Protein AF-A0A364LBY3-F1 (afdb_monomer_lite)

Foldseek 3Di:
DAKDWLDDDPQAQAEEEEFEAQDFDCLLQAAPPQRDNCVNPPLCVLCVRYGYIYDGDPDGDQPCCVQAVPCDLVVLLVVVLVNVLVVQPDPNQQGAYEYEYAECSVLSVLAVNLVCLCVVPPFDPSSVSNNVRHAEYEYHLYFQDAPVCLQLQQVVCQQSVHDRDDPVVSVVRCPRVNVRLVSSLVSCVLPVHYYAWEAEQFWDFGPDPVRDTDRSRDQVGRDRPPDPDGHHYDHHGSSPLSHDNDPPHPSCVVVSVVVSVSVVPDDDDDDPDLLVLVVVLQVLLCVLQVDHLVPFDFDQAPVSLLVVCVVLLVLLVVQDDDPVLSVVLSVLSSLLRVLLVLLVVLVLVQDPPCPNDHSGPLSRSLSSLVSLLSVLCSPVRDDSVLSVVVSVLSNVLSVLSCVCRPQQDNDPQLSVLVSQLSSLSSQLSSVSSSCSVVVNNVVSSVCCVVVPDPSNVVSVVSNVVSSVSNVVVSVVVVVVVVVVVVSVVVVVVVVVVVVVVVVVVVVVVVVVVVVVVVVVVVVVVVVVVVVVVVQVVLVVVLVLLLVLLVLLVVLLVLLVLEWEFPVQDLVLVLLLLLLSLLLSLLSLLLCVLQQSQDSPDSVSVVSHQADPVCSVVSVVLSVQLVVLSVVLQVVQVVVCVVCVVSVVRDTDDLVPRDDPLSSLLSVLSVVLSCVSNVDDDDDDDDDDRRYDYDSVSSVVSSLSSLVSSVVSNVSCVVSVVSSLVVLLVSCVSQVVGPCNLVSNLSSCVVRPPSNNVSSVCVVCVVVPPDDDPDPPDQAQFDKFWAFLLLLLVCVQPPVVLSVLQVVQWAFAFEWEAALLRHTPDDSDFAPAPDQWAQHPVRDIDRHGTTMGTVVSNVVSVVVVCVVVVNDDDPPFAFQAWADDQVVCWIWTATPVRDIDIDNFAEFAVADPTRCCCQFPNPDDQDWDFPQKKKKKFKHWVVLQVVDVLSPVSADQDPPQRKYWYWHADAQKIKIWIDHPTMTIIMMMHGDPVPADQDSPFFDDLVVVVVVQVVDPNRDPSVNSSSVSADDSRIHIHGFIDGFQDLIQAGPRSSRYGYAQNRRDDAGSQLSCRVNRSSLLVLQLVLLCVSCDSVRNNLSSVLSSVQRRLLRNLSRVLSVLSVCLRNDNCNRSPHPDSPSNRRDAANLRRNDNSNVSSVVCVVVSSCCVPPVPDDAHPSHAAQFGGDRDGPCVVVVCVVVVHRDDGDHHRD

InterPro domains:
  IPR002938 FAD-binding domain [PF01494] (860-1089)
  IPR029058 Alpha/Beta hydrolase fold [G3DSA:3.40.50.1820] (15-281)
  IPR029058 Alpha/Beta hydrolase fold [SSF53474] (12-146)
  IPR029498 Prion-inhibition and propagation, HeLo domain [PF14479] (553-744)
  IPR031350 Fungal STAND N-terminal Goodbye domain [PF17109] (278-402)
  IPR036188 FAD/NAD(P)-binding domain superfamily [G3DSA:3.50.50.60] (764-1142)
  IPR036188 FAD/NAD(P)-binding domain superfamily [SSF51905] (846-1127)
  IPR038305 HeLo domain superfamily [G3DSA:1.20.120.1020] (550-763)
  IPR050493 FAD-dependent Monooxygenases in Biosynthesis and Metabolism [PTHR13789] (847-1160)

Organism: Talaromyces amestolkiae (NCBI:txid1196081)

Sequence (1210 aa):
MSINIVKDPSDARVDIVLVPGLKVDQKDWTSADSSIFWPEKLLATQIPKARILVFEYDEDPTLDVFWNKRDLISSNSDDLVNSLLDERRAEKAERPLIFIAHCLGGLVVENPRIIQALMRASKNEKKRQLVTCAAGLVLLGTPHYQHGTLSEAKKYFQLAQKDVPSDADLQALSKHVLAIPEAFAQFIQANPVNVESFYEGSPVSINNDQGDEIEVVEEAVAKLPGDSSDPTMLKGNHHQMSRFGSEKDKDFKNVSRVLVDWVDDLPEPEEKDLAQLWQAAIQDYEKTTGKSLLLARQFGSTEEVMGATEELSNKFKNFRDDKSKVSKVRTAFKNNLWLIQTVVNTIQTVGNAASAFPPAMPASLIFSAFGQVMQSFADVSADYDKIMGFFEFTHRFWDRLSIIDQKLPDLPQFQRCVSRVFSSILKICAIAQKYSTEKRMKKWFDNLLSGSDGELTGATTVLEEAINELSQAVGLTTLRTVQILDEVVQSMNGNIQFLVSNANLIDERTRSIESNTNTIIEQNQDLALKQNNMTNMQQETLQEMAQQSRMLDSIVGYFGSIQMSQNFGRKSFQDSILKLGVVRLRLTRWSQAVGLKDLNNVQTLRHVKISDEDLPMVKELLGRIMESFDDAERTSSRIKKRNPSLSSGGVLDPAKELDEAAASLHQKMDTIVKTRQGKEEQSEDEQTELILYEDKNFTRLIEDISDSVNDLVNLFPAVEEMQQKLCDEEVSEMNKAENALSLLKEAADGQDNMLSKTVIKVIESTTTYNNSVVFQGTNSGDFFSIGRNIIAHLYNHYPNLAAECERINYSGLIAYHKLNGERISGPEAVPIGKPTMTLNDGSEKFIPFNRHHRPKFVAALLAQVRNLGIEVIFGAKVVDYFEDLDRQKAGVVLESGAKMEADVVVAADGIGTKSNKLVNPGEDDKAYSSGMSIFRTSFPVELALADPEVRDRWPLLDGDVPCLEIWGGDNMSFFVQRYSDIMCWLMTHKSTGKGLESWSQPIPLSTVLNLTSTIPNFPDVANRLIQSTPVDGIIDWEIMWRDPRSNWVSPGGGRVVQVGDSAHTFLPSSGSGATQAMEDAISLATCLQIGGKGNVSIATRVHNKLRFERVSCVQLSGFMNHQKQSNPVYSADSEDEESFKISLGDWMVMYDSEKYTYAHYGEVLNHLISGAPFEATNIPRGYTYKPWTIKELLGKINRGEKIHFEGDWS

Structure (mmCIF, N/CA/C/O backbone):
data_AF-A0A364LBY3-F1
#
_entry.id   AF-A0A364LBY3-F1
#
loop_
_atom_site.group_PDB
_atom_site.id
_atom_site.type_symbol
_atom_site.label_atom_id
_atom_site.label_alt_id
_atom_site.label_comp_id
_atom_site.label_asym_id
_atom_site.label_entity_id
_atom_site.label_seq_id
_atom_site.pdbx_PDB_ins_code
_atom_site.Cartn_x
_atom_site.Cartn_y
_atom_site.Cartn_z
_atom_site.occupancy
_atom_site.B_iso_or_equiv
_atom_site.auth_seq_id
_atom_site.auth_comp_id
_atom_site.auth_asym_id
_atom_site.auth_atom_id
_atom_site.pdbx_PDB_model_num
ATOM 1 N N . MET A 1 1 ? -22.112 -20.401 -4.500 1.00 58.75 1 MET A N 1
ATOM 2 C CA . MET A 1 1 ? -22.159 -21.273 -3.300 1.00 58.75 1 MET A CA 1
ATOM 3 C C . MET A 1 1 ? -23.177 -20.779 -2.280 1.00 58.75 1 MET A C 1
ATOM 5 O O . MET A 1 1 ? -23.288 -19.573 -2.075 1.00 58.75 1 MET A O 1
ATOM 9 N N . SER A 1 2 ? -23.949 -21.690 -1.682 1.00 71.12 2 SER A N 1
ATOM 10 C CA . SER A 1 2 ? -25.052 -21.346 -0.771 1.00 71.12 2 SER A CA 1
ATOM 11 C C . SER A 1 2 ? -25.247 -22.390 0.324 1.00 71.12 2 SER A C 1
ATOM 13 O O . SER A 1 2 ? -25.009 -23.577 0.119 1.00 71.12 2 SER A O 1
ATOM 15 N N . ILE A 1 3 ? -25.723 -21.940 1.486 1.00 84.50 3 ILE A N 1
ATOM 16 C CA . ILE A 1 3 ? -26.249 -22.815 2.535 1.00 84.50 3 ILE A CA 1
ATOM 17 C C . ILE A 1 3 ? -27.735 -23.038 2.291 1.00 84.50 3 ILE A C 1
ATOM 19 O O . ILE A 1 3 ? -28.504 -22.086 2.167 1.00 84.50 3 ILE A O 1
ATOM 23 N N . ASN A 1 4 ? -28.139 -24.302 2.270 1.00 87.06 4 ASN A N 1
ATOM 24 C CA . ASN A 1 4 ? -29.525 -24.711 2.146 1.00 87.06 4 ASN A CA 1
ATOM 25 C C . ASN A 1 4 ? -30.094 -25.074 3.525 1.00 87.06 4 ASN A C 1
ATOM 27 O O . ASN A 1 4 ? -29.537 -25.901 4.251 1.00 87.06 4 ASN A O 1
ATOM 31 N N . ILE A 1 5 ? -31.207 -24.450 3.909 1.00 88.50 5 ILE A N 1
ATOM 32 C CA . ILE A 1 5 ? -31.875 -24.715 5.186 1.00 88.50 5 ILE A CA 1
ATOM 33 C C . ILE A 1 5 ? -32.840 -25.884 4.993 1.00 88.50 5 ILE A C 1
ATOM 35 O O . ILE A 1 5 ? -33.908 -25.737 4.404 1.00 88.50 5 ILE A O 1
ATOM 39 N N . VAL A 1 6 ? -32.493 -27.037 5.555 1.00 89.00 6 VAL A N 1
ATOM 40 C CA . VAL A 1 6 ? -33.315 -28.252 5.491 1.00 89.00 6 VAL A CA 1
ATOM 41 C C . VAL A 1 6 ? -34.452 -28.207 6.512 1.00 89.00 6 VAL A C 1
ATOM 43 O O . VAL A 1 6 ? -35.574 -28.633 6.236 1.00 89.00 6 VAL A O 1
ATOM 46 N N . LYS A 1 7 ? -34.177 -27.689 7.714 1.00 90.94 7 LYS A N 1
ATOM 47 C CA . LYS A 1 7 ? -35.149 -27.592 8.810 1.00 90.94 7 LYS A CA 1
ATOM 48 C C . LYS A 1 7 ? -34.856 -26.364 9.669 1.00 90.94 7 LYS A C 1
ATOM 50 O O . LYS A 1 7 ? -33.722 -26.183 10.088 1.00 90.94 7 LYS A O 1
ATOM 55 N N . ASP A 1 8 ? -35.871 -25.554 9.973 1.00 90.38 8 ASP A N 1
ATOM 56 C CA . ASP A 1 8 ? -35.755 -24.388 10.873 1.00 90.38 8 ASP A CA 1
ATOM 57 C C . ASP A 1 8 ? -36.949 -24.335 11.843 1.00 90.38 8 ASP A C 1
ATOM 59 O O . ASP A 1 8 ? -37.968 -23.703 11.551 1.00 90.38 8 ASP A O 1
ATOM 63 N N . PRO A 1 9 ? -36.896 -25.077 12.964 1.00 87.00 9 PRO A N 1
ATOM 64 C CA . PRO A 1 9 ? -37.897 -24.981 14.021 1.00 87.00 9 PRO A CA 1
ATOM 65 C C . PRO A 1 9 ? -37.870 -23.588 14.661 1.00 87.00 9 PRO A C 1
ATOM 67 O O . PRO A 1 9 ? -36.805 -23.039 14.936 1.00 87.00 9 PRO A O 1
ATOM 70 N N . SER A 1 10 ? -39.036 -23.013 14.962 1.00 78.12 10 SER A N 1
ATOM 71 C CA . SER A 1 10 ? -39.110 -21.691 15.605 1.00 78.12 10 SER A CA 1
ATOM 72 C C . SER A 1 10 ? -38.486 -21.662 17.006 1.00 78.12 10 SER A C 1
ATOM 74 O O . SER A 1 10 ? -38.068 -20.605 17.463 1.00 78.12 10 SER A O 1
ATOM 76 N N . ASP A 1 11 ? -38.424 -22.812 17.683 1.00 82.56 11 ASP A N 1
ATOM 77 C CA . ASP A 1 11 ? -37.818 -23.016 19.002 1.00 82.56 11 ASP A CA 1
ATOM 78 C C . ASP A 1 11 ? -36.427 -23.679 18.926 1.00 82.56 11 ASP A C 1
ATOM 80 O O . ASP A 1 11 ? -35.989 -24.324 19.882 1.00 82.56 11 ASP A O 1
ATOM 84 N N . ALA A 1 12 ? -35.734 -23.539 17.788 1.00 85.56 12 ALA A N 1
ATOM 85 C CA . ALA A 1 12 ? -34.412 -24.120 17.589 1.00 85.56 12 ALA A CA 1
ATOM 86 C C . ALA A 1 12 ? -33.379 -23.602 18.603 1.00 85.56 12 ALA A C 1
ATOM 88 O O . ALA A 1 12 ? -33.233 -22.393 18.802 1.00 85.56 12 ALA A O 1
ATOM 89 N N . ARG A 1 13 ? -32.627 -24.535 19.198 1.00 85.56 13 ARG A N 1
ATOM 90 C CA . ARG A 1 13 ? -31.595 -24.285 20.219 1.00 85.56 13 ARG A CA 1
ATOM 91 C C . ARG A 1 13 ? -30.167 -24.470 19.714 1.00 85.56 13 ARG A C 1
ATOM 93 O O . ARG A 1 13 ? -29.251 -23.956 20.338 1.00 85.56 13 ARG A O 1
ATOM 100 N N . VAL A 1 14 ? -29.981 -25.189 18.611 1.00 90.06 14 VAL A N 1
ATOM 101 C CA . VAL A 1 14 ? -28.672 -25.535 18.041 1.00 90.06 14 VAL A CA 1
ATOM 102 C C . VAL A 1 14 ? -28.758 -25.488 16.519 1.00 90.06 14 VAL A C 1
ATOM 104 O O . VAL A 1 14 ? -29.795 -25.843 15.953 1.00 90.06 14 VAL A O 1
ATOM 107 N N . ASP A 1 15 ? -27.681 -25.062 15.866 1.00 92.12 15 ASP A N 1
ATOM 108 C CA . ASP A 1 15 ? -27.522 -25.177 14.419 1.00 92.12 15 ASP A CA 1
ATOM 109 C C . ASP A 1 15 ? -26.605 -26.370 14.111 1.00 92.12 15 ASP A C 1
ATOM 111 O O . ASP A 1 15 ? -25.487 -26.449 14.620 1.00 92.12 15 ASP A O 1
ATOM 115 N N . ILE A 1 16 ? -27.072 -27.292 13.269 1.00 94.38 16 ILE A N 1
ATOM 116 C CA . ILE A 1 16 ? -26.299 -28.434 12.772 1.00 94.38 16 ILE A CA 1
ATOM 117 C C . ILE A 1 16 ? -26.032 -28.223 11.283 1.00 94.38 16 ILE A C 1
ATOM 119 O O . ILE A 1 16 ? -26.975 -28.123 10.495 1.00 94.38 16 ILE A O 1
ATOM 123 N N . VAL A 1 17 ? -24.759 -28.159 10.897 1.00 92.81 17 VAL A N 1
ATOM 124 C CA . VAL A 1 17 ? -24.317 -27.876 9.525 1.00 92.81 17 VAL A CA 1
ATOM 125 C C . VAL A 1 17 ? -23.658 -29.109 8.926 1.00 92.81 17 VAL A C 1
ATOM 127 O O . VAL A 1 17 ? -22.636 -29.577 9.423 1.00 92.81 17 VAL A O 1
ATOM 130 N N . LEU A 1 18 ? -24.226 -29.617 7.836 1.00 93.06 18 LEU A N 1
ATOM 131 C CA . LEU A 1 18 ? -23.684 -30.740 7.086 1.00 93.06 18 LEU A CA 1
ATOM 132 C C . LEU A 1 18 ? -22.798 -30.243 5.939 1.00 93.06 18 LEU A C 1
ATOM 134 O O . LEU A 1 18 ? -23.227 -29.411 5.138 1.00 93.06 18 LEU A O 1
ATOM 138 N N . VAL A 1 19 ? -21.581 -30.777 5.850 1.00 90.00 19 VAL A N 1
ATOM 139 C CA . VAL A 1 19 ? -20.559 -30.399 4.864 1.00 90.00 19 VAL A CA 1
ATOM 140 C C . VAL A 1 19 ? -20.160 -31.644 4.052 1.00 90.00 19 VAL A C 1
ATOM 142 O O . VAL A 1 19 ? -19.577 -32.570 4.623 1.00 90.00 19 VAL A O 1
ATOM 145 N N . PRO A 1 20 ? -20.538 -31.736 2.761 1.00 86.88 20 PRO A N 1
ATOM 146 C CA . PRO A 1 20 ? -20.319 -32.935 1.948 1.00 86.88 20 PRO A CA 1
ATOM 147 C C . PRO A 1 20 ? -18.846 -33.105 1.543 1.00 86.88 20 PRO A C 1
ATOM 149 O O . PRO A 1 20 ? -18.013 -32.243 1.814 1.00 86.88 20 PRO A O 1
ATOM 152 N N . GLY A 1 21 ? -18.532 -34.219 0.877 1.00 79.50 21 GLY A N 1
ATOM 153 C CA . GLY A 1 21 ? -17.215 -34.470 0.287 1.00 79.50 21 GLY A CA 1
ATOM 154 C C . GLY A 1 21 ? -16.975 -33.722 -1.036 1.00 79.50 21 GLY A C 1
ATOM 155 O O . GLY A 1 21 ? -17.504 -32.643 -1.281 1.00 79.50 21 GLY A O 1
ATOM 156 N N . LEU A 1 22 ? -16.162 -34.310 -1.923 1.00 65.62 22 LEU A N 1
ATOM 157 C CA . LEU A 1 22 ? -15.732 -33.710 -3.203 1.00 65.62 22 LEU A CA 1
ATOM 158 C C . LEU A 1 22 ? -16.851 -33.434 -4.218 1.00 65.62 22 LEU A C 1
ATOM 160 O O . LEU A 1 22 ? -16.686 -32.556 -5.061 1.00 65.62 22 LEU A O 1
ATOM 164 N N . LYS A 1 23 ? -17.949 -34.199 -4.194 1.00 59.84 23 LYS A N 1
ATOM 165 C CA . LYS A 1 23 ? -19.033 -34.078 -5.177 1.00 59.84 23 LYS A CA 1
ATOM 166 C C . LYS A 1 23 ? -20.269 -33.469 -4.537 1.00 59.84 23 LYS A C 1
ATOM 168 O O . LYS A 1 23 ? -20.774 -33.952 -3.533 1.00 59.84 23 LYS A O 1
ATOM 173 N N . VAL A 1 24 ? -20.765 -32.406 -5.156 1.00 57.06 24 VAL A N 1
ATOM 174 C CA . VAL A 1 24 ? -21.942 -31.666 -4.700 1.00 57.06 24 VAL A CA 1
ATOM 175 C C . VAL A 1 24 ? -23.190 -32.425 -5.113 1.00 57.06 24 VAL A C 1
ATOM 177 O O . VAL A 1 24 ? -23.603 -32.361 -6.269 1.00 57.06 24 VAL A O 1
ATOM 180 N N . ASP A 1 25 ? -23.794 -33.158 -4.182 1.00 59.53 25 ASP A N 1
ATOM 181 C CA . ASP A 1 25 ? -25.163 -33.634 -4.350 1.00 59.53 25 ASP A CA 1
ATOM 182 C C . ASP A 1 25 ? -25.800 -33.960 -2.989 1.00 59.53 25 ASP A C 1
ATOM 184 O O . ASP A 1 25 ? -25.178 -34.564 -2.113 1.00 59.53 25 ASP A O 1
ATOM 188 N N . GLN A 1 26 ? -27.092 -33.657 -2.843 1.00 67.00 26 GLN A N 1
ATOM 189 C CA . GLN A 1 26 ? -27.951 -34.147 -1.759 1.00 67.00 26 GLN A CA 1
ATOM 190 C C . GLN A 1 26 ? -27.854 -35.681 -1.597 1.00 67.00 26 GLN A C 1
ATOM 192 O O . GLN A 1 26 ? -28.122 -36.228 -0.520 1.00 67.00 26 GLN A O 1
ATOM 197 N N . LYS A 1 27 ? -27.435 -36.387 -2.657 1.00 71.75 27 LYS A N 1
ATOM 198 C CA . LYS A 1 27 ? -27.154 -37.828 -2.658 1.00 71.75 27 LYS A CA 1
ATOM 199 C C . LYS A 1 27 ? -26.130 -38.281 -1.619 1.00 71.75 27 LYS A C 1
ATOM 201 O O . LYS A 1 27 ? -26.271 -39.403 -1.144 1.00 71.75 27 LYS A O 1
ATOM 206 N N . ASP A 1 28 ? -25.159 -37.456 -1.224 1.00 75.31 28 ASP A N 1
ATOM 207 C CA . ASP A 1 28 ? -24.178 -37.848 -0.195 1.00 75.31 28 ASP A CA 1
ATOM 208 C C . ASP A 1 28 ? -24.800 -38.032 1.190 1.00 75.31 28 ASP A C 1
ATOM 210 O O . ASP A 1 28 ? -24.280 -38.781 2.008 1.00 75.31 28 ASP A O 1
ATOM 214 N N . TRP A 1 29 ? -25.978 -37.453 1.404 1.00 88.38 29 TRP A N 1
ATOM 215 C CA . TRP A 1 29 ? -26.770 -37.600 2.622 1.00 88.38 29 TRP A CA 1
ATOM 216 C C . TRP A 1 29 ? -28.069 -38.380 2.384 1.00 88.38 29 TRP A C 1
ATOM 218 O O . TRP A 1 29 ? -28.992 -38.344 3.202 1.00 88.38 29 TRP A O 1
ATOM 228 N N . THR A 1 30 ? -28.187 -39.061 1.242 1.00 87.56 30 THR A N 1
ATOM 229 C CA . THR A 1 30 ? -29.384 -39.816 0.864 1.00 87.56 30 THR A CA 1
ATOM 230 C C . THR A 1 30 ? -29.050 -41.296 0.767 1.00 87.56 30 THR A C 1
ATOM 232 O O . THR A 1 30 ? -28.121 -41.691 0.068 1.00 87.56 30 THR A O 1
ATOM 235 N N . SER A 1 31 ? -29.818 -42.142 1.453 1.00 84.38 31 SER A N 1
ATOM 236 C CA . SER A 1 31 ? -29.650 -43.594 1.355 1.00 84.38 31 SER A CA 1
ATOM 237 C C . SER A 1 31 ? -29.828 -44.079 -0.083 1.00 84.38 31 SER A C 1
ATOM 239 O O . SER A 1 31 ? -30.833 -43.764 -0.723 1.00 84.38 31 SER A O 1
ATOM 241 N N . ALA A 1 32 ? -28.883 -44.888 -0.568 1.00 70.94 32 ALA A N 1
ATOM 242 C CA . ALA A 1 32 ? -28.949 -45.470 -1.907 1.00 70.94 32 ALA A CA 1
ATOM 243 C C . ALA A 1 32 ? -30.162 -46.407 -2.081 1.00 70.94 32 ALA A C 1
ATOM 245 O O . ALA A 1 32 ? -30.793 -46.401 -3.135 1.00 70.94 32 ALA A O 1
ATOM 246 N N . ASP A 1 33 ? -30.524 -47.153 -1.033 1.00 72.50 33 ASP A N 1
ATOM 247 C CA . ASP A 1 33 ? -31.544 -48.206 -1.110 1.00 72.50 33 ASP A CA 1
ATOM 248 C C . ASP A 1 33 ? -32.963 -47.685 -0.856 1.00 72.50 33 ASP A C 1
ATOM 250 O O . ASP A 1 33 ? -33.921 -48.129 -1.487 1.00 72.50 33 ASP A O 1
ATOM 254 N N . SER A 1 34 ? -33.119 -46.745 0.083 1.00 74.50 34 SER A N 1
ATOM 255 C CA . SER A 1 34 ? -34.433 -46.215 0.470 1.00 74.50 34 SER A CA 1
ATOM 256 C C . SER A 1 34 ? -34.737 -44.833 -0.106 1.00 74.50 34 SER A C 1
ATOM 258 O O . SER A 1 34 ? -35.866 -44.362 0.033 1.00 74.50 34 SER A O 1
ATOM 260 N N . SER A 1 35 ? -33.762 -44.178 -0.753 1.00 81.88 35 SER A N 1
ATOM 261 C CA . SER A 1 35 ? -33.862 -42.787 -1.233 1.00 81.88 35 SER A CA 1
ATOM 262 C C . SER A 1 35 ? -34.249 -41.788 -0.131 1.00 81.88 35 SER A C 1
ATOM 264 O O . SER A 1 35 ? -34.843 -40.743 -0.396 1.00 81.88 35 SER A O 1
ATOM 266 N N . ILE A 1 36 ? -33.936 -42.111 1.128 1.00 86.06 36 ILE A N 1
ATOM 267 C CA . ILE A 1 36 ? -34.232 -41.262 2.284 1.00 86.06 36 ILE A CA 1
ATOM 268 C C . ILE A 1 36 ? -33.096 -40.264 2.482 1.00 86.06 36 ILE A C 1
ATOM 270 O O . ILE A 1 36 ? -31.969 -40.660 2.769 1.00 86.06 36 ILE A O 1
ATOM 274 N N . PHE A 1 37 ? -33.416 -38.973 2.384 1.00 91.25 37 PHE A N 1
ATOM 275 C CA . PHE A 1 37 ? -32.548 -37.879 2.813 1.00 91.25 37 PHE A CA 1
ATOM 276 C C . PHE A 1 37 ? -32.614 -37.757 4.341 1.00 91.25 37 PHE A C 1
ATOM 278 O O . PHE A 1 37 ? -33.558 -37.198 4.915 1.00 91.25 37 PHE A O 1
ATOM 285 N N . TRP A 1 38 ? -31.644 -38.370 5.018 1.00 92.69 38 TRP A N 1
ATOM 286 C CA . TRP A 1 38 ? -31.690 -38.561 6.466 1.00 92.69 38 TRP A CA 1
ATOM 287 C C . TRP A 1 38 ? -31.575 -37.283 7.312 1.00 92.69 38 TRP A C 1
ATOM 289 O O . TRP A 1 38 ? -32.159 -37.296 8.401 1.00 92.69 38 TRP A O 1
ATOM 299 N N . PRO A 1 39 ? -30.933 -36.176 6.870 1.00 93.44 39 PRO A N 1
ATOM 300 C CA . PRO A 1 39 ? -30.912 -34.940 7.653 1.00 93.44 39 PRO A CA 1
ATOM 301 C C . PRO A 1 39 ? -32.325 -34.401 7.916 1.00 93.44 39 PRO A C 1
ATOM 303 O O . PRO A 1 39 ? -32.642 -33.973 9.023 1.00 93.44 39 PRO A O 1
ATOM 306 N N . GLU A 1 40 ? -33.222 -34.499 6.931 1.00 91.44 40 GLU A N 1
ATOM 307 C CA . GLU A 1 40 ? -34.614 -34.064 7.079 1.00 91.44 40 GLU A CA 1
ATOM 308 C C . GLU A 1 40 ? -35.497 -35.123 7.752 1.00 91.44 40 GLU A C 1
ATOM 310 O O . GLU A 1 40 ? -36.360 -34.788 8.559 1.00 91.44 40 GLU A O 1
ATOM 315 N N . LYS A 1 41 ? -35.337 -36.405 7.392 1.00 90.44 41 LYS A N 1
ATOM 316 C CA . LYS A 1 41 ? -36.287 -37.458 7.798 1.00 90.44 41 LYS A CA 1
ATOM 317 C C . LYS A 1 41 ? -35.938 -38.154 9.108 1.00 90.44 41 LYS A C 1
ATOM 319 O O . LYS A 1 41 ? -36.851 -38.582 9.810 1.00 90.44 41 LYS A O 1
ATOM 324 N N . LEU A 1 42 ? -34.650 -38.295 9.419 1.00 93.75 42 LEU A N 1
ATOM 325 C CA . LEU A 1 42 ? -34.177 -39.033 10.592 1.00 93.75 42 LEU A CA 1
ATOM 326 C C . LEU A 1 42 ? -33.614 -38.071 11.646 1.00 93.75 42 LEU A C 1
ATOM 328 O O . LEU A 1 42 ? -34.088 -38.056 12.779 1.00 93.75 42 LEU A O 1
ATOM 332 N N . LEU A 1 43 ? -32.658 -37.212 11.272 1.00 93.44 43 LEU A N 1
ATOM 333 C CA . LEU A 1 43 ? -31.990 -36.308 12.217 1.00 93.44 43 LEU A CA 1
ATOM 334 C C . LEU A 1 43 ? -32.950 -35.270 12.807 1.00 93.44 43 LEU A C 1
ATOM 336 O O . LEU A 1 43 ? -32.965 -35.082 14.021 1.00 93.44 43 LEU A O 1
ATOM 340 N N . ALA A 1 44 ? -33.804 -34.656 11.981 1.00 90.94 44 ALA A N 1
ATOM 341 C CA . ALA A 1 44 ? -34.815 -33.710 12.459 1.00 90.94 44 ALA A CA 1
ATOM 342 C C . ALA A 1 44 ? -35.830 -34.341 13.431 1.00 90.94 44 ALA A C 1
ATOM 344 O O . ALA A 1 44 ? -36.430 -33.632 14.236 1.00 90.94 44 ALA A O 1
ATOM 345 N N . THR A 1 45 ? -36.039 -35.658 13.354 1.00 90.94 45 THR A N 1
ATOM 346 C CA . THR A 1 45 ? -36.898 -36.402 14.288 1.00 90.94 45 THR A CA 1
ATOM 347 C C . THR A 1 45 ? -36.162 -36.679 15.597 1.00 90.94 45 THR A C 1
ATOM 349 O O . THR A 1 45 ? -36.750 -36.558 16.670 1.00 90.94 45 THR A O 1
ATOM 352 N N . GLN A 1 46 ? -34.871 -37.010 15.516 1.00 91.81 46 GLN A N 1
ATOM 353 C CA . GLN A 1 46 ? -34.042 -37.326 16.675 1.00 91.81 46 GLN A CA 1
ATOM 354 C C . GLN A 1 46 ? -33.683 -36.086 17.507 1.00 91.81 46 GLN A C 1
ATOM 356 O O . GLN A 1 46 ? -33.625 -36.174 18.730 1.00 91.81 46 GLN A O 1
ATOM 361 N N . ILE A 1 47 ? -33.489 -34.932 16.859 1.00 92.88 47 ILE A N 1
ATOM 362 C CA . ILE A 1 47 ? -33.181 -33.651 17.509 1.00 92.88 47 ILE A CA 1
ATOM 363 C C . ILE A 1 47 ? -34.182 -32.585 17.023 1.00 92.88 47 ILE A C 1
ATOM 365 O O . ILE A 1 47 ? -33.844 -31.733 16.198 1.00 92.88 47 ILE A O 1
ATOM 369 N N . PRO A 1 48 ? -35.435 -32.591 17.525 1.00 90.44 48 PRO A N 1
ATOM 370 C CA . PRO A 1 48 ? -36.509 -31.726 17.017 1.00 90.44 48 PRO A CA 1
ATOM 371 C C . PRO A 1 48 ? -36.236 -30.224 17.128 1.00 90.44 48 PRO A C 1
ATOM 373 O O . PRO A 1 48 ? -36.833 -29.438 16.396 1.00 90.44 48 PRO A O 1
ATOM 376 N N . LYS A 1 49 ? -35.345 -29.832 18.049 1.00 90.00 49 LYS A N 1
ATOM 377 C CA . LYS A 1 49 ? -34.940 -28.444 18.310 1.00 90.00 49 LYS A CA 1
ATOM 378 C C . LYS A 1 49 ? -33.639 -28.047 17.601 1.00 90.00 49 LYS A C 1
ATOM 380 O O . LYS A 1 49 ? -33.041 -27.036 17.965 1.00 90.00 49 LYS A O 1
ATOM 385 N N . ALA A 1 50 ? -33.183 -28.816 16.616 1.00 92.06 50 ALA A N 1
ATOM 386 C CA . ALA A 1 50 ? -32.060 -28.431 15.768 1.00 92.06 50 ALA A CA 1
ATOM 387 C C . ALA A 1 50 ? -32.544 -27.708 14.506 1.00 92.06 50 ALA A C 1
ATOM 389 O O . ALA A 1 50 ? -33.447 -28.180 13.807 1.00 92.06 50 ALA A O 1
ATOM 390 N N . ARG A 1 51 ? -31.903 -26.583 14.179 1.00 93.25 51 ARG A N 1
ATOM 391 C CA . ARG A 1 51 ? -31.919 -26.032 12.822 1.00 93.25 51 ARG A CA 1
ATOM 392 C C . ARG A 1 51 ? -30.873 -26.793 12.014 1.00 93.25 51 ARG A C 1
ATOM 394 O O . ARG A 1 51 ? -29.722 -26.875 12.424 1.00 93.25 51 ARG A O 1
ATOM 401 N N . ILE A 1 52 ? -31.271 -27.367 10.886 1.00 94.25 52 ILE A N 1
ATOM 402 C CA . ILE A 1 52 ? -30.416 -28.234 10.070 1.00 94.25 52 ILE A CA 1
ATOM 403 C C . ILE A 1 52 ? -30.113 -27.522 8.758 1.00 94.25 52 ILE A C 1
ATOM 405 O O . ILE A 1 52 ? -31.032 -27.114 8.040 1.00 94.25 52 ILE A O 1
ATOM 409 N N . LEU A 1 53 ? -28.825 -27.377 8.463 1.00 92.62 53 LEU A N 1
ATOM 410 C CA . LEU A 1 53 ? -28.282 -26.659 7.316 1.00 92.62 53 LEU A CA 1
ATOM 411 C C . LEU A 1 53 ? -27.360 -27.586 6.517 1.00 92.62 53 LEU A C 1
ATOM 413 O O . LEU A 1 53 ? -26.655 -28.404 7.101 1.00 92.62 53 LEU A O 1
ATOM 417 N N . VAL A 1 54 ? -27.338 -27.451 5.196 1.00 90.88 54 VAL A N 1
ATOM 418 C CA . VAL A 1 54 ? -26.441 -28.200 4.303 1.00 90.88 54 VAL A CA 1
ATOM 419 C C . VAL A 1 54 ? -25.645 -27.209 3.468 1.00 90.88 54 VAL A C 1
ATOM 421 O O . VAL A 1 54 ? -26.220 -26.283 2.897 1.00 90.88 54 VAL A O 1
ATOM 424 N N . PHE A 1 55 ? -24.328 -27.384 3.415 1.00 88.06 55 PHE A N 1
ATOM 425 C CA . PHE A 1 55 ? -23.440 -26.580 2.582 1.00 88.06 55 PHE A CA 1
ATOM 426 C C . PHE A 1 55 ? -23.246 -27.219 1.202 1.00 88.06 55 PHE A C 1
ATOM 428 O O . PHE A 1 55 ? -23.030 -28.425 1.105 1.00 88.06 55 PHE A O 1
ATOM 435 N N . GLU A 1 56 ? -23.300 -26.412 0.142 1.00 81.19 56 GLU A N 1
ATOM 436 C CA . GLU A 1 56 ? -23.152 -26.856 -1.250 1.00 81.19 56 GLU A CA 1
ATOM 437 C C . GLU A 1 56 ? -21.988 -26.102 -1.930 1.00 81.19 56 GLU A C 1
ATOM 439 O O . GLU A 1 56 ? -21.990 -24.865 -1.979 1.00 81.19 56 GLU A O 1
ATOM 444 N N . TYR A 1 57 ? -20.993 -26.839 -2.450 1.00 71.31 57 TYR A N 1
ATOM 445 C CA . TYR A 1 57 ? -19.888 -26.272 -3.245 1.00 71.31 57 TYR A CA 1
ATOM 446 C C . TYR A 1 57 ? -20.351 -25.912 -4.676 1.00 71.31 57 TYR A C 1
ATOM 448 O O . TYR A 1 57 ? -21.392 -26.379 -5.132 1.00 71.31 57 TYR A O 1
ATOM 456 N N . ASP A 1 58 ? -19.586 -25.089 -5.399 1.00 58.84 58 ASP A N 1
ATOM 457 C CA . ASP A 1 58 ? -19.777 -24.874 -6.848 1.00 58.84 58 ASP A CA 1
ATOM 458 C C . ASP A 1 58 ? -19.035 -25.948 -7.679 1.00 58.84 58 ASP A C 1
ATOM 460 O O . ASP A 1 58 ? -18.099 -26.573 -7.187 1.00 58.84 58 ASP A O 1
ATOM 464 N N . GLU A 1 59 ? -19.494 -26.161 -8.918 1.00 54.56 59 GLU A N 1
ATOM 465 C CA . GLU A 1 59 ? -19.167 -27.227 -9.894 1.00 54.56 59 GLU A CA 1
ATOM 466 C C . GLU A 1 59 ? -17.861 -28.060 -9.717 1.00 54.56 59 GLU A C 1
ATOM 468 O O . GLU A 1 59 ? -16.748 -27.541 -9.659 1.00 54.56 59 GLU A O 1
ATOM 473 N N . ASP A 1 60 ? -18.056 -29.393 -9.729 1.00 53.88 60 ASP A N 1
ATOM 474 C CA . ASP A 1 60 ? -17.129 -30.552 -9.771 1.00 53.88 60 ASP A CA 1
ATOM 475 C C . ASP A 1 60 ? -15.608 -30.247 -9.715 1.00 53.88 60 ASP A C 1
ATOM 477 O O . ASP A 1 60 ? -14.917 -30.247 -10.747 1.00 53.88 60 ASP A O 1
ATOM 481 N N . PRO A 1 61 ? -15.022 -30.041 -8.517 1.00 54.25 61 PRO A N 1
ATOM 482 C CA . PRO A 1 61 ? -13.578 -29.983 -8.386 1.00 54.25 61 PRO A CA 1
ATOM 483 C C . PRO A 1 61 ? -13.007 -31.379 -8.644 1.00 54.25 61 PRO A C 1
ATOM 485 O O . PRO A 1 61 ? -13.000 -32.248 -7.774 1.00 54.25 61 PRO A O 1
ATOM 488 N N . THR A 1 62 ? -12.503 -31.608 -9.859 1.00 60.81 62 THR A N 1
ATOM 489 C CA . THR A 1 62 ? -11.734 -32.826 -10.155 1.00 60.81 62 THR A CA 1
ATOM 490 C C . THR A 1 62 ? -10.640 -33.020 -9.098 1.00 60.81 62 THR A C 1
ATOM 492 O O . THR A 1 62 ? -10.059 -32.043 -8.621 1.00 60.81 62 THR A O 1
ATOM 495 N N . LEU A 1 63 ? -10.337 -34.271 -8.736 1.00 63.28 63 LEU A N 1
ATOM 496 C CA . LEU A 1 63 ? -9.313 -34.595 -7.734 1.00 63.28 63 LEU A CA 1
ATOM 497 C C . LEU A 1 63 ? -7.973 -33.886 -8.028 1.00 63.28 63 LEU A C 1
ATOM 499 O O . LEU A 1 6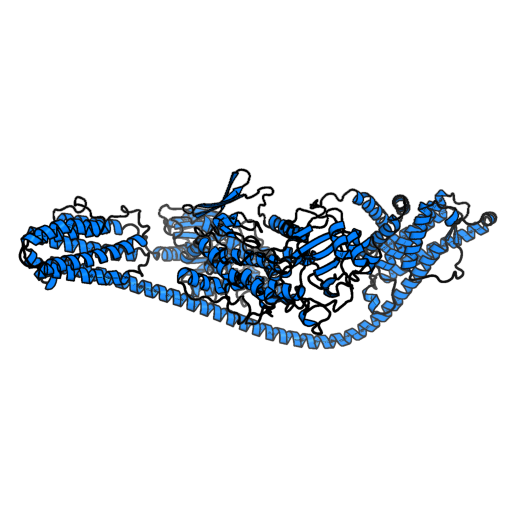3 ? -7.301 -33.398 -7.125 1.00 63.28 63 LEU A O 1
ATOM 503 N N . ASP A 1 64 ? -7.647 -33.729 -9.312 1.00 60.88 64 ASP A N 1
ATOM 504 C CA . ASP A 1 64 ? -6.466 -33.017 -9.804 1.00 60.88 64 ASP A CA 1
ATOM 505 C C . ASP A 1 64 ? -6.446 -31.540 -9.370 1.00 60.88 64 ASP A C 1
ATOM 507 O O . ASP A 1 64 ? -5.390 -30.992 -9.065 1.00 60.88 64 ASP A O 1
ATOM 511 N N . VAL A 1 65 ? -7.607 -30.883 -9.295 1.00 61.19 65 VAL A N 1
ATOM 512 C CA . VAL A 1 65 ? -7.753 -29.499 -8.817 1.00 61.19 65 VAL A CA 1
ATOM 513 C C . VAL A 1 65 ? -7.605 -29.426 -7.299 1.00 61.19 65 VAL A C 1
ATOM 515 O O . VAL A 1 65 ? -6.995 -28.477 -6.813 1.00 61.19 65 VAL A O 1
ATOM 518 N N . PHE A 1 66 ? -8.095 -30.422 -6.556 1.00 64.75 66 PHE A N 1
ATOM 519 C CA . PHE A 1 66 ? -7.935 -30.489 -5.100 1.00 64.75 66 PHE A CA 1
ATOM 520 C C . PHE A 1 66 ? -6.455 -30.551 -4.685 1.00 64.75 66 PHE A C 1
ATOM 522 O O . PHE A 1 66 ? -6.051 -29.854 -3.756 1.00 64.75 66 PHE A O 1
ATOM 529 N N . TRP A 1 67 ? -5.633 -31.320 -5.408 1.00 65.44 67 TRP A N 1
ATOM 530 C CA . TRP A 1 67 ? -4.202 -31.458 -5.112 1.00 65.44 67 TRP A CA 1
ATOM 531 C C . TRP A 1 67 ? -3.321 -30.369 -5.749 1.00 65.44 67 TRP A C 1
ATOM 533 O O . TRP A 1 67 ? -2.304 -30.004 -5.162 1.00 65.44 67 TRP A O 1
ATOM 543 N N . ASN A 1 68 ? -3.697 -29.814 -6.913 1.00 59.12 68 ASN A N 1
ATOM 544 C CA . ASN A 1 68 ? -2.865 -28.839 -7.637 1.00 59.12 68 ASN A CA 1
ATOM 545 C C . ASN A 1 68 ? -3.249 -27.365 -7.416 1.00 59.12 68 ASN A C 1
ATOM 547 O O . ASN A 1 68 ? -2.382 -26.493 -7.519 1.00 59.12 68 ASN A O 1
ATOM 551 N N . LYS A 1 69 ? -4.516 -27.028 -7.119 1.00 60.16 69 LYS A N 1
ATOM 552 C CA . LYS A 1 69 ? -4.886 -25.641 -6.785 1.00 60.16 69 LYS A CA 1
ATOM 553 C C . LYS A 1 69 ? -4.680 -25.396 -5.298 1.00 60.16 69 LYS A C 1
ATOM 555 O O . LYS A 1 69 ? -5.516 -25.744 -4.469 1.00 60.16 69 LYS A O 1
ATOM 560 N N . ARG A 1 70 ? -3.602 -24.670 -5.004 1.00 56.00 70 ARG A N 1
ATOM 561 C CA . ARG A 1 70 ? -3.190 -24.178 -3.679 1.00 56.00 70 ARG A CA 1
ATOM 562 C C . ARG A 1 70 ? -4.309 -23.518 -2.845 1.00 56.00 70 ARG A C 1
ATOM 564 O O . ARG A 1 70 ? -4.180 -23.443 -1.627 1.00 56.00 70 ARG A O 1
ATOM 571 N N . ASP A 1 71 ? -5.393 -23.072 -3.485 1.00 62.84 71 ASP A N 1
ATOM 572 C CA . ASP A 1 71 ? -6.450 -22.258 -2.880 1.00 62.84 71 ASP A CA 1
ATOM 573 C C . ASP A 1 71 ? -7.843 -22.915 -2.804 1.00 62.84 71 ASP A C 1
ATOM 575 O O . ASP A 1 71 ? -8.745 -22.276 -2.276 1.00 62.84 71 ASP A O 1
ATOM 579 N N . LEU A 1 72 ? -8.071 -24.159 -3.263 1.00 72.50 72 LEU A N 1
ATOM 580 C CA . LEU A 1 72 ? -9.446 -24.704 -3.309 1.00 72.50 72 LEU A CA 1
ATOM 581 C C . LEU A 1 72 ? -10.049 -24.957 -1.915 1.00 72.50 72 LEU A C 1
ATOM 583 O O . LEU A 1 72 ? -11.121 -24.438 -1.619 1.00 72.50 72 LEU A O 1
ATOM 587 N N . ILE A 1 73 ? -9.361 -25.719 -1.050 1.00 74.94 73 ILE A N 1
ATOM 588 C CA . ILE A 1 73 ? -9.832 -25.984 0.327 1.00 74.94 73 ILE A CA 1
ATOM 589 C C . ILE A 1 73 ? -10.037 -24.652 1.055 1.00 74.94 73 ILE A C 1
ATOM 591 O O . ILE A 1 73 ? -11.059 -24.441 1.691 1.00 74.94 73 ILE A O 1
ATOM 595 N N . SER A 1 74 ? -9.085 -23.731 0.896 1.00 74.69 74 SER A N 1
ATOM 596 C CA . SER A 1 74 ? -9.123 -22.393 1.486 1.00 74.69 74 SER A CA 1
ATOM 597 C C . SER A 1 74 ? -10.294 -21.538 0.986 1.00 74.69 74 SER A C 1
ATOM 599 O O . SER A 1 74 ? -10.948 -20.895 1.798 1.00 74.69 74 SER A O 1
ATOM 601 N N . SER A 1 75 ? -10.584 -21.543 -0.318 1.00 76.00 75 SER A N 1
ATOM 602 C CA . SER A 1 75 ? -11.716 -20.810 -0.904 1.00 76.00 75 SER A CA 1
ATOM 603 C C . SER A 1 75 ? -13.040 -21.364 -0.394 1.00 76.00 75 SER A C 1
ATOM 605 O O . SER A 1 75 ? -13.880 -20.618 0.093 1.00 76.00 75 SER A O 1
ATOM 607 N N . ASN A 1 76 ? -13.186 -22.689 -0.414 1.00 79.31 76 ASN A N 1
ATOM 608 C CA . ASN A 1 76 ? -14.375 -23.373 0.079 1.00 79.31 76 ASN A CA 1
ATOM 609 C C . ASN A 1 76 ? -14.611 -23.121 1.579 1.00 79.31 76 ASN A C 1
ATOM 611 O O . ASN A 1 76 ? -15.750 -22.973 2.022 1.00 79.31 76 ASN A O 1
ATOM 615 N N . SER A 1 77 ? -13.533 -23.048 2.360 1.00 80.00 77 SER A N 1
ATOM 616 C CA . SER A 1 77 ? -13.565 -22.661 3.769 1.00 80.00 77 SER A CA 1
ATOM 617 C C . SER A 1 77 ? -14.059 -21.224 3.963 1.00 80.00 77 SER A C 1
ATOM 619 O O . SER A 1 77 ? -14.894 -20.970 4.834 1.00 80.00 77 SER A O 1
ATOM 621 N N . ASP A 1 78 ? -13.571 -20.283 3.150 1.00 78.38 78 ASP A N 1
ATOM 622 C CA . ASP A 1 78 ? -14.002 -18.883 3.190 1.00 78.38 78 ASP A CA 1
ATOM 623 C C . ASP A 1 78 ? -15.489 -18.748 2.815 1.00 78.38 78 ASP A C 1
ATOM 625 O O . ASP A 1 78 ? -16.234 -18.023 3.482 1.00 78.38 78 ASP A O 1
ATOM 629 N N . ASP A 1 79 ? -15.946 -19.497 1.812 1.00 81.75 79 ASP A N 1
ATOM 630 C CA . ASP A 1 79 ? -17.337 -19.503 1.352 1.00 81.75 79 ASP A CA 1
ATOM 631 C C . ASP A 1 79 ? -18.301 -20.104 2.383 1.00 81.75 79 ASP A C 1
ATOM 633 O O . ASP A 1 79 ? -19.377 -19.541 2.617 1.00 81.75 79 ASP A O 1
ATOM 637 N N . LEU A 1 80 ? -17.904 -21.186 3.067 1.00 83.31 80 LEU A N 1
ATOM 638 C CA . LEU A 1 80 ? -18.657 -21.762 4.187 1.00 83.31 80 LEU A CA 1
ATOM 639 C C . LEU A 1 80 ? -18.844 -20.734 5.309 1.00 83.31 80 LEU A C 1
ATOM 641 O O . LEU A 1 80 ? -19.964 -20.509 5.775 1.00 83.31 80 LEU A O 1
ATOM 645 N N . VAL A 1 81 ? -17.757 -20.072 5.721 1.00 80.25 81 VAL A N 1
ATOM 646 C CA . VAL A 1 81 ? -17.796 -19.053 6.780 1.00 80.25 81 VAL A CA 1
ATOM 647 C C . VAL A 1 81 ? -18.686 -17.882 6.373 1.00 80.25 81 VAL A C 1
ATOM 649 O O . VAL A 1 81 ? -19.538 -17.462 7.154 1.00 80.25 81 VAL A O 1
ATOM 652 N N . ASN A 1 82 ? -18.516 -17.348 5.164 1.00 80.44 82 ASN A N 1
ATOM 653 C CA . ASN A 1 82 ? -19.295 -16.199 4.703 1.00 80.44 82 ASN A CA 1
ATOM 654 C C . ASN A 1 82 ? -20.791 -16.535 4.601 1.00 80.44 82 ASN A C 1
ATOM 656 O O . ASN A 1 82 ? -21.620 -15.761 5.079 1.00 80.44 82 ASN A O 1
ATOM 660 N N . SER A 1 83 ? -21.131 -17.720 4.091 1.00 83.44 83 SER A N 1
ATOM 661 C CA . SER A 1 83 ? -22.521 -18.176 3.998 1.00 83.44 83 SER A CA 1
ATOM 662 C C . SER A 1 83 ? -23.162 -18.353 5.381 1.00 83.44 83 SER A C 1
ATOM 664 O O . SER A 1 83 ? -24.302 -17.940 5.594 1.00 83.44 83 SER A O 1
ATOM 666 N N . LEU A 1 84 ? -22.430 -18.898 6.364 1.00 83.19 84 LEU A N 1
ATOM 667 C CA . LEU A 1 84 ? -22.924 -19.027 7.743 1.00 83.19 84 LEU A CA 1
ATOM 668 C C . LEU A 1 84 ? -23.162 -17.667 8.405 1.00 83.19 84 LEU A C 1
ATOM 670 O O . LEU A 1 84 ? -24.147 -17.495 9.124 1.00 83.19 84 LEU A O 1
ATOM 674 N N . LEU A 1 85 ? -22.281 -16.692 8.162 1.00 78.50 85 LEU A N 1
ATOM 675 C CA . LEU A 1 85 ? -22.436 -15.327 8.678 1.00 78.50 85 LEU A CA 1
ATOM 676 C C . LEU A 1 85 ? -23.679 -14.631 8.124 1.00 78.50 85 LEU A C 1
ATOM 678 O O . LEU A 1 85 ? -24.304 -13.829 8.826 1.00 78.50 85 LEU A O 1
ATOM 682 N N . ASP A 1 86 ? -24.024 -14.909 6.871 1.00 81.31 86 ASP A N 1
ATOM 683 C CA . ASP A 1 86 ? -25.221 -14.362 6.249 1.00 81.31 86 ASP A CA 1
ATOM 684 C C . ASP A 1 86 ? -26.498 -14.993 6.813 1.00 81.31 86 ASP A C 1
ATOM 686 O O . ASP A 1 86 ? -27.452 -14.265 7.102 1.00 81.31 86 ASP A O 1
ATOM 690 N N . GLU A 1 87 ? -26.474 -16.298 7.086 1.00 81.62 87 GLU A N 1
ATOM 691 C CA . GLU A 1 87 ? -27.614 -17.063 7.610 1.00 81.62 87 GLU A CA 1
ATOM 692 C C . GLU A 1 87 ? -27.862 -16.927 9.124 1.00 81.62 87 GLU A C 1
ATOM 694 O O . GLU A 1 87 ? -28.973 -17.189 9.609 1.00 81.62 87 GLU A O 1
ATOM 699 N N . ARG A 1 88 ? -26.850 -16.521 9.899 1.00 78.44 88 ARG A N 1
ATOM 700 C CA . ARG A 1 88 ? -26.901 -16.419 11.372 1.00 78.44 88 ARG A CA 1
ATOM 701 C C . ARG A 1 88 ? -26.945 -14.974 11.885 1.00 78.44 88 ARG A C 1
ATOM 703 O O . ARG A 1 88 ? -26.238 -14.604 12.819 1.00 78.44 88 ARG A O 1
ATOM 710 N N . ARG A 1 89 ? -27.786 -14.126 11.287 1.00 67.94 89 ARG A N 1
ATOM 711 C CA . ARG A 1 89 ? -28.004 -12.733 11.739 1.00 67.94 89 ARG A CA 1
ATOM 712 C C . ARG A 1 89 ? -29.007 -12.662 12.916 1.00 67.94 89 ARG A C 1
ATOM 714 O O . ARG A 1 89 ? -29.944 -13.453 12.976 1.00 67.94 89 ARG A O 1
ATOM 721 N N . ALA A 1 90 ? -28.849 -11.666 13.800 1.00 60.00 90 ALA A N 1
ATOM 722 C CA . ALA A 1 90 ? -29.749 -11.347 14.930 1.00 60.00 90 ALA A CA 1
ATOM 723 C C . ALA A 1 90 ? -29.873 -12.465 15.998 1.00 60.00 90 ALA A C 1
ATOM 725 O O . ALA A 1 90 ? -28.852 -13.024 16.380 1.00 60.00 90 ALA A O 1
ATOM 726 N N . GLU A 1 91 ? -31.080 -12.797 16.483 1.00 52.97 91 GLU A N 1
ATOM 727 C CA . GLU A 1 91 ? -31.369 -13.780 17.563 1.00 52.97 91 GLU A CA 1
ATOM 728 C C . GLU A 1 91 ? -30.791 -15.197 17.329 1.00 52.97 91 GLU A C 1
ATOM 730 O O . GLU A 1 91 ? -30.812 -16.049 18.216 1.00 52.97 91 GLU A O 1
ATOM 735 N N . LYS A 1 92 ? -30.285 -15.479 16.120 1.00 62.41 92 LYS A N 1
ATOM 736 C CA . LYS A 1 92 ? -29.654 -16.753 15.742 1.00 62.41 92 LYS A CA 1
ATOM 737 C C . LYS A 1 92 ? -28.125 -16.759 15.916 1.00 62.41 92 LYS A C 1
ATOM 739 O O . LYS A 1 92 ? -27.517 -17.818 15.797 1.00 62.41 92 LYS A O 1
ATOM 744 N N . ALA A 1 93 ? -27.500 -15.607 16.179 1.00 63.19 93 ALA A N 1
ATOM 745 C CA . ALA A 1 93 ? -26.044 -15.440 16.153 1.00 63.19 93 ALA A CA 1
ATOM 746 C C . ALA A 1 93 ? -25.309 -16.215 17.262 1.00 63.19 93 ALA A C 1
ATOM 748 O O . ALA A 1 93 ? -24.202 -16.696 17.025 1.00 63.19 93 ALA A O 1
ATOM 749 N N . GLU A 1 94 ? -25.946 -16.401 18.422 1.00 70.94 94 GLU A N 1
ATOM 750 C CA . GLU A 1 94 ? -25.346 -16.992 19.633 1.00 70.94 94 GLU A CA 1
ATOM 751 C C . GLU A 1 94 ? -25.668 -18.484 19.834 1.00 70.94 94 GLU A C 1
ATOM 753 O O . GLU A 1 94 ? -25.268 -19.084 20.829 1.00 70.94 94 GLU A O 1
ATOM 758 N N . ARG A 1 95 ? -26.403 -19.115 18.907 1.00 83.06 95 ARG A N 1
ATOM 759 C CA . ARG A 1 95 ? -26.801 -20.526 19.054 1.00 83.06 95 ARG A CA 1
ATOM 760 C C . ARG A 1 95 ? -25.597 -21.461 18.907 1.00 83.06 95 ARG A C 1
ATOM 762 O O . ARG A 1 95 ? -24.870 -21.308 17.927 1.00 83.06 95 ARG A O 1
ATOM 769 N N . PRO A 1 96 ? -25.416 -22.472 19.766 1.00 86.62 96 PRO A N 1
ATOM 770 C CA . PRO A 1 96 ? -24.403 -23.503 19.566 1.00 86.62 96 PRO A CA 1
ATOM 771 C C . PRO A 1 96 ? -24.412 -24.076 18.139 1.00 86.62 96 PRO A C 1
ATOM 773 O O . PRO A 1 96 ? -25.471 -24.215 17.521 1.00 86.62 96 PRO A O 1
ATOM 776 N N . LEU A 1 97 ? -23.226 -24.357 17.610 1.00 88.38 97 LEU A N 1
ATOM 777 C CA . LEU A 1 97 ? -22.972 -24.765 16.234 1.00 88.38 97 LEU A CA 1
ATOM 778 C C . LEU A 1 97 ? -22.262 -26.119 16.228 1.00 88.38 97 LEU A C 1
ATOM 780 O O . LEU A 1 97 ? -21.192 -26.257 16.821 1.00 88.38 97 LEU A O 1
ATOM 784 N N . ILE A 1 98 ? -22.849 -27.103 15.553 1.00 91.75 98 ILE A N 1
ATOM 785 C CA . ILE A 1 98 ? -22.274 -28.440 15.387 1.00 91.75 98 ILE A CA 1
ATOM 786 C C . ILE A 1 98 ? -22.078 -28.713 13.897 1.00 91.75 98 ILE A C 1
ATOM 788 O O . ILE A 1 98 ? -23.004 -28.543 13.105 1.00 91.75 98 ILE A O 1
ATOM 792 N N . PHE A 1 99 ? -20.888 -29.158 13.510 1.00 92.50 99 PHE A N 1
ATOM 793 C CA . PHE A 1 99 ? -20.586 -29.550 12.135 1.00 92.50 99 PHE A CA 1
ATOM 794 C C . PHE A 1 99 ? -20.619 -31.070 11.976 1.00 92.50 99 PHE A C 1
ATOM 796 O O . PHE A 1 99 ? -20.126 -31.798 12.833 1.00 92.50 99 PHE A O 1
ATOM 803 N N . ILE A 1 100 ? -21.163 -31.548 10.858 1.00 94.06 100 ILE A N 1
ATOM 804 C CA . ILE A 1 100 ? -21.056 -32.939 10.409 1.00 94.06 100 ILE A CA 1
ATOM 805 C C . ILE A 1 100 ? -20.406 -32.904 9.032 1.00 94.06 100 ILE A C 1
ATOM 807 O O . ILE A 1 100 ? -21.028 -32.463 8.067 1.00 94.06 100 ILE A O 1
ATOM 811 N N . ALA A 1 101 ? -19.157 -33.340 8.935 1.00 92.31 101 ALA A N 1
ATOM 812 C CA . ALA A 1 101 ? -18.394 -33.286 7.697 1.00 92.31 101 ALA A CA 1
ATOM 813 C C . ALA A 1 101 ? -18.053 -34.692 7.198 1.00 92.31 101 ALA A C 1
ATOM 815 O O . ALA A 1 101 ? -17.746 -35.577 7.993 1.00 92.31 101 ALA A O 1
ATOM 816 N N . HIS A 1 102 ? -18.112 -34.902 5.883 1.00 90.56 102 HIS A N 1
ATOM 817 C CA . HIS A 1 102 ? -17.756 -36.171 5.239 1.00 90.56 102 HIS A CA 1
ATOM 818 C C . HIS A 1 102 ? -16.542 -36.000 4.325 1.00 90.56 102 HIS A C 1
ATOM 820 O O . HIS A 1 102 ? -16.442 -35.006 3.601 1.00 90.56 102 HIS A O 1
ATOM 826 N N . CYS A 1 103 ? -15.648 -36.995 4.308 1.00 87.19 103 CYS A N 1
ATOM 827 C CA . CYS A 1 103 ? -14.538 -37.068 3.357 1.00 87.19 103 CYS A CA 1
ATOM 828 C C . CYS A 1 103 ? -13.662 -35.791 3.411 1.00 87.19 103 CYS A C 1
ATOM 830 O O . CYS A 1 103 ? -13.335 -35.282 4.483 1.00 87.19 103 CYS A O 1
ATOM 832 N N . LEU A 1 104 ? -13.290 -35.226 2.259 1.00 82.44 104 LEU A N 1
ATOM 833 C CA . LEU A 1 104 ? -12.484 -34.003 2.168 1.00 82.44 104 LEU A CA 1
ATOM 834 C C . LEU A 1 104 ? -13.228 -32.744 2.649 1.00 82.44 104 LEU A C 1
ATOM 836 O O . LEU A 1 104 ? -12.586 -31.719 2.875 1.00 82.44 104 LEU A O 1
ATOM 840 N N . GLY A 1 105 ? -14.546 -32.816 2.870 1.00 83.25 105 GLY A N 1
ATOM 841 C CA . GLY A 1 105 ? -15.307 -31.756 3.530 1.00 83.25 105 GLY A CA 1
ATOM 842 C C . GLY A 1 105 ? -14.840 -31.508 4.963 1.00 83.25 105 GLY A C 1
ATOM 843 O O . GLY A 1 105 ? -14.875 -30.371 5.430 1.00 83.25 105 GLY A O 1
ATOM 844 N N . GLY A 1 106 ? -14.308 -32.534 5.639 1.00 87.31 106 GLY A N 1
ATOM 845 C CA . GLY A 1 106 ? -13.684 -32.371 6.952 1.00 87.31 106 GLY A CA 1
ATOM 846 C C . GLY A 1 106 ? -12.482 -31.429 6.903 1.00 87.31 106 GLY A C 1
ATOM 847 O O . GLY A 1 106 ? -12.414 -30.496 7.693 1.00 87.31 106 GLY A O 1
ATOM 848 N N . LEU A 1 107 ? -11.622 -31.548 5.885 1.00 85.44 107 LEU A N 1
ATOM 849 C CA . LEU A 1 107 ? -10.475 -30.647 5.699 1.00 85.44 107 LEU A CA 1
ATOM 850 C C . LEU A 1 107 ? -10.889 -29.196 5.412 1.00 85.44 107 LEU A C 1
ATOM 852 O O . LEU A 1 107 ? -10.140 -28.270 5.720 1.00 85.44 107 LEU A O 1
ATOM 856 N N . VAL A 1 108 ? -12.077 -28.981 4.834 1.00 83.81 108 VAL A N 1
ATOM 857 C CA . VAL A 1 108 ? -12.651 -27.638 4.659 1.00 83.81 108 VAL A CA 1
ATOM 858 C C . VAL A 1 108 ? -13.022 -27.036 6.013 1.00 83.81 108 VAL A C 1
ATOM 860 O O . VAL A 1 108 ? -12.749 -25.858 6.231 1.00 83.81 108 VAL A O 1
ATOM 863 N N . VAL A 1 109 ? -13.598 -27.822 6.927 1.00 84.12 109 VAL A N 1
ATOM 864 C CA . VAL A 1 109 ? -13.968 -27.362 8.278 1.00 84.12 109 VAL A CA 1
ATOM 865 C C . VAL A 1 109 ? -12.737 -27.199 9.182 1.00 84.12 109 VAL A C 1
ATOM 867 O O . VAL A 1 109 ? -12.660 -26.239 9.944 1.00 84.12 109 VAL A O 1
ATOM 870 N N . GLU A 1 110 ? -11.744 -28.081 9.051 1.00 83.69 110 GLU A N 1
ATOM 871 C CA . GLU A 1 110 ? -10.490 -28.075 9.823 1.00 83.69 110 GLU A CA 1
ATOM 872 C C . GLU A 1 110 ? -9.474 -27.018 9.355 1.00 83.69 110 GLU A C 1
ATOM 874 O O . GLU A 1 110 ? -8.464 -26.789 10.019 1.00 83.69 110 GLU A O 1
ATOM 879 N N . ASN A 1 111 ? -9.687 -26.377 8.200 1.00 76.94 111 ASN A N 1
ATOM 880 C CA . ASN A 1 111 ? -8.669 -25.546 7.558 1.00 76.94 111 ASN A CA 1
ATOM 881 C C . ASN A 1 111 ? -8.127 -24.430 8.489 1.00 76.94 111 ASN A C 1
ATOM 883 O O . ASN A 1 111 ? -8.906 -23.635 9.030 1.00 76.94 111 ASN A O 1
ATOM 887 N N . PRO A 1 112 ? -6.791 -24.256 8.584 1.00 58.88 112 PRO A N 1
ATOM 888 C CA . PRO A 1 112 ? -6.142 -23.213 9.368 1.00 58.88 112 PRO A CA 1
ATOM 889 C C . PRO A 1 112 ? -6.565 -21.787 9.036 1.00 58.88 112 PRO A C 1
ATOM 891 O O . PRO A 1 112 ? -6.343 -20.911 9.857 1.00 58.88 112 PRO A O 1
ATOM 894 N N . ARG A 1 113 ? -7.142 -21.504 7.861 1.00 57.12 113 ARG A N 1
ATOM 895 C CA . ARG A 1 113 ? -7.735 -20.195 7.538 1.00 57.12 113 ARG A CA 1
ATOM 896 C C . ARG A 1 113 ? -9.091 -19.982 8.191 1.00 57.12 113 ARG A C 1
ATOM 898 O O . ARG A 1 113 ? -9.350 -18.853 8.592 1.00 57.12 113 ARG A O 1
ATOM 905 N N . ILE A 1 114 ? -9.899 -21.030 8.372 1.00 57.44 114 ILE A N 1
ATOM 906 C CA . ILE A 1 114 ? -11.040 -20.973 9.290 1.00 57.44 114 ILE A CA 1
ATOM 907 C C . ILE A 1 114 ? -10.468 -20.726 10.677 1.00 57.44 114 ILE A C 1
ATOM 909 O O . ILE A 1 114 ? -10.700 -19.659 11.217 1.00 57.44 114 ILE A O 1
ATOM 913 N N . ILE A 1 115 ? -9.577 -21.581 11.180 1.00 54.69 115 ILE A N 1
ATOM 914 C CA . ILE A 1 115 ? -8.942 -21.425 12.503 1.00 54.69 115 ILE A CA 1
ATOM 915 C C . ILE A 1 115 ? -8.268 -20.053 12.691 1.00 54.69 115 ILE A C 1
ATOM 917 O O . ILE A 1 115 ? -8.353 -19.474 13.763 1.00 54.69 115 ILE A O 1
ATOM 921 N N . GLN A 1 116 ? -7.645 -19.461 11.671 1.00 49.56 116 GLN A N 1
ATOM 922 C CA . GLN A 1 116 ? -7.061 -18.116 11.717 1.00 49.56 116 GLN A CA 1
ATOM 923 C C . GLN A 1 116 ? -8.107 -17.016 11.559 1.00 49.56 116 GLN A C 1
ATOM 925 O O . GLN A 1 116 ? -7.935 -15.965 12.161 1.00 49.56 116 GLN A O 1
ATOM 930 N N . ALA A 1 117 ? -9.186 -17.204 10.803 1.00 46.75 117 ALA A N 1
ATOM 931 C CA . ALA A 1 117 ? -10.343 -16.312 10.843 1.00 46.75 117 ALA A CA 1
ATOM 932 C C . ALA A 1 117 ? -11.037 -16.371 12.216 1.00 46.75 117 ALA A C 1
ATOM 934 O O . ALA A 1 117 ? -11.580 -15.360 12.664 1.00 46.75 117 ALA A O 1
ATOM 935 N N . LEU A 1 118 ? -10.950 -17.522 12.890 1.00 44.25 118 LEU A N 1
ATOM 936 C CA . LEU A 1 118 ? -11.430 -17.782 14.238 1.00 44.25 118 LEU A CA 1
ATOM 937 C C . LEU A 1 118 ? -10.464 -17.198 15.312 1.00 44.25 118 LEU A C 1
ATOM 939 O O . LEU A 1 118 ? -10.918 -16.594 16.277 1.00 44.25 118 LEU A O 1
ATOM 943 N N . MET A 1 119 ? -9.138 -17.249 15.111 1.00 39.31 119 MET A N 1
ATOM 944 C CA . MET A 1 119 ? -8.095 -16.771 16.049 1.00 39.31 119 MET A CA 1
ATOM 945 C C . MET A 1 119 ? -7.686 -15.299 15.841 1.00 39.31 119 MET A C 1
ATOM 947 O O . MET A 1 119 ? -7.372 -14.590 16.793 1.00 39.31 119 MET A O 1
ATOM 951 N N . ARG A 1 120 ? -7.703 -14.783 14.604 1.00 44.84 120 ARG A N 1
ATOM 952 C CA . ARG A 1 120 ? -7.377 -13.379 14.256 1.00 44.84 120 ARG A CA 1
ATOM 953 C C . ARG A 1 120 ? -8.601 -12.464 14.298 1.00 44.84 120 ARG A C 1
ATOM 955 O O . ARG A 1 120 ? -8.606 -11.390 13.690 1.00 44.84 120 ARG A O 1
ATOM 962 N N . ALA A 1 121 ? -9.647 -12.848 15.023 1.00 43.38 121 ALA A N 1
ATOM 963 C CA . ALA A 1 121 ? -10.863 -12.062 15.163 1.00 43.38 121 ALA A CA 1
ATOM 964 C C . ALA A 1 121 ? -10.677 -10.857 16.108 1.00 43.38 121 ALA A C 1
ATOM 966 O O . ALA A 1 121 ? -11.439 -10.680 17.056 1.00 43.38 121 ALA A O 1
ATOM 967 N N . SER A 1 122 ? -9.710 -9.973 15.841 1.00 40.75 122 SER A N 1
ATOM 968 C CA . SER A 1 122 ? -9.651 -8.645 16.470 1.00 40.75 122 SER A CA 1
ATOM 969 C C . SER A 1 122 ? -10.512 -7.605 15.736 1.00 40.75 122 SER A C 1
ATOM 971 O O . SER A 1 122 ? -10.810 -6.566 16.316 1.00 40.75 122 SER A O 1
ATOM 973 N N . LYS A 1 123 ? -10.983 -7.886 14.503 1.00 42.56 123 LYS A N 1
ATOM 974 C CA . LYS A 1 123 ? -11.695 -6.902 13.651 1.00 42.56 123 LYS A CA 1
ATOM 975 C C . LYS A 1 123 ? -13.097 -7.287 13.150 1.00 42.56 123 LYS A C 1
ATOM 977 O O . LYS A 1 123 ? -13.748 -6.451 12.528 1.00 42.56 123 LYS A O 1
ATOM 982 N N . ASN A 1 124 ? -13.586 -8.509 13.386 1.00 53.94 124 ASN A N 1
ATOM 983 C CA . ASN A 1 124 ? -14.935 -8.918 12.966 1.00 53.94 124 ASN A CA 1
ATOM 984 C C . ASN A 1 124 ? -15.646 -9.708 14.076 1.00 53.94 124 ASN A C 1
ATOM 986 O O . ASN A 1 124 ? -15.410 -10.900 14.260 1.00 53.94 124 ASN A O 1
ATOM 990 N N . GLU A 1 125 ? -16.521 -9.017 14.805 1.00 56.81 125 GLU A N 1
ATOM 991 C CA . GLU A 1 125 ? -17.313 -9.552 15.919 1.00 56.81 125 GLU A CA 1
ATOM 992 C C . GLU A 1 125 ? -18.200 -10.737 15.505 1.00 56.81 125 GLU A C 1
ATOM 994 O O . GLU A 1 125 ? -18.301 -11.714 16.239 1.00 56.81 125 GLU A O 1
ATOM 999 N N . LYS A 1 126 ? -18.737 -10.726 14.277 1.00 58.78 126 LYS A N 1
ATOM 1000 C CA . LYS A 1 126 ? -19.575 -11.818 13.756 1.00 58.78 126 LYS A CA 1
ATOM 1001 C C . LYS A 1 126 ? -18.775 -13.095 13.485 1.00 58.78 126 LYS A C 1
ATOM 1003 O O . LYS A 1 126 ? -19.253 -14.193 13.742 1.00 58.78 126 LYS A O 1
ATOM 1008 N N . LYS A 1 127 ? -17.533 -12.964 12.997 1.00 60.00 127 LYS A N 1
ATOM 1009 C CA . LYS A 1 127 ? -16.620 -14.111 12.824 1.00 60.00 127 LYS A CA 1
ATOM 1010 C C . LYS A 1 127 ? -16.189 -14.689 14.173 1.00 60.00 127 LYS A C 1
ATOM 1012 O O . LYS A 1 127 ? -16.122 -15.903 14.294 1.00 60.00 127 LYS A O 1
ATOM 1017 N N . ARG A 1 128 ? -15.989 -13.836 15.189 1.00 58.50 128 ARG A N 1
ATOM 1018 C CA . ARG A 1 128 ? -15.713 -14.254 16.576 1.00 58.50 128 ARG A CA 1
ATOM 1019 C C . ARG A 1 128 ? -16.869 -15.063 17.175 1.00 58.50 128 ARG A C 1
ATOM 1021 O O . ARG A 1 128 ? -16.620 -16.089 17.794 1.00 58.50 128 ARG A O 1
ATOM 1028 N N . GLN A 1 129 ? -18.110 -14.633 16.938 1.00 61.69 129 GLN A N 1
ATOM 1029 C CA . GLN A 1 129 ? -19.308 -15.345 17.395 1.00 61.69 129 GLN A CA 1
ATOM 1030 C C . GLN A 1 129 ? -19.390 -16.775 16.843 1.00 61.69 129 GLN A C 1
ATOM 1032 O O . GLN A 1 129 ? -19.751 -17.681 17.585 1.00 61.69 129 GLN A O 1
ATOM 1037 N N . LEU A 1 130 ? -19.002 -17.015 15.583 1.00 66.81 130 LEU A N 1
ATOM 1038 C CA . LEU A 1 130 ? -18.982 -18.375 15.023 1.00 66.81 130 LEU A CA 1
ATOM 1039 C C . LEU A 1 130 ? -17.993 -19.305 15.749 1.00 66.81 130 LEU A C 1
ATOM 1041 O O . LEU A 1 130 ? -18.316 -20.473 15.939 1.00 66.81 130 LEU A O 1
ATOM 1045 N N . VAL A 1 131 ? -16.840 -18.791 16.202 1.00 59.31 131 VAL A N 1
ATOM 1046 C CA . VAL A 1 131 ? -15.855 -19.553 17.003 1.00 59.31 131 VAL A CA 1
ATOM 1047 C C . VAL A 1 131 ? -16.432 -19.937 18.349 1.00 59.31 131 VAL A C 1
ATOM 1049 O O . VAL A 1 131 ? -16.392 -21.093 18.744 1.00 59.31 131 VAL A O 1
ATOM 1052 N N . THR A 1 132 ? -16.963 -18.942 19.061 1.00 61.84 132 THR A N 1
ATOM 1053 C CA . THR A 1 132 ? -17.415 -19.105 20.442 1.00 61.84 132 THR A CA 1
ATOM 1054 C C . THR A 1 132 ? -18.681 -19.946 20.527 1.00 61.84 132 THR A C 1
ATOM 1056 O O . THR A 1 132 ? -19.007 -20.440 21.598 1.00 61.84 132 THR A O 1
ATOM 1059 N N . CYS A 1 133 ? -19.399 -20.097 19.410 1.00 71.81 133 CYS A N 1
ATOM 1060 C CA . CYS A 1 133 ? -20.562 -20.967 19.308 1.00 71.81 133 CYS A CA 1
ATOM 1061 C C . CYS A 1 133 ? -20.217 -22.392 18.854 1.00 71.81 133 CYS A C 1
ATOM 1063 O O . CYS A 1 133 ? -21.099 -23.241 18.934 1.00 71.81 133 CYS A O 1
ATOM 1065 N N . ALA A 1 134 ? -19.008 -22.679 18.354 1.00 77.06 134 ALA A N 1
ATOM 1066 C CA . ALA A 1 134 ? -18.651 -24.020 17.888 1.00 77.06 134 ALA A CA 1
ATOM 1067 C C . ALA A 1 134 ? -18.634 -25.005 19.068 1.00 77.06 134 ALA A C 1
ATOM 1069 O O . ALA A 1 134 ? -17.750 -24.961 19.917 1.00 77.06 134 ALA A O 1
ATOM 1070 N N . ALA A 1 135 ? -19.639 -25.877 19.121 1.00 81.56 135 ALA A N 1
ATOM 1071 C CA . ALA A 1 135 ? -19.862 -26.817 20.215 1.00 81.56 135 ALA A CA 1
ATOM 1072 C C . ALA A 1 135 ? -19.365 -28.229 19.884 1.00 81.56 135 ALA A C 1
ATOM 1074 O O . ALA A 1 135 ? -18.967 -28.965 20.786 1.00 81.56 135 ALA A O 1
ATOM 1075 N N . GLY A 1 136 ? -19.352 -28.611 18.602 1.00 86.62 136 GLY A N 1
ATOM 1076 C CA . GLY A 1 136 ? -18.815 -29.910 18.214 1.00 86.62 136 GLY A CA 1
ATOM 1077 C C . GLY A 1 136 ? -18.600 -30.121 16.719 1.00 86.62 136 GLY A C 1
ATOM 1078 O O . GLY A 1 136 ? -19.149 -29.404 15.879 1.00 86.62 136 GLY A O 1
ATOM 1079 N N . LEU A 1 137 ? -17.800 -31.134 16.395 1.00 90.88 137 LEU A N 1
ATOM 1080 C CA . LEU A 1 137 ? -17.460 -31.555 15.041 1.00 90.88 137 LEU A CA 1
ATOM 1081 C C . LEU A 1 137 ? -17.494 -33.085 14.932 1.00 90.88 137 LEU A C 1
ATOM 1083 O O . LEU A 1 137 ? -16.747 -33.786 15.608 1.00 90.88 137 LEU A O 1
ATOM 1087 N N . VAL A 1 138 ? -18.340 -33.599 14.044 1.00 93.69 138 VAL A N 1
ATOM 1088 C CA . VAL A 1 138 ? -18.389 -35.013 13.659 1.00 93.69 138 VAL A CA 1
ATOM 1089 C C . VAL A 1 138 ? -17.716 -35.184 12.300 1.00 93.69 138 VAL A C 1
ATOM 1091 O O . VAL A 1 138 ? -18.127 -34.552 11.325 1.00 93.69 138 VAL A O 1
ATOM 1094 N N . LEU A 1 139 ? -16.712 -36.057 12.227 1.00 93.38 139 LEU A N 1
ATOM 1095 C CA . LEU A 1 139 ? -15.930 -36.333 11.020 1.00 93.38 139 LEU A CA 1
ATOM 1096 C C . LEU A 1 139 ? -16.229 -37.746 10.517 1.00 93.38 139 LEU A C 1
ATOM 1098 O O . LEU A 1 139 ? -15.922 -38.727 11.184 1.00 93.38 139 LEU A O 1
ATOM 1102 N N . LEU A 1 140 ? -16.827 -37.861 9.334 1.00 93.00 140 LEU A N 1
ATOM 1103 C CA . LEU A 1 140 ? -17.159 -39.132 8.691 1.00 93.00 140 LEU A CA 1
ATOM 1104 C C . LEU A 1 140 ? -16.131 -39.423 7.594 1.00 93.00 140 LEU A C 1
ATOM 1106 O O . LEU A 1 140 ? -16.224 -38.872 6.497 1.00 93.00 140 LEU A O 1
ATOM 1110 N N . GLY A 1 141 ? -15.145 -40.274 7.875 1.00 89.69 141 GLY A N 1
ATOM 1111 C CA . GLY A 1 141 ? -14.137 -40.673 6.889 1.00 89.69 141 GLY A CA 1
ATOM 1112 C C . GLY A 1 141 ? -13.275 -39.507 6.404 1.00 89.69 141 GLY A C 1
ATOM 1113 O O . GLY A 1 141 ? -12.953 -39.435 5.221 1.00 89.69 141 GLY A O 1
ATOM 1114 N N . THR A 1 142 ? -12.943 -38.561 7.286 1.00 90.94 142 THR A N 1
ATOM 1115 C CA . THR A 1 142 ? -12.029 -37.449 6.977 1.00 90.94 142 THR A CA 1
ATOM 1116 C C . THR A 1 142 ? -10.579 -37.921 7.096 1.00 90.94 142 THR A C 1
ATOM 1118 O O . THR A 1 142 ? -10.240 -38.518 8.117 1.00 90.94 142 THR A O 1
ATOM 1121 N N . PRO A 1 143 ? -9.704 -37.667 6.103 1.00 88.44 143 PRO A N 1
ATOM 1122 C CA . PRO A 1 143 ? -8.320 -38.116 6.181 1.00 88.44 143 PRO A CA 1
ATOM 1123 C C . PRO A 1 143 ? -7.379 -37.099 6.850 1.00 88.44 143 PRO A C 1
ATOM 1125 O O . PRO A 1 143 ? -7.128 -36.021 6.310 1.00 88.44 143 PRO A O 1
ATOM 1128 N N . HIS A 1 144 ? -6.757 -37.480 7.966 1.00 89.31 144 HIS A N 1
ATOM 1129 C CA . HIS A 1 144 ? -5.742 -36.704 8.690 1.00 89.31 144 HIS A CA 1
ATOM 1130 C C . HIS A 1 144 ? -4.322 -37.134 8.308 1.00 89.31 144 HIS A C 1
ATOM 1132 O O . HIS A 1 144 ? -3.585 -37.735 9.094 1.00 89.31 144 HIS A O 1
ATOM 1138 N N . TYR A 1 145 ? -3.924 -36.840 7.069 1.00 85.75 145 TYR A N 1
ATOM 1139 C CA . TYR A 1 145 ? -2.604 -37.229 6.568 1.00 85.75 145 TYR A CA 1
ATOM 1140 C C . TYR A 1 145 ? -1.460 -36.628 7.387 1.00 85.75 145 TYR A C 1
ATOM 1142 O O . TYR A 1 145 ? -1.398 -35.425 7.633 1.00 85.75 145 TYR A O 1
ATOM 1150 N N . GLN A 1 146 ? -0.498 -37.481 7.722 1.00 81.06 146 GLN A N 1
ATOM 1151 C CA . GLN A 1 146 ? 0.781 -37.130 8.326 1.00 81.06 146 GLN A CA 1
ATOM 1152 C C . GLN A 1 146 ? 1.904 -37.546 7.371 1.00 81.06 146 GLN A C 1
ATOM 1154 O O . GLN A 1 146 ? 1.688 -38.322 6.439 1.00 81.06 146 GLN A O 1
ATOM 1159 N N . HIS A 1 147 ? 3.134 -37.083 7.607 1.00 78.81 147 HIS A N 1
ATOM 1160 C CA . HIS A 1 147 ? 4.280 -37.430 6.752 1.00 78.81 147 HIS A CA 1
ATOM 1161 C C . HIS A 1 147 ? 4.453 -38.952 6.559 1.00 78.81 147 HIS A C 1
ATOM 1163 O O . HIS A 1 147 ? 4.875 -39.381 5.489 1.00 78.81 147 HIS A O 1
ATOM 1169 N N . GLY A 1 148 ? 4.087 -39.766 7.559 1.00 80.62 148 GLY A N 1
ATOM 1170 C CA . GLY A 1 148 ? 4.136 -41.232 7.490 1.00 80.62 148 GLY A CA 1
ATOM 1171 C C . GLY A 1 148 ? 2.924 -41.913 6.841 1.00 80.62 148 GLY A C 1
ATOM 1172 O O . GLY A 1 148 ? 3.025 -43.084 6.499 1.00 80.62 148 GLY A O 1
ATOM 1173 N N . THR A 1 149 ? 1.800 -41.212 6.658 1.00 84.12 149 THR A N 1
ATOM 1174 C CA . THR A 1 149 ? 0.552 -41.763 6.086 1.00 84.12 149 THR A CA 1
ATOM 1175 C C . THR A 1 149 ? 0.165 -41.113 4.756 1.00 84.12 149 THR A C 1
ATOM 1177 O O . THR A 1 149 ? -0.856 -41.458 4.171 1.00 84.12 149 THR A O 1
ATOM 1180 N N . LEU A 1 150 ? 0.981 -40.192 4.229 1.00 82.50 150 LEU A N 1
ATOM 1181 C CA . LEU A 1 150 ? 0.696 -39.474 2.984 1.00 82.50 150 LEU A CA 1
ATOM 1182 C C . LEU A 1 150 ? 0.526 -40.399 1.766 1.00 82.50 150 LEU A C 1
ATOM 1184 O O . LEU A 1 150 ? -0.248 -40.078 0.866 1.00 82.50 150 LEU A O 1
ATOM 1188 N N . SER A 1 151 ? 1.216 -41.542 1.722 1.00 83.06 151 SER A N 1
ATOM 1189 C CA . SER A 1 151 ? 1.082 -42.518 0.629 1.00 83.06 151 SER A CA 1
ATOM 1190 C C . SER A 1 151 ? -0.350 -43.031 0.467 1.00 83.06 151 SER A C 1
ATOM 1192 O O . SER A 1 151 ? -0.763 -43.347 -0.649 1.00 83.06 151 SER A O 1
ATOM 1194 N N . GLU A 1 152 ? -1.130 -43.036 1.552 1.00 85.88 152 GLU A N 1
ATOM 1195 C CA . GLU A 1 152 ? -2.538 -43.439 1.555 1.00 85.88 152 GLU A CA 1
ATOM 1196 C C . GLU A 1 152 ? -3.420 -42.488 0.730 1.00 85.88 152 GLU A C 1
ATOM 1198 O O . GLU A 1 152 ? -4.484 -42.881 0.258 1.00 85.88 152 GLU A O 1
ATOM 1203 N N . ALA A 1 153 ? -2.963 -41.260 0.447 1.00 84.56 153 ALA A N 1
ATOM 1204 C CA . ALA A 1 153 ? -3.655 -40.328 -0.445 1.00 84.56 153 ALA A CA 1
ATOM 1205 C C . ALA A 1 153 ? -3.856 -40.876 -1.867 1.00 84.56 153 ALA A C 1
ATOM 1207 O O . ALA A 1 153 ? -4.814 -40.494 -2.543 1.00 84.56 153 ALA A O 1
ATOM 1208 N N . LYS A 1 154 ? -3.011 -41.818 -2.316 1.00 84.44 154 LYS A N 1
ATOM 1209 C CA . LYS A 1 154 ? -3.145 -42.492 -3.621 1.00 84.44 154 LYS A CA 1
ATOM 1210 C C . LYS A 1 154 ? -4.494 -43.191 -3.787 1.00 84.44 154 LYS A C 1
ATOM 1212 O O . LYS A 1 154 ? -5.012 -43.245 -4.902 1.00 84.44 154 LYS A O 1
ATOM 1217 N N . LYS A 1 155 ? -5.094 -43.662 -2.691 1.00 85.38 155 LYS A N 1
ATOM 1218 C CA . LYS A 1 155 ? -6.394 -44.344 -2.694 1.00 85.38 155 LYS A CA 1
ATOM 1219 C C . LYS A 1 155 ? -7.526 -43.447 -3.199 1.00 85.38 155 LYS A C 1
ATOM 1221 O O . LYS A 1 155 ? -8.416 -43.930 -3.889 1.00 85.38 155 LYS A O 1
ATOM 1226 N N . TYR A 1 156 ? -7.454 -42.132 -2.978 1.00 81.50 156 TYR A N 1
ATOM 1227 C CA . TYR A 1 156 ? -8.423 -41.187 -3.548 1.00 81.50 156 TYR A CA 1
ATOM 1228 C C . TYR A 1 156 ? -8.287 -41.035 -5.070 1.00 81.50 156 TYR A C 1
ATOM 1230 O O . TYR A 1 156 ? -9.298 -40.893 -5.757 1.00 81.50 156 TYR A O 1
ATOM 1238 N N . PHE A 1 157 ? -7.065 -41.112 -5.616 1.00 78.94 157 PHE A N 1
ATOM 1239 C CA . PHE A 1 157 ? -6.830 -41.122 -7.069 1.00 78.94 157 PHE A CA 1
ATOM 1240 C C . PHE A 1 157 ? -7.350 -42.409 -7.709 1.00 78.94 157 PHE A C 1
ATOM 1242 O O . PHE A 1 157 ? -8.010 -42.357 -8.746 1.00 78.94 157 PHE A O 1
ATOM 1249 N N . GLN A 1 158 ? -7.147 -43.546 -7.041 1.00 79.44 158 GLN A N 1
ATOM 1250 C CA . GLN A 1 158 ? -7.693 -44.838 -7.462 1.00 79.44 158 GLN A CA 1
ATOM 1251 C C . GLN A 1 158 ? -9.228 -44.841 -7.431 1.00 79.44 158 GLN A C 1
ATOM 1253 O O . GLN A 1 158 ? -9.861 -45.226 -8.414 1.00 79.44 158 GLN A O 1
ATOM 1258 N N . LEU A 1 159 ? -9.831 -44.336 -6.350 1.00 78.44 159 LEU A N 1
ATOM 1259 C CA . LEU A 1 159 ? -11.283 -44.204 -6.206 1.00 78.44 159 LEU A CA 1
ATOM 1260 C C . LEU A 1 159 ? -11.891 -43.302 -7.291 1.00 78.44 159 LEU A C 1
ATOM 1262 O O . LEU A 1 159 ? -12.952 -43.600 -7.838 1.00 78.44 159 LEU A O 1
ATOM 1266 N N . ALA A 1 160 ? -11.202 -42.211 -7.631 1.00 74.75 160 ALA A N 1
ATOM 1267 C CA . ALA A 1 160 ? -11.620 -41.275 -8.670 1.00 74.75 160 ALA A CA 1
ATOM 1268 C C . ALA A 1 160 ? -11.314 -41.744 -10.105 1.00 74.75 160 ALA A C 1
ATOM 1270 O O . ALA A 1 160 ? -11.677 -41.034 -11.044 1.00 74.75 160 ALA A O 1
ATOM 1271 N N . GLN A 1 161 ? -10.674 -42.909 -10.284 1.00 75.62 161 GLN A N 1
ATOM 1272 C CA . GLN A 1 161 ? -10.219 -43.434 -11.581 1.00 75.62 161 GLN A CA 1
ATOM 1273 C C . GLN A 1 161 ? -9.313 -42.435 -12.327 1.00 75.62 161 GLN A C 1
ATOM 1275 O O . GLN A 1 161 ? -9.505 -42.144 -13.508 1.00 75.62 161 GLN A O 1
ATOM 1280 N N . LYS A 1 162 ? -8.341 -41.871 -11.604 1.00 76.12 162 LYS A N 1
ATOM 1281 C CA . LYS A 1 162 ? -7.362 -40.888 -12.089 1.00 76.12 162 LYS A CA 1
ATOM 1282 C C . LYS A 1 162 ? -5.941 -41.446 -12.045 1.00 76.12 162 LYS A C 1
ATOM 1284 O O . LYS A 1 162 ? -5.674 -42.418 -11.338 1.00 76.12 162 LYS A O 1
ATOM 1289 N N . ASP A 1 163 ? -5.034 -40.804 -12.782 1.00 78.31 163 ASP A N 1
ATOM 1290 C CA . ASP A 1 163 ? -3.612 -41.148 -12.761 1.00 78.31 163 ASP A CA 1
ATOM 1291 C C . ASP A 1 163 ? -3.056 -41.003 -11.339 1.00 78.31 163 ASP A C 1
ATOM 1293 O O . ASP A 1 163 ? -3.225 -39.972 -10.686 1.00 78.31 163 ASP A O 1
ATOM 1297 N N . VAL A 1 164 ? -2.412 -42.063 -10.847 1.00 81.12 164 VAL A N 1
ATOM 1298 C CA . VAL A 1 164 ? -1.880 -42.104 -9.483 1.00 81.12 164 VAL A CA 1
ATOM 1299 C C . VAL A 1 164 ? -0.493 -41.447 -9.464 1.00 81.12 164 VAL A C 1
ATOM 1301 O O . VAL A 1 164 ? 0.421 -41.962 -10.112 1.00 81.12 164 VAL A O 1
ATOM 1304 N N . PRO A 1 165 ? -0.298 -40.342 -8.724 1.00 79.31 165 PRO A N 1
ATOM 1305 C CA . PRO A 1 165 ? 0.990 -39.651 -8.655 1.00 79.31 165 PRO A CA 1
ATOM 1306 C C . PRO A 1 165 ? 2.070 -40.476 -7.934 1.00 79.31 165 PRO A C 1
ATOM 1308 O O . PRO A 1 165 ? 1.777 -41.324 -7.082 1.00 79.31 165 PRO A O 1
ATOM 1311 N N . SER A 1 166 ? 3.344 -40.204 -8.248 1.00 81.75 166 SER A N 1
ATOM 1312 C CA . SER A 1 166 ? 4.478 -40.804 -7.533 1.00 81.75 166 SER A CA 1
ATOM 1313 C C . SER A 1 166 ? 4.585 -40.267 -6.097 1.00 81.75 166 SER A C 1
ATOM 1315 O O . SER A 1 166 ? 4.024 -39.222 -5.771 1.00 81.75 166 SER A O 1
ATOM 1317 N N . ASP A 1 167 ? 5.327 -40.949 -5.214 1.00 79.00 167 ASP A N 1
ATOM 1318 C CA . ASP A 1 167 ? 5.525 -40.462 -3.835 1.00 79.00 167 ASP A CA 1
ATOM 1319 C C . ASP A 1 167 ? 6.250 -39.110 -3.786 1.00 79.00 167 ASP A C 1
ATOM 1321 O O . ASP A 1 167 ? 5.946 -38.276 -2.933 1.00 79.00 167 ASP A O 1
ATOM 1325 N N . ALA A 1 168 ? 7.167 -38.866 -4.729 1.00 76.62 168 ALA A N 1
ATOM 1326 C CA . ALA A 1 168 ? 7.859 -37.588 -4.856 1.00 76.62 168 ALA A CA 1
ATOM 1327 C C . ALA A 1 168 ? 6.896 -36.468 -5.283 1.00 76.62 168 ALA A C 1
ATOM 1329 O O . ALA A 1 168 ? 6.937 -35.373 -4.719 1.00 76.62 168 ALA A O 1
ATOM 1330 N N . ASP A 1 169 ? 5.986 -36.757 -6.219 1.00 76.31 169 ASP A N 1
ATOM 1331 C CA . ASP A 1 169 ? 4.974 -35.796 -6.669 1.00 76.31 169 ASP A CA 1
ATOM 1332 C C . ASP A 1 169 ? 3.964 -35.504 -5.556 1.00 76.31 169 ASP A C 1
ATOM 1334 O O . ASP A 1 169 ? 3.652 -34.345 -5.286 1.00 76.31 169 ASP A O 1
ATOM 1338 N N . LEU A 1 170 ? 3.516 -36.531 -4.827 1.00 75.75 170 LEU A N 1
ATOM 1339 C CA . LEU A 1 170 ? 2.659 -36.350 -3.656 1.00 75.75 170 LEU A CA 1
ATOM 1340 C C . LEU A 1 170 ? 3.337 -35.507 -2.580 1.00 75.75 170 LEU A C 1
ATOM 1342 O O . LEU A 1 170 ? 2.701 -34.611 -2.036 1.00 75.75 170 LEU A O 1
ATOM 1346 N N . GLN A 1 171 ? 4.617 -35.732 -2.276 1.00 74.88 171 GLN A N 1
ATOM 1347 C CA . GLN A 1 171 ? 5.361 -34.892 -1.328 1.00 74.88 171 GLN A CA 1
ATOM 1348 C C . GLN A 1 171 ? 5.512 -33.443 -1.814 1.00 74.88 171 GLN A C 1
ATOM 1350 O O . GLN A 1 171 ? 5.459 -32.509 -1.009 1.00 74.88 171 GLN A O 1
ATOM 1355 N N . ALA A 1 172 ? 5.671 -33.228 -3.121 1.00 68.88 172 ALA A N 1
ATOM 1356 C CA . ALA A 1 172 ? 5.738 -31.889 -3.695 1.00 68.88 172 ALA A CA 1
ATOM 1357 C C . ALA A 1 172 ? 4.388 -31.146 -3.604 1.00 68.88 172 ALA A C 1
ATOM 1359 O O . ALA A 1 172 ? 4.378 -29.940 -3.331 1.00 68.88 172 ALA A O 1
ATOM 1360 N N . LEU A 1 173 ? 3.269 -31.861 -3.775 1.00 64.88 173 LEU A N 1
ATOM 1361 C CA . LEU A 1 173 ? 1.903 -31.319 -3.827 1.00 64.88 173 LEU A CA 1
ATOM 1362 C C . LEU A 1 173 ? 1.220 -31.200 -2.448 1.00 64.88 173 LEU A C 1
ATOM 1364 O O . LEU A 1 173 ? 0.382 -30.325 -2.235 1.00 64.88 173 LEU A O 1
ATOM 1368 N N . SER A 1 174 ? 1.594 -32.030 -1.472 1.00 67.62 174 SER A N 1
ATOM 1369 C CA . SER A 1 174 ? 0.835 -32.234 -0.224 1.00 67.62 174 SER A CA 1
ATOM 1370 C C . SER A 1 174 ? 1.105 -31.250 0.914 1.00 67.62 174 SER A C 1
ATOM 1372 O O . SER A 1 174 ? 0.453 -31.339 1.956 1.00 67.62 174 SER A O 1
ATOM 1374 N N . LYS A 1 175 ? 2.016 -30.282 0.740 1.00 68.50 175 LYS A N 1
ATOM 1375 C CA . LYS A 1 175 ? 2.442 -29.354 1.812 1.00 68.50 175 LYS A CA 1
ATOM 1376 C C . LYS A 1 175 ? 1.281 -28.645 2.527 1.00 68.50 175 LYS A C 1
ATOM 1378 O O . LYS A 1 175 ? 1.406 -28.328 3.702 1.00 68.50 175 LYS A O 1
ATOM 1383 N N . HIS A 1 176 ? 0.169 -28.391 1.833 1.00 68.56 176 HIS A N 1
ATOM 1384 C CA . HIS A 1 176 ? -1.009 -27.727 2.409 1.00 68.56 176 HIS A CA 1
ATOM 1385 C C . HIS A 1 176 ? -1.954 -28.710 3.110 1.00 68.56 176 HIS A C 1
ATOM 1387 O O . HIS A 1 176 ? -2.509 -28.366 4.144 1.00 68.56 176 HIS A O 1
ATOM 1393 N N . VAL A 1 177 ? -2.100 -29.931 2.589 1.00 73.19 177 VAL A N 1
ATOM 1394 C CA . VAL A 1 177 ? -2.965 -30.973 3.169 1.00 73.19 177 VAL A CA 1
ATOM 1395 C C . VAL A 1 177 ? -2.356 -31.540 4.455 1.00 73.19 177 VAL A C 1
ATOM 1397 O O . VAL A 1 177 ? -3.081 -31.771 5.412 1.00 73.19 177 VAL A O 1
ATOM 1400 N N . LEU A 1 178 ? -1.025 -31.673 4.519 1.00 78.25 178 LEU A N 1
ATOM 1401 C CA . LEU A 1 178 ? -0.308 -32.109 5.726 1.00 78.25 178 LEU A CA 1
ATOM 1402 C C . LEU A 1 178 ? -0.372 -31.089 6.875 1.00 78.25 178 LEU A C 1
ATOM 1404 O O . LEU A 1 178 ? -0.292 -31.467 8.038 1.00 78.25 178 LEU A O 1
ATOM 1408 N N . ALA A 1 179 ? -0.510 -29.798 6.560 1.00 75.56 179 ALA A N 1
ATOM 1409 C CA . ALA A 1 179 ? -0.516 -28.736 7.564 1.00 75.56 179 ALA A CA 1
ATOM 1410 C C . ALA A 1 179 ? -1.875 -28.569 8.271 1.00 75.56 179 ALA A C 1
ATOM 1412 O O . ALA A 1 179 ? -1.924 -27.989 9.355 1.00 75.56 179 ALA A O 1
ATOM 1413 N N . ILE A 1 180 ? -2.975 -29.037 7.663 1.00 80.56 180 ILE A N 1
ATOM 1414 C CA . ILE A 1 180 ? -4.336 -28.843 8.189 1.00 80.56 180 ILE A CA 1
ATOM 1415 C C . ILE A 1 180 ? -4.552 -29.628 9.499 1.00 80.56 180 ILE A C 1
ATOM 1417 O O . ILE A 1 180 ? -4.866 -28.980 10.501 1.00 80.56 180 ILE A O 1
ATOM 1421 N N . PRO A 1 181 ? -4.319 -30.958 9.564 1.00 81.12 181 PRO A N 1
ATOM 1422 C CA . PRO A 1 181 ? -4.603 -31.735 10.772 1.00 81.12 181 PRO A CA 1
ATOM 1423 C C . PRO A 1 181 ? -3.741 -31.329 11.971 1.00 81.12 181 PRO A C 1
ATOM 1425 O O . PRO A 1 181 ? -4.223 -31.290 13.098 1.00 81.12 181 PRO A O 1
ATOM 1428 N N . GLU A 1 182 ? -2.470 -30.985 11.739 1.00 78.69 182 GLU A N 1
ATOM 1429 C CA . GLU A 1 182 ? -1.546 -30.570 12.802 1.00 78.69 182 GLU A CA 1
ATOM 1430 C C . GLU A 1 182 ? -1.958 -29.228 13.425 1.00 78.69 182 GLU A C 1
ATOM 1432 O O . GLU A 1 182 ? -1.991 -29.079 14.647 1.00 78.69 182 GLU A O 1
ATOM 1437 N N . ALA A 1 183 ? -2.340 -28.256 12.595 1.00 74.44 183 ALA A N 1
ATOM 1438 C CA . ALA A 1 183 ? -2.832 -26.968 13.070 1.00 74.44 183 ALA A CA 1
ATOM 1439 C C . ALA A 1 183 ? -4.206 -27.080 13.756 1.00 74.44 183 ALA A C 1
ATOM 1441 O O . ALA A 1 183 ? -4.462 -26.373 14.733 1.00 74.44 183 ALA A O 1
ATOM 1442 N N . PHE A 1 184 ? -5.082 -27.970 13.281 1.00 79.38 184 PHE A N 1
ATOM 1443 C CA . PHE A 1 184 ? -6.380 -28.220 13.908 1.00 79.38 184 PHE A CA 1
ATOM 1444 C C . PHE A 1 184 ? -6.255 -28.919 15.266 1.00 79.38 184 PHE A C 1
ATOM 1446 O O . PHE A 1 184 ? -6.903 -28.509 16.229 1.00 79.38 184 PHE A O 1
ATOM 1453 N N . ALA A 1 185 ? -5.347 -29.888 15.392 1.00 78.19 185 ALA A N 1
ATOM 1454 C CA . ALA A 1 185 ? -5.033 -30.523 16.668 1.00 78.19 185 ALA A CA 1
ATOM 1455 C C . ALA A 1 185 ? -4.564 -29.511 17.727 1.00 78.19 185 ALA A C 1
ATOM 1457 O O . ALA A 1 185 ? -5.047 -29.514 18.861 1.00 78.19 185 ALA A O 1
ATOM 1458 N N . GLN A 1 186 ? -3.671 -28.590 17.347 1.00 74.44 186 GLN A N 1
ATOM 1459 C CA . GLN A 1 186 ? -3.229 -27.504 18.230 1.00 74.44 186 GLN A CA 1
ATOM 1460 C C . GLN A 1 186 ? -4.390 -26.581 18.635 1.00 74.44 186 GLN A C 1
ATOM 1462 O O . GLN A 1 186 ? -4.441 -26.107 19.769 1.00 74.44 186 GLN A O 1
ATOM 1467 N N . PHE A 1 187 ? -5.342 -26.338 17.729 1.00 72.81 187 PHE A N 1
ATOM 1468 C CA . PHE A 1 187 ? -6.522 -25.525 18.016 1.00 72.81 187 PHE A CA 1
ATOM 1469 C C . PHE A 1 187 ? -7.455 -26.174 19.044 1.00 72.81 187 PHE A C 1
ATOM 1471 O O . PHE A 1 187 ? -7.857 -25.483 19.980 1.00 72.81 187 PHE A O 1
ATOM 1478 N N . ILE A 1 188 ? -7.764 -27.470 18.911 1.00 71.88 188 ILE A N 1
ATOM 1479 C CA . ILE A 1 188 ? -8.612 -28.200 19.873 1.00 71.88 188 ILE A CA 1
ATOM 1480 C C . ILE A 1 188 ? -7.936 -28.278 21.247 1.00 71.88 188 ILE A C 1
ATOM 1482 O O . ILE A 1 188 ? -8.596 -28.150 22.274 1.00 71.88 188 ILE A O 1
ATOM 1486 N N . GLN A 1 189 ? -6.608 -28.419 21.300 1.00 70.19 189 GLN A N 1
ATOM 1487 C CA . GLN A 1 189 ? -5.883 -28.366 22.576 1.00 70.19 189 GLN A CA 1
ATOM 1488 C C . GLN A 1 189 ? -6.040 -27.014 23.288 1.00 70.19 189 GLN A C 1
ATOM 1490 O O . GLN A 1 189 ? -6.031 -26.963 24.517 1.00 70.19 189 GLN A O 1
ATOM 1495 N N . ALA A 1 190 ? -6.193 -25.927 22.529 1.00 61.47 190 ALA A N 1
ATOM 1496 C CA . ALA A 1 190 ? -6.370 -24.579 23.061 1.00 61.47 190 ALA A CA 1
ATOM 1497 C C . ALA A 1 190 ? -7.844 -24.168 23.256 1.00 61.47 190 ALA A C 1
ATOM 1499 O O . ALA A 1 190 ? -8.098 -23.182 23.943 1.00 61.47 190 ALA A O 1
ATOM 1500 N N . ASN A 1 191 ? -8.812 -24.878 22.659 1.00 61.22 191 ASN A N 1
ATOM 1501 C CA . ASN A 1 191 ? -10.234 -24.518 22.667 1.00 61.22 191 ASN A CA 1
ATOM 1502 C C . ASN A 1 191 ? -11.104 -25.774 22.858 1.00 61.22 191 ASN A C 1
ATOM 1504 O O . ASN A 1 191 ? -11.028 -26.680 22.029 1.00 61.22 191 ASN A O 1
ATOM 1508 N N . PRO A 1 192 ? -11.971 -25.836 23.885 1.00 63.03 192 PRO A N 1
ATOM 1509 C CA . PRO A 1 192 ? -12.773 -27.022 24.170 1.00 63.03 192 PRO A CA 1
ATOM 1510 C C . PRO A 1 192 ? -13.914 -27.176 23.151 1.00 63.03 192 PRO A C 1
ATOM 1512 O O . PRO A 1 192 ? -15.026 -26.706 23.374 1.00 63.03 192 PRO A O 1
ATOM 1515 N N . VAL A 1 193 ? -13.631 -27.827 22.023 1.00 75.00 193 VAL A N 1
ATOM 1516 C CA . VAL A 1 193 ? -14.620 -28.258 21.025 1.00 75.00 193 VAL A CA 1
ATOM 1517 C C . VAL A 1 193 ? -14.681 -29.780 21.057 1.00 75.00 193 VAL A C 1
ATOM 1519 O O . VAL A 1 193 ? -13.643 -30.435 20.986 1.00 75.00 193 VAL A O 1
ATOM 1522 N N . ASN A 1 194 ? -15.884 -30.350 21.153 1.00 84.50 194 ASN A N 1
ATOM 1523 C CA . ASN A 1 194 ? -16.040 -31.801 21.109 1.00 84.50 194 ASN A CA 1
ATOM 1524 C C . ASN A 1 194 ? -15.795 -32.306 19.684 1.00 84.50 194 ASN A C 1
ATOM 1526 O O . ASN A 1 194 ? -16.418 -31.814 18.743 1.00 84.50 194 ASN A O 1
ATOM 1530 N N . VAL A 1 195 ? -14.916 -33.290 19.510 1.00 87.94 195 VAL A N 1
ATOM 1531 C CA . VAL A 1 195 ? -14.638 -33.871 18.192 1.00 87.94 195 VAL A CA 1
ATOM 1532 C C . VAL A 1 195 ? -14.787 -35.380 18.256 1.00 87.94 195 VAL A C 1
ATOM 1534 O O . VAL A 1 195 ? -14.236 -36.016 19.146 1.00 87.94 195 VAL A O 1
ATOM 1537 N N . GLU A 1 196 ? -15.538 -35.942 17.313 1.00 91.88 196 GLU A N 1
ATOM 1538 C CA . GLU A 1 196 ? -15.696 -37.388 17.155 1.00 91.88 196 GLU A CA 1
ATOM 1539 C C . GLU A 1 196 ? -15.392 -37.760 15.703 1.00 91.88 196 GLU A C 1
ATOM 1541 O O . GLU A 1 196 ? -16.039 -37.267 14.771 1.00 91.88 196 GLU A O 1
ATOM 1546 N N . SER A 1 197 ? -14.409 -38.640 15.516 1.00 92.50 197 SER A N 1
ATOM 1547 C CA . SER A 1 197 ? -13.975 -39.103 14.197 1.00 92.50 197 SER A CA 1
ATOM 1548 C C . SER A 1 197 ? -14.423 -40.534 13.943 1.00 92.50 197 SER A C 1
ATOM 1550 O O . SER A 1 197 ? -14.315 -41.396 14.812 1.00 92.50 197 SER A O 1
ATOM 1552 N N . PHE A 1 198 ? -14.894 -40.792 12.727 1.00 93.88 198 PHE A N 1
ATOM 1553 C CA . PHE A 1 198 ? -15.350 -42.097 12.275 1.00 93.88 198 PHE A CA 1
ATOM 1554 C C . PHE A 1 198 ? -14.551 -42.571 11.061 1.00 93.88 198 PHE A C 1
ATOM 1556 O O . PHE A 1 198 ? -14.300 -41.789 10.142 1.00 93.88 198 PHE A O 1
ATOM 1563 N N . TYR A 1 199 ? -14.219 -43.861 11.023 1.00 93.19 199 TYR A N 1
ATOM 1564 C CA . TYR A 1 199 ? -13.536 -44.507 9.897 1.00 93.19 199 TYR A CA 1
ATOM 1565 C C . TYR A 1 199 ? -14.399 -45.604 9.263 1.00 93.19 199 TYR A C 1
ATOM 1567 O O . TYR A 1 199 ? -15.393 -46.049 9.850 1.00 93.19 199 TYR A O 1
ATOM 1575 N N . GLU A 1 200 ? -14.065 -45.999 8.036 1.00 91.19 200 GLU A N 1
ATOM 1576 C CA . GLU A 1 200 ? -14.841 -46.988 7.281 1.00 91.19 200 GLU A CA 1
ATOM 1577 C C . GLU A 1 200 ? -14.531 -48.428 7.711 1.00 91.19 200 GLU A C 1
ATOM 1579 O O . GLU A 1 200 ? -13.401 -48.761 8.048 1.00 91.19 200 GLU A O 1
ATOM 1584 N N . GLY A 1 201 ? -15.547 -49.289 7.711 1.00 87.75 201 GLY A N 1
ATOM 1585 C CA . GLY A 1 201 ? -15.441 -50.680 8.174 1.00 87.75 201 GLY A CA 1
ATOM 1586 C C . GLY A 1 201 ? -15.678 -51.713 7.077 1.00 87.75 201 GLY A C 1
ATOM 1587 O O . GLY A 1 201 ? -15.906 -52.889 7.368 1.00 87.75 201 GLY A O 1
ATOM 1588 N N . SER A 1 202 ? -15.730 -51.283 5.820 1.00 87.44 202 SER A N 1
ATOM 1589 C CA . SER A 1 202 ? -15.806 -52.149 4.645 1.00 87.44 202 SER A CA 1
ATOM 1590 C C . SER A 1 202 ? -15.157 -51.442 3.457 1.00 87.44 202 SER A C 1
ATOM 1592 O O . SER A 1 202 ? -15.328 -50.229 3.324 1.00 87.44 202 SER A O 1
ATOM 1594 N N . PRO A 1 203 ? -14.462 -52.163 2.567 1.00 86.19 203 PRO A N 1
ATOM 1595 C CA . PRO A 1 203 ? -13.788 -51.544 1.438 1.00 86.19 203 PRO A CA 1
ATOM 1596 C C . PRO A 1 203 ? -14.761 -51.130 0.322 1.00 86.19 203 PRO A C 1
ATOM 1598 O O . PRO A 1 203 ? -15.916 -51.568 0.246 1.00 86.19 203 PRO A O 1
ATOM 1601 N N . VAL A 1 204 ? -14.279 -50.271 -0.575 1.00 84.81 204 VAL A N 1
ATOM 1602 C CA . VAL A 1 204 ? -14.938 -49.902 -1.833 1.00 84.81 204 VAL A CA 1
ATOM 1603 C C . VAL A 1 204 ? -14.273 -50.649 -2.988 1.00 84.81 204 VAL A C 1
ATOM 1605 O O . VAL A 1 204 ? -13.051 -50.620 -3.124 1.00 84.81 204 VAL A O 1
ATOM 1608 N N . SER A 1 205 ? -15.067 -51.278 -3.857 1.00 80.50 205 SER A N 1
ATOM 1609 C CA . SER A 1 205 ? -14.557 -51.868 -5.099 1.00 80.50 205 SER A CA 1
ATOM 1610 C C . SER A 1 205 ? -14.136 -50.767 -6.077 1.00 80.50 205 SER A C 1
ATOM 1612 O O . SER A 1 205 ? -14.952 -49.917 -6.449 1.00 80.50 205 SER A O 1
ATOM 1614 N N . ILE A 1 206 ? -12.880 -50.790 -6.519 1.00 77.88 206 ILE A N 1
ATOM 1615 C CA . ILE A 1 206 ? -12.381 -49.897 -7.566 1.00 77.88 206 ILE A CA 1
ATOM 1616 C C . ILE A 1 206 ? -12.536 -50.547 -8.935 1.00 77.88 206 ILE A C 1
ATOM 1618 O O . ILE A 1 206 ? -12.308 -51.736 -9.130 1.00 77.88 206 ILE A O 1
ATOM 1622 N N . ASN A 1 207 ? -12.953 -49.741 -9.907 1.00 65.12 207 ASN A N 1
ATOM 1623 C CA . ASN A 1 207 ? -13.276 -50.202 -11.253 1.00 65.12 207 ASN A CA 1
ATOM 1624 C C . ASN A 1 207 ? -11.991 -50.328 -12.096 1.00 65.12 207 ASN A C 1
ATOM 1626 O O . ASN A 1 207 ? -11.797 -49.593 -13.062 1.00 65.12 207 ASN A O 1
ATOM 1630 N N . ASN A 1 208 ? -11.077 -51.204 -11.675 1.00 66.19 208 ASN A N 1
ATOM 1631 C CA . ASN A 1 208 ? -9.865 -51.560 -12.409 1.00 66.19 208 ASN A CA 1
ATOM 1632 C C . ASN A 1 208 ? -10.007 -52.961 -13.036 1.00 66.19 208 ASN A C 1
ATOM 1634 O O . ASN A 1 208 ? -10.878 -53.739 -12.647 1.00 66.19 208 ASN A O 1
ATOM 1638 N N . ASP A 1 209 ? -9.146 -53.305 -14.000 1.00 59.31 209 ASP A N 1
ATOM 1639 C CA . ASP A 1 209 ? -9.196 -54.599 -14.709 1.00 59.31 209 ASP A CA 1
ATOM 1640 C C . ASP A 1 209 ? -9.045 -55.829 -13.779 1.00 59.31 209 ASP A C 1
ATOM 1642 O O . ASP A 1 209 ? -9.265 -56.962 -14.209 1.00 59.31 209 ASP A O 1
ATOM 1646 N N . GLN A 1 210 ? -8.656 -55.618 -12.514 1.00 65.44 210 GLN A N 1
ATOM 1647 C CA . GLN A 1 210 ? -8.379 -56.649 -11.506 1.00 65.44 210 GLN A CA 1
ATOM 1648 C C . GLN A 1 210 ? -9.496 -56.795 -10.455 1.00 65.44 210 GLN A C 1
ATOM 1650 O O . GLN A 1 210 ? -9.553 -57.824 -9.784 1.00 65.44 210 GLN A O 1
ATOM 1655 N N . GLY A 1 211 ? -10.429 -55.838 -10.370 1.00 68.88 211 GLY A N 1
ATOM 1656 C CA . GLY A 1 211 ? -11.536 -55.838 -9.410 1.00 68.88 211 GLY A CA 1
ATOM 1657 C C . GLY A 1 211 ? -11.102 -55.635 -7.956 1.00 68.88 211 GLY A C 1
ATOM 1658 O O . GLY A 1 211 ? -11.707 -56.227 -7.065 1.00 68.88 211 GLY A O 1
ATOM 1659 N N . ASP A 1 212 ? -10.049 -54.851 -7.719 1.00 78.12 212 ASP A N 1
ATOM 1660 C CA . ASP A 1 212 ? -9.494 -54.653 -6.377 1.00 78.12 212 ASP A CA 1
ATOM 1661 C C . ASP A 1 212 ? -10.463 -53.902 -5.444 1.00 78.12 212 ASP A C 1
ATOM 1663 O O . ASP A 1 212 ? -11.310 -53.112 -5.870 1.00 78.12 212 ASP A O 1
ATOM 1667 N N . GLU A 1 213 ? -10.311 -54.123 -4.140 1.00 84.06 213 GLU A N 1
ATOM 1668 C CA . GLU A 1 213 ? -11.075 -53.459 -3.082 1.00 84.06 213 GLU A CA 1
ATOM 1669 C C . GLU A 1 213 ? -10.125 -52.641 -2.197 1.00 84.06 213 GLU A C 1
ATOM 1671 O O . GLU A 1 213 ? -9.063 -53.132 -1.811 1.00 84.06 213 GLU A O 1
ATOM 1676 N N . ILE A 1 214 ? -10.487 -51.390 -1.887 1.00 84.38 214 ILE A N 1
ATOM 1677 C CA . ILE A 1 214 ? -9.661 -50.479 -1.078 1.00 84.38 214 ILE A CA 1
ATOM 1678 C C . ILE A 1 214 ? -10.445 -49.878 0.087 1.00 84.38 214 ILE A C 1
ATOM 1680 O O . ILE A 1 214 ? -11.608 -49.508 -0.068 1.00 84.38 214 ILE A O 1
ATOM 1684 N N . GLU A 1 215 ? -9.781 -49.731 1.233 1.00 84.94 215 GLU A N 1
ATOM 1685 C CA . GLU A 1 215 ? -10.258 -48.913 2.352 1.00 84.94 215 GLU A CA 1
ATOM 1686 C C . GLU A 1 215 ? -9.611 -47.524 2.260 1.00 84.94 215 GLU A C 1
ATOM 1688 O O . GLU A 1 215 ? -8.395 -47.377 2.395 1.00 84.94 215 GLU A O 1
ATOM 1693 N N . VAL A 1 216 ? -10.412 -46.508 1.948 1.00 84.06 216 VAL A N 1
ATOM 1694 C CA . VAL A 1 216 ? -9.983 -45.143 1.622 1.00 84.06 216 VAL A CA 1
ATOM 1695 C C . VAL A 1 216 ? -9.506 -44.403 2.872 1.00 84.06 216 VAL A C 1
ATOM 1697 O O . VAL A 1 216 ? -8.456 -43.759 2.830 1.00 84.06 216 VAL A O 1
ATOM 1700 N N . VAL A 1 217 ? -10.248 -44.497 3.980 1.00 87.38 217 VAL A N 1
ATOM 1701 C CA . VAL A 1 217 ? -9.879 -43.900 5.273 1.00 87.38 217 VAL A CA 1
ATOM 1702 C C . VAL A 1 217 ? -9.947 -44.937 6.390 1.00 87.38 217 VAL A C 1
ATOM 1704 O O . VAL A 1 217 ? -10.984 -45.149 7.013 1.00 87.38 217 VAL A O 1
ATOM 1707 N N . GLU A 1 218 ? -8.797 -45.551 6.650 1.00 88.56 218 GLU A N 1
ATOM 1708 C CA . GLU A 1 218 ? -8.575 -46.505 7.740 1.00 88.56 218 GLU A CA 1
ATOM 1709 C C . GLU A 1 218 ? -8.392 -45.798 9.097 1.00 88.56 218 GLU A C 1
ATOM 1711 O O . GLU A 1 218 ? -8.146 -44.590 9.161 1.00 88.56 218 GLU A O 1
ATOM 1716 N N . GLU A 1 219 ? -8.438 -46.558 10.196 1.00 89.12 219 GLU A N 1
ATOM 1717 C CA . GLU A 1 219 ? -8.296 -46.060 11.577 1.00 89.12 219 GLU A CA 1
ATOM 1718 C C . GLU A 1 219 ? -7.084 -45.128 11.763 1.00 89.12 219 GLU A C 1
ATOM 1720 O O . GLU A 1 219 ? -7.205 -44.043 12.332 1.00 89.12 219 GLU A O 1
ATOM 1725 N N . ALA A 1 220 ? -5.920 -45.510 11.225 1.00 86.06 220 ALA A N 1
ATOM 1726 C CA . ALA A 1 220 ? -4.687 -44.729 11.339 1.00 86.06 220 ALA A CA 1
ATOM 1727 C C . ALA A 1 220 ? -4.746 -43.379 10.601 1.00 86.06 220 ALA A C 1
ATOM 1729 O O . ALA A 1 220 ? -4.012 -42.456 10.952 1.00 86.06 220 ALA A O 1
ATOM 1730 N N . VAL A 1 221 ? -5.595 -43.272 9.576 1.00 88.56 221 VAL A N 1
ATOM 1731 C CA . VAL A 1 221 ? -5.772 -42.062 8.765 1.00 88.56 221 VAL A CA 1
ATOM 1732 C C . VAL A 1 221 ? -6.900 -41.191 9.323 1.00 88.56 221 VAL A C 1
ATOM 1734 O O . VAL A 1 221 ? -6.826 -39.978 9.189 1.00 88.56 221 VAL A O 1
ATOM 1737 N N . ALA A 1 222 ? -7.906 -41.774 9.981 1.00 88.62 222 ALA A N 1
ATOM 1738 C CA . ALA A 1 222 ? -8.989 -41.043 10.651 1.00 88.62 222 ALA A CA 1
ATOM 1739 C C . ALA A 1 222 ? -8.606 -40.479 12.031 1.00 88.62 222 ALA A C 1
ATOM 1741 O O . ALA A 1 222 ? -9.399 -39.773 12.657 1.00 88.62 222 ALA A O 1
ATOM 1742 N N . LYS A 1 223 ? -7.437 -40.858 12.560 1.00 88.38 223 LYS A N 1
ATOM 1743 C CA . LYS A 1 223 ? -6.987 -40.437 13.885 1.00 88.38 223 LYS A CA 1
ATOM 1744 C C . LYS A 1 223 ? -6.371 -39.040 13.834 1.00 88.38 223 LYS A C 1
ATOM 1746 O O . LYS A 1 223 ? -5.350 -38.819 13.179 1.00 88.38 223 LYS A O 1
ATOM 1751 N N . LEU A 1 224 ? -6.949 -38.123 14.609 1.00 83.38 224 LEU A N 1
ATOM 1752 C CA . LEU A 1 224 ? -6.434 -36.766 14.764 1.00 83.38 224 LEU A CA 1
ATOM 1753 C C . LEU A 1 224 ? -5.037 -36.767 15.414 1.00 83.38 224 LEU A C 1
ATOM 1755 O O . LEU A 1 224 ? -4.816 -37.466 16.410 1.00 83.38 224 LEU A O 1
ATOM 1759 N N . PRO A 1 225 ? -4.075 -35.976 14.897 1.00 78.50 225 PRO A N 1
ATOM 1760 C CA . PRO A 1 225 ? -2.743 -35.890 15.484 1.00 78.50 225 PRO A CA 1
ATOM 1761 C C . PRO A 1 225 ? -2.798 -35.440 16.949 1.00 78.50 225 PRO A C 1
ATOM 1763 O O . PRO A 1 225 ? -3.353 -34.397 17.266 1.00 78.50 225 PRO A O 1
ATOM 1766 N N . GLY A 1 226 ? -2.200 -36.209 17.860 1.00 70.00 226 GLY A N 1
ATOM 1767 C CA . GLY A 1 226 ? -2.123 -35.835 19.277 1.00 70.00 226 GLY A CA 1
ATOM 1768 C C . GLY A 1 226 ? -3.413 -36.014 20.090 1.00 70.00 226 GLY A C 1
ATOM 1769 O O . GLY A 1 226 ? -3.390 -35.705 21.280 1.00 70.00 226 GLY A O 1
ATOM 1770 N N . ASP A 1 227 ? -4.494 -36.536 19.500 1.00 70.69 227 ASP A N 1
ATOM 1771 C CA . ASP A 1 227 ? -5.681 -36.968 20.244 1.00 70.69 227 ASP A CA 1
ATOM 1772 C C . ASP A 1 227 ? -5.463 -38.372 20.837 1.00 70.69 227 ASP A C 1
ATOM 1774 O O . ASP A 1 227 ? -4.937 -39.286 20.191 1.00 70.69 227 ASP A O 1
ATOM 1778 N N . SER A 1 228 ? -5.842 -38.540 22.104 1.00 61.66 228 SER A N 1
ATOM 1779 C CA . SER A 1 228 ? -5.799 -39.828 22.797 1.00 61.66 228 SER A CA 1
ATOM 1780 C C . SER A 1 228 ? -6.987 -40.731 22.465 1.00 61.66 228 SER A C 1
ATOM 1782 O O . SER A 1 228 ? -6.917 -41.925 22.748 1.00 61.66 228 SER A O 1
ATOM 1784 N N . SER A 1 229 ? -8.065 -40.171 21.916 1.00 74.56 229 SER A N 1
ATOM 1785 C CA . SER A 1 229 ? -9.291 -40.896 21.586 1.00 74.56 229 SER A CA 1
ATOM 1786 C C . SER A 1 229 ? -9.112 -41.668 20.279 1.00 74.56 229 SER A C 1
ATOM 1788 O O . SER A 1 229 ? -8.581 -41.142 19.299 1.00 74.56 229 SER A O 1
ATOM 1790 N N . ASP A 1 230 ? -9.526 -42.933 20.260 1.00 82.00 230 ASP A N 1
ATOM 1791 C CA . ASP A 1 230 ? -9.506 -43.735 19.038 1.00 82.00 230 ASP A CA 1
ATOM 1792 C C . ASP A 1 230 ? -10.778 -43.462 18.221 1.00 82.00 230 ASP A C 1
ATOM 1794 O O . ASP A 1 230 ? -11.864 -43.386 18.807 1.00 82.00 230 ASP A O 1
ATOM 1798 N N . PRO A 1 231 ? -10.675 -43.302 16.888 1.00 88.44 231 PRO A N 1
ATOM 1799 C CA . PRO A 1 231 ? -11.841 -43.058 16.054 1.00 88.44 231 PRO A CA 1
ATOM 1800 C C . PRO A 1 231 ? -12.775 -44.278 16.057 1.00 88.44 231 PRO A C 1
ATOM 1802 O O . PRO A 1 231 ? -12.353 -45.422 16.231 1.00 88.44 231 PRO A O 1
ATOM 1805 N N . THR A 1 232 ? -14.065 -44.046 15.837 1.00 92.44 232 THR A N 1
ATOM 1806 C CA . THR A 1 232 ? -15.089 -45.095 15.884 1.00 92.44 232 THR A CA 1
ATOM 1807 C C . THR A 1 232 ? -15.342 -45.689 14.491 1.00 92.44 232 THR A C 1
ATOM 1809 O O . THR A 1 232 ? -15.603 -44.973 13.528 1.00 92.44 232 THR A O 1
ATOM 1812 N N . MET A 1 233 ? -15.341 -47.017 14.358 1.00 92.81 233 MET A N 1
ATOM 1813 C CA . MET A 1 233 ? -15.663 -47.680 13.084 1.00 92.81 233 MET A CA 1
ATOM 1814 C C . MET A 1 233 ? -17.163 -47.600 12.752 1.00 92.81 233 MET A C 1
ATOM 1816 O O . MET A 1 233 ? -18.007 -47.952 13.585 1.00 92.81 233 MET A O 1
ATOM 1820 N N . LEU A 1 234 ? -17.501 -47.242 11.511 1.00 91.81 234 LEU A N 1
ATOM 1821 C CA . LEU A 1 234 ? -18.831 -47.446 10.918 1.00 91.81 234 LEU A CA 1
ATOM 1822 C C . LEU A 1 234 ? -18.803 -48.646 9.971 1.00 91.81 234 LEU A C 1
ATOM 1824 O O . LEU A 1 234 ? -17.780 -48.937 9.369 1.00 91.81 234 LEU A O 1
ATOM 1828 N N . LYS A 1 235 ? -19.911 -49.375 9.822 1.00 89.56 235 LYS A N 1
ATOM 1829 C CA . LYS A 1 235 ? -19.954 -50.554 8.942 1.00 89.56 235 LYS A CA 1
ATOM 1830 C C . LYS A 1 235 ? -19.900 -50.204 7.460 1.00 89.56 235 LYS A C 1
ATOM 1832 O O . LYS A 1 235 ? -19.429 -51.020 6.677 1.00 89.56 235 LYS A O 1
ATOM 1837 N N . GLY A 1 236 ? -20.450 -49.056 7.073 1.00 85.81 236 GLY A N 1
ATOM 1838 C CA . GLY A 1 236 ? -20.446 -48.603 5.685 1.00 85.81 236 GLY A CA 1
ATOM 1839 C C . GLY A 1 236 ? -19.035 -48.386 5.132 1.00 85.81 236 GLY A C 1
ATOM 1840 O O . GLY A 1 236 ? -18.114 -48.025 5.863 1.00 85.81 236 GLY A O 1
ATOM 1841 N N . ASN A 1 237 ? -18.892 -48.568 3.818 1.00 87.81 237 ASN A N 1
ATOM 1842 C CA . ASN A 1 237 ? -17.698 -48.146 3.086 1.00 87.81 237 ASN A CA 1
ATOM 1843 C C . ASN A 1 237 ? -17.676 -46.623 2.859 1.00 87.81 237 ASN A C 1
ATOM 1845 O O . ASN A 1 237 ? -18.649 -45.931 3.178 1.00 87.81 237 ASN A O 1
ATOM 1849 N N . HIS A 1 238 ? -16.604 -46.094 2.262 1.00 87.19 238 HIS A N 1
ATOM 1850 C CA . HIS A 1 238 ? -16.406 -44.649 2.083 1.00 87.19 238 HIS A CA 1
ATOM 1851 C C . HIS A 1 238 ? -17.582 -43.905 1.412 1.00 87.19 238 HIS A C 1
ATOM 1853 O O . HIS A 1 238 ? -17.862 -42.745 1.721 1.00 87.19 238 HIS A O 1
ATOM 1859 N N . HIS A 1 239 ? -18.306 -44.571 0.502 1.00 83.56 239 HIS A N 1
ATOM 1860 C CA . HIS A 1 239 ? -19.480 -44.011 -0.181 1.00 83.56 239 HIS A CA 1
ATOM 1861 C C . HIS A 1 239 ? -20.789 -44.153 0.604 1.00 83.56 239 HIS A C 1
ATOM 1863 O O . HIS A 1 239 ? -21.762 -43.468 0.294 1.00 83.56 239 HIS A O 1
ATOM 1869 N N . GLN A 1 240 ? -20.848 -45.068 1.570 1.00 85.69 240 GLN A N 1
ATOM 1870 C CA . GLN A 1 240 ? -22.064 -45.424 2.303 1.00 85.69 240 GLN A CA 1
ATOM 1871 C C . GLN A 1 240 ? -22.099 -44.851 3.723 1.00 85.69 240 GLN A C 1
ATOM 1873 O O . GLN A 1 240 ? -23.186 -44.650 4.258 1.00 85.69 240 GLN A O 1
ATOM 1878 N N . MET A 1 241 ? -20.945 -44.557 4.327 1.00 89.69 241 MET A N 1
ATOM 1879 C CA . MET A 1 241 ? -20.837 -44.175 5.742 1.00 89.69 241 MET A CA 1
ATOM 1880 C C . MET A 1 241 ? -21.562 -42.868 6.125 1.00 89.69 241 MET A C 1
ATOM 1882 O O . MET A 1 241 ? -21.819 -42.634 7.302 1.00 89.69 241 MET A O 1
ATOM 1886 N N . SER A 1 242 ? -21.927 -42.035 5.146 1.00 89.25 242 SER A N 1
ATOM 1887 C CA . SER A 1 242 ? -22.715 -40.803 5.313 1.00 89.25 242 SER A CA 1
ATOM 1888 C C . SER A 1 242 ? -24.188 -40.934 4.879 1.00 89.25 242 SER A C 1
ATOM 1890 O O . SER A 1 242 ? -24.937 -39.955 4.929 1.00 89.25 242 SER A O 1
ATOM 1892 N N . ARG A 1 243 ? -24.652 -42.132 4.482 1.00 89.94 243 ARG A N 1
ATOM 1893 C CA . ARG A 1 243 ? -25.943 -42.359 3.796 1.00 89.94 243 ARG A CA 1
ATOM 1894 C C . ARG A 1 243 ? -26.878 -43.310 4.551 1.00 89.94 243 ARG A C 1
ATOM 1896 O O . ARG A 1 243 ? -27.048 -44.472 4.182 1.00 89.94 243 ARG A O 1
ATOM 1903 N N . PHE A 1 244 ? -27.568 -42.801 5.569 1.00 90.56 244 PHE A N 1
ATOM 1904 C CA . PHE A 1 244 ? -28.428 -43.619 6.434 1.00 90.56 244 PHE A CA 1
ATOM 1905 C C . PHE A 1 244 ? -29.849 -43.823 5.898 1.00 90.56 244 PHE A C 1
ATOM 1907 O O . PHE A 1 244 ? -30.522 -42.876 5.493 1.00 90.56 244 PHE A O 1
ATOM 1914 N N . GLY A 1 245 ? -30.339 -45.066 5.936 1.00 87.06 245 GLY A N 1
ATOM 1915 C CA . GLY A 1 245 ? -31.653 -45.431 5.386 1.00 87.06 245 GLY A CA 1
ATOM 1916 C C . GLY A 1 245 ? -32.775 -45.639 6.405 1.00 87.06 245 GLY A C 1
ATOM 1917 O O . GLY A 1 245 ? -33.921 -45.827 6.002 1.00 87.06 245 GLY A O 1
ATOM 1918 N N . SER A 1 246 ? -32.482 -45.668 7.708 1.00 88.38 246 SER A N 1
ATOM 1919 C CA . SER A 1 246 ? -33.468 -45.988 8.750 1.00 88.38 246 SER A CA 1
ATOM 1920 C C . SER A 1 246 ? -32.988 -45.566 10.139 1.00 88.38 246 SER A C 1
ATOM 1922 O O . SER A 1 246 ? -31.812 -45.706 10.446 1.00 88.38 246 SER A O 1
ATOM 1924 N N . GLU A 1 247 ? -33.903 -45.193 11.039 1.00 86.75 247 GLU A N 1
ATOM 1925 C CA . GLU A 1 247 ? -33.596 -44.988 12.471 1.00 86.75 247 GLU A CA 1
ATOM 1926 C C . GLU A 1 247 ? -33.064 -46.262 13.156 1.00 86.75 247 GLU A C 1
ATOM 1928 O O . GLU A 1 247 ? -32.472 -46.217 14.234 1.00 86.75 247 GLU A O 1
ATOM 1933 N N . LYS A 1 248 ? -33.306 -47.437 12.557 1.00 86.62 248 LYS A N 1
ATOM 1934 C CA . LYS A 1 248 ? -32.813 -48.726 13.061 1.00 86.62 248 LYS A CA 1
ATOM 1935 C C . LYS A 1 248 ? -31.384 -49.039 12.622 1.00 86.62 248 LYS A C 1
ATOM 1937 O O . LYS A 1 248 ? -30.815 -49.987 13.170 1.00 86.62 248 LYS A O 1
ATOM 1942 N N . ASP A 1 249 ? -30.842 -48.282 11.671 1.00 88.62 249 ASP A N 1
ATOM 1943 C CA . ASP A 1 249 ? -29.469 -48.414 11.200 1.00 88.62 249 ASP A CA 1
ATOM 1944 C C . ASP A 1 249 ? -28.491 -48.216 12.369 1.00 88.62 249 ASP A C 1
ATOM 1946 O O . ASP A 1 249 ? -28.657 -47.322 13.201 1.00 88.62 249 ASP A O 1
ATOM 1950 N N . LYS A 1 250 ? -27.507 -49.110 12.481 1.00 88.06 250 LYS A N 1
ATOM 1951 C CA . LYS A 1 250 ? -26.534 -49.071 13.576 1.00 88.06 250 LYS A CA 1
ATOM 1952 C C . LYS A 1 250 ? -25.569 -47.903 13.417 1.00 88.06 250 LYS A C 1
ATOM 1954 O O . LYS A 1 250 ? -25.236 -47.287 14.424 1.00 88.06 250 LYS A O 1
ATOM 1959 N N . ASP A 1 251 ? -25.181 -47.582 12.187 1.00 91.88 251 ASP A N 1
ATOM 1960 C CA . ASP A 1 251 ? -24.236 -46.499 11.928 1.00 91.88 251 ASP A CA 1
ATOM 1961 C C . ASP A 1 251 ? -24.911 -45.146 12.199 1.00 91.88 251 ASP A C 1
ATOM 1963 O O . ASP A 1 251 ? -24.356 -44.311 12.912 1.00 91.88 251 ASP A O 1
ATOM 1967 N N . PHE A 1 252 ? -26.182 -44.988 11.797 1.00 93.12 252 PHE A N 1
ATOM 1968 C CA . PHE A 1 252 ? -26.987 -43.817 12.169 1.00 93.12 252 PHE A CA 1
ATOM 1969 C C . PHE A 1 252 ? -27.126 -43.664 13.684 1.00 93.12 252 PHE A C 1
ATOM 1971 O O . PHE A 1 252 ? -27.030 -42.557 14.204 1.00 93.12 252 PHE A O 1
ATOM 1978 N N . LYS A 1 253 ? -27.355 -44.761 14.417 1.00 91.94 253 LYS A N 1
ATOM 1979 C CA . LYS A 1 253 ? -27.449 -44.723 15.885 1.00 91.94 253 LYS A CA 1
ATOM 1980 C C . LYS A 1 253 ? -26.148 -44.291 16.545 1.00 91.94 253 LYS A C 1
ATOM 1982 O O . LYS A 1 253 ? -26.202 -43.585 17.545 1.00 91.94 253 LYS A O 1
ATOM 1987 N N . ASN A 1 254 ? -25.002 -44.699 16.005 1.00 91.50 254 ASN A N 1
ATOM 1988 C CA . ASN A 1 254 ? -23.705 -44.285 16.531 1.00 91.50 254 ASN A CA 1
ATOM 1989 C C . ASN A 1 254 ? -23.513 -42.775 16.362 1.00 91.50 254 ASN A C 1
ATOM 1991 O O . ASN A 1 254 ? -23.226 -42.098 17.344 1.00 91.50 254 ASN A O 1
ATOM 1995 N N . VAL A 1 255 ? -23.770 -42.253 15.158 1.00 92.88 255 VAL A N 1
ATOM 1996 C CA . VAL A 1 255 ? -23.649 -40.818 14.857 1.00 92.88 255 VAL A CA 1
ATOM 1997 C C . VAL A 1 255 ? -24.682 -39.986 15.624 1.00 92.88 255 VAL A C 1
ATOM 1999 O O . VAL A 1 255 ? -24.343 -38.992 16.258 1.00 92.88 255 VAL A O 1
ATOM 2002 N N . SER A 1 256 ? -25.953 -40.391 15.618 1.00 92.62 256 SER A N 1
ATOM 2003 C CA . SER A 1 256 ? -27.017 -39.630 16.285 1.00 92.62 256 SER A CA 1
ATOM 2004 C C . SER A 1 256 ? -26.910 -39.642 17.805 1.00 92.62 256 SER A C 1
ATOM 2006 O O . SER A 1 256 ? -27.274 -38.647 18.420 1.00 92.62 256 SER A O 1
ATOM 2008 N N . ARG A 1 257 ? -26.382 -40.708 18.420 1.00 92.00 257 ARG A N 1
ATOM 2009 C CA . ARG A 1 257 ? -26.120 -40.737 19.865 1.00 92.00 257 ARG A CA 1
ATOM 2010 C C . ARG A 1 257 ? -25.136 -39.642 20.272 1.00 92.00 257 ARG A C 1
ATOM 2012 O O . ARG A 1 257 ? -25.443 -38.897 21.186 1.00 92.00 257 ARG A O 1
ATOM 2019 N N . VAL A 1 258 ? -24.024 -39.502 19.547 1.00 92.44 258 VAL A N 1
ATOM 2020 C CA . VAL A 1 258 ? -23.020 -38.452 19.806 1.00 92.44 258 VAL A CA 1
ATOM 2021 C C . VAL A 1 258 ? -23.655 -37.064 19.733 1.00 92.44 258 VAL A C 1
ATOM 2023 O O . VAL A 1 258 ? -23.473 -36.244 20.625 1.00 92.44 258 VAL A O 1
ATOM 2026 N N . LEU A 1 259 ? -24.466 -36.821 18.701 1.00 92.44 259 LEU A N 1
ATOM 2027 C CA . LEU A 1 259 ? -25.150 -35.540 18.524 1.00 92.44 259 LEU A CA 1
ATOM 2028 C C . LEU A 1 259 ? -26.196 -35.271 19.615 1.00 92.44 259 LEU A C 1
ATOM 2030 O O . LEU A 1 259 ? -26.316 -34.136 20.061 1.00 92.44 259 LEU A O 1
ATOM 2034 N N . VAL A 1 260 ? -26.962 -36.284 20.030 1.00 91.81 260 VAL A N 1
ATOM 2035 C CA . VAL A 1 260 ? -27.952 -36.153 21.112 1.00 91.81 260 VAL A CA 1
ATOM 2036 C C . VAL A 1 260 ? -27.256 -35.851 22.432 1.00 91.81 260 VAL A C 1
ATOM 2038 O O . VAL A 1 260 ? -27.640 -34.888 23.084 1.00 91.81 260 VAL A O 1
ATOM 2041 N N . ASP A 1 261 ? -26.207 -36.603 22.771 1.00 90.19 261 ASP A N 1
ATOM 2042 C CA . ASP A 1 261 ? -25.441 -36.409 24.003 1.00 90.19 261 ASP A CA 1
ATOM 2043 C C . ASP A 1 261 ? -24.885 -34.971 24.062 1.00 90.19 261 ASP A C 1
ATOM 2045 O O . ASP A 1 261 ? -25.090 -34.257 25.041 1.00 90.19 261 ASP A O 1
ATOM 2049 N N . TRP A 1 262 ? -24.285 -34.482 22.968 1.00 90.44 262 TRP A N 1
ATOM 2050 C CA . TRP A 1 262 ? -23.771 -33.108 22.907 1.00 90.44 262 TRP A CA 1
ATOM 2051 C C . TRP A 1 262 ? -24.856 -32.035 22.989 1.00 90.44 262 TRP A C 1
ATOM 2053 O O . TRP A 1 262 ? -24.605 -30.968 23.540 1.00 90.44 262 TRP A O 1
ATOM 2063 N N . VAL A 1 263 ? -26.040 -32.275 22.418 1.00 87.38 263 VAL A N 1
ATOM 2064 C CA . VAL A 1 263 ? -27.146 -31.307 22.453 1.00 87.38 263 VAL A CA 1
ATOM 2065 C C . VAL A 1 263 ? -27.821 -31.271 23.824 1.00 87.38 263 VAL A C 1
ATOM 2067 O O . VAL A 1 263 ? -28.210 -30.188 24.266 1.00 87.38 263 VAL A O 1
ATOM 2070 N N . ASP A 1 264 ? -27.942 -32.413 24.498 1.00 83.88 264 ASP A N 1
ATOM 2071 C CA . ASP A 1 264 ? -28.506 -32.508 25.848 1.00 83.88 264 ASP A CA 1
ATOM 2072 C C . ASP A 1 264 ? -27.603 -31.832 26.897 1.00 83.88 264 ASP A C 1
ATOM 2074 O O . ASP A 1 264 ? -28.108 -31.268 27.869 1.00 83.88 264 ASP A O 1
ATOM 2078 N N . ASP A 1 265 ? -26.289 -31.796 26.658 1.00 81.56 265 ASP A N 1
ATOM 2079 C CA . ASP A 1 265 ? -25.309 -31.109 27.508 1.00 81.56 265 ASP A CA 1
ATOM 2080 C C . ASP A 1 265 ? -25.280 -29.571 27.317 1.00 81.56 265 ASP A C 1
ATOM 2082 O O . ASP A 1 265 ? -24.574 -28.862 28.043 1.00 81.56 265 ASP A O 1
ATOM 2086 N N . LEU A 1 266 ? -26.055 -29.010 26.374 1.00 77.38 266 LEU A N 1
ATOM 2087 C CA . LEU A 1 266 ? -26.105 -27.561 26.140 1.00 77.38 266 LEU A CA 1
ATOM 2088 C C . LEU A 1 266 ? -26.919 -26.813 27.224 1.00 77.38 266 LEU A C 1
ATOM 2090 O O . LEU A 1 266 ? -28.031 -27.223 27.570 1.00 77.38 266 LEU A O 1
ATOM 2094 N N . PRO A 1 267 ? -26.450 -25.641 27.703 1.00 61.53 267 PRO A N 1
ATOM 2095 C CA . PRO A 1 267 ? -27.148 -24.857 28.727 1.00 61.53 267 PRO A CA 1
ATOM 2096 C C . PRO A 1 267 ? -28.559 -24.386 28.297 1.00 61.53 267 PRO A C 1
ATOM 2098 O O . PRO A 1 267 ? -28.832 -24.130 27.119 1.00 61.53 267 PRO A O 1
ATOM 2101 N N . GLU A 1 268 ? -29.487 -24.282 29.259 1.00 51.69 268 GLU A N 1
ATOM 2102 C CA . GLU A 1 268 ? -30.879 -23.830 29.047 1.00 51.69 268 GLU A CA 1
ATOM 2103 C C . GLU A 1 268 ? -30.982 -22.298 28.821 1.00 51.69 268 GLU A C 1
ATOM 2105 O O . GLU A 1 268 ? -30.256 -21.549 29.475 1.00 51.69 268 GLU A O 1
ATOM 2110 N N . PRO A 1 269 ? -31.889 -21.789 27.953 1.00 46.31 269 PRO A N 1
ATOM 2111 C CA . PRO A 1 269 ? -32.026 -20.346 27.692 1.00 46.31 269 PRO A CA 1
ATOM 2112 C C . PRO A 1 269 ? -32.679 -19.566 28.863 1.00 46.31 269 PRO A C 1
ATOM 2114 O O . PRO A 1 269 ? -33.840 -19.798 29.210 1.00 46.31 269 PRO A O 1
ATOM 2117 N N . GLU A 1 270 ? -31.963 -18.598 29.453 1.00 51.56 270 GLU A N 1
ATOM 2118 C CA . GLU A 1 270 ? -32.357 -17.818 30.650 1.00 51.56 270 GLU A CA 1
ATOM 2119 C C . GLU A 1 270 ? -33.067 -16.468 30.344 1.00 51.56 270 GLU A C 1
ATOM 2121 O O . GLU A 1 270 ? -32.520 -15.406 30.626 1.00 51.56 270 GLU A O 1
ATOM 2126 N N . GLU A 1 271 ? -34.307 -16.448 29.828 1.00 42.41 271 GLU A N 1
ATOM 2127 C CA . GLU A 1 271 ? -35.004 -15.167 29.508 1.00 42.41 271 GLU A CA 1
ATOM 2128 C C . GLU A 1 271 ? -36.263 -14.818 30.347 1.00 42.41 271 GLU A C 1
ATOM 2130 O O . GLU A 1 271 ? -36.921 -13.814 30.083 1.00 42.41 271 GLU A O 1
ATOM 2135 N N . LYS A 1 272 ? -36.639 -15.587 31.388 1.00 45.19 272 LYS A N 1
ATOM 2136 C CA . LYS A 1 272 ? -37.948 -15.408 32.084 1.00 45.19 272 LYS A CA 1
ATOM 2137 C C . LYS A 1 272 ? -37.946 -15.063 33.585 1.00 45.19 272 LYS A C 1
ATOM 2139 O O . LYS A 1 272 ? -39.028 -14.881 34.142 1.00 45.19 272 LYS A O 1
ATOM 2144 N N . ASP A 1 273 ? -36.800 -14.926 34.252 1.00 55.81 273 ASP A N 1
ATOM 2145 C CA . ASP A 1 273 ? -36.755 -14.942 35.732 1.00 55.81 273 ASP A CA 1
ATOM 2146 C C . ASP A 1 273 ? -36.809 -13.555 36.424 1.00 55.81 273 ASP A C 1
ATOM 2148 O O . ASP A 1 273 ? -37.389 -13.395 37.498 1.00 55.81 273 ASP A O 1
ATOM 2152 N N . LEU A 1 274 ? -36.271 -12.497 35.808 1.00 54.34 274 LEU A N 1
ATOM 2153 C CA . LEU A 1 274 ? -36.099 -11.194 36.481 1.00 54.34 274 LEU A CA 1
ATOM 2154 C C . LEU A 1 274 ? -37.412 -10.431 36.716 1.00 54.34 274 LEU A C 1
ATOM 2156 O O . LEU A 1 274 ? -37.642 -9.888 37.799 1.00 54.34 274 LEU A O 1
ATOM 2160 N N . ALA A 1 275 ? -38.292 -10.403 35.715 1.00 55.97 275 ALA A N 1
ATOM 2161 C CA . ALA A 1 275 ? -39.577 -9.707 35.794 1.00 55.97 275 ALA A CA 1
ATOM 2162 C C . ALA A 1 275 ? -40.491 -10.300 36.882 1.00 55.97 275 ALA A C 1
ATOM 2164 O O . ALA A 1 275 ? -41.186 -9.567 37.588 1.00 55.97 275 ALA A O 1
ATOM 2165 N N . GLN A 1 276 ? -40.449 -11.625 37.056 1.00 60.19 276 GLN A N 1
ATOM 2166 C CA . GLN A 1 276 ? -41.249 -12.338 38.052 1.00 60.19 276 GLN A CA 1
ATOM 2167 C C . GLN A 1 276 ? -40.764 -12.062 39.481 1.00 60.19 276 GLN A C 1
ATOM 2169 O O . GLN A 1 276 ? -41.590 -11.841 40.369 1.00 60.19 276 GLN A O 1
ATOM 2174 N N . LEU A 1 277 ? -39.444 -12.002 39.698 1.00 61.03 277 LEU A N 1
ATOM 2175 C CA . LEU A 1 277 ? -38.851 -11.678 41.002 1.00 61.03 277 LEU A CA 1
ATOM 2176 C C . LEU A 1 277 ? -39.273 -10.287 41.499 1.00 61.03 277 LEU A C 1
ATOM 2178 O O . LEU A 1 277 ? -39.720 -10.143 42.639 1.00 61.03 277 LEU A O 1
ATOM 2182 N N . TRP A 1 278 ? -39.206 -9.272 40.632 1.00 67.94 278 TRP A N 1
ATOM 2183 C CA . TRP A 1 278 ? -39.620 -7.908 40.977 1.00 67.94 278 TRP A CA 1
ATOM 2184 C C . TRP A 1 278 ? -41.118 -7.798 41.253 1.00 67.94 278 TRP A C 1
ATOM 2186 O O . TRP A 1 278 ? -41.533 -7.161 42.225 1.00 67.94 278 TRP A O 1
ATOM 2196 N N . GLN A 1 279 ? -41.938 -8.448 40.429 1.00 68.50 279 GLN A N 1
ATOM 2197 C CA . GLN A 1 279 ? -43.385 -8.431 40.600 1.00 68.50 279 GLN A CA 1
ATOM 2198 C C . GLN A 1 279 ? -43.810 -9.102 41.916 1.00 68.50 279 GLN A C 1
ATOM 2200 O O . GLN A 1 279 ? -44.681 -8.581 42.615 1.00 68.50 279 GLN A O 1
ATOM 2205 N N . ALA A 1 280 ? -43.150 -10.199 42.303 1.00 69.56 280 ALA A N 1
ATOM 2206 C CA . ALA A 1 280 ? -43.383 -10.871 43.578 1.00 69.56 280 ALA A CA 1
ATOM 2207 C C . ALA A 1 280 ? -42.990 -9.999 44.787 1.00 69.56 280 ALA A C 1
ATOM 2209 O O . ALA A 1 280 ? -43.744 -9.925 45.758 1.00 69.56 280 ALA A O 1
ATOM 2210 N N . ALA A 1 281 ? -41.853 -9.296 44.726 1.00 71.19 281 ALA A N 1
ATOM 2211 C CA . ALA A 1 281 ? -41.391 -8.424 45.810 1.00 71.19 281 ALA A CA 1
ATOM 2212 C C . ALA A 1 281 ? -42.336 -7.234 46.062 1.00 71.19 281 ALA A C 1
ATOM 2214 O O . ALA A 1 281 ? -42.619 -6.892 47.213 1.00 71.19 281 ALA A O 1
ATOM 2215 N N . ILE A 1 282 ? -42.870 -6.629 44.993 1.00 72.81 282 ILE A N 1
ATOM 2216 C CA . ILE A 1 282 ? -43.863 -5.548 45.093 1.00 72.81 282 ILE A CA 1
ATOM 2217 C C . ILE A 1 282 ? -45.147 -6.075 45.742 1.00 72.81 282 ILE A C 1
ATOM 2219 O O . ILE A 1 282 ? -45.637 -5.484 46.702 1.00 72.81 282 ILE A O 1
ATOM 2223 N N . GLN A 1 283 ? -45.665 -7.213 45.272 1.00 78.12 283 GLN A N 1
ATOM 2224 C CA . GLN A 1 283 ? -46.885 -7.810 45.822 1.00 78.12 283 GLN A CA 1
ATOM 2225 C C . GLN A 1 283 ? -46.748 -8.159 47.313 1.00 78.12 283 GLN A C 1
ATOM 2227 O O . GLN A 1 283 ? -47.679 -7.915 48.084 1.00 78.12 283 GLN A O 1
ATOM 2232 N N . ASP A 1 284 ? -45.597 -8.688 47.739 1.00 77.25 284 ASP A N 1
ATOM 2233 C CA . ASP A 1 284 ? -45.334 -9.012 49.149 1.00 77.25 284 ASP A CA 1
ATOM 2234 C C . ASP A 1 284 ? -45.287 -7.749 50.026 1.00 77.25 284 ASP A C 1
ATOM 2236 O O . ASP A 1 284 ? -45.871 -7.721 51.116 1.00 77.25 284 ASP A O 1
ATOM 2240 N N . TYR A 1 285 ? -44.675 -6.666 49.531 1.00 80.75 285 TYR A N 1
ATOM 2241 C CA . TYR A 1 285 ? -44.657 -5.372 50.218 1.00 80.75 285 TYR A CA 1
ATOM 2242 C C . TYR A 1 285 ? -46.070 -4.807 50.405 1.00 80.75 285 TYR A C 1
ATOM 2244 O O . TYR A 1 285 ? -46.453 -4.425 51.516 1.00 80.75 285 TYR A O 1
ATOM 2252 N N . GLU A 1 286 ? -46.863 -4.754 49.332 1.00 81.12 286 GLU A N 1
ATOM 2253 C CA . GLU A 1 286 ? -48.213 -4.179 49.362 1.00 81.12 286 GLU A CA 1
ATOM 2254 C C . GLU A 1 286 ? -49.145 -4.992 50.265 1.00 81.12 286 GLU A C 1
ATOM 2256 O O . GLU A 1 286 ? -49.901 -4.425 51.057 1.00 81.12 286 GLU A O 1
ATOM 2261 N N . LYS A 1 287 ? -49.026 -6.325 50.226 1.00 82.19 287 LYS A N 1
ATOM 2262 C CA . LYS A 1 287 ? -49.763 -7.233 51.110 1.00 82.19 287 LYS A CA 1
ATOM 2263 C C . LYS A 1 287 ? -49.398 -7.033 52.582 1.00 82.19 287 LYS A C 1
ATOM 2265 O O . LYS A 1 287 ? -50.280 -7.048 53.437 1.00 82.19 287 LYS A O 1
ATOM 2270 N N . THR A 1 288 ? -48.113 -6.855 52.880 1.00 78.12 288 THR A N 1
ATOM 2271 C CA . THR A 1 288 ? -47.608 -6.735 54.257 1.00 78.12 288 THR A CA 1
ATOM 2272 C C . THR A 1 288 ? -47.948 -5.384 54.886 1.00 78.12 288 THR A C 1
ATOM 2274 O O . THR A 1 288 ? -48.214 -5.306 56.084 1.00 78.12 288 THR A O 1
ATOM 2277 N N . THR A 1 289 ? -47.947 -4.314 54.090 1.00 78.81 289 THR A N 1
ATOM 2278 C CA . THR A 1 289 ? -48.119 -2.937 54.584 1.00 78.81 289 THR A CA 1
ATOM 2279 C C . THR A 1 289 ? -49.526 -2.372 54.386 1.00 78.81 289 THR A C 1
ATOM 2281 O O . THR A 1 289 ? -49.875 -1.378 55.023 1.00 78.81 289 THR A O 1
ATOM 2284 N N . GLY A 1 290 ? -50.324 -2.962 53.488 1.00 74.44 290 GLY A N 1
ATOM 2285 C CA . GLY A 1 290 ? -51.613 -2.425 53.044 1.00 74.44 290 GLY A CA 1
ATOM 2286 C C . GLY A 1 290 ? -51.496 -1.139 52.215 1.00 74.44 290 GLY A C 1
ATOM 2287 O O . GLY A 1 290 ? -52.507 -0.481 51.970 1.00 74.44 290 GLY A O 1
ATOM 2288 N N . LYS A 1 291 ? -50.280 -0.750 51.806 1.00 71.38 291 LYS A N 1
ATOM 2289 C CA . LYS A 1 291 ? -49.994 0.462 51.031 1.00 71.38 291 LYS A CA 1
ATOM 2290 C C . LYS A 1 291 ? -49.395 0.092 49.682 1.00 71.38 291 LYS A C 1
ATOM 2292 O O . LYS A 1 291 ? -48.439 -0.673 49.622 1.00 71.38 291 LYS A O 1
ATOM 2297 N N . SER A 1 292 ? -49.923 0.681 48.611 1.00 73.19 292 SER A N 1
ATOM 2298 C CA . SER A 1 292 ? -49.369 0.463 47.277 1.00 73.19 292 SER A CA 1
ATOM 2299 C C . SER A 1 292 ? -48.113 1.302 47.045 1.00 73.19 292 SER A C 1
ATOM 2301 O O . SER A 1 292 ? -48.112 2.507 47.306 1.00 73.19 292 SER A O 1
ATOM 2303 N N . LEU A 1 293 ? -47.056 0.666 46.533 1.00 68.25 293 LEU A N 1
ATOM 2304 C CA . LEU A 1 293 ? -45.823 1.353 46.125 1.00 68.25 293 LEU A CA 1
ATOM 2305 C C . LEU A 1 293 ? -45.987 2.051 44.771 1.00 68.25 293 LEU A C 1
ATOM 2307 O O . LEU A 1 293 ? -45.366 3.082 44.535 1.00 68.25 293 LEU A O 1
ATOM 2311 N N . LEU A 1 294 ? -46.859 1.520 43.912 1.00 59.69 294 LEU A N 1
ATOM 2312 C CA . LEU A 1 294 ? -47.149 2.072 42.588 1.00 59.69 294 LEU A CA 1
ATOM 2313 C C . LEU A 1 294 ? -48.042 3.322 42.650 1.00 59.69 294 LEU A C 1
ATOM 2315 O O . LEU A 1 294 ? -47.917 4.192 41.794 1.00 59.69 294 LEU A O 1
ATOM 2319 N N . LEU A 1 295 ? -48.910 3.428 43.667 1.00 55.91 295 LEU A N 1
ATOM 2320 C CA . LEU A 1 295 ? -49.798 4.582 43.903 1.00 55.91 295 LEU A CA 1
ATOM 2321 C C . LEU A 1 295 ? -49.227 5.615 44.895 1.00 55.91 295 LEU A C 1
ATOM 2323 O O . LEU A 1 295 ? -49.828 6.672 45.097 1.00 55.91 295 LEU A O 1
ATOM 2327 N N . ALA A 1 296 ? -48.101 5.317 45.548 1.00 54.97 296 ALA A N 1
ATOM 2328 C CA . ALA A 1 296 ? -47.401 6.271 46.404 1.00 54.97 296 ALA A CA 1
ATOM 2329 C C . ALA A 1 296 ? -46.729 7.370 45.561 1.00 54.97 296 ALA A C 1
ATOM 2331 O O . ALA A 1 296 ? -46.444 7.168 44.382 1.00 54.97 296 ALA A O 1
ATOM 2332 N N . ARG A 1 297 ? -46.455 8.542 46.159 1.00 53.34 297 ARG A N 1
ATOM 2333 C CA . ARG A 1 297 ? -45.677 9.604 45.497 1.00 53.34 297 ARG A CA 1
ATOM 2334 C C . ARG A 1 297 ? -44.315 9.025 45.103 1.00 53.34 297 ARG A C 1
ATOM 2336 O O . ARG A 1 297 ? -43.500 8.760 45.981 1.00 53.34 297 ARG A O 1
ATOM 2343 N N . GLN A 1 298 ? -44.111 8.803 43.808 1.00 55.97 298 GLN A N 1
ATOM 2344 C CA . GLN A 1 298 ? -42.859 8.274 43.282 1.00 55.97 298 GLN A CA 1
ATOM 2345 C C . GLN A 1 298 ? -41.804 9.376 43.305 1.00 55.97 298 GLN A C 1
ATOM 2347 O O . GLN A 1 298 ? -42.078 10.503 42.892 1.00 55.97 298 GLN A O 1
ATOM 2352 N N . PHE A 1 299 ? -40.621 9.047 43.813 1.00 56.59 299 PHE A N 1
ATOM 2353 C CA . PHE A 1 299 ? -39.473 9.943 43.817 1.00 56.59 299 PHE A CA 1
ATOM 2354 C C . PHE A 1 299 ? -38.464 9.452 42.781 1.00 56.59 299 PHE A C 1
ATOM 2356 O O . PHE A 1 299 ? -38.007 8.309 42.856 1.00 56.59 299 PHE A O 1
ATOM 2363 N N . GLY A 1 300 ? -38.154 10.299 41.803 1.00 54.38 300 GLY A N 1
ATOM 2364 C CA . GLY A 1 300 ? -37.244 9.993 40.701 1.00 54.38 300 GLY A CA 1
ATOM 2365 C C . GLY A 1 300 ? -35.776 10.285 41.012 1.00 54.38 300 GLY A C 1
ATOM 2366 O O . GLY A 1 300 ? -34.902 9.836 40.276 1.00 54.38 300 GLY A O 1
ATOM 2367 N N . SER A 1 301 ? -35.484 11.022 42.088 1.00 59.56 301 SER A N 1
ATOM 2368 C CA . SER A 1 301 ? -34.115 11.388 42.455 1.00 59.56 301 SER A CA 1
ATOM 2369 C C . SER A 1 301 ? -33.925 11.577 43.960 1.00 59.56 301 SER A C 1
ATOM 2371 O O . SER A 1 301 ? -34.867 11.856 44.711 1.00 59.56 301 SER A O 1
ATOM 2373 N N . THR A 1 302 ? -32.664 11.496 44.395 1.00 54.09 302 THR A N 1
ATOM 2374 C CA . THR A 1 302 ? -32.242 11.847 45.761 1.00 54.09 302 THR A CA 1
ATOM 2375 C C . THR A 1 302 ? -32.736 13.243 46.186 1.00 54.09 302 THR A C 1
ATOM 2377 O O . THR A 1 302 ? -33.104 13.436 47.343 1.00 54.09 302 THR A O 1
ATOM 2380 N N . GLU A 1 303 ? -32.806 14.211 45.267 1.00 60.88 303 GLU A N 1
ATOM 2381 C CA . GLU A 1 303 ? -33.225 15.594 45.545 1.00 60.88 303 GLU A CA 1
ATOM 2382 C C . GLU A 1 303 ? -34.731 15.719 45.819 1.00 60.88 303 GLU A C 1
ATOM 2384 O O . GLU A 1 303 ? -35.134 16.448 46.729 1.00 60.88 303 GLU A O 1
ATOM 2389 N N . GLU A 1 304 ? -35.569 14.960 45.109 1.00 63.59 304 GLU A N 1
ATOM 2390 C CA . GLU A 1 304 ? -37.020 14.947 45.336 1.00 63.59 304 GLU A CA 1
ATOM 2391 C C . GLU A 1 304 ? -37.388 14.298 46.676 1.00 63.59 304 GLU A C 1
ATOM 2393 O O . GLU A 1 304 ? -38.252 14.804 47.402 1.00 63.59 304 GLU A O 1
ATOM 2398 N N . VAL A 1 305 ? -36.690 13.214 47.043 1.00 57.94 305 VAL A N 1
ATOM 2399 C CA . VAL A 1 305 ? -36.811 12.604 48.376 1.00 57.94 305 VAL A CA 1
ATOM 2400 C C . VAL A 1 305 ? -36.368 13.605 49.444 1.00 57.94 305 VAL A C 1
ATOM 2402 O O . VAL A 1 305 ? -37.069 13.786 50.442 1.00 57.94 305 VAL A O 1
ATOM 2405 N N . MET A 1 306 ? -35.241 14.300 49.221 1.00 56.09 306 MET A N 1
ATOM 2406 C CA . MET A 1 306 ? -34.719 15.318 50.137 1.00 56.09 306 MET A CA 1
ATOM 2407 C C . MET A 1 306 ? -35.729 16.449 50.386 1.00 56.09 306 MET A C 1
ATOM 2409 O O . MET A 1 306 ? -35.938 16.816 51.547 1.00 56.09 306 MET A O 1
ATOM 2413 N N . GLY A 1 307 ? -36.412 16.930 49.343 1.00 61.81 307 GLY A N 1
ATOM 2414 C CA . GLY A 1 307 ? -37.469 17.942 49.450 1.00 61.81 307 GLY A CA 1
ATOM 2415 C C . GLY A 1 307 ? -38.685 17.479 50.262 1.00 61.81 307 GLY A C 1
ATOM 2416 O O . GLY A 1 307 ? -39.171 18.211 51.123 1.00 61.81 307 GLY A O 1
ATOM 2417 N N . ALA A 1 308 ? -39.144 16.235 50.083 1.00 55.66 308 ALA A N 1
ATOM 2418 C CA . ALA A 1 308 ? -40.225 15.673 50.905 1.00 55.66 308 ALA A CA 1
ATOM 2419 C C . ALA A 1 308 ? -39.801 15.443 52.370 1.00 55.66 308 ALA A C 1
ATOM 2421 O O . ALA A 1 308 ? -40.606 15.596 53.294 1.00 55.66 308 ALA A O 1
ATOM 2422 N N . THR A 1 309 ? -38.524 15.135 52.619 1.00 51.75 309 THR A N 1
ATOM 2423 C CA . THR A 1 309 ? -37.993 15.063 53.987 1.00 51.75 309 THR A CA 1
ATOM 2424 C C . THR A 1 309 ? -37.830 16.415 54.677 1.00 51.75 309 THR A C 1
ATOM 2426 O O . THR A 1 309 ? -37.782 16.429 55.905 1.00 51.75 309 THR A O 1
ATOM 2429 N N . GLU A 1 310 ? -37.784 17.553 53.974 1.00 56.78 310 GLU A N 1
ATOM 2430 C CA . GLU A 1 310 ? -37.773 18.872 54.631 1.00 56.78 310 GLU A CA 1
ATOM 2431 C C . GLU A 1 310 ? -39.087 19.162 55.375 1.00 56.78 310 GLU A C 1
ATOM 2433 O O . GLU A 1 310 ? -39.050 19.697 56.486 1.00 56.78 310 GLU A O 1
ATOM 2438 N N . GLU A 1 311 ? -40.237 18.717 54.854 1.00 55.84 311 GLU A N 1
ATOM 2439 C CA . GLU A 1 311 ? -41.521 18.759 55.575 1.00 55.84 311 GLU A CA 1
ATOM 2440 C C . GLU A 1 311 ? -41.505 17.880 56.836 1.00 55.84 311 GLU A C 1
ATOM 2442 O O . GLU A 1 311 ? -41.989 18.280 57.898 1.00 55.84 311 GLU A O 1
ATOM 2447 N N . LEU A 1 312 ? -40.897 16.697 56.745 1.00 51.25 312 LEU A N 1
ATOM 2448 C CA . LEU A 1 312 ? -40.698 15.762 57.857 1.00 51.25 312 LEU A CA 1
ATOM 2449 C C . LEU A 1 312 ? -39.733 16.337 58.911 1.00 51.25 312 LEU A C 1
ATOM 2451 O O . LEU A 1 312 ? -40.022 16.302 60.104 1.00 51.25 312 LEU A O 1
ATOM 2455 N N . SER A 1 313 ? -38.631 16.952 58.478 1.00 49.44 313 SER A N 1
ATOM 2456 C CA . SER A 1 313 ? -37.656 17.659 59.319 1.00 49.44 313 SER A CA 1
ATOM 2457 C C . SER A 1 313 ? -38.296 18.846 60.049 1.00 49.44 313 SER A C 1
ATOM 2459 O O . SER A 1 313 ? -38.042 19.068 61.234 1.00 49.44 313 SER A O 1
ATOM 2461 N N . ASN A 1 314 ? -39.208 19.566 59.389 1.00 56.72 314 ASN A N 1
ATOM 2462 C CA . ASN A 1 314 ? -40.010 20.619 60.010 1.00 56.72 314 ASN A CA 1
ATOM 2463 C C . ASN A 1 314 ? -41.020 20.075 61.040 1.00 56.72 314 ASN A C 1
ATOM 2465 O O . ASN A 1 314 ? -41.239 20.733 62.055 1.00 56.72 314 ASN A O 1
ATOM 2469 N N . LYS A 1 315 ? -41.568 18.864 60.858 1.00 54.69 315 LYS A N 1
ATOM 2470 C CA . LYS A 1 315 ? -42.347 18.170 61.906 1.00 54.69 315 LYS A CA 1
ATOM 2471 C C . LYS A 1 315 ? -41.475 17.738 63.094 1.00 54.69 315 LYS A C 1
ATOM 2473 O O . LYS A 1 315 ? -41.913 17.863 64.235 1.00 54.69 315 LYS A O 1
ATOM 2478 N N . PHE A 1 316 ? -40.227 17.320 62.853 1.00 49.75 316 PHE A N 1
ATOM 2479 C CA . PHE A 1 316 ? -39.254 16.997 63.909 1.00 49.75 316 PHE A CA 1
ATOM 2480 C C . PHE A 1 316 ? -38.782 18.228 64.707 1.00 49.75 316 PHE A C 1
ATOM 2482 O O . PHE A 1 316 ? -38.521 18.098 65.905 1.00 49.75 316 PHE A O 1
ATOM 2489 N N . LYS A 1 317 ? -38.724 19.426 64.096 1.00 50.22 317 LYS A N 1
ATOM 2490 C CA . LYS A 1 317 ? -38.370 20.690 64.785 1.00 50.22 317 LYS A CA 1
ATOM 2491 C C . LYS A 1 317 ? -39.282 21.013 65.975 1.00 50.22 317 LYS A C 1
ATOM 2493 O O . LYS A 1 317 ? -38.810 21.623 66.925 1.00 50.22 317 LYS A O 1
ATOM 2498 N N . ASN A 1 318 ? -40.547 20.588 65.947 1.00 49.81 318 ASN A N 1
ATOM 2499 C CA . ASN A 1 318 ? -41.506 20.853 67.027 1.00 49.81 318 ASN A CA 1
ATOM 2500 C C . ASN A 1 318 ? -41.392 19.876 68.215 1.00 49.81 318 ASN A C 1
ATOM 2502 O O . ASN A 1 318 ? -42.047 20.092 69.230 1.00 49.81 318 ASN A O 1
ATOM 2506 N N . PHE A 1 319 ? -40.586 18.809 68.108 1.00 50.50 319 PHE A N 1
ATOM 2507 C CA . PHE A 1 319 ? -40.493 17.754 69.129 1.00 50.50 319 PHE A CA 1
ATOM 2508 C C . PHE A 1 319 ? -39.183 17.755 69.947 1.00 50.50 319 PHE A C 1
ATOM 2510 O O . PHE A 1 319 ? -39.152 17.113 70.998 1.00 50.50 319 PHE A O 1
ATOM 2517 N N . ARG A 1 320 ? -38.107 18.451 69.523 1.00 53.16 320 ARG A N 1
ATOM 2518 C CA . ARG A 1 320 ? -36.823 18.563 70.265 1.00 53.16 320 ARG A CA 1
ATOM 2519 C C . ARG A 1 320 ? -36.018 19.831 69.920 1.00 53.16 320 ARG A C 1
ATOM 2521 O O . ARG A 1 320 ? -35.804 20.116 68.748 1.00 53.16 320 ARG A O 1
ATOM 2528 N N . ASP A 1 321 ? -35.436 20.484 70.932 1.00 52.22 321 ASP A N 1
ATOM 2529 C CA . ASP A 1 321 ? -34.668 21.747 70.820 1.00 52.22 321 ASP A CA 1
ATOM 2530 C C . ASP A 1 321 ? -33.195 21.621 70.336 1.00 52.22 321 ASP A C 1
ATOM 2532 O O . ASP A 1 321 ? -32.479 22.620 70.239 1.00 52.22 321 ASP A O 1
ATOM 2536 N N . ASP A 1 322 ? -32.697 20.421 70.001 1.00 60.16 322 ASP A N 1
ATOM 2537 C CA . ASP A 1 322 ? -31.282 20.195 69.638 1.00 60.16 322 ASP A CA 1
ATOM 2538 C C . ASP A 1 322 ? -31.060 20.126 68.114 1.00 60.16 322 ASP A C 1
ATOM 2540 O O . ASP A 1 322 ? -31.160 19.070 67.477 1.00 60.16 322 ASP A O 1
ATOM 2544 N N . LYS A 1 323 ? -30.699 21.273 67.523 1.00 59.97 323 LYS A N 1
ATOM 2545 C CA . LYS A 1 323 ? -30.392 21.418 66.086 1.00 59.97 323 LYS A CA 1
ATOM 2546 C C . LYS A 1 323 ? -29.242 20.517 65.603 1.00 59.97 323 LYS A C 1
ATOM 2548 O O . LYS A 1 323 ? -29.194 20.197 64.414 1.00 59.97 323 LYS A O 1
ATOM 2553 N N . SER A 1 324 ? -28.330 20.082 66.481 1.00 62.50 324 SER A N 1
ATOM 2554 C CA . SER A 1 324 ? -27.176 19.255 66.093 1.00 62.50 324 SER A CA 1
ATOM 2555 C C . SER A 1 324 ? -27.582 17.819 65.733 1.00 62.50 324 SER A C 1
ATOM 2557 O O . SER A 1 324 ? -27.066 17.245 64.774 1.00 62.50 324 SER A O 1
ATOM 2559 N N . LYS A 1 325 ? -28.566 17.259 66.446 1.00 61.09 325 LYS A N 1
ATOM 2560 C CA . LYS A 1 325 ? -29.101 15.908 66.221 1.00 61.09 325 LYS A CA 1
ATOM 2561 C C . LYS A 1 325 ? -29.923 15.821 64.938 1.00 61.09 325 LYS A C 1
ATOM 2563 O O . LYS A 1 325 ? -29.739 14.898 64.150 1.00 61.09 325 LYS A O 1
ATOM 2568 N N . VAL A 1 326 ? -30.763 16.820 64.668 1.00 61.56 326 VAL A N 1
ATOM 2569 C CA . VAL A 1 326 ? -31.528 16.901 63.408 1.00 61.56 326 VAL A CA 1
ATOM 2570 C C . VAL A 1 326 ? -30.588 16.946 62.195 1.00 61.56 326 VAL A C 1
ATOM 2572 O O . VAL A 1 326 ? -30.829 16.274 61.193 1.00 61.56 326 VAL A O 1
ATOM 2575 N N . SER A 1 327 ? -29.469 17.669 62.310 1.00 63.12 327 SER A N 1
ATOM 2576 C CA . SER A 1 327 ? -28.430 17.698 61.275 1.00 63.12 327 SER A CA 1
ATOM 2577 C C . SER A 1 327 ? -27.790 16.320 61.044 1.00 63.12 327 SER A C 1
ATOM 2579 O O . SER A 1 327 ? -27.622 15.914 59.897 1.00 63.12 327 SER A O 1
ATOM 2581 N N . LYS A 1 328 ? -27.505 15.555 62.109 1.00 68.06 328 LYS A N 1
ATOM 2582 C CA . LYS A 1 328 ? -26.929 14.199 62.011 1.00 68.06 328 LYS A CA 1
ATOM 2583 C C . LYS A 1 328 ? -27.846 13.203 61.296 1.00 68.06 328 LYS A C 1
ATOM 2585 O O . LYS A 1 328 ? -27.366 12.474 60.432 1.00 68.06 328 LYS A O 1
ATOM 2590 N N . VAL A 1 329 ? -29.149 13.218 61.587 1.00 63.72 329 VAL A N 1
ATOM 2591 C CA . VAL A 1 329 ? -30.141 12.383 60.877 1.00 63.72 329 VAL A CA 1
ATOM 2592 C C . VAL A 1 329 ? -30.188 12.749 59.395 1.00 63.72 329 VAL A C 1
ATOM 2594 O O . VAL A 1 329 ? -30.170 11.866 58.542 1.00 63.72 329 VAL A O 1
ATOM 2597 N N . ARG A 1 330 ? -30.169 14.050 59.073 1.00 66.44 330 ARG A N 1
ATOM 2598 C CA . ARG A 1 330 ? -30.139 14.528 57.683 1.00 66.44 330 ARG A CA 1
ATOM 2599 C C . ARG A 1 330 ? -28.896 14.039 56.936 1.00 66.44 330 ARG A C 1
ATOM 2601 O O . ARG A 1 330 ? -29.000 13.637 55.782 1.00 66.44 330 ARG A O 1
ATOM 2608 N N . THR A 1 331 ? -27.736 14.057 57.587 1.00 69.94 331 THR A N 1
ATOM 2609 C CA . THR A 1 331 ? -26.480 13.569 57.001 1.00 69.94 331 THR A CA 1
ATOM 2610 C C . THR A 1 331 ? -26.502 12.056 56.789 1.00 69.94 331 THR A C 1
ATOM 2612 O O . THR A 1 331 ? -26.190 11.599 55.694 1.00 69.94 331 THR A O 1
ATOM 2615 N N . ALA A 1 332 ? -26.925 11.274 57.787 1.00 67.19 332 ALA A N 1
ATOM 2616 C CA . ALA A 1 332 ? -27.014 9.816 57.668 1.00 67.19 332 ALA A CA 1
ATOM 2617 C C . ALA A 1 332 ? -27.990 9.383 56.560 1.00 67.19 332 ALA A C 1
ATOM 2619 O O . ALA A 1 332 ? -27.714 8.445 55.810 1.00 67.19 332 ALA A O 1
ATOM 2620 N N . PHE A 1 333 ? -29.092 10.119 56.412 1.00 68.19 333 PHE A N 1
ATOM 2621 C CA . PHE A 1 333 ? -30.053 9.935 55.332 1.00 68.19 333 PHE A CA 1
ATOM 2622 C C . PHE A 1 333 ? -29.447 10.236 53.957 1.00 68.19 333 PHE A C 1
ATOM 2624 O O . PHE A 1 333 ? -29.528 9.406 53.055 1.00 68.19 333 PHE A O 1
ATOM 2631 N N . LYS A 1 334 ? -28.781 11.391 53.813 1.00 69.25 334 LYS A N 1
ATOM 2632 C CA . LYS A 1 334 ? -28.126 11.793 52.561 1.00 69.25 334 LYS A CA 1
ATOM 2633 C C . LYS A 1 334 ? -27.086 10.766 52.108 1.00 69.25 334 LYS A C 1
ATOM 2635 O O . LYS A 1 334 ? -27.041 10.442 50.928 1.00 69.25 334 LYS A O 1
ATOM 2640 N N . ASN A 1 335 ? -26.292 10.237 53.038 1.00 70.69 335 ASN A N 1
ATOM 2641 C CA . ASN A 1 335 ? -25.264 9.245 52.725 1.00 70.69 335 ASN A CA 1
ATOM 2642 C C . ASN A 1 335 ? -25.872 7.930 52.214 1.00 70.69 335 ASN A C 1
ATOM 2644 O O . ASN A 1 335 ? -25.404 7.390 51.218 1.00 70.69 335 ASN A O 1
ATOM 2648 N N . ASN A 1 336 ? -26.950 7.448 52.846 1.00 71.06 336 ASN A N 1
ATOM 2649 C CA . ASN A 1 336 ? -27.656 6.247 52.392 1.00 71.06 336 ASN A CA 1
ATOM 2650 C C . ASN A 1 336 ? -28.296 6.441 51.007 1.00 71.06 336 ASN A C 1
ATOM 2652 O O . ASN A 1 336 ? -28.159 5.572 50.154 1.00 71.06 336 ASN A O 1
ATOM 2656 N N . LEU A 1 337 ? -28.961 7.577 50.761 1.00 68.88 337 LEU A N 1
ATOM 2657 C CA . LEU A 1 337 ? -29.573 7.862 49.456 1.00 68.88 337 LEU A CA 1
ATOM 2658 C C . LEU A 1 337 ? -28.537 8.016 48.341 1.00 68.88 337 LEU A C 1
ATOM 2660 O O . LEU A 1 337 ? -28.764 7.532 47.237 1.00 68.88 337 LEU A O 1
ATOM 2664 N N . TRP A 1 338 ? -27.400 8.653 48.635 1.00 68.19 338 TRP A N 1
ATOM 2665 C CA . TRP A 1 338 ? -26.303 8.778 47.680 1.00 68.19 338 TRP A CA 1
ATOM 2666 C C . TRP A 1 338 ? -25.764 7.405 47.274 1.00 68.19 338 TRP A C 1
ATOM 2668 O O . TRP A 1 338 ? -25.670 7.135 46.085 1.00 68.19 338 TRP A O 1
ATOM 2678 N N . LEU A 1 339 ? -25.511 6.506 48.233 1.00 66.38 339 LEU A N 1
ATOM 2679 C CA . LEU A 1 339 ? -25.049 5.152 47.917 1.00 66.38 339 LEU A CA 1
ATOM 2680 C C . LEU A 1 339 ? -26.083 4.356 47.103 1.00 66.38 339 LEU A C 1
ATOM 2682 O O . LEU A 1 339 ? -25.709 3.646 46.175 1.00 66.38 339 LEU A O 1
ATOM 2686 N N . ILE A 1 340 ? -27.379 4.498 47.408 1.00 66.88 340 ILE A N 1
ATOM 2687 C CA . ILE A 1 340 ? -28.458 3.890 46.612 1.00 66.88 340 ILE A CA 1
ATOM 2688 C C . ILE A 1 340 ? -28.423 4.421 45.175 1.00 66.88 340 ILE A C 1
ATOM 2690 O O . ILE A 1 340 ? -28.486 3.632 44.236 1.00 66.88 340 ILE A O 1
ATOM 2694 N N . GLN A 1 341 ? -28.289 5.739 44.995 1.00 66.38 341 GLN A N 1
ATOM 2695 C CA . GLN A 1 341 ? -28.193 6.363 43.674 1.00 66.38 341 GLN A CA 1
ATOM 2696 C C . GLN A 1 341 ? -26.962 5.879 42.906 1.00 66.38 341 GLN A C 1
ATOM 2698 O O . GLN A 1 341 ? -27.063 5.612 41.714 1.00 66.38 341 GLN A O 1
ATOM 2703 N N . THR A 1 342 ? -25.824 5.742 43.583 1.00 63.97 342 THR A N 1
ATOM 2704 C CA . THR A 1 342 ? -24.583 5.221 43.010 1.00 63.97 342 THR A CA 1
ATOM 2705 C C . THR A 1 342 ? -24.788 3.804 42.478 1.00 63.97 342 THR A C 1
ATOM 2707 O O . THR A 1 342 ? -24.618 3.574 41.287 1.00 63.97 342 THR A O 1
ATOM 2710 N N . VAL A 1 343 ? -25.291 2.883 43.308 1.00 60.97 343 VAL A N 1
ATOM 2711 C CA . VAL A 1 343 ? -25.555 1.495 42.890 1.00 60.97 343 VAL A CA 1
ATOM 2712 C C . VAL A 1 343 ? -26.574 1.435 41.741 1.00 60.97 343 VAL A C 1
ATOM 2714 O O . VAL A 1 343 ? -26.399 0.661 40.804 1.00 60.97 343 VAL A O 1
ATOM 2717 N N . VAL A 1 344 ? -27.618 2.269 41.773 1.00 60.84 344 VAL A N 1
ATOM 2718 C CA . VAL A 1 344 ? -28.638 2.363 40.712 1.00 60.84 344 VAL A CA 1
ATOM 2719 C C . VAL A 1 344 ? -28.058 2.866 39.393 1.00 60.84 344 VAL A C 1
ATOM 2721 O O . VAL A 1 344 ? -28.344 2.281 38.349 1.00 60.84 344 VAL A O 1
ATOM 2724 N N . ASN A 1 345 ? -27.262 3.936 39.429 1.00 59.88 345 ASN A N 1
ATOM 2725 C CA . ASN A 1 345 ? -26.649 4.510 38.236 1.00 59.88 345 ASN A CA 1
ATOM 2726 C C . ASN A 1 345 ? -25.756 3.471 37.563 1.00 59.88 345 ASN A C 1
ATOM 2728 O O . ASN A 1 345 ? -25.880 3.259 36.365 1.00 59.88 345 ASN A O 1
ATOM 2732 N N . THR A 1 346 ? -24.943 2.756 38.342 1.00 53.88 346 THR A N 1
ATOM 2733 C CA . THR A 1 346 ? -24.036 1.712 37.848 1.00 53.88 346 THR A CA 1
ATOM 2734 C C . THR A 1 346 ? -24.795 0.549 37.192 1.00 53.88 346 THR A C 1
ATOM 2736 O O . THR A 1 346 ? -24.299 -0.032 36.233 1.00 53.88 346 THR A O 1
ATOM 2739 N N . ILE A 1 347 ? -26.030 0.254 37.616 1.00 53.06 347 ILE A N 1
ATOM 2740 C CA . ILE A 1 347 ? -26.907 -0.742 36.970 1.00 53.06 347 ILE A CA 1
ATOM 2741 C C . ILE A 1 347 ? -27.553 -0.193 35.685 1.00 53.06 347 ILE A C 1
ATOM 2743 O O . ILE A 1 347 ? -27.687 -0.928 34.708 1.00 53.06 347 ILE A O 1
ATOM 2747 N N . GLN A 1 348 ? -27.935 1.089 35.655 1.00 51.84 348 GLN A N 1
ATOM 2748 C CA . GLN A 1 348 ? -28.501 1.738 34.463 1.00 51.84 348 GLN A CA 1
ATOM 2749 C C . GLN A 1 348 ? -27.495 1.848 33.310 1.00 51.84 348 GLN A C 1
ATOM 2751 O O . GLN A 1 348 ? -27.900 1.779 32.153 1.00 51.84 348 GLN A O 1
ATOM 2756 N N . THR A 1 349 ? -26.198 1.970 33.603 1.00 44.72 349 THR A N 1
ATOM 2757 C CA . THR A 1 349 ? -25.141 2.034 32.580 1.00 44.72 349 THR A CA 1
ATOM 2758 C C . THR A 1 349 ? -24.871 0.693 31.885 1.00 44.72 349 THR A C 1
ATOM 2760 O O . THR A 1 349 ? -24.207 0.685 30.854 1.00 44.72 349 THR A O 1
ATOM 2763 N N . VAL A 1 350 ? -25.349 -0.433 32.435 1.00 40.50 350 VAL A N 1
ATOM 2764 C CA . VAL A 1 350 ? -24.932 -1.792 32.030 1.00 40.50 350 VAL A CA 1
ATOM 2765 C C . VAL A 1 350 ? -26.038 -2.585 31.308 1.00 40.50 350 VAL A C 1
ATOM 2767 O O . VAL A 1 350 ? -25.735 -3.583 30.683 1.00 40.50 350 VAL A O 1
ATOM 2770 N N . GLY A 1 351 ? -27.313 -2.174 31.307 1.00 39.78 351 GLY A N 1
ATOM 2771 C CA . GLY A 1 351 ? -28.401 -3.028 30.799 1.00 39.78 351 GLY A CA 1
ATOM 2772 C C . GLY A 1 351 ? -29.216 -2.472 29.628 1.00 39.78 351 GLY A C 1
ATOM 2773 O O . GLY A 1 351 ? -30.139 -1.692 29.843 1.00 39.78 351 GLY A O 1
ATOM 2774 N N . ASN A 1 352 ? -29.031 -3.034 28.428 1.00 35.34 352 ASN A N 1
ATOM 2775 C CA . ASN A 1 352 ? -30.031 -3.043 27.341 1.00 35.34 352 ASN A CA 1
ATOM 2776 C C . ASN A 1 352 ? -31.204 -4.021 27.615 1.00 35.34 352 ASN A C 1
ATOM 2778 O O . ASN A 1 352 ? -31.877 -4.477 26.694 1.00 35.34 352 ASN A O 1
ATOM 2782 N N . ALA A 1 353 ? -31.512 -4.331 28.878 1.00 36.62 353 ALA A N 1
ATOM 2783 C CA . ALA A 1 353 ? -32.653 -5.165 29.271 1.00 36.62 353 ALA A CA 1
ATOM 2784 C C . ALA A 1 353 ? -33.962 -4.347 29.355 1.00 36.62 353 ALA A C 1
ATOM 2786 O O . ALA A 1 353 ? -34.717 -4.423 30.325 1.00 36.62 353 ALA A O 1
ATOM 2787 N N . ALA A 1 354 ? -34.231 -3.531 28.333 1.00 35.09 354 ALA A N 1
ATOM 2788 C CA . ALA A 1 354 ? -35.395 -2.647 28.258 1.00 35.09 354 ALA A CA 1
ATOM 2789 C C . ALA A 1 354 ? -36.692 -3.346 27.791 1.00 35.09 354 ALA A C 1
ATOM 2791 O O . ALA A 1 354 ? -37.711 -2.679 27.617 1.00 35.09 354 ALA A O 1
ATOM 2792 N N . SER A 1 355 ? -36.699 -4.667 27.577 1.00 36.97 355 SER A N 1
ATOM 2793 C CA . SER A 1 355 ? -37.862 -5.367 27.005 1.00 36.97 355 SER A CA 1
ATOM 2794 C C . SER A 1 355 ? -38.876 -5.892 28.031 1.00 36.97 355 SER A C 1
ATOM 2796 O O . SER A 1 355 ? -40.004 -6.187 27.641 1.00 36.97 355 SER A O 1
ATOM 2798 N N . ALA A 1 356 ? -38.545 -5.974 29.328 1.00 40.06 356 ALA A N 1
ATOM 2799 C CA . ALA A 1 356 ? -39.439 -6.601 30.313 1.00 40.06 356 ALA A CA 1
ATOM 2800 C C . ALA A 1 356 ? -40.170 -5.639 31.275 1.00 40.06 356 ALA A C 1
ATOM 2802 O O . ALA A 1 356 ? -41.193 -6.033 31.823 1.00 40.06 356 ALA A O 1
ATOM 2803 N N . PHE A 1 357 ? -39.725 -4.392 31.466 1.00 35.00 357 PHE A N 1
ATOM 2804 C CA . PHE A 1 357 ? -40.430 -3.331 32.217 1.00 35.00 357 PHE A CA 1
ATOM 2805 C C . PHE A 1 357 ? -39.859 -1.949 31.818 1.00 35.00 357 PHE A C 1
ATOM 2807 O O . PHE A 1 357 ? -38.718 -1.891 31.362 1.00 35.00 357 PHE A O 1
ATOM 2814 N N . PRO A 1 358 ? -40.592 -0.824 31.978 1.00 37.91 358 PRO A N 1
ATOM 2815 C CA . PRO A 1 358 ? -40.104 0.495 31.568 1.00 37.91 358 PRO A CA 1
ATOM 2816 C C . PRO A 1 358 ? -38.768 0.861 32.253 1.00 37.91 358 PRO A C 1
ATOM 2818 O O . PRO A 1 358 ? -38.614 0.540 33.435 1.00 37.91 358 PRO A O 1
ATOM 2821 N N . PRO A 1 359 ? -37.838 1.587 31.592 1.00 39.47 359 PRO A N 1
ATOM 2822 C CA . PRO A 1 359 ? -36.418 1.710 31.986 1.00 39.47 359 PRO A CA 1
ATOM 2823 C C . PRO A 1 359 ? -36.093 2.453 33.307 1.00 39.47 359 PRO A C 1
ATOM 2825 O O . PRO A 1 359 ? -34.953 2.868 33.511 1.00 39.47 359 PRO A O 1
ATOM 2828 N N . ALA A 1 360 ? -37.056 2.674 34.211 1.00 44.62 360 ALA A N 1
ATOM 2829 C CA . ALA A 1 360 ? -36.910 3.621 35.327 1.00 44.62 360 ALA A CA 1
ATOM 2830 C C . ALA A 1 360 ? -37.537 3.208 36.685 1.00 44.62 360 ALA A C 1
ATOM 2832 O O . ALA A 1 360 ? -37.656 4.047 37.576 1.00 44.62 360 ALA A O 1
ATOM 2833 N N . MET A 1 361 ? -37.955 1.952 36.892 1.00 52.97 361 MET A N 1
ATOM 2834 C CA . MET A 1 361 ? -38.773 1.580 38.071 1.00 52.97 361 MET A CA 1
ATOM 2835 C C . MET A 1 361 ? -38.054 1.046 39.340 1.00 52.97 361 MET A C 1
ATOM 2837 O O . MET A 1 361 ? -38.567 1.305 40.426 1.00 52.97 361 MET A O 1
ATOM 2841 N N . PRO A 1 362 ? -36.902 0.339 39.319 1.00 56.59 362 PRO A N 1
ATOM 2842 C CA . PRO A 1 362 ? -36.367 -0.283 40.547 1.00 56.59 362 PRO A CA 1
ATOM 2843 C C . PRO A 1 362 ? -35.938 0.719 41.631 1.00 56.59 362 PRO A C 1
ATOM 2845 O O . PRO A 1 362 ? -36.249 0.556 42.812 1.00 56.59 362 PRO A O 1
ATOM 2848 N N . ALA A 1 363 ? -35.255 1.788 41.224 1.00 58.38 363 ALA A N 1
ATOM 2849 C CA . ALA A 1 363 ? -34.719 2.801 42.128 1.00 58.38 363 ALA A CA 1
ATOM 2850 C C . ALA A 1 363 ? -35.820 3.605 42.827 1.00 58.38 363 ALA A C 1
ATOM 2852 O O . ALA A 1 363 ? -35.794 3.788 44.044 1.00 58.38 363 ALA A O 1
ATOM 2853 N N . SER A 1 364 ? -36.826 4.035 42.063 1.00 61.84 364 SER A N 1
ATOM 2854 C CA . SER A 1 364 ? -37.953 4.819 42.569 1.00 61.84 364 SER A CA 1
ATOM 2855 C C . SER A 1 364 ? -38.809 4.027 43.561 1.00 61.84 364 SER A C 1
ATOM 2857 O O . SER A 1 364 ? -39.302 4.603 44.533 1.00 61.84 364 SER A O 1
ATOM 2859 N N . LEU A 1 365 ? -38.926 2.703 43.397 1.00 69.88 365 LEU A N 1
ATOM 2860 C CA . LEU A 1 365 ? -39.606 1.819 44.351 1.00 69.88 365 LEU A CA 1
ATOM 2861 C C . LEU A 1 365 ? -38.867 1.738 45.694 1.00 69.88 365 LEU A C 1
ATOM 2863 O O . LEU A 1 365 ? -39.499 1.835 46.748 1.00 69.88 365 LEU A O 1
ATOM 2867 N N . ILE A 1 366 ? -37.537 1.625 45.672 1.00 69.44 366 ILE A N 1
ATOM 2868 C CA . ILE A 1 366 ? -36.710 1.600 46.889 1.00 69.44 366 ILE A CA 1
ATOM 2869 C C . ILE A 1 366 ? -36.755 2.958 47.590 1.00 69.44 366 ILE A C 1
ATOM 2871 O O . ILE A 1 366 ? -36.992 3.015 48.798 1.00 69.44 366 ILE A O 1
ATOM 2875 N N . PHE A 1 367 ? -36.611 4.057 46.843 1.00 69.31 367 PHE A N 1
ATOM 2876 C CA . PHE A 1 367 ? -36.741 5.410 47.388 1.00 69.31 367 PHE A CA 1
ATOM 2877 C C . PHE A 1 367 ? -38.118 5.644 48.022 1.00 69.31 367 PHE A C 1
ATOM 2879 O O . PHE A 1 367 ? -38.212 6.203 49.117 1.00 69.31 367 PHE A O 1
ATOM 2886 N N . SER A 1 368 ? -39.182 5.147 47.389 1.00 71.12 368 SER A N 1
ATOM 2887 C CA . SER A 1 368 ? -40.548 5.237 47.913 1.00 71.12 368 SER A CA 1
ATOM 2888 C C . SER A 1 368 ? -40.728 4.417 49.194 1.00 71.12 368 SER A C 1
ATOM 2890 O O . SER A 1 368 ? -41.290 4.919 50.170 1.00 71.12 368 SER A O 1
ATOM 2892 N N . ALA A 1 369 ? -40.207 3.187 49.240 1.00 74.75 369 ALA A N 1
ATOM 2893 C CA . ALA A 1 369 ? -40.264 2.335 50.426 1.00 74.75 369 ALA A CA 1
ATOM 2894 C C . ALA A 1 369 ? -39.501 2.948 51.617 1.00 74.75 369 ALA A C 1
ATOM 2896 O O . ALA A 1 369 ? -40.033 2.990 52.730 1.00 74.75 369 ALA A O 1
ATOM 2897 N N . PHE A 1 370 ? -38.299 3.493 51.388 1.00 73.19 370 PHE A N 1
ATOM 2898 C CA . PHE A 1 370 ? -37.533 4.222 52.407 1.00 73.19 370 PHE A CA 1
ATOM 2899 C C . PHE A 1 370 ? -38.267 5.482 52.885 1.00 73.19 370 PHE A C 1
ATOM 2901 O O . PHE A 1 370 ? -38.340 5.733 54.089 1.00 73.19 370 PHE A O 1
ATOM 2908 N N . GLY A 1 371 ? -38.863 6.250 51.968 1.00 69.81 371 GLY A N 1
ATOM 2909 C CA . GLY A 1 371 ? -39.660 7.432 52.302 1.00 69.81 371 GLY A CA 1
ATOM 2910 C C . GLY A 1 371 ? -40.847 7.115 53.220 1.00 69.81 371 GLY A C 1
ATOM 2911 O O . GLY A 1 371 ? -41.096 7.840 54.187 1.00 69.81 371 GLY A O 1
ATOM 2912 N N . GLN A 1 372 ? -41.541 5.997 52.986 1.00 72.94 372 GLN A N 1
ATOM 2913 C CA . GLN A 1 372 ? -42.651 5.564 53.844 1.00 72.94 372 GLN A CA 1
ATOM 2914 C C . GLN A 1 372 ? -42.193 5.137 55.243 1.00 72.94 372 GLN A C 1
ATOM 2916 O O . GLN A 1 372 ? -42.801 5.549 56.234 1.00 72.94 372 GLN A O 1
ATOM 2921 N N . VAL A 1 373 ? -41.094 4.381 55.338 1.00 72.94 373 VAL A N 1
ATOM 2922 C CA . VAL A 1 373 ? -40.484 4.012 56.627 1.00 72.94 373 VAL A CA 1
ATOM 2923 C C . VAL A 1 373 ? -40.074 5.266 57.411 1.00 72.94 373 VAL A C 1
ATOM 2925 O O . VAL A 1 373 ? -40.265 5.333 58.624 1.00 72.94 373 VAL A O 1
ATOM 2928 N N . MET A 1 374 ? -39.602 6.311 56.730 1.00 68.06 374 MET A N 1
ATOM 2929 C CA . MET A 1 374 ? -39.273 7.590 57.365 1.00 68.06 374 MET A CA 1
ATOM 2930 C C . MET A 1 374 ? -40.488 8.343 57.892 1.00 68.06 374 MET A C 1
ATOM 2932 O O . MET A 1 374 ? -40.462 8.851 59.014 1.00 68.06 374 MET A O 1
ATOM 2936 N N . GLN A 1 375 ? -41.573 8.383 57.124 1.00 67.38 375 GLN A N 1
ATOM 2937 C CA . GLN A 1 375 ? -42.820 8.997 57.573 1.00 67.38 375 GLN A CA 1
ATOM 2938 C C . GLN A 1 375 ? -43.379 8.304 58.819 1.00 67.38 375 GLN A C 1
ATOM 2940 O O . GLN A 1 375 ? -43.878 8.957 59.730 1.00 67.38 375 GLN A O 1
ATOM 2945 N N . SER A 1 376 ? -43.195 6.992 58.892 1.00 67.25 376 SER A N 1
ATOM 2946 C CA . SER A 1 376 ? -43.551 6.139 60.022 1.00 67.25 376 SER A CA 1
ATOM 2947 C C . SER A 1 376 ? -42.750 6.396 61.305 1.00 67.25 376 SER A C 1
ATOM 2949 O O . SER A 1 376 ? -43.207 6.027 62.389 1.00 67.25 376 SER A O 1
ATOM 2951 N N . PHE A 1 377 ? -41.580 7.037 61.215 1.00 62.75 377 PHE A N 1
ATOM 2952 C CA . PHE A 1 377 ? -40.807 7.486 62.378 1.00 62.75 377 PHE A CA 1
ATOM 2953 C C . PHE A 1 377 ? -41.227 8.872 62.889 1.00 62.75 377 PHE A C 1
ATOM 2955 O O . PHE A 1 377 ? -40.887 9.213 64.022 1.00 62.75 377 PHE A O 1
ATOM 2962 N N . ALA A 1 378 ? -41.975 9.658 62.103 1.00 59.91 378 ALA A N 1
ATOM 2963 C CA . ALA A 1 378 ? -42.406 11.007 62.489 1.00 59.91 378 ALA A CA 1
ATOM 2964 C C . ALA A 1 378 ? -43.277 11.021 63.759 1.00 59.91 378 ALA A C 1
ATOM 2966 O O . ALA A 1 378 ? -43.244 11.990 64.514 1.00 59.91 378 ALA A O 1
ATOM 2967 N N . ASP A 1 379 ? -44.016 9.936 64.005 1.00 55.25 379 ASP A N 1
ATOM 2968 C CA . ASP A 1 379 ? -44.975 9.820 65.108 1.00 55.25 379 ASP A CA 1
ATOM 2969 C C . ASP A 1 379 ? -44.379 9.158 66.375 1.00 55.25 379 ASP A C 1
ATOM 2971 O O . ASP A 1 379 ? -45.046 9.074 67.409 1.00 55.25 379 ASP A O 1
ATOM 2975 N N . VAL A 1 380 ? -43.122 8.683 66.336 1.00 56.16 380 VAL A N 1
ATOM 2976 C CA . VAL A 1 380 ? -42.467 7.958 67.447 1.00 56.16 380 VAL A CA 1
ATOM 2977 C C . VAL A 1 380 ? -41.538 8.904 68.218 1.00 56.16 380 VAL A C 1
ATOM 2979 O O . VAL A 1 380 ? -40.328 8.968 68.010 1.00 56.16 380 VAL A O 1
ATOM 2982 N N . SER A 1 381 ? -42.117 9.676 69.130 1.00 49.50 381 SER A N 1
ATOM 2983 C CA . SER A 1 381 ? -41.526 10.896 69.690 1.00 49.50 381 SER A CA 1
ATOM 2984 C C . SER A 1 381 ? -40.416 10.764 70.758 1.00 49.50 381 SER A C 1
ATOM 2986 O O . SER A 1 381 ? -40.287 11.671 71.579 1.00 49.50 381 SER A O 1
ATOM 2988 N N . ALA A 1 382 ? -39.599 9.703 70.822 1.00 54.19 382 ALA A N 1
ATOM 2989 C CA . ALA A 1 382 ? -38.627 9.590 71.932 1.00 54.19 382 ALA A CA 1
ATOM 2990 C C . ALA A 1 382 ? -37.217 9.045 71.645 1.00 54.19 382 ALA A C 1
ATOM 2992 O O . ALA A 1 382 ? -36.326 9.338 72.438 1.00 54.19 382 ALA A O 1
ATOM 2993 N N . ASP A 1 383 ? -36.916 8.373 70.534 1.00 57.62 383 ASP A N 1
ATOM 2994 C CA . ASP A 1 383 ? -35.649 7.623 70.448 1.00 57.62 383 ASP A CA 1
ATOM 2995 C C . ASP A 1 383 ? -34.822 7.967 69.199 1.00 57.62 383 ASP A C 1
ATOM 2997 O O . ASP A 1 383 ? -34.918 7.332 68.153 1.00 57.62 383 ASP A O 1
ATOM 3001 N N . TYR A 1 384 ? -33.968 8.988 69.337 1.00 61.38 384 TYR A N 1
ATOM 3002 C CA . TYR A 1 384 ? -33.051 9.446 68.280 1.00 61.38 384 TYR A CA 1
ATOM 3003 C C . TYR A 1 384 ? -32.034 8.360 67.900 1.00 61.38 384 TYR A C 1
ATOM 3005 O O . TYR A 1 384 ? -31.767 8.158 66.717 1.00 61.38 384 TYR A O 1
ATOM 3013 N N . ASP A 1 385 ? -31.540 7.615 68.891 1.00 60.62 385 ASP A N 1
ATOM 3014 C CA . ASP A 1 385 ? -30.540 6.559 68.694 1.00 60.62 385 ASP A CA 1
ATOM 3015 C C . ASP A 1 385 ? -31.075 5.405 67.828 1.00 60.62 385 ASP A C 1
ATOM 3017 O O . ASP A 1 385 ? -30.309 4.715 67.162 1.00 60.62 385 ASP A O 1
ATOM 3021 N N . LYS A 1 386 ? -32.403 5.241 67.755 1.00 64.56 386 LYS A N 1
ATOM 3022 C CA . LYS A 1 386 ? -33.049 4.188 66.957 1.00 64.56 386 LYS A CA 1
ATOM 3023 C C . LYS A 1 386 ? -33.171 4.541 65.481 1.00 64.56 386 LYS A C 1
ATOM 3025 O O . LYS A 1 386 ? -32.930 3.708 64.617 1.00 64.56 386 LYS A O 1
ATOM 3030 N N . ILE A 1 387 ? -33.490 5.797 65.175 1.00 65.62 387 ILE A N 1
ATOM 3031 C CA . ILE A 1 387 ? -33.463 6.291 63.790 1.00 65.62 387 ILE A CA 1
ATOM 3032 C C . ILE A 1 387 ? -32.029 6.214 63.255 1.00 65.62 387 ILE A C 1
ATOM 3034 O O . ILE A 1 387 ? -31.803 5.753 62.139 1.00 65.62 387 ILE A O 1
ATOM 3038 N N . MET A 1 388 ? -31.055 6.606 64.082 1.00 70.44 388 MET A N 1
ATOM 3039 C CA . MET A 1 388 ? -29.643 6.518 63.724 1.00 70.44 388 MET A CA 1
ATOM 3040 C C . MET A 1 388 ? -29.188 5.077 63.492 1.00 70.44 388 MET A C 1
ATOM 3042 O O . MET A 1 388 ? -28.547 4.821 62.479 1.00 70.44 388 MET A O 1
ATOM 3046 N N . GLY A 1 389 ? -29.576 4.120 64.340 1.00 68.38 389 GLY A N 1
ATOM 3047 C CA . GLY A 1 389 ? -29.172 2.730 64.126 1.00 68.38 389 GLY A CA 1
ATOM 3048 C C . GLY A 1 389 ? -29.807 2.062 62.902 1.00 68.38 389 GLY A C 1
ATOM 3049 O O . GLY A 1 389 ? -29.184 1.178 62.325 1.00 68.38 389 GLY A O 1
ATOM 3050 N N . PHE A 1 390 ? -30.991 2.495 62.442 1.00 73.81 390 PHE A N 1
ATOM 3051 C CA . PHE A 1 390 ? -31.551 2.013 61.172 1.00 73.81 390 PHE A CA 1
ATOM 3052 C C . PHE A 1 390 ? -30.701 2.498 59.996 1.00 73.81 390 PHE A C 1
ATOM 3054 O O . PHE A 1 390 ? -30.346 1.706 59.128 1.00 73.81 390 PHE A O 1
ATOM 3061 N N . PHE A 1 391 ? -30.312 3.777 60.005 1.00 72.38 391 PHE A N 1
ATOM 3062 C CA . PHE A 1 391 ? -29.440 4.325 58.971 1.00 72.38 391 PHE A CA 1
ATOM 3063 C C . PHE A 1 391 ? -28.037 3.746 58.995 1.00 72.38 391 PHE A C 1
ATOM 3065 O O . PHE A 1 391 ? -27.453 3.558 57.934 1.00 72.38 391 PHE A O 1
ATOM 3072 N N . GLU A 1 392 ? -27.487 3.471 60.174 1.00 72.56 392 GLU A N 1
ATOM 3073 C CA . GLU A 1 392 ? -26.200 2.791 60.302 1.00 72.56 392 GLU A CA 1
ATOM 3074 C C . GLU A 1 392 ? -26.283 1.352 59.791 1.00 72.56 392 GLU A C 1
ATOM 3076 O O . GLU A 1 392 ? -25.378 0.908 59.087 1.00 72.56 392 GLU A O 1
ATOM 3081 N N . PHE A 1 393 ? -27.378 0.645 60.092 1.00 74.38 393 PHE A N 1
ATOM 3082 C CA . PHE A 1 393 ? -27.644 -0.689 59.565 1.00 74.38 393 PHE A CA 1
ATOM 3083 C C . PHE A 1 393 ? -27.680 -0.663 58.033 1.00 74.38 393 PHE A C 1
ATOM 3085 O O . PHE A 1 393 ? -26.853 -1.318 57.409 1.00 74.38 393 PHE A O 1
ATOM 3092 N N . THR A 1 394 ? -28.544 0.153 57.416 1.00 72.31 394 THR A N 1
ATOM 3093 C CA . THR A 1 394 ? -28.659 0.230 55.948 1.00 72.31 394 THR A CA 1
ATOM 3094 C C . THR A 1 394 ? -27.377 0.734 55.281 1.00 72.31 394 THR A C 1
ATOM 3096 O O . THR A 1 394 ? -27.000 0.217 54.232 1.00 72.31 394 THR A O 1
ATOM 3099 N N . HIS A 1 395 ? -26.654 1.671 55.906 1.00 73.88 395 HIS A N 1
ATOM 3100 C CA . HIS A 1 395 ? -25.417 2.228 55.351 1.00 73.88 395 HIS A CA 1
ATOM 3101 C C . HIS A 1 395 ? -24.327 1.166 55.238 1.00 73.88 395 HIS A C 1
ATOM 3103 O O . HIS A 1 395 ? -23.636 1.128 54.225 1.00 73.88 395 HIS A O 1
ATOM 3109 N N . ARG A 1 396 ? -24.173 0.284 56.236 1.00 70.50 396 ARG A N 1
ATOM 3110 C CA . ARG A 1 396 ? -23.178 -0.801 56.177 1.00 70.50 396 ARG A CA 1
ATOM 3111 C C . ARG A 1 396 ? -23.402 -1.735 54.984 1.00 70.50 396 ARG A C 1
ATOM 3113 O O . ARG A 1 396 ? -22.430 -2.254 54.444 1.00 70.50 396 ARG A O 1
ATOM 3120 N N . PHE A 1 397 ? -24.651 -1.942 54.560 1.00 69.75 397 PHE A N 1
ATOM 3121 C CA . PHE A 1 397 ? -24.953 -2.754 53.376 1.00 69.75 397 PHE A CA 1
ATOM 3122 C C . PHE A 1 397 ? -24.645 -2.014 52.079 1.00 69.75 397 PHE A C 1
ATOM 3124 O O . PHE A 1 397 ? -23.974 -2.564 51.210 1.00 69.75 397 PHE A O 1
ATOM 3131 N N . TRP A 1 398 ? -25.092 -0.763 51.956 1.00 71.31 398 TRP A N 1
ATOM 3132 C CA . TRP A 1 398 ? -24.857 0.022 50.746 1.00 71.31 398 TRP A CA 1
ATOM 3133 C C . TRP A 1 398 ? -23.379 0.338 50.516 1.00 71.31 398 TRP A C 1
ATOM 3135 O O . TRP A 1 398 ? -22.930 0.320 49.378 1.00 71.31 398 TRP A O 1
ATOM 3145 N N . ASP A 1 399 ? -22.615 0.545 51.588 1.00 69.31 399 ASP A N 1
ATOM 3146 C CA . ASP A 1 399 ? -21.165 0.756 51.538 1.00 69.31 399 ASP A CA 1
ATOM 3147 C C . ASP A 1 399 ? -20.417 -0.501 51.060 1.00 69.31 399 ASP A C 1
ATOM 3149 O O . ASP A 1 399 ? -19.430 -0.421 50.342 1.00 69.31 399 ASP A O 1
ATOM 3153 N N . ARG A 1 400 ? -20.926 -1.699 51.380 1.00 67.50 400 ARG A N 1
ATOM 3154 C CA . ARG A 1 400 ? -20.391 -2.956 50.830 1.00 67.50 400 ARG A CA 1
ATOM 3155 C C . ARG A 1 400 ? -20.698 -3.128 49.342 1.00 67.50 400 ARG A C 1
ATOM 3157 O O . ARG A 1 400 ? -19.871 -3.672 48.619 1.00 67.50 400 ARG A O 1
ATOM 3164 N N . LEU A 1 401 ? -21.865 -2.669 48.889 1.00 62.69 401 LEU A N 1
ATOM 3165 C CA . LEU A 1 401 ? -22.270 -2.703 47.479 1.00 62.69 401 LEU A CA 1
ATOM 3166 C C . LEU A 1 401 ? -21.548 -1.642 46.632 1.00 62.69 401 LEU A C 1
ATOM 3168 O O . LEU A 1 401 ? -21.217 -1.916 45.482 1.00 62.69 401 LEU A O 1
ATOM 3172 N N . SER A 1 402 ? -21.247 -0.464 47.190 1.00 61.91 402 SER A N 1
ATOM 3173 C CA . SER A 1 402 ? -20.499 0.597 46.497 1.00 61.91 402 SER A CA 1
ATOM 3174 C C . SER A 1 402 ? -19.010 0.282 46.314 1.00 61.91 402 SER A C 1
ATOM 3176 O O . SER A 1 402 ? -18.353 0.877 45.470 1.00 61.91 402 SER A O 1
ATOM 3178 N N . ILE A 1 403 ? -18.447 -0.702 47.021 1.00 59.56 403 ILE A N 1
ATOM 3179 C CA . ILE A 1 403 ? -17.088 -1.197 46.722 1.00 59.56 403 ILE A CA 1
ATOM 3180 C C . ILE A 1 403 ? -17.016 -1.813 45.306 1.00 59.56 403 ILE A C 1
ATOM 3182 O O . ILE A 1 403 ? -15.938 -1.926 44.723 1.00 59.56 403 ILE A O 1
ATOM 3186 N N . ILE A 1 404 ? -18.163 -2.171 44.722 1.00 56.81 404 ILE A N 1
ATOM 3187 C CA . ILE A 1 404 ? -18.280 -2.817 43.409 1.00 56.81 404 ILE A CA 1
ATOM 3188 C C . ILE A 1 404 ? -18.498 -1.791 42.262 1.00 56.81 404 ILE A C 1
ATOM 3190 O O . ILE A 1 404 ? -18.634 -2.167 41.099 1.00 56.81 404 ILE A O 1
ATOM 3194 N N . ASP A 1 405 ? -18.457 -0.487 42.563 1.00 49.81 405 ASP A N 1
ATOM 3195 C CA . ASP A 1 405 ? -18.944 0.646 41.747 1.00 49.81 405 ASP A CA 1
ATOM 3196 C C . ASP A 1 405 ? -18.214 0.918 40.409 1.00 49.81 405 ASP A C 1
ATOM 3198 O O . ASP A 1 405 ? -18.561 1.839 39.679 1.00 49.81 405 ASP A O 1
ATOM 3202 N N . GLN A 1 406 ? -17.225 0.103 40.022 1.00 48.97 406 GLN A N 1
ATOM 3203 C CA . GLN A 1 406 ? -16.554 0.211 38.710 1.00 48.97 406 GLN A CA 1
ATOM 3204 C C . GLN A 1 406 ? -16.233 -1.136 38.044 1.00 48.97 406 GLN A C 1
ATOM 3206 O O . GLN A 1 406 ? -15.493 -1.182 37.065 1.00 48.97 406 GLN A O 1
ATOM 3211 N N . LYS A 1 407 ? -16.742 -2.251 38.582 1.00 51.22 407 LYS A N 1
ATOM 3212 C CA . LYS A 1 407 ? -16.367 -3.607 38.138 1.00 51.22 407 LYS A CA 1
ATOM 3213 C C . LYS A 1 407 ? -17.570 -4.507 37.867 1.00 51.22 407 LYS A C 1
ATOM 3215 O O . LYS A 1 407 ? -17.456 -5.720 38.020 1.00 51.22 407 LYS A O 1
ATOM 3220 N N . LEU A 1 408 ? -18.721 -3.931 37.517 1.00 52.50 408 LEU A N 1
ATOM 3221 C CA . LEU A 1 408 ? -19.926 -4.712 37.247 1.00 52.50 408 LEU A CA 1
ATOM 3222 C C . LEU A 1 408 ? -19.875 -5.323 35.842 1.00 52.50 408 LEU A C 1
ATOM 3224 O O . LEU A 1 408 ? -19.869 -4.570 34.871 1.00 52.50 408 LEU A O 1
ATOM 3228 N N . PRO A 1 409 ? -19.825 -6.662 35.713 1.00 50.03 409 PRO A N 1
ATOM 3229 C CA . PRO A 1 409 ? -19.872 -7.321 34.415 1.00 50.03 409 PRO A CA 1
ATOM 3230 C C . PRO A 1 409 ? -21.290 -7.271 33.839 1.00 50.03 409 PRO A C 1
ATOM 3232 O O . PRO A 1 409 ? -22.262 -7.462 34.573 1.00 50.03 409 PRO A O 1
ATOM 3235 N N . ASP A 1 410 ? -21.406 -7.096 32.524 1.00 50.84 410 ASP A N 1
ATOM 3236 C CA . ASP A 1 410 ? -22.675 -7.199 31.794 1.00 50.84 410 ASP A CA 1
ATOM 3237 C C . ASP A 1 410 ? -23.059 -8.677 31.576 1.00 50.84 410 ASP A C 1
ATOM 3239 O O . ASP A 1 410 ? -22.910 -9.234 30.492 1.00 50.84 410 ASP A O 1
ATOM 3243 N N . LEU A 1 411 ? -23.441 -9.365 32.661 1.00 51.34 411 LEU A N 1
ATOM 3244 C CA . LEU A 1 411 ? -23.830 -10.781 32.652 1.00 51.34 411 LEU A CA 1
ATOM 3245 C C . LEU A 1 411 ? -25.224 -10.974 33.291 1.00 51.34 411 LEU A C 1
ATOM 3247 O O . LEU A 1 411 ? -25.455 -10.480 34.400 1.00 51.34 411 LEU A O 1
ATOM 3251 N N . PRO A 1 412 ? -26.141 -11.756 32.683 1.00 50.94 412 PRO A N 1
ATOM 3252 C CA . PRO A 1 412 ? -27.503 -11.982 33.201 1.00 50.94 412 PRO A CA 1
ATOM 3253 C C . PRO A 1 412 ? -27.562 -12.516 34.645 1.00 50.94 412 PRO A C 1
ATOM 3255 O O . PRO A 1 412 ? -28.402 -12.111 35.452 1.00 50.94 412 PRO A O 1
ATOM 3258 N N . GLN A 1 413 ? -26.606 -13.369 35.018 1.00 54.00 413 GLN A N 1
ATOM 3259 C CA . GLN A 1 413 ? -26.473 -13.943 36.365 1.00 54.00 413 GLN A CA 1
ATOM 3260 C C . GLN A 1 413 ? -26.199 -12.869 37.427 1.00 54.00 413 GLN A C 1
ATOM 3262 O O . GLN A 1 413 ? -26.699 -12.943 38.552 1.00 54.00 413 GLN A O 1
ATOM 3267 N N . PHE A 1 414 ? -25.458 -11.824 37.055 1.00 59.69 414 PHE A N 1
ATOM 3268 C CA . PHE A 1 414 ? -25.160 -10.700 37.929 1.00 59.69 414 PHE A CA 1
ATOM 3269 C C . PHE A 1 414 ? -26.416 -9.848 38.185 1.00 59.69 414 PHE A C 1
ATOM 3271 O O . PHE A 1 414 ? -26.731 -9.519 39.332 1.00 59.69 414 PHE A O 1
ATOM 3278 N N . GLN A 1 415 ? -27.205 -9.585 37.137 1.00 57.00 415 GLN A N 1
ATOM 3279 C CA . GLN A 1 415 ? -28.481 -8.857 37.225 1.00 57.00 415 GLN A CA 1
ATOM 3280 C C . GLN A 1 415 ? -29.498 -9.560 38.150 1.00 57.00 415 GLN A C 1
ATOM 3282 O O . GLN A 1 415 ? -30.276 -8.905 38.857 1.00 57.00 415 GLN A O 1
ATOM 3287 N N . ARG A 1 416 ? -29.457 -10.898 38.217 1.00 62.56 416 ARG A N 1
ATOM 3288 C CA . ARG A 1 416 ? -30.278 -11.720 39.121 1.00 62.56 416 ARG A CA 1
ATOM 3289 C C . ARG A 1 416 ? -29.874 -11.578 40.588 1.00 62.56 416 ARG A C 1
ATOM 3291 O O . ARG A 1 416 ? -30.745 -11.350 41.431 1.00 62.56 416 ARG A O 1
ATOM 3298 N N . CYS A 1 417 ? -28.579 -11.653 40.897 1.00 65.00 417 CYS A N 1
ATOM 3299 C CA . CYS A 1 417 ? -28.067 -11.458 42.259 1.00 65.00 417 CYS A CA 1
ATOM 3300 C C . CYS A 1 417 ? -28.418 -10.059 42.788 1.00 65.00 417 CYS A C 1
ATOM 3302 O O . CYS A 1 417 ? -28.934 -9.914 43.897 1.00 65.00 417 CYS A O 1
ATOM 3304 N N . VAL A 1 418 ? -28.245 -9.034 41.950 1.00 65.81 418 VAL A N 1
ATOM 3305 C CA . VAL A 1 418 ? -28.632 -7.650 42.253 1.00 65.81 418 VAL A CA 1
ATOM 3306 C C . VAL A 1 418 ? -30.137 -7.537 42.539 1.00 65.81 418 VAL A C 1
ATOM 3308 O O . VAL A 1 418 ? -30.540 -6.966 43.554 1.00 65.81 418 VAL A O 1
ATOM 3311 N N . SER A 1 419 ? -30.985 -8.138 41.699 1.00 66.81 419 SER A N 1
ATOM 3312 C CA . SER A 1 419 ? -32.447 -8.115 41.876 1.00 66.81 419 SER A CA 1
ATOM 3313 C C . SER A 1 419 ? -32.905 -8.803 43.171 1.00 66.81 419 SER A C 1
ATOM 3315 O O . SER A 1 419 ? -33.837 -8.329 43.830 1.00 66.81 419 SER A O 1
ATOM 3317 N N . ARG A 1 420 ? -32.230 -9.881 43.595 1.00 71.38 420 ARG A N 1
ATOM 3318 C CA . ARG A 1 420 ? -32.494 -10.554 44.881 1.00 71.38 420 ARG A CA 1
ATOM 3319 C C . ARG A 1 420 ? -32.119 -9.681 46.079 1.00 71.38 420 ARG A C 1
ATOM 3321 O O . ARG A 1 420 ? -32.907 -9.594 47.019 1.00 71.38 420 ARG A O 1
ATOM 3328 N N . VAL A 1 421 ? -30.979 -8.986 46.033 1.00 72.88 421 VAL A N 1
ATOM 3329 C CA . VAL A 1 421 ? -30.559 -8.042 47.088 1.00 72.88 421 VAL A CA 1
ATOM 3330 C C . VAL A 1 421 ? -31.608 -6.946 47.285 1.00 72.88 421 VAL A C 1
ATOM 3332 O O . VAL A 1 421 ? -32.069 -6.716 48.405 1.00 72.88 421 VAL A O 1
ATOM 3335 N N . PHE A 1 422 ? -32.058 -6.313 46.202 1.00 73.44 422 PHE A N 1
ATOM 3336 C CA . PHE A 1 422 ? -33.061 -5.252 46.291 1.00 73.44 422 PHE A CA 1
ATOM 3337 C C . PHE A 1 422 ? -34.438 -5.744 46.753 1.00 73.44 422 PHE A C 1
ATOM 3339 O O . PHE A 1 422 ? -35.097 -5.068 47.547 1.00 73.44 422 PHE A O 1
ATOM 3346 N N . SER A 1 423 ? -34.852 -6.936 46.320 1.00 75.19 423 SER A N 1
ATOM 3347 C CA . SER A 1 423 ? -36.101 -7.562 46.771 1.00 75.19 423 SER A CA 1
ATOM 3348 C C . SER A 1 423 ? -36.097 -7.818 48.285 1.00 75.19 423 SER A C 1
ATOM 3350 O O . SER A 1 423 ? -37.079 -7.529 48.974 1.00 75.19 423 SER A O 1
ATOM 3352 N N . SER A 1 424 ? -34.971 -8.280 48.836 1.00 78.75 424 SER A N 1
ATOM 3353 C CA . SER A 1 424 ? -34.798 -8.482 50.282 1.00 78.75 424 SER A CA 1
ATOM 3354 C C . SER A 1 424 ? -34.849 -7.169 51.071 1.00 78.75 424 SER A C 1
ATOM 3356 O O . SER A 1 424 ? -35.449 -7.111 52.145 1.00 78.75 424 SER A O 1
ATOM 3358 N N . ILE A 1 425 ? -34.292 -6.085 50.523 1.00 77.25 425 ILE A N 1
ATOM 3359 C CA . ILE A 1 425 ? -34.348 -4.748 51.138 1.00 77.25 425 ILE A CA 1
ATOM 3360 C C . ILE A 1 425 ? -35.787 -4.226 51.190 1.00 77.25 425 ILE A C 1
ATOM 3362 O O . ILE A 1 425 ? -36.225 -3.745 52.238 1.00 77.25 425 ILE A O 1
ATOM 3366 N N . LEU A 1 426 ? -36.554 -4.379 50.105 1.00 79.75 426 LEU A N 1
ATOM 3367 C CA . LEU A 1 426 ? -37.977 -4.025 50.090 1.00 79.75 426 LEU A CA 1
ATOM 3368 C C . LEU A 1 426 ? -38.750 -4.779 51.178 1.00 79.75 426 LEU A C 1
ATOM 3370 O O . LEU A 1 426 ? -39.563 -4.177 51.881 1.00 79.75 426 LEU A O 1
ATOM 3374 N N . LYS A 1 427 ? -38.449 -6.062 51.389 1.00 82.75 427 LYS A N 1
ATOM 3375 C CA . LYS A 1 427 ? -39.073 -6.865 52.445 1.00 82.75 427 LYS A CA 1
ATOM 3376 C C . LYS A 1 427 ? -38.755 -6.350 53.852 1.00 82.75 427 LYS A C 1
ATOM 3378 O O . LYS A 1 427 ? -39.658 -6.236 54.679 1.00 82.75 427 LYS A O 1
ATOM 3383 N N . ILE A 1 428 ? -37.508 -5.959 54.122 1.00 81.31 428 ILE A N 1
ATOM 3384 C CA . ILE A 1 428 ? -37.124 -5.342 55.405 1.00 81.31 428 ILE A CA 1
ATOM 3385 C C . ILE A 1 428 ? -37.876 -4.019 55.617 1.00 81.31 428 ILE A C 1
ATOM 3387 O O . ILE A 1 428 ? -38.401 -3.777 56.708 1.00 81.31 428 ILE A O 1
ATOM 3391 N N . CYS A 1 429 ? -38.002 -3.189 54.576 1.00 80.81 429 CYS A N 1
ATOM 3392 C CA . CYS A 1 429 ? -38.801 -1.963 54.628 1.00 80.81 429 CYS A CA 1
ATOM 3393 C C . CYS A 1 429 ? -40.293 -2.248 54.880 1.00 80.81 429 CYS A C 1
ATOM 3395 O O . CYS A 1 429 ? -40.931 -1.520 55.642 1.00 80.81 429 CYS A O 1
ATOM 3397 N N . ALA A 1 430 ? -40.850 -3.312 54.293 1.00 81.44 430 ALA A N 1
ATOM 3398 C CA . ALA A 1 430 ? -42.234 -3.728 54.525 1.00 81.44 430 ALA A CA 1
ATOM 3399 C C . ALA A 1 430 ? -42.470 -4.120 55.991 1.00 81.44 430 ALA A C 1
ATOM 3401 O O . ALA A 1 430 ? -43.436 -3.673 56.615 1.00 81.44 430 ALA A O 1
ATOM 3402 N N . ILE A 1 431 ? -41.554 -4.905 56.569 1.00 80.31 431 ILE A N 1
ATOM 3403 C CA . ILE A 1 431 ? -41.602 -5.304 57.981 1.00 80.31 431 ILE A CA 1
ATOM 3404 C C . ILE A 1 431 ? -41.493 -4.062 58.878 1.00 80.31 431 ILE A C 1
ATOM 3406 O O . ILE A 1 431 ? -42.304 -3.892 59.787 1.00 80.31 431 ILE A O 1
ATOM 3410 N N . ALA A 1 432 ? -40.561 -3.147 58.597 1.00 76.00 432 ALA A N 1
ATOM 3411 C CA . ALA A 1 432 ? -40.430 -1.889 59.339 1.00 76.00 432 ALA A CA 1
ATOM 3412 C C . ALA A 1 432 ? -41.742 -1.083 59.340 1.00 76.00 432 ALA A C 1
ATOM 3414 O O . ALA A 1 432 ? -42.195 -0.591 60.377 1.00 76.00 432 ALA A O 1
ATOM 3415 N N . GLN A 1 433 ? -42.397 -1.002 58.182 1.00 75.50 433 GLN A N 1
ATOM 3416 C CA . GLN A 1 433 ? -43.659 -0.292 58.013 1.00 75.50 433 GLN A CA 1
ATOM 3417 C C . GLN A 1 433 ? -44.818 -0.959 58.777 1.00 75.50 433 GLN A C 1
ATOM 3419 O O . GLN A 1 433 ? -45.596 -0.261 59.434 1.00 75.50 433 GLN A O 1
ATOM 3424 N N . LYS A 1 434 ? -44.911 -2.295 58.757 1.00 80.62 434 LYS A N 1
ATOM 3425 C CA . LYS A 1 434 ? -45.888 -3.085 59.534 1.00 80.62 434 LYS A CA 1
ATOM 3426 C C . LYS A 1 434 ? -45.766 -2.796 61.034 1.00 80.62 434 LYS A C 1
ATOM 3428 O O . LYS A 1 434 ? -46.740 -2.404 61.679 1.00 80.62 434 LYS A O 1
ATOM 3433 N N . TYR A 1 435 ? -44.553 -2.867 61.579 1.00 74.31 435 TYR A N 1
ATOM 3434 C CA . TYR A 1 435 ? -44.296 -2.581 62.995 1.00 74.31 435 TYR A CA 1
ATOM 3435 C C . TYR A 1 435 ? -44.607 -1.130 63.397 1.00 74.31 435 TYR A C 1
ATOM 3437 O O . TYR A 1 435 ? -44.947 -0.876 64.560 1.00 74.31 435 TYR A O 1
ATOM 3445 N N . SER A 1 436 ? -44.543 -0.184 62.453 1.00 69.00 436 SER A N 1
ATOM 3446 C CA . SER A 1 436 ? -44.966 1.200 62.691 1.00 69.00 436 SER A CA 1
ATOM 3447 C C . SER A 1 436 ? -46.472 1.311 62.861 1.00 69.00 436 SER A C 1
ATOM 3449 O O . SER A 1 436 ? -46.936 1.880 63.851 1.00 69.00 436 SER A O 1
ATOM 3451 N N . THR A 1 437 ? -47.242 0.692 61.964 1.00 70.81 437 THR A N 1
ATOM 3452 C CA . THR A 1 437 ? -48.709 0.702 62.058 1.00 70.81 437 THR A CA 1
ATOM 3453 C C . THR A 1 437 ? -49.223 0.044 63.343 1.00 70.81 437 THR A C 1
ATOM 3455 O O . THR A 1 437 ? -50.206 0.504 63.919 1.00 70.81 437 THR A O 1
ATOM 3458 N N . GLU A 1 438 ? -48.503 -0.952 63.870 1.00 77.19 438 GLU A N 1
ATOM 3459 C CA . GLU A 1 438 ? -48.801 -1.595 65.158 1.00 77.19 438 GLU A CA 1
ATOM 3460 C C . GLU A 1 438 ? -48.353 -0.783 66.392 1.00 77.19 438 GLU A C 1
ATOM 3462 O O . GLU A 1 438 ? -48.579 -1.214 67.524 1.00 77.19 438 GLU A O 1
ATOM 3467 N N . LYS A 1 439 ? -47.700 0.377 66.215 1.00 70.75 439 LYS A N 1
ATOM 3468 C CA . LYS A 1 439 ? -47.056 1.176 67.281 1.00 70.75 439 LYS A CA 1
ATOM 3469 C C . LYS A 1 439 ? -45.972 0.412 68.064 1.00 70.75 439 LYS A C 1
ATOM 3471 O O . LYS A 1 439 ? -45.730 0.688 69.239 1.00 70.75 439 LYS A O 1
ATOM 3476 N N . ARG A 1 440 ? -45.279 -0.539 67.424 1.00 73.81 440 ARG A N 1
ATOM 3477 C CA . ARG A 1 440 ? -44.266 -1.427 68.042 1.00 73.81 440 ARG A CA 1
ATOM 3478 C C . ARG A 1 440 ? -42.840 -1.187 67.533 1.00 73.81 440 ARG A C 1
ATOM 3480 O O . ARG A 1 440 ? -41.983 -2.057 67.676 1.00 73.81 440 ARG A O 1
ATOM 3487 N N . MET A 1 441 ? -42.548 0.010 67.024 1.00 71.12 441 MET A N 1
ATOM 3488 C CA . MET A 1 441 ? -41.233 0.365 66.457 1.00 71.12 441 MET A CA 1
ATOM 3489 C C . MET A 1 441 ? -40.052 0.171 67.406 1.00 71.12 441 MET A C 1
ATOM 3491 O O . MET A 1 441 ? -38.970 -0.203 66.966 1.00 71.12 441 MET A O 1
ATOM 3495 N N . LYS A 1 442 ? -40.252 0.371 68.716 1.00 68.06 442 LYS A N 1
ATOM 3496 C CA . LYS A 1 442 ? -39.220 0.087 69.723 1.00 68.06 442 LYS A CA 1
ATOM 3497 C C . LYS A 1 442 ? -38.788 -1.382 69.677 1.00 68.06 442 LYS A C 1
ATOM 3499 O O . LYS A 1 442 ? -37.598 -1.648 69.619 1.00 68.06 442 LYS A O 1
ATOM 3504 N N . LYS A 1 443 ? -39.755 -2.302 69.637 1.00 71.31 443 LYS A N 1
ATOM 3505 C CA . LYS A 1 443 ? -39.497 -3.743 69.578 1.00 71.31 443 LYS A CA 1
ATOM 3506 C C . LYS A 1 443 ? -38.828 -4.130 68.257 1.00 71.31 443 LYS A C 1
ATOM 3508 O O . LYS A 1 443 ? -37.842 -4.845 68.280 1.00 71.31 443 LYS A O 1
ATOM 3513 N N . TRP A 1 444 ? -39.321 -3.618 67.129 1.00 74.31 444 TRP A N 1
ATOM 3514 C CA . TRP A 1 444 ? -38.710 -3.860 65.817 1.00 74.31 444 TRP A CA 1
ATOM 3515 C C . TRP A 1 444 ? -37.227 -3.482 65.781 1.00 74.31 444 TRP A C 1
ATOM 3517 O O . TRP A 1 444 ? -36.401 -4.252 65.308 1.00 74.31 444 TRP A O 1
ATOM 3527 N N . PHE A 1 445 ? -36.886 -2.318 66.333 1.00 68.50 445 PHE A N 1
ATOM 3528 C CA . PHE A 1 445 ? -35.513 -1.835 66.353 1.00 68.50 445 PHE A CA 1
ATOM 3529 C C . PHE A 1 445 ? -34.614 -2.626 67.309 1.00 68.50 445 PHE A C 1
ATOM 3531 O O . PHE A 1 445 ? -33.508 -3.015 66.937 1.00 68.50 445 PHE A O 1
ATOM 3538 N N . ASP A 1 446 ? -35.100 -2.899 68.525 1.00 69.44 446 ASP A N 1
ATOM 3539 C CA . ASP A 1 446 ? -34.381 -3.740 69.484 1.00 69.44 446 ASP A CA 1
ATOM 3540 C C . ASP A 1 446 ? -34.104 -5.122 68.852 1.00 69.44 446 ASP A C 1
ATOM 3542 O O . ASP A 1 446 ? -33.016 -5.672 69.012 1.00 69.44 446 ASP A O 1
ATOM 3546 N N . ASN A 1 447 ? -35.034 -5.636 68.039 1.00 72.81 447 ASN A N 1
ATOM 3547 C CA . ASN A 1 447 ? -34.892 -6.881 67.286 1.00 72.81 447 ASN A CA 1
ATOM 3548 C C . ASN A 1 447 ? -33.937 -6.771 66.081 1.00 72.81 447 ASN A C 1
ATOM 3550 O O . ASN A 1 447 ? -33.224 -7.731 65.811 1.00 72.81 447 ASN A O 1
ATOM 3554 N N . LEU A 1 448 ? -33.874 -5.626 65.391 1.00 70.00 448 LEU A N 1
ATOM 3555 C CA . LEU A 1 448 ? -32.932 -5.377 64.288 1.00 70.00 448 LEU A CA 1
ATOM 3556 C C . LEU A 1 448 ? -31.474 -5.413 64.770 1.00 70.00 448 LEU A C 1
ATOM 3558 O O . LEU A 1 448 ? -30.604 -5.917 64.068 1.00 70.00 448 LEU A O 1
ATOM 3562 N N . LEU A 1 449 ? -31.210 -4.894 65.976 1.00 64.81 449 LEU A N 1
ATOM 3563 C CA . LEU A 1 449 ? -29.872 -4.888 66.575 1.00 64.81 449 LEU A CA 1
ATOM 3564 C C . LEU A 1 449 ? -29.522 -6.182 67.323 1.00 64.81 449 LEU A C 1
ATOM 3566 O O . LEU A 1 449 ? -28.349 -6.543 67.381 1.00 64.81 449 LEU A O 1
ATOM 3570 N N . SER A 1 450 ? -30.505 -6.853 67.935 1.00 65.25 450 SER A N 1
ATOM 3571 C CA . SER A 1 450 ? -30.274 -8.057 68.755 1.00 65.25 450 SER A CA 1
ATOM 3572 C C . SER A 1 450 ? -30.537 -9.386 68.040 1.00 65.25 450 SER A C 1
ATOM 3574 O O . SER A 1 450 ? -30.178 -10.429 68.579 1.00 65.25 450 SER A O 1
ATOM 3576 N N . GLY A 1 451 ? -31.176 -9.376 66.863 1.00 60.62 451 GLY A N 1
ATOM 3577 C CA . GLY A 1 451 ? -31.510 -10.578 66.087 1.00 60.62 451 GLY A CA 1
ATOM 3578 C C . GLY A 1 451 ? -32.597 -11.470 66.705 1.00 60.62 451 GLY A C 1
ATOM 3579 O O . GLY A 1 451 ? -32.670 -12.658 66.395 1.00 60.62 451 GLY A O 1
ATOM 3580 N N . SER A 1 452 ? -33.434 -10.939 67.601 1.00 56.94 452 SER A N 1
ATOM 3581 C CA . SER A 1 452 ? -34.333 -11.726 68.465 1.00 56.94 452 SER A CA 1
ATOM 3582 C C . SER A 1 452 ? -35.752 -11.983 67.915 1.00 56.94 452 SER A C 1
ATOM 3584 O O . SER A 1 452 ? -36.584 -12.561 68.618 1.00 56.94 452 SER A O 1
ATOM 3586 N N . ASP A 1 453 ? -36.047 -11.606 66.664 1.00 66.69 453 ASP A N 1
ATOM 3587 C CA . ASP A 1 453 ? -37.363 -11.780 66.021 1.00 66.69 453 ASP A CA 1
ATOM 3588 C C . ASP A 1 453 ? -37.283 -12.646 64.769 1.00 66.69 453 ASP A C 1
ATOM 3590 O O . ASP A 1 453 ? -36.598 -12.289 63.819 1.00 66.69 453 ASP A O 1
ATOM 3594 N N . GLY A 1 454 ? -38.012 -13.762 64.736 1.00 66.25 454 GLY A N 1
ATOM 3595 C CA . GLY A 1 454 ? -37.889 -14.737 63.648 1.00 66.25 454 GLY A CA 1
ATOM 3596 C C . GLY A 1 454 ? -38.207 -14.192 62.247 1.00 66.25 454 GLY A C 1
ATOM 3597 O O . GLY A 1 454 ? -37.586 -14.630 61.284 1.00 66.25 454 GLY A O 1
ATOM 3598 N N . GLU A 1 455 ? -39.129 -13.229 62.117 1.00 72.69 455 GLU A N 1
ATOM 3599 C CA . GLU A 1 455 ? -39.535 -12.674 60.812 1.00 72.69 455 GLU A CA 1
ATOM 3600 C C . GLU A 1 455 ? -38.480 -11.687 60.279 1.00 72.69 455 GLU A C 1
ATOM 3602 O O . GLU A 1 455 ? -38.103 -11.747 59.107 1.00 72.69 455 GLU A O 1
ATOM 3607 N N . LEU A 1 456 ? -37.954 -10.817 61.149 1.00 74.81 456 LEU A N 1
ATOM 3608 C CA . LEU A 1 456 ? -36.915 -9.848 60.790 1.00 74.81 456 LEU A CA 1
ATOM 3609 C C . LEU A 1 456 ? -35.545 -10.512 60.613 1.00 74.81 456 LEU A C 1
ATOM 3611 O O . LEU A 1 456 ? -34.879 -10.241 59.618 1.00 74.81 456 LEU A O 1
ATOM 3615 N N . THR A 1 457 ? -35.161 -11.410 61.525 1.00 75.38 457 THR A N 1
ATOM 3616 C CA . THR A 1 457 ? -33.905 -12.169 61.448 1.00 75.38 457 THR A CA 1
ATOM 3617 C C . THR A 1 457 ? -33.857 -13.000 60.165 1.00 75.38 457 THR A C 1
ATOM 3619 O O . THR A 1 457 ? -32.846 -12.987 59.469 1.00 75.38 457 THR A O 1
ATOM 3622 N N . GLY A 1 458 ? -34.972 -13.636 59.781 1.00 75.81 458 GLY A N 1
ATOM 3623 C CA . GLY A 1 458 ? -35.071 -14.345 58.504 1.00 75.81 458 GLY A CA 1
ATOM 3624 C C . GLY A 1 458 ? -34.867 -13.429 57.291 1.00 75.81 458 GLY A C 1
ATOM 3625 O O . GLY A 1 458 ? -34.131 -13.781 56.374 1.00 75.81 458 GLY A O 1
ATOM 3626 N N . ALA A 1 459 ? -35.457 -12.229 57.288 1.00 78.88 459 ALA A N 1
ATOM 3627 C CA . ALA A 1 459 ? -35.279 -11.272 56.192 1.00 78.88 459 ALA A CA 1
ATOM 3628 C C . ALA A 1 459 ? -33.841 -10.725 56.101 1.00 78.88 459 ALA A C 1
ATOM 3630 O O . ALA A 1 459 ? -33.325 -10.545 54.998 1.00 78.88 459 ALA A O 1
ATOM 3631 N N . THR A 1 460 ? -33.177 -10.488 57.236 1.00 73.81 460 THR A N 1
ATOM 3632 C CA . THR A 1 460 ? -31.778 -10.033 57.263 1.00 73.81 460 THR A CA 1
ATOM 3633 C C . THR A 1 460 ? -30.798 -11.119 56.826 1.00 73.81 460 THR A C 1
ATOM 3635 O O . THR A 1 460 ? -29.864 -10.811 56.094 1.00 73.81 460 THR A O 1
ATOM 3638 N N . THR A 1 461 ? -31.035 -12.387 57.181 1.00 79.25 461 THR A N 1
ATOM 3639 C CA . THR A 1 461 ? -30.210 -13.513 56.711 1.00 79.25 461 THR A CA 1
ATOM 3640 C C . THR A 1 461 ? -30.300 -13.681 55.195 1.00 79.25 461 THR A C 1
ATOM 3642 O O . THR A 1 461 ? -29.274 -13.785 54.531 1.00 79.25 461 THR A O 1
ATOM 3645 N N . VAL A 1 462 ? -31.506 -13.603 54.621 1.00 78.00 462 VAL A N 1
ATOM 3646 C CA . VAL A 1 462 ? -31.699 -13.698 53.160 1.00 78.00 462 VAL A CA 1
ATOM 3647 C C . VAL A 1 462 ? -31.015 -12.540 52.416 1.00 78.00 462 VAL A C 1
ATOM 3649 O O . VAL A 1 462 ? -30.521 -12.719 51.302 1.00 78.00 462 VAL A O 1
ATOM 3652 N N . LEU A 1 463 ? -30.954 -11.346 53.016 1.00 78.19 463 LEU A N 1
ATOM 3653 C CA . LEU A 1 463 ? -30.194 -10.225 52.459 1.00 78.19 463 LEU A CA 1
ATOM 3654 C C . LEU A 1 463 ? -28.680 -10.498 52.477 1.00 78.19 463 LEU A C 1
ATOM 3656 O O . LEU A 1 463 ? -28.009 -10.248 51.478 1.00 78.19 463 LEU A O 1
ATOM 3660 N N . GLU A 1 464 ? -28.142 -11.014 53.582 1.00 76.19 464 GLU A N 1
ATOM 3661 C CA . GLU A 1 464 ? -26.719 -11.362 53.688 1.00 76.19 464 GLU A CA 1
ATOM 3662 C C . GLU A 1 464 ? -26.316 -12.472 52.707 1.00 76.19 464 GLU A C 1
ATOM 3664 O O . GLU A 1 464 ? -25.272 -12.366 52.063 1.00 76.19 464 GLU A O 1
ATOM 3669 N N . GLU A 1 465 ? -27.155 -13.496 52.535 1.00 78.06 465 GLU A N 1
ATOM 3670 C CA . GLU A 1 465 ? -26.959 -14.559 51.541 1.00 78.06 465 GLU A CA 1
ATOM 3671 C C . GLU A 1 465 ? -26.911 -13.996 50.116 1.00 78.06 465 GLU A C 1
ATOM 3673 O O . GLU A 1 465 ? -25.961 -14.265 49.382 1.00 78.06 465 GLU A O 1
ATOM 3678 N N . ALA A 1 466 ? -27.872 -13.143 49.747 1.00 71.69 466 ALA A N 1
ATOM 3679 C CA . ALA A 1 466 ? -27.909 -12.522 48.422 1.00 71.69 466 ALA A CA 1
ATOM 3680 C C . ALA A 1 466 ? -26.673 -11.637 48.148 1.00 71.69 466 ALA A C 1
ATOM 3682 O O . ALA A 1 466 ? -26.161 -11.603 47.029 1.00 71.69 466 ALA A O 1
ATOM 3683 N N . ILE A 1 467 ? -26.156 -10.942 49.167 1.00 69.38 467 ILE A N 1
ATOM 3684 C CA . ILE A 1 467 ? -24.928 -10.135 49.059 1.00 69.38 467 ILE A CA 1
ATOM 3685 C C . ILE A 1 467 ? -23.681 -11.021 48.922 1.00 69.38 467 ILE A C 1
ATOM 3687 O O . ILE A 1 467 ? -22.761 -10.685 48.170 1.00 69.38 467 ILE A O 1
ATOM 3691 N N . ASN A 1 468 ? -23.626 -12.149 49.632 1.00 71.00 468 ASN A N 1
ATOM 3692 C CA . ASN A 1 468 ? -22.521 -13.098 49.513 1.00 71.00 468 ASN A CA 1
ATOM 3693 C C . ASN A 1 468 ? -22.492 -13.759 48.128 1.00 71.00 468 ASN A C 1
ATOM 3695 O O . ASN A 1 468 ? -21.422 -13.833 47.528 1.00 71.00 468 ASN A O 1
ATOM 3699 N N . GLU A 1 469 ? -23.646 -14.162 47.586 1.00 69.12 469 GLU A N 1
ATOM 3700 C CA . GLU A 1 469 ? -23.769 -14.664 46.208 1.00 69.12 469 GLU A CA 1
ATOM 3701 C C . GLU A 1 469 ? -23.285 -13.618 45.187 1.00 69.12 469 GLU A C 1
ATOM 3703 O O . GLU A 1 469 ? -22.492 -13.929 44.297 1.00 69.12 469 GLU A O 1
ATOM 3708 N N . LEU A 1 470 ? -23.692 -12.353 45.353 1.00 66.81 470 LEU A N 1
ATOM 3709 C CA . LEU A 1 470 ? -23.235 -11.245 44.512 1.00 66.81 470 LEU A CA 1
ATOM 3710 C C . LEU A 1 470 ? -21.709 -11.066 44.578 1.00 66.81 470 LEU A C 1
ATOM 3712 O O . LEU A 1 470 ? -21.054 -10.907 43.551 1.00 66.81 470 LEU A O 1
ATOM 3716 N N . SER A 1 471 ? -21.133 -11.137 45.780 1.00 62.56 471 SER A N 1
ATOM 3717 C CA . SER A 1 471 ? -19.685 -11.007 45.994 1.00 62.56 471 SER A CA 1
ATOM 3718 C C . SER A 1 471 ? -18.901 -12.164 45.360 1.00 62.56 471 SER A C 1
ATOM 3720 O O . SER A 1 471 ? -17.836 -11.951 44.780 1.00 62.56 471 SER A O 1
ATOM 3722 N N . GLN A 1 472 ? -19.436 -13.387 45.428 1.00 65.50 472 GLN A N 1
ATOM 3723 C CA . GLN A 1 472 ? -18.847 -14.570 44.795 1.00 65.50 472 GLN A CA 1
ATOM 3724 C C . GLN A 1 472 ? -18.885 -14.482 43.263 1.00 65.50 472 GLN A C 1
ATOM 3726 O O . GLN A 1 472 ? -17.885 -14.796 42.617 1.00 65.50 472 GLN A O 1
ATOM 3731 N N . ALA A 1 473 ? -19.981 -13.989 42.678 1.00 60.09 473 ALA A N 1
ATOM 3732 C CA . ALA A 1 473 ? -20.104 -13.795 41.230 1.00 60.09 473 ALA A CA 1
ATOM 3733 C C . ALA A 1 473 ? -19.067 -12.793 40.675 1.00 60.09 473 ALA A C 1
ATOM 3735 O O . ALA A 1 473 ? -18.450 -13.026 39.630 1.00 60.09 473 ALA A O 1
ATOM 3736 N N . VAL A 1 474 ? -18.793 -11.706 41.407 1.00 57.44 474 VAL A N 1
ATOM 3737 C CA . VAL A 1 474 ? -17.726 -10.740 41.064 1.00 57.44 474 VAL A CA 1
ATOM 3738 C C . VAL A 1 474 ? -16.336 -11.382 41.167 1.00 57.44 474 VAL A C 1
ATOM 3740 O O . VAL A 1 474 ? -15.470 -11.150 40.316 1.00 57.44 474 VAL A O 1
ATOM 3743 N N . GLY A 1 475 ? -16.121 -12.228 42.181 1.00 53.12 475 GLY A N 1
ATOM 3744 C CA . GLY A 1 475 ? -14.885 -12.994 42.360 1.00 53.12 475 GLY A CA 1
ATOM 3745 C C . GLY A 1 475 ? -14.603 -13.960 41.204 1.00 53.12 475 GLY A C 1
ATOM 3746 O O . GLY A 1 475 ? -13.493 -13.971 40.678 1.00 53.12 475 GLY A O 1
ATOM 3747 N N . LEU A 1 476 ? -15.619 -14.698 40.747 1.00 51.62 476 LEU A N 1
ATOM 3748 C CA . LEU A 1 476 ? -15.551 -15.595 39.584 1.00 51.62 476 LEU A CA 1
ATOM 3749 C C . LEU A 1 476 ? -15.271 -14.851 38.276 1.00 51.62 476 LEU A C 1
ATOM 3751 O O . LEU A 1 476 ? -14.517 -15.344 37.445 1.00 51.62 476 LEU A O 1
ATOM 3755 N N . THR A 1 477 ? -15.815 -13.646 38.100 1.00 44.56 477 THR A N 1
ATOM 3756 C CA . THR A 1 477 ? -15.546 -12.852 36.890 1.00 44.56 477 THR A CA 1
ATOM 3757 C C . THR A 1 477 ? -14.120 -12.309 36.877 1.00 44.56 477 THR A C 1
ATOM 3759 O O . THR A 1 477 ? -13.463 -12.314 35.844 1.00 44.56 477 THR A O 1
ATOM 3762 N N . THR A 1 478 ? -13.598 -11.915 38.041 1.00 49.53 478 THR A N 1
ATOM 3763 C CA . THR A 1 478 ? -12.180 -11.555 38.185 1.00 49.53 478 THR A CA 1
ATOM 3764 C C . THR A 1 478 ? -11.288 -12.759 37.882 1.00 49.53 478 THR A C 1
ATOM 3766 O O . THR A 1 478 ? -10.296 -12.620 37.171 1.00 49.53 478 THR A O 1
ATOM 3769 N N . LEU A 1 479 ? -11.672 -13.949 38.359 1.00 45.38 479 LEU A N 1
ATOM 3770 C CA . LEU A 1 479 ? -10.991 -15.203 38.047 1.00 45.38 479 LEU A CA 1
ATOM 3771 C C . LEU A 1 479 ? -11.040 -15.514 36.543 1.00 45.38 479 LEU A C 1
ATOM 3773 O O . LEU A 1 479 ? -10.022 -15.895 35.984 1.00 45.38 479 LEU A O 1
ATOM 3777 N N . ARG A 1 480 ? -12.175 -15.273 35.874 1.00 44.38 480 ARG A N 1
ATOM 3778 C CA . ARG A 1 480 ? -12.341 -15.442 34.423 1.00 44.38 480 ARG A CA 1
ATOM 3779 C C . ARG A 1 480 ? -11.481 -14.465 33.628 1.00 44.38 480 ARG A C 1
ATOM 3781 O O . ARG A 1 480 ? -10.861 -14.867 32.659 1.00 44.38 480 ARG A O 1
ATOM 3788 N N . THR A 1 481 ? -11.380 -13.205 34.043 1.00 43.31 481 THR A N 1
ATOM 3789 C CA . THR A 1 481 ? -10.461 -12.240 33.417 1.00 43.31 481 THR A CA 1
ATOM 3790 C C . THR A 1 481 ? -9.003 -12.663 33.594 1.00 43.31 481 THR A C 1
ATOM 3792 O O . THR A 1 481 ? -8.205 -12.505 32.675 1.00 43.31 481 THR A O 1
ATOM 3795 N N . VAL A 1 482 ? -8.654 -13.238 34.750 1.00 46.16 482 VAL A N 1
ATOM 3796 C CA . VAL A 1 482 ? -7.326 -13.822 34.991 1.00 46.16 482 VAL A CA 1
ATOM 3797 C C . VAL A 1 482 ? -7.107 -15.079 34.144 1.00 46.16 482 VAL A C 1
ATOM 3799 O O . VAL A 1 482 ? -6.019 -15.235 33.613 1.00 46.16 482 VAL A O 1
ATOM 3802 N N . GLN A 1 483 ? -8.121 -15.925 33.950 1.00 41.34 483 GLN A N 1
ATOM 3803 C CA . GLN A 1 483 ? -8.061 -17.090 33.059 1.00 41.34 483 GLN A CA 1
ATOM 3804 C C . GLN A 1 483 ? -7.948 -16.688 31.588 1.00 41.34 483 GLN A C 1
ATOM 3806 O O . GLN A 1 483 ? -7.158 -17.280 30.880 1.00 41.34 483 GLN A O 1
ATOM 3811 N N . ILE A 1 484 ? -8.638 -15.636 31.141 1.00 46.00 484 ILE A N 1
ATOM 3812 C CA . ILE A 1 484 ? -8.484 -15.078 29.787 1.00 46.00 484 ILE A CA 1
ATOM 3813 C C . ILE A 1 484 ? -7.075 -14.499 29.606 1.00 46.00 484 ILE A C 1
ATOM 3815 O O . ILE A 1 484 ? -6.461 -14.668 28.559 1.00 46.00 484 ILE A O 1
ATOM 3819 N N . LEU A 1 485 ? -6.534 -13.821 30.623 1.00 41.94 485 LEU A N 1
ATOM 3820 C CA . LEU A 1 485 ? -5.136 -13.381 30.616 1.00 41.94 485 LEU A CA 1
ATOM 3821 C C . LEU A 1 485 ? -4.173 -14.574 30.577 1.00 41.94 485 LEU A C 1
ATOM 3823 O O . LEU A 1 485 ? -3.179 -14.507 29.861 1.00 41.94 485 LEU A O 1
ATOM 3827 N N . ASP A 1 486 ? -4.474 -15.655 31.294 1.00 41.12 486 ASP A N 1
ATOM 3828 C CA . ASP A 1 486 ? -3.701 -16.897 31.266 1.00 41.12 486 ASP A CA 1
ATOM 3829 C C . ASP A 1 486 ? -3.797 -17.584 29.894 1.00 41.12 486 ASP A C 1
ATOM 3831 O O . ASP A 1 486 ? -2.774 -17.948 29.337 1.00 41.12 486 ASP A O 1
ATOM 3835 N N . GLU A 1 487 ? -4.971 -17.644 29.264 1.00 44.56 487 GLU A N 1
ATOM 3836 C CA . GLU A 1 487 ? -5.188 -18.143 27.897 1.00 44.56 487 GLU A CA 1
ATOM 3837 C C . GLU A 1 487 ? -4.437 -17.304 26.855 1.00 44.56 487 GLU A C 1
ATOM 3839 O O . GLU A 1 487 ? -3.823 -17.849 25.939 1.00 44.56 487 GLU A O 1
ATOM 3844 N N . VAL A 1 488 ? -4.410 -15.977 27.012 1.00 45.41 488 VAL A N 1
ATOM 3845 C CA . VAL A 1 488 ? -3.597 -15.084 26.172 1.00 45.41 488 VAL A CA 1
ATOM 3846 C C . VAL A 1 488 ? -2.106 -15.355 26.383 1.00 45.41 488 VAL A C 1
ATOM 3848 O O . VAL A 1 488 ? -1.351 -15.400 25.413 1.00 45.41 488 VAL A O 1
ATOM 3851 N N . VAL A 1 489 ? -1.670 -15.589 27.622 1.00 46.75 489 VAL A N 1
ATOM 3852 C CA . VAL A 1 489 ? -0.278 -15.941 27.941 1.00 46.75 489 VAL A CA 1
ATOM 3853 C C . VAL A 1 489 ? 0.085 -17.324 27.390 1.00 46.75 489 VAL A C 1
ATOM 3855 O O . VAL A 1 489 ? 1.156 -17.471 26.803 1.00 46.75 489 VAL A O 1
ATOM 3858 N N . GLN A 1 490 ? -0.799 -18.318 27.486 1.00 46.09 490 GLN A N 1
ATOM 3859 C CA . GLN A 1 490 ? -0.615 -19.649 26.901 1.00 46.09 490 GLN A CA 1
ATOM 3860 C C . GLN A 1 490 ? -0.608 -19.587 25.371 1.00 46.09 490 GLN A C 1
ATOM 3862 O O . GLN A 1 490 ? 0.235 -20.217 24.741 1.00 46.09 490 GLN A O 1
ATOM 3867 N N . SER A 1 491 ? -1.459 -18.758 24.761 1.00 46.06 491 SER A N 1
ATOM 3868 C CA . SER A 1 491 ? -1.455 -18.484 23.320 1.00 46.06 491 SER A CA 1
ATOM 3869 C C . SER A 1 491 ? -0.148 -17.822 22.870 1.00 46.06 491 SER A C 1
ATOM 3871 O O . SER A 1 491 ? 0.454 -18.229 21.875 1.00 46.06 491 SER A O 1
ATOM 3873 N N . MET A 1 492 ? 0.363 -16.848 23.630 1.00 44.44 492 MET A N 1
ATOM 3874 C CA . MET A 1 492 ? 1.685 -16.262 23.391 1.00 44.44 492 MET A CA 1
ATOM 3875 C C . MET A 1 492 ? 2.801 -17.299 23.543 1.00 44.44 492 MET A C 1
ATOM 3877 O O . MET A 1 492 ? 3.738 -17.302 22.747 1.00 44.44 492 MET A O 1
ATOM 3881 N N . ASN A 1 493 ? 2.694 -18.202 24.515 1.00 44.41 493 ASN A N 1
ATOM 3882 C CA . ASN A 1 493 ? 3.662 -19.273 24.723 1.00 44.41 493 ASN A CA 1
ATOM 3883 C C . ASN A 1 493 ? 3.623 -20.304 23.579 1.00 44.41 493 ASN A C 1
ATOM 3885 O O . ASN A 1 493 ? 4.673 -20.724 23.100 1.00 44.41 493 ASN A O 1
ATOM 3889 N N . GLY A 1 494 ? 2.434 -20.629 23.063 1.00 43.75 494 GLY A N 1
ATOM 3890 C CA . GLY A 1 494 ? 2.244 -21.426 21.850 1.00 43.75 494 GLY A CA 1
ATOM 3891 C C . GLY A 1 494 ? 2.840 -20.752 20.612 1.00 43.75 494 GLY A C 1
ATOM 3892 O O . GLY A 1 494 ? 3.550 -21.395 19.846 1.00 43.75 494 GLY A O 1
ATOM 3893 N N . ASN A 1 495 ? 2.671 -19.433 20.462 1.00 45.88 495 ASN A N 1
ATOM 3894 C CA . ASN A 1 495 ? 3.328 -18.664 19.399 1.00 45.88 495 ASN A CA 1
ATOM 3895 C C . ASN A 1 495 ? 4.858 -18.691 19.530 1.00 45.88 495 ASN A C 1
ATOM 3897 O O . ASN A 1 495 ? 5.557 -18.797 18.525 1.00 45.88 495 ASN A O 1
ATOM 3901 N N . ILE A 1 496 ? 5.392 -18.637 20.753 1.00 49.00 496 ILE A N 1
ATOM 3902 C CA . ILE A 1 496 ? 6.830 -18.789 21.006 1.00 49.00 496 ILE A CA 1
ATOM 3903 C C . ILE A 1 496 ? 7.288 -20.204 20.643 1.00 49.00 496 ILE A C 1
ATOM 3905 O O . ILE A 1 496 ? 8.303 -20.346 19.970 1.00 49.00 496 ILE A O 1
ATOM 3909 N N . GLN A 1 497 ? 6.543 -21.249 21.007 1.00 47.09 497 GLN A N 1
ATOM 3910 C CA . GLN A 1 497 ? 6.875 -22.625 20.623 1.00 47.09 497 GLN A CA 1
ATOM 3911 C C . GLN A 1 497 ? 6.784 -22.858 19.111 1.00 47.09 497 GLN A C 1
ATOM 3913 O O . GLN A 1 497 ? 7.622 -23.562 18.550 1.00 47.09 497 GLN A O 1
ATOM 3918 N N . PHE A 1 498 ? 5.834 -22.218 18.431 1.00 47.47 498 PHE A N 1
ATOM 3919 C CA . PHE A 1 498 ? 5.741 -22.211 16.974 1.00 47.47 498 PHE A CA 1
ATOM 3920 C C . PHE A 1 498 ? 6.938 -21.492 16.336 1.00 47.47 498 PHE A C 1
ATOM 3922 O O . PHE A 1 498 ? 7.523 -21.987 15.376 1.00 47.47 498 PHE A O 1
ATOM 3929 N N . LEU A 1 499 ? 7.363 -20.353 16.891 1.00 45.16 499 LEU A N 1
ATOM 3930 C CA . LEU A 1 499 ? 8.570 -19.649 16.450 1.00 45.16 499 LEU A CA 1
ATOM 3931 C C . LEU A 1 499 ? 9.838 -20.476 16.696 1.00 45.16 499 LEU A C 1
ATOM 3933 O O . LEU A 1 499 ? 10.703 -20.518 15.827 1.00 45.16 499 LEU A O 1
ATOM 3937 N N . VAL A 1 500 ? 9.930 -21.179 17.827 1.00 53.50 500 VAL A N 1
ATOM 3938 C CA . VAL A 1 500 ? 11.028 -22.109 18.136 1.00 53.50 500 VAL A CA 1
ATOM 3939 C C . VAL A 1 500 ? 11.016 -23.308 17.185 1.00 53.50 500 VAL A C 1
ATOM 3941 O O . VAL A 1 500 ? 12.067 -23.704 16.696 1.00 53.50 500 VAL A O 1
ATOM 3944 N N . SER A 1 501 ? 9.845 -23.852 16.851 1.00 51.66 501 SER A N 1
ATOM 3945 C CA . SER A 1 501 ? 9.713 -24.955 15.889 1.00 51.66 501 SER A CA 1
ATOM 3946 C C . SER A 1 501 ? 10.092 -24.516 14.476 1.00 51.66 501 SER A C 1
ATOM 3948 O O . SER A 1 501 ? 10.822 -25.223 13.787 1.00 51.66 501 SER A O 1
ATOM 3950 N N . ASN A 1 502 ? 9.699 -23.307 14.068 1.00 49.44 502 ASN A N 1
ATOM 3951 C CA . ASN A 1 502 ? 10.162 -22.711 12.817 1.00 49.44 502 ASN A CA 1
ATOM 3952 C C . ASN A 1 502 ? 11.667 -22.432 12.836 1.00 49.44 502 ASN A C 1
ATOM 3954 O O . ASN A 1 502 ? 12.321 -22.631 11.820 1.00 49.44 502 ASN A O 1
ATOM 3958 N N . ALA A 1 503 ? 12.235 -22.017 13.970 1.00 49.59 503 ALA A N 1
ATOM 3959 C CA . ALA A 1 503 ? 13.678 -21.847 14.114 1.00 49.59 503 ALA A CA 1
ATOM 3960 C C . ALA A 1 503 ? 14.421 -23.189 13.999 1.00 49.59 503 ALA A C 1
ATOM 3962 O O . ALA A 1 503 ? 15.429 -23.258 13.304 1.00 49.59 503 ALA A O 1
ATOM 3963 N N . ASN A 1 504 ? 13.889 -24.267 14.581 1.00 55.56 504 ASN A N 1
ATOM 3964 C CA . ASN A 1 504 ? 14.429 -25.621 14.425 1.00 55.56 504 ASN A CA 1
ATOM 3965 C C . ASN A 1 504 ? 14.310 -26.118 12.975 1.00 55.56 504 ASN A C 1
ATOM 3967 O O . ASN A 1 504 ? 15.249 -26.708 12.450 1.00 55.56 504 ASN A O 1
ATOM 3971 N N . LEU A 1 505 ? 13.197 -25.821 12.297 1.00 59.22 505 LEU A N 1
ATOM 3972 C CA . LEU A 1 505 ? 13.017 -26.120 10.876 1.00 59.22 505 LEU A CA 1
ATOM 3973 C C . LEU A 1 505 ? 13.990 -25.313 10.001 1.00 59.22 505 LEU A C 1
ATOM 3975 O O . LEU A 1 505 ? 14.496 -25.819 9.003 1.00 59.22 505 LEU A O 1
ATOM 3979 N N . ILE A 1 506 ? 14.268 -24.058 10.360 1.00 56.59 506 ILE A N 1
ATOM 3980 C CA . ILE A 1 506 ? 15.293 -23.236 9.708 1.00 56.59 506 ILE A CA 1
ATOM 3981 C C . ILE A 1 506 ? 16.682 -23.832 9.954 1.00 56.59 506 ILE A C 1
ATOM 3983 O O . ILE A 1 506 ? 17.478 -23.885 9.020 1.00 56.59 506 ILE A O 1
ATOM 3987 N N . ASP A 1 507 ? 16.970 -24.332 11.153 1.00 60.06 507 ASP A N 1
ATOM 3988 C CA . ASP A 1 507 ? 18.236 -24.998 11.472 1.00 60.06 507 ASP A CA 1
ATOM 3989 C C . ASP A 1 507 ? 18.415 -26.308 10.678 1.00 60.06 507 ASP A C 1
ATOM 3991 O O . ASP A 1 507 ? 19.466 -26.545 10.085 1.00 60.06 507 ASP A O 1
ATOM 3995 N N . GLU A 1 508 ? 17.362 -27.119 10.545 1.00 63.12 508 GLU A N 1
ATOM 3996 C CA . GLU A 1 508 ? 17.363 -28.305 9.676 1.00 63.12 508 GLU A CA 1
ATOM 3997 C C . GLU A 1 508 ? 17.524 -27.947 8.195 1.00 63.12 508 GLU A C 1
ATOM 3999 O O . GLU A 1 508 ? 18.295 -28.593 7.480 1.00 63.12 508 GLU A O 1
ATOM 4004 N N . ARG A 1 509 ? 16.861 -26.880 7.728 1.00 60.81 509 ARG A N 1
ATOM 4005 C CA . ARG A 1 509 ? 17.061 -26.348 6.372 1.00 60.81 509 ARG A CA 1
ATOM 4006 C C . ARG A 1 509 ? 18.487 -25.860 6.170 1.00 60.81 509 ARG A C 1
ATOM 4008 O O . ARG A 1 509 ? 19.048 -26.111 5.112 1.00 60.81 509 ARG A O 1
ATOM 4015 N N . THR A 1 510 ? 19.083 -25.218 7.168 1.00 66.19 510 THR A N 1
ATOM 4016 C CA . THR A 1 510 ? 20.473 -24.745 7.121 1.00 66.19 510 THR A CA 1
ATOM 4017 C C . THR A 1 510 ? 21.426 -25.932 7.010 1.00 66.19 510 THR A C 1
ATOM 4019 O O . THR A 1 510 ? 22.251 -25.954 6.102 1.00 66.19 510 THR A O 1
ATOM 4022 N N . ARG A 1 511 ? 21.232 -26.988 7.811 1.00 66.69 511 ARG A N 1
ATOM 4023 C CA . ARG A 1 511 ? 22.003 -28.242 7.708 1.00 66.69 511 ARG A CA 1
ATOM 4024 C C . ARG A 1 511 ? 21.826 -28.940 6.353 1.00 66.69 511 ARG A C 1
ATOM 4026 O O . ARG A 1 511 ? 22.788 -29.456 5.785 1.00 66.69 511 ARG A O 1
ATOM 4033 N N . SER A 1 512 ? 20.615 -28.931 5.794 1.00 64.81 512 SER A N 1
ATOM 4034 C CA . SER A 1 512 ? 20.357 -29.454 4.445 1.00 64.81 512 SER A CA 1
ATOM 4035 C C . SER A 1 512 ? 21.036 -28.609 3.360 1.00 64.81 512 SER A C 1
ATOM 4037 O O . SER A 1 512 ? 21.630 -29.163 2.435 1.00 64.81 512 SER A O 1
ATOM 4039 N N . ILE A 1 513 ? 21.025 -27.280 3.495 1.00 63.16 513 ILE A N 1
ATOM 4040 C CA . ILE A 1 513 ? 21.737 -26.356 2.604 1.00 63.16 513 ILE A CA 1
ATOM 4041 C C . ILE A 1 513 ? 23.247 -26.594 2.684 1.00 63.16 513 ILE A C 1
ATOM 4043 O O . ILE A 1 513 ? 23.893 -26.650 1.641 1.00 63.16 513 ILE A O 1
ATOM 4047 N N . GLU A 1 514 ? 23.816 -26.799 3.871 1.00 65.31 514 GLU A N 1
ATOM 4048 C CA . GLU A 1 514 ? 25.235 -27.134 4.041 1.00 65.31 514 GLU A CA 1
ATOM 4049 C C . GLU A 1 514 ? 25.595 -28.461 3.350 1.00 65.31 514 GLU A C 1
ATOM 4051 O O . GLU A 1 514 ? 26.578 -28.529 2.610 1.00 65.31 514 GLU A O 1
ATOM 4056 N N . SER A 1 515 ? 24.761 -29.497 3.495 1.00 68.12 515 SER A N 1
ATOM 4057 C CA . SER A 1 515 ? 24.930 -30.779 2.791 1.00 68.12 515 SER A CA 1
ATOM 4058 C C . SER A 1 515 ? 24.848 -30.628 1.265 1.00 68.12 515 SER A C 1
ATOM 4060 O O . SER A 1 515 ? 25.679 -31.168 0.528 1.00 68.12 515 SER A O 1
ATOM 4062 N N . ASN A 1 516 ? 23.875 -29.857 0.774 1.00 67.75 516 ASN A N 1
ATOM 4063 C CA . ASN A 1 516 ? 23.720 -29.571 -0.653 1.00 67.75 516 ASN A CA 1
ATOM 4064 C C . ASN A 1 516 ? 24.896 -28.744 -1.184 1.00 67.75 516 ASN A C 1
ATOM 4066 O O . ASN A 1 516 ? 25.380 -29.006 -2.279 1.00 67.75 516 ASN A O 1
ATOM 4070 N N . THR A 1 517 ? 25.415 -27.806 -0.393 1.00 67.38 517 THR A N 1
ATOM 4071 C CA . THR A 1 517 ? 26.589 -26.995 -0.741 1.00 67.38 517 THR A CA 1
ATOM 4072 C C . THR A 1 517 ? 27.836 -27.866 -0.871 1.00 67.38 517 THR A C 1
ATOM 4074 O O . THR A 1 517 ? 28.570 -27.731 -1.846 1.00 67.38 517 THR A O 1
ATOM 4077 N N . ASN A 1 518 ? 28.043 -28.823 0.037 1.00 67.38 518 ASN A N 1
ATOM 4078 C CA . ASN A 1 518 ? 29.144 -29.784 -0.070 1.00 67.38 518 ASN A CA 1
ATOM 4079 C C . ASN A 1 518 ? 29.018 -30.671 -1.320 1.00 67.38 518 ASN A C 1
ATOM 4081 O O . ASN A 1 518 ? 30.002 -30.890 -2.023 1.00 67.38 518 ASN A O 1
ATOM 4085 N N . THR A 1 519 ? 27.797 -31.091 -1.659 1.00 66.75 519 THR A N 1
ATOM 4086 C CA . THR A 1 519 ? 27.523 -31.855 -2.890 1.00 66.75 519 THR A CA 1
ATOM 4087 C C . THR A 1 519 ? 27.793 -31.016 -4.149 1.00 66.75 519 THR A C 1
ATOM 4089 O O . THR A 1 519 ? 28.367 -31.505 -5.119 1.00 66.75 519 THR A O 1
ATOM 4092 N N . ILE A 1 520 ? 27.446 -29.725 -4.126 1.00 62.34 520 ILE A N 1
ATOM 4093 C CA . ILE A 1 520 ? 27.738 -28.773 -5.209 1.00 62.34 520 ILE A CA 1
ATOM 4094 C C . ILE A 1 520 ? 29.252 -28.561 -5.362 1.00 62.34 520 ILE A C 1
ATOM 4096 O O . ILE A 1 520 ? 29.742 -28.452 -6.483 1.00 62.34 520 ILE A O 1
ATOM 4100 N N . ILE A 1 521 ? 30.017 -28.539 -4.266 1.00 68.75 521 ILE A N 1
ATOM 4101 C CA . ILE A 1 521 ? 31.484 -28.430 -4.315 1.00 68.75 521 ILE A CA 1
ATOM 4102 C C . ILE A 1 521 ? 32.101 -29.646 -5.025 1.00 68.75 521 ILE A C 1
ATOM 4104 O O . ILE A 1 521 ? 32.991 -29.466 -5.858 1.00 68.75 521 ILE A O 1
ATOM 4108 N N . GLU A 1 522 ? 31.610 -30.859 -4.763 1.00 66.81 522 GLU A N 1
ATOM 4109 C CA . GLU A 1 522 ? 32.058 -32.073 -5.462 1.00 66.81 522 GLU A CA 1
ATOM 4110 C C . GLU A 1 522 ? 31.660 -32.062 -6.949 1.00 66.81 522 GLU A C 1
ATOM 4112 O O . GLU A 1 522 ? 32.484 -32.353 -7.818 1.00 66.81 522 GLU A O 1
ATOM 4117 N N . GLN A 1 523 ? 30.438 -31.630 -7.275 1.00 59.12 523 GLN A N 1
ATOM 4118 C CA . GLN A 1 523 ? 29.986 -31.469 -8.665 1.00 59.12 523 GLN A CA 1
ATOM 4119 C C . GLN A 1 523 ? 30.783 -30.394 -9.428 1.00 59.12 523 GLN A C 1
ATOM 4121 O O . GLN A 1 523 ? 31.052 -30.546 -10.622 1.00 59.12 523 GLN A O 1
ATOM 4126 N N . ASN A 1 524 ? 31.229 -29.337 -8.744 1.00 55.34 524 ASN A N 1
ATOM 4127 C CA . ASN A 1 524 ? 32.052 -28.276 -9.328 1.00 55.34 524 ASN A CA 1
ATOM 4128 C C . ASN A 1 524 ? 33.457 -28.752 -9.736 1.00 55.34 524 ASN A C 1
ATOM 4130 O O . ASN A 1 524 ? 34.043 -28.191 -10.663 1.00 55.34 524 ASN A O 1
ATOM 4134 N N . GLN A 1 525 ? 33.992 -29.804 -9.108 1.00 62.03 525 GLN A N 1
ATOM 4135 C CA . GLN A 1 525 ? 35.268 -30.401 -9.520 1.00 62.03 525 GLN A CA 1
ATOM 4136 C C . GLN A 1 525 ? 35.136 -31.208 -10.824 1.00 62.03 525 GLN A C 1
ATOM 4138 O O . GLN A 1 525 ? 36.024 -31.143 -11.674 1.00 62.03 525 GLN A O 1
ATOM 4143 N N . ASP A 1 526 ? 34.008 -31.895 -11.035 1.00 59.28 526 ASP A N 1
ATOM 4144 C CA . ASP A 1 526 ? 33.692 -32.595 -12.293 1.00 59.28 526 ASP A CA 1
ATOM 4145 C C . ASP A 1 526 ? 33.389 -31.610 -13.447 1.00 59.28 526 ASP A C 1
ATOM 4147 O O . ASP A 1 526 ? 33.749 -31.835 -14.607 1.00 59.28 526 ASP A O 1
ATOM 4151 N N . LEU A 1 527 ? 32.805 -30.448 -13.128 1.00 55.12 527 LEU A N 1
ATOM 4152 C CA . LEU A 1 527 ? 32.573 -29.352 -14.078 1.00 55.12 527 LEU A CA 1
ATOM 4153 C C . LEU A 1 527 ? 33.873 -28.764 -14.651 1.00 55.12 527 LEU A C 1
ATOM 4155 O O . LEU A 1 527 ? 33.911 -28.436 -15.837 1.00 55.12 527 LEU A O 1
ATOM 4159 N N . ALA A 1 528 ? 34.953 -28.695 -13.866 1.00 53.19 528 ALA A N 1
ATOM 4160 C CA . ALA A 1 528 ? 36.238 -28.158 -14.327 1.00 53.19 528 ALA A CA 1
ATOM 4161 C C . ALA A 1 528 ? 36.882 -29.014 -15.440 1.00 53.19 528 ALA A C 1
ATOM 4163 O O . ALA A 1 528 ? 37.478 -28.480 -16.377 1.00 53.19 528 ALA A O 1
ATOM 4164 N N . LEU A 1 529 ? 36.717 -30.343 -15.392 1.00 58.06 529 LEU A N 1
ATOM 4165 C CA . LEU A 1 529 ? 37.171 -31.252 -16.455 1.00 58.06 529 LEU A CA 1
ATOM 4166 C C . LEU A 1 529 ? 36.305 -31.135 -17.719 1.00 58.06 529 LEU A C 1
ATOM 4168 O O . LEU A 1 529 ? 36.833 -31.125 -18.834 1.00 58.06 529 LEU A O 1
ATOM 4172 N N . LYS A 1 530 ? 34.986 -30.970 -17.561 1.00 58.72 530 LYS A N 1
ATOM 4173 C CA . LYS A 1 530 ? 34.063 -30.731 -18.685 1.00 58.72 530 LYS A CA 1
ATOM 4174 C C . LYS A 1 530 ? 34.312 -29.381 -19.368 1.00 58.72 530 LYS A C 1
ATOM 4176 O O . LYS A 1 530 ? 34.177 -29.284 -20.587 1.00 58.72 530 LYS A O 1
ATOM 4181 N N . GLN A 1 531 ? 34.747 -28.367 -18.621 1.00 56.16 531 GLN A N 1
ATOM 4182 C CA . GLN A 1 531 ? 35.040 -27.029 -19.141 1.00 56.16 531 GLN A CA 1
ATOM 4183 C C . GLN A 1 531 ? 36.239 -27.005 -20.109 1.00 56.16 531 GLN A C 1
ATOM 4185 O O . GLN A 1 531 ? 36.192 -26.313 -21.129 1.00 56.16 531 GLN A O 1
ATOM 4190 N N . ASN A 1 532 ? 37.280 -27.808 -19.860 1.00 56.56 532 ASN A N 1
ATOM 4191 C CA . ASN A 1 532 ? 38.424 -27.918 -20.776 1.00 56.56 532 ASN A CA 1
ATOM 4192 C C . ASN A 1 532 ? 38.052 -28.592 -22.107 1.00 56.56 532 ASN A C 1
ATOM 4194 O O . ASN A 1 532 ? 38.460 -28.121 -23.166 1.00 56.56 532 ASN A O 1
ATOM 4198 N N . ASN A 1 533 ? 37.223 -29.640 -22.078 1.00 60.38 533 ASN A N 1
ATOM 4199 C CA . ASN A 1 533 ? 36.750 -30.294 -23.304 1.00 60.38 533 ASN A CA 1
ATOM 4200 C C . ASN A 1 533 ? 35.805 -29.389 -24.112 1.00 60.38 533 ASN A C 1
ATOM 4202 O O . ASN A 1 533 ? 35.889 -29.340 -25.338 1.00 60.38 533 ASN A O 1
ATOM 4206 N N . MET A 1 534 ? 34.952 -28.621 -23.427 1.00 57.31 534 MET A N 1
ATOM 4207 C CA . MET A 1 534 ? 34.044 -27.657 -24.054 1.00 57.31 534 MET A CA 1
ATOM 4208 C C . MET A 1 534 ? 34.797 -26.520 -24.762 1.00 57.31 534 MET A C 1
ATOM 4210 O O . MET A 1 534 ? 34.393 -26.095 -25.840 1.00 57.31 534 MET A O 1
ATOM 4214 N N . THR A 1 535 ? 35.924 -26.072 -24.199 1.00 64.19 535 THR A N 1
ATOM 4215 C CA . THR A 1 535 ? 36.747 -25.001 -24.785 1.00 64.19 535 THR A CA 1
ATOM 4216 C C . THR A 1 535 ? 37.366 -25.416 -26.128 1.00 64.19 535 THR A C 1
ATOM 4218 O O . THR A 1 535 ? 37.435 -24.599 -27.044 1.00 64.19 535 THR A O 1
ATOM 4221 N N . ASN A 1 536 ? 37.758 -26.687 -26.284 1.00 68.06 536 ASN A N 1
ATOM 4222 C CA . ASN A 1 536 ? 38.311 -27.197 -27.544 1.00 68.06 536 ASN A CA 1
ATOM 4223 C C . ASN A 1 536 ? 37.240 -27.318 -28.643 1.00 68.06 536 ASN A C 1
ATOM 4225 O O . ASN A 1 536 ? 37.474 -26.863 -29.759 1.00 68.06 536 ASN A O 1
ATOM 4229 N N . MET A 1 537 ? 36.043 -27.833 -28.329 1.00 67.50 537 MET A N 1
ATOM 4230 C CA . MET A 1 537 ? 34.945 -27.906 -29.315 1.00 67.50 537 MET A CA 1
ATOM 4231 C C . MET A 1 537 ? 34.485 -26.515 -29.779 1.00 67.50 537 MET A C 1
ATOM 4233 O O . MET A 1 537 ? 34.197 -26.295 -30.956 1.00 67.50 537 MET A O 1
ATOM 4237 N N . GLN A 1 538 ? 34.480 -25.535 -28.871 1.00 70.62 538 GLN A N 1
ATOM 4238 C CA . GLN A 1 538 ? 34.150 -24.150 -29.208 1.00 70.62 538 GLN A CA 1
ATOM 4239 C C . GLN A 1 538 ? 35.169 -23.501 -30.165 1.00 70.62 538 GLN A C 1
ATOM 4241 O O . GLN A 1 538 ? 34.805 -22.609 -30.927 1.00 70.62 538 GLN A O 1
ATOM 4246 N N . GLN A 1 539 ? 36.436 -23.930 -30.171 1.00 73.69 539 GLN A N 1
ATOM 4247 C CA . GLN A 1 539 ? 37.432 -23.417 -31.122 1.00 73.69 539 GLN A CA 1
ATOM 4248 C C . GLN A 1 539 ? 37.246 -23.970 -32.541 1.00 73.69 539 GLN A C 1
ATOM 4250 O O . GLN A 1 539 ? 37.451 -23.224 -33.498 1.00 73.69 539 GLN A O 1
ATOM 4255 N N . GLU A 1 540 ? 36.838 -25.232 -32.688 1.00 75.19 540 GLU A N 1
ATOM 4256 C CA . GLU A 1 540 ? 36.545 -25.839 -33.998 1.00 75.19 540 GLU A CA 1
ATOM 4257 C C . GLU A 1 540 ? 35.309 -25.188 -34.637 1.00 75.19 540 GLU A C 1
ATOM 4259 O O . GLU A 1 540 ? 35.364 -24.729 -35.778 1.00 75.19 540 GLU A O 1
ATOM 4264 N N . THR A 1 541 ? 34.248 -25.006 -33.847 1.00 75.38 541 THR A N 1
ATOM 4265 C CA . THR A 1 541 ? 33.001 -24.340 -34.270 1.00 75.38 541 THR A CA 1
ATOM 4266 C C . THR A 1 541 ? 33.251 -22.914 -34.785 1.00 75.38 541 THR A C 1
ATOM 4268 O O . THR A 1 541 ? 32.712 -22.495 -35.812 1.00 75.38 541 THR A O 1
ATOM 4271 N N . LEU A 1 542 ? 34.143 -22.162 -34.123 1.00 79.62 542 LEU A N 1
ATOM 4272 C CA . LEU A 1 542 ? 34.532 -20.811 -34.549 1.00 79.62 542 LEU A CA 1
ATOM 4273 C C . LEU A 1 542 ? 35.157 -20.791 -35.952 1.00 79.62 542 LEU A C 1
ATOM 4275 O O . LEU A 1 542 ? 34.903 -19.863 -36.722 1.00 79.62 542 LEU A O 1
ATOM 4279 N N . GLN A 1 543 ? 35.973 -21.790 -36.297 1.00 79.31 543 GLN A N 1
ATOM 4280 C CA . GLN A 1 543 ? 36.645 -21.839 -37.598 1.00 79.31 543 GLN A CA 1
ATOM 4281 C C . GLN A 1 543 ? 35.660 -22.082 -38.746 1.00 79.31 543 GLN A C 1
ATOM 4283 O O . GLN A 1 543 ? 35.784 -21.447 -39.800 1.00 79.31 543 GLN A O 1
ATOM 4288 N N . GLU A 1 544 ? 34.673 -22.952 -38.539 1.00 79.12 544 GLU A N 1
ATOM 4289 C CA . GLU A 1 544 ? 33.663 -23.265 -39.552 1.00 79.12 544 GLU A CA 1
ATOM 4290 C C . GLU A 1 544 ? 32.699 -22.094 -39.783 1.00 79.12 544 GLU A C 1
ATOM 4292 O O . GLU A 1 544 ? 32.435 -21.725 -40.932 1.00 79.12 544 GLU A O 1
ATOM 4297 N N . MET A 1 545 ? 32.246 -21.432 -38.713 1.00 79.69 545 MET A N 1
ATOM 4298 C CA . MET A 1 545 ? 31.394 -20.243 -38.823 1.00 79.69 545 MET A CA 1
ATOM 4299 C C . MET A 1 545 ? 32.126 -19.072 -39.500 1.00 79.69 545 MET A C 1
ATOM 4301 O O . MET A 1 545 ? 31.555 -18.384 -40.351 1.00 79.69 545 MET A O 1
ATOM 4305 N N . ALA A 1 546 ? 33.423 -18.889 -39.219 1.00 78.88 546 ALA A N 1
ATOM 4306 C CA . ALA A 1 546 ? 34.243 -17.877 -39.887 1.00 78.88 546 ALA A CA 1
ATOM 4307 C C . ALA A 1 546 ? 34.399 -18.139 -41.398 1.00 78.88 546 ALA A C 1
ATOM 4309 O O . ALA A 1 546 ? 34.593 -17.204 -42.176 1.00 78.88 546 ALA A O 1
ATOM 4310 N N . GLN A 1 547 ? 34.310 -19.396 -41.847 1.00 81.75 547 GLN A N 1
ATOM 4311 C CA . GLN A 1 547 ? 34.308 -19.728 -43.273 1.00 81.75 547 GLN A CA 1
ATOM 4312 C C . GLN A 1 547 ? 33.011 -19.290 -43.964 1.00 81.75 547 GLN A C 1
ATOM 4314 O O . GLN A 1 547 ? 33.079 -18.780 -45.083 1.00 81.75 547 GLN A O 1
ATOM 4319 N N . GLN A 1 548 ? 31.859 -19.439 -43.303 1.00 83.31 548 GLN A N 1
ATOM 4320 C CA . GLN A 1 548 ? 30.570 -19.012 -43.860 1.00 83.31 548 GLN A CA 1
ATOM 4321 C C . GLN A 1 548 ? 30.480 -17.488 -43.971 1.00 83.31 548 GLN A C 1
ATOM 4323 O O . GLN A 1 548 ? 30.047 -16.971 -44.997 1.00 83.31 548 GLN A O 1
ATOM 4328 N N . SER A 1 549 ? 30.984 -16.770 -42.963 1.00 82.25 549 SER A N 1
ATOM 4329 C CA . SER A 1 549 ? 31.088 -15.305 -42.986 1.00 82.25 549 SER A CA 1
ATOM 4330 C C . SER A 1 549 ? 31.878 -14.798 -44.211 1.00 82.25 549 SER A C 1
ATOM 4332 O O . SER A 1 549 ? 31.392 -13.958 -44.966 1.00 82.25 549 SER A O 1
ATOM 4334 N N . ARG A 1 550 ? 33.031 -15.409 -44.528 1.00 81.19 550 ARG A N 1
ATOM 4335 C CA . ARG A 1 550 ? 33.821 -15.058 -45.732 1.00 81.19 550 ARG A CA 1
ATOM 4336 C C . ARG A 1 550 ? 33.106 -15.355 -47.055 1.00 81.19 550 ARG A C 1
ATOM 4338 O O . ARG A 1 550 ? 33.263 -14.619 -48.032 1.00 81.19 550 ARG A O 1
ATOM 4345 N N . MET A 1 551 ? 32.361 -16.457 -47.113 1.00 81.06 551 MET A N 1
ATOM 4346 C CA . MET A 1 551 ? 31.588 -16.834 -48.300 1.00 81.06 551 MET A CA 1
ATOM 4347 C C . MET A 1 551 ? 30.464 -15.830 -48.560 1.00 81.06 551 MET A C 1
ATOM 4349 O O . MET A 1 551 ? 30.277 -15.385 -49.691 1.00 81.06 551 MET A O 1
ATOM 4353 N N . LEU A 1 552 ? 29.777 -15.409 -47.501 1.00 83.69 552 LEU A N 1
ATOM 4354 C CA . LEU A 1 552 ? 28.767 -14.368 -47.561 1.00 83.69 552 LEU A CA 1
ATOM 4355 C C . LEU A 1 552 ? 29.345 -13.029 -48.042 1.00 83.69 552 LEU A C 1
ATOM 4357 O O . LEU A 1 552 ? 28.759 -12.404 -48.921 1.00 83.69 552 LEU A O 1
ATOM 4361 N N . ASP A 1 553 ? 30.496 -12.601 -47.520 1.00 80.44 553 ASP A N 1
ATOM 4362 C CA . ASP A 1 553 ? 31.149 -11.368 -47.980 1.00 80.44 553 ASP A CA 1
ATOM 4363 C C . ASP A 1 553 ? 31.456 -11.396 -49.481 1.00 80.44 553 ASP A C 1
ATOM 4365 O O . ASP A 1 553 ? 31.309 -10.383 -50.170 1.00 80.44 553 ASP A O 1
ATOM 4369 N N . SER A 1 554 ? 31.835 -12.568 -49.997 1.00 81.06 554 SER A N 1
ATOM 4370 C CA . SER A 1 554 ? 32.077 -12.781 -51.427 1.00 81.06 554 SER A CA 1
ATOM 4371 C C . SER A 1 554 ? 30.782 -12.647 -52.235 1.00 81.06 554 SER A C 1
ATOM 4373 O O . SER A 1 554 ? 30.752 -11.934 -53.236 1.00 81.06 554 SER A O 1
ATOM 4375 N N . ILE A 1 555 ? 29.688 -13.255 -51.759 1.00 84.06 555 ILE A N 1
ATOM 4376 C CA . ILE A 1 555 ? 28.350 -13.139 -52.356 1.00 84.06 555 ILE A CA 1
ATOM 4377 C C . ILE A 1 555 ? 27.892 -11.677 -52.391 1.00 84.06 555 ILE A C 1
ATOM 4379 O O . ILE A 1 555 ? 27.497 -11.187 -53.444 1.00 84.06 555 ILE A O 1
ATOM 4383 N N . VAL A 1 556 ? 27.986 -10.951 -51.272 1.00 83.69 556 VAL A N 1
ATOM 4384 C CA . VAL A 1 556 ? 27.599 -9.531 -51.194 1.00 83.69 556 VAL A CA 1
ATOM 4385 C C . VAL A 1 556 ? 28.454 -8.663 -52.126 1.00 83.69 556 VAL A C 1
ATOM 4387 O O . VAL A 1 556 ? 27.954 -7.665 -52.650 1.00 83.69 556 VAL A O 1
ATOM 4390 N N . GLY A 1 557 ? 29.711 -9.054 -52.367 1.00 78.88 557 GLY A N 1
ATOM 4391 C CA . GLY A 1 557 ? 30.587 -8.450 -53.372 1.00 78.88 557 GLY A CA 1
ATOM 4392 C C . GLY A 1 557 ? 30.065 -8.607 -54.803 1.00 78.88 557 GLY A C 1
ATOM 4393 O O . GLY A 1 557 ? 30.009 -7.617 -55.528 1.00 78.88 557 GLY A O 1
ATOM 4394 N N . TYR A 1 558 ? 29.597 -9.800 -55.190 1.00 81.69 558 TYR A N 1
ATOM 4395 C CA . TYR A 1 558 ? 29.051 -10.046 -56.534 1.00 81.69 558 TYR A CA 1
ATOM 4396 C C . TYR A 1 558 ? 27.831 -9.181 -56.872 1.00 81.69 558 TYR A C 1
ATOM 4398 O O . TYR A 1 558 ? 27.679 -8.760 -58.015 1.00 81.69 558 TYR A O 1
ATOM 4406 N N . PHE A 1 559 ? 26.979 -8.843 -55.896 1.00 81.69 559 PHE A N 1
ATOM 4407 C CA . PHE A 1 559 ? 25.880 -7.895 -56.135 1.00 81.69 559 PHE A CA 1
ATOM 4408 C C . PHE A 1 559 ? 26.381 -6.525 -56.617 1.00 81.69 559 PHE A C 1
ATOM 4410 O O . PHE A 1 559 ? 25.702 -5.875 -57.409 1.00 81.69 559 PHE A O 1
ATOM 4417 N N . GLY A 1 560 ? 27.548 -6.082 -56.136 1.00 73.38 560 GLY A N 1
ATOM 4418 C CA . GLY A 1 560 ? 28.154 -4.801 -56.504 1.00 73.38 560 GLY A CA 1
ATOM 4419 C C . GLY A 1 560 ? 28.843 -4.801 -57.871 1.00 73.38 560 GLY A C 1
ATOM 4420 O O . GLY A 1 560 ? 29.044 -3.729 -58.434 1.00 73.38 560 GLY A O 1
ATOM 4421 N N . SER A 1 561 ? 29.173 -5.973 -58.425 1.00 76.25 561 SER A N 1
ATOM 4422 C CA . SER A 1 561 ? 29.825 -6.104 -59.736 1.00 76.25 561 SER A CA 1
ATOM 4423 C C . SER A 1 561 ? 28.847 -6.294 -60.904 1.00 76.25 561 SER A C 1
ATOM 4425 O O . SER A 1 561 ? 29.276 -6.335 -62.062 1.00 76.25 561 SER A O 1
ATOM 4427 N N . ILE A 1 562 ? 27.536 -6.390 -60.630 1.00 82.75 562 ILE A N 1
ATOM 4428 C CA . ILE A 1 562 ? 26.503 -6.468 -61.668 1.00 82.75 562 ILE A CA 1
ATOM 4429 C C . ILE A 1 562 ? 26.355 -5.116 -62.366 1.00 82.75 562 ILE A C 1
ATOM 4431 O O . ILE A 1 562 ? 25.996 -4.105 -61.768 1.00 82.75 562 ILE A O 1
ATOM 4435 N N . GLN A 1 563 ? 26.519 -5.142 -63.680 1.00 82.12 563 GLN A N 1
ATOM 4436 C CA . GLN A 1 563 ? 26.293 -4.025 -64.583 1.00 82.12 563 GLN A CA 1
ATOM 4437 C C . GLN A 1 563 ? 25.191 -4.381 -65.592 1.00 82.12 563 GLN A C 1
ATOM 4439 O O . GLN A 1 563 ? 25.027 -5.541 -65.968 1.00 82.12 563 GLN A O 1
ATOM 4444 N N . MET A 1 564 ? 24.426 -3.398 -66.076 1.00 84.12 564 MET A N 1
ATOM 4445 C CA . MET A 1 564 ? 23.357 -3.624 -67.064 1.00 84.12 564 MET A CA 1
ATOM 4446 C C . MET A 1 564 ? 23.681 -2.936 -68.391 1.00 84.12 564 MET A C 1
ATOM 4448 O O . MET A 1 564 ? 24.147 -1.800 -68.430 1.00 84.12 564 MET A O 1
ATOM 4452 N N . SER A 1 565 ? 23.438 -3.626 -69.503 1.00 81.69 565 SER A N 1
ATOM 4453 C CA . SER A 1 565 ? 23.652 -3.088 -70.852 1.00 81.69 565 SER A CA 1
ATOM 4454 C C . SER A 1 565 ? 22.632 -1.993 -71.202 1.00 81.69 565 SER A C 1
ATOM 4456 O O . SER A 1 565 ? 21.478 -2.079 -70.787 1.00 81.69 565 SER A O 1
ATOM 4458 N N . GLN A 1 566 ? 22.998 -1.034 -72.067 1.00 77.75 566 GLN A N 1
ATOM 4459 C CA . GLN A 1 566 ? 22.080 0.005 -72.589 1.00 77.75 566 GLN A CA 1
ATOM 4460 C C . GLN A 1 566 ? 20.816 -0.520 -73.298 1.00 77.75 566 GLN A C 1
ATOM 4462 O O . GLN A 1 566 ? 19.918 0.253 -73.617 1.00 77.75 566 GLN A O 1
ATOM 4467 N N . ASN A 1 567 ? 20.714 -1.827 -73.545 1.00 74.81 567 ASN A N 1
ATOM 4468 C CA . ASN A 1 567 ? 19.505 -2.444 -74.091 1.00 74.81 567 ASN A CA 1
ATOM 4469 C C . ASN A 1 567 ? 18.345 -2.524 -73.080 1.00 74.81 567 ASN A C 1
ATOM 4471 O O . ASN A 1 567 ? 17.221 -2.838 -73.474 1.00 74.81 567 ASN A O 1
ATOM 4475 N N . PHE A 1 568 ? 18.592 -2.253 -71.796 1.00 77.19 568 PHE A N 1
ATOM 4476 C CA . PHE A 1 568 ? 17.540 -2.114 -70.793 1.00 77.19 568 PHE A CA 1
ATOM 4477 C C . PHE A 1 568 ? 16.826 -0.768 -70.967 1.00 77.19 568 PHE A C 1
ATOM 4479 O O . PHE A 1 568 ? 17.454 0.283 -71.066 1.00 77.19 568 PHE A O 1
ATOM 4486 N N . GLY A 1 569 ? 15.491 -0.777 -70.983 1.00 76.88 569 GLY A N 1
ATOM 4487 C CA . GLY A 1 569 ? 14.724 0.467 -70.923 1.00 76.88 569 GLY A CA 1
ATOM 4488 C C . GLY A 1 569 ? 14.904 1.152 -69.565 1.00 76.88 569 GLY A C 1
ATOM 4489 O O . GLY A 1 569 ? 14.989 0.467 -68.549 1.00 76.88 569 GLY A O 1
ATOM 4490 N N . ARG A 1 570 ? 14.889 2.492 -69.527 1.00 79.38 570 ARG A N 1
ATOM 4491 C CA . ARG A 1 570 ? 15.113 3.295 -68.305 1.00 79.38 570 ARG A CA 1
ATOM 4492 C C . ARG A 1 570 ? 14.278 2.841 -67.097 1.00 79.38 570 ARG A C 1
ATOM 4494 O O . ARG A 1 570 ? 14.801 2.728 -65.997 1.00 79.38 570 ARG A O 1
ATOM 4501 N N . LYS A 1 571 ? 12.997 2.516 -67.316 1.00 80.94 571 LYS A N 1
ATOM 4502 C CA . LYS A 1 571 ? 12.113 1.983 -66.266 1.00 80.94 571 LYS A CA 1
ATOM 4503 C C . LYS A 1 571 ? 12.532 0.580 -65.800 1.00 80.94 571 LYS A C 1
ATOM 4505 O O . LYS A 1 571 ? 12.642 0.355 -64.605 1.00 80.94 571 LYS A O 1
ATOM 4510 N N . SER A 1 572 ? 12.822 -0.328 -66.737 1.00 81.00 572 SER A N 1
ATOM 4511 C CA . SER A 1 572 ? 13.315 -1.684 -66.427 1.00 81.00 572 SER A CA 1
ATOM 4512 C C . SER A 1 572 ? 14.601 -1.630 -65.611 1.00 81.00 572 SER A C 1
ATOM 4514 O O . SER A 1 572 ? 14.753 -2.379 -64.657 1.00 81.00 572 SER A O 1
ATOM 4516 N N . PHE A 1 573 ? 15.515 -0.725 -65.969 1.00 84.44 573 PHE A N 1
ATOM 4517 C CA . PHE A 1 573 ? 16.773 -0.514 -65.261 1.00 84.44 573 PHE A CA 1
ATOM 4518 C C . PHE A 1 573 ? 16.552 -0.038 -63.819 1.00 84.44 573 PHE A C 1
ATOM 4520 O O . PHE A 1 573 ? 17.123 -0.616 -62.899 1.00 84.44 573 PHE A O 1
ATOM 4527 N N . GLN A 1 574 ? 15.683 0.957 -63.617 1.00 88.62 574 GLN A N 1
ATOM 4528 C CA . GLN A 1 574 ? 15.336 1.467 -62.289 1.00 88.62 574 GLN A CA 1
ATOM 4529 C C . GLN A 1 574 ? 14.690 0.396 -61.401 1.00 88.62 574 GLN A C 1
ATOM 4531 O O . GLN A 1 574 ? 15.146 0.168 -60.281 1.00 88.62 574 GLN A O 1
ATOM 4536 N N . ASP A 1 575 ? 13.678 -0.306 -61.912 1.00 85.06 575 ASP A N 1
ATOM 4537 C CA . ASP A 1 575 ? 12.996 -1.368 -61.164 1.00 85.06 575 ASP A CA 1
ATOM 4538 C C . ASP A 1 575 ? 13.981 -2.496 -60.809 1.00 85.06 575 ASP A C 1
ATOM 4540 O O . ASP A 1 575 ? 13.978 -3.023 -59.696 1.00 85.06 575 ASP A O 1
ATOM 4544 N N . SER A 1 576 ? 14.867 -2.834 -61.746 1.00 84.69 576 SER A N 1
ATOM 4545 C CA . SER A 1 576 ? 15.864 -3.889 -61.581 1.00 84.69 576 SER A CA 1
ATOM 4546 C C . SER A 1 576 ? 16.925 -3.527 -60.542 1.00 84.69 576 SER A C 1
ATOM 4548 O O . SER A 1 576 ? 17.182 -4.307 -59.627 1.00 84.69 576 SER A O 1
ATOM 4550 N N . ILE A 1 577 ? 17.519 -2.334 -60.617 1.00 86.06 577 ILE A N 1
ATOM 4551 C CA . ILE A 1 577 ? 18.588 -1.947 -59.689 1.00 86.06 577 ILE A CA 1
ATOM 4552 C C . ILE A 1 577 ? 18.074 -1.777 -58.250 1.00 86.06 577 ILE A C 1
ATOM 4554 O O . ILE A 1 577 ? 18.781 -2.116 -57.299 1.00 86.06 577 ILE A O 1
ATOM 4558 N N . LEU A 1 578 ? 16.828 -1.319 -58.071 1.00 89.00 578 LEU A N 1
ATOM 4559 C CA . LEU A 1 578 ? 16.205 -1.205 -56.751 1.00 89.00 578 LEU A CA 1
ATOM 4560 C C . LEU A 1 578 ? 15.859 -2.580 -56.164 1.00 89.00 578 LEU A C 1
ATOM 4562 O O . LEU A 1 578 ? 16.144 -2.822 -54.992 1.00 89.00 578 LEU A O 1
ATOM 4566 N N . LYS A 1 579 ? 15.329 -3.514 -56.968 1.00 88.81 579 LYS A N 1
ATOM 4567 C CA . LYS A 1 579 ? 15.085 -4.902 -56.530 1.00 88.81 579 LYS A CA 1
ATOM 4568 C C . LYS A 1 579 ? 16.377 -5.616 -56.138 1.00 88.81 579 LYS A C 1
ATOM 4570 O O . LYS A 1 579 ? 16.419 -6.278 -55.103 1.00 88.81 579 LYS A O 1
ATOM 4575 N N . LEU A 1 580 ? 17.447 -5.428 -56.911 1.00 86.44 580 LEU A N 1
ATOM 4576 C CA . LEU A 1 580 ? 18.775 -5.949 -56.577 1.00 86.44 580 LEU A CA 1
ATOM 4577 C C . LEU A 1 580 ? 19.269 -5.393 -55.229 1.00 86.44 580 LEU A C 1
ATOM 4579 O O . LEU A 1 580 ? 19.790 -6.142 -54.402 1.00 86.44 580 LEU A O 1
ATOM 4583 N N . GLY A 1 581 ? 19.052 -4.096 -54.984 1.00 87.81 581 GLY A N 1
ATOM 4584 C CA . GLY A 1 581 ? 19.349 -3.443 -53.709 1.00 87.81 581 GLY A CA 1
ATOM 4585 C C . GLY A 1 581 ? 18.566 -4.028 -52.530 1.00 87.81 581 GLY A C 1
ATOM 4586 O O . GLY A 1 581 ? 19.156 -4.294 -51.484 1.00 87.81 581 GLY A O 1
ATOM 4587 N N . VAL A 1 582 ? 17.270 -4.307 -52.707 1.00 91.19 582 VAL A N 1
ATOM 4588 C CA . VAL A 1 582 ? 16.427 -4.932 -51.672 1.00 91.19 582 VAL A CA 1
ATOM 4589 C C . VAL A 1 582 ? 16.906 -6.342 -51.326 1.00 91.19 582 VAL A C 1
ATOM 4591 O O . VAL A 1 582 ? 17.057 -6.662 -50.149 1.00 91.19 582 VAL A O 1
ATOM 4594 N N . VAL A 1 583 ? 17.198 -7.182 -52.323 1.00 89.56 583 VAL A N 1
ATOM 4595 C CA . VAL A 1 583 ? 17.686 -8.551 -52.078 1.00 89.56 583 VAL A CA 1
ATOM 4596 C C . VAL A 1 583 ? 19.041 -8.528 -51.355 1.00 89.56 583 VAL A C 1
ATOM 4598 O O . VAL A 1 583 ? 19.257 -9.287 -50.407 1.00 89.56 583 VAL A O 1
ATOM 4601 N N . ARG A 1 584 ? 19.931 -7.595 -51.724 1.00 90.19 584 ARG A N 1
ATOM 4602 C CA . ARG A 1 584 ? 21.223 -7.378 -51.050 1.00 90.19 584 ARG A CA 1
ATOM 4603 C C . ARG A 1 584 ? 21.048 -6.904 -49.599 1.00 90.19 584 ARG A C 1
ATOM 4605 O O . ARG A 1 584 ? 21.744 -7.387 -48.702 1.00 90.19 584 ARG A O 1
ATOM 4612 N N . LEU A 1 585 ? 20.108 -5.994 -49.342 1.00 90.38 585 LEU A N 1
ATOM 4613 C CA . LEU A 1 585 ? 19.762 -5.557 -47.986 1.00 90.38 585 LEU A CA 1
ATOM 4614 C C . LEU A 1 585 ? 19.233 -6.715 -47.142 1.00 90.38 585 LEU A C 1
ATOM 4616 O O . LEU A 1 585 ? 19.722 -6.925 -46.035 1.00 90.38 585 LEU A O 1
ATOM 4620 N N . ARG A 1 586 ? 18.311 -7.513 -47.685 1.00 91.88 586 ARG A N 1
ATOM 4621 C CA . ARG A 1 586 ? 17.729 -8.675 -47.004 1.00 91.88 586 ARG A CA 1
ATOM 4622 C C . ARG A 1 586 ? 18.793 -9.695 -46.595 1.00 91.88 586 ARG A C 1
ATOM 4624 O O . ARG A 1 586 ? 18.800 -10.146 -45.451 1.00 91.88 586 ARG A O 1
ATOM 4631 N N . LEU A 1 587 ? 19.729 -10.011 -47.492 1.00 89.25 587 LEU A N 1
ATOM 4632 C CA . LEU A 1 587 ? 20.823 -10.947 -47.214 1.00 89.25 587 LEU A CA 1
ATOM 4633 C C . LEU A 1 587 ? 21.766 -10.432 -46.110 1.00 89.25 587 LEU A C 1
ATOM 4635 O O . LEU A 1 587 ? 22.119 -11.169 -45.188 1.00 89.25 587 LEU A O 1
ATOM 4639 N N . THR A 1 588 ? 22.149 -9.152 -46.160 1.00 90.00 588 THR A N 1
ATOM 4640 C CA . THR A 1 588 ? 23.018 -8.553 -45.126 1.00 90.00 588 THR A CA 1
ATOM 4641 C C . THR A 1 588 ? 22.305 -8.369 -43.786 1.00 90.00 588 THR A C 1
ATOM 4643 O O . THR A 1 588 ? 22.934 -8.509 -42.735 1.00 90.00 588 THR A O 1
ATOM 4646 N N . ARG A 1 589 ? 20.990 -8.118 -43.803 1.00 91.81 589 ARG A N 1
ATOM 4647 C CA . ARG A 1 589 ? 20.137 -8.064 -42.611 1.00 91.81 589 ARG A CA 1
ATOM 4648 C C . ARG A 1 589 ? 20.077 -9.415 -41.911 1.00 91.81 589 ARG A C 1
ATOM 4650 O O . ARG A 1 589 ? 20.307 -9.479 -40.705 1.00 91.81 589 ARG A O 1
ATOM 4657 N N . TRP A 1 590 ? 19.836 -10.486 -42.668 1.00 91.12 590 TRP A N 1
ATOM 4658 C CA . TRP A 1 590 ? 19.873 -11.851 -42.147 1.00 91.12 590 TRP A CA 1
ATOM 4659 C C . TRP A 1 590 ? 21.223 -12.153 -41.490 1.00 91.12 590 TRP A C 1
ATOM 4661 O O . TRP A 1 590 ? 21.255 -12.532 -40.324 1.00 91.12 590 TRP A O 1
ATOM 4671 N N . SER A 1 591 ? 22.331 -11.882 -42.187 1.00 87.62 591 SER A N 1
ATOM 4672 C CA . SER A 1 591 ? 23.690 -12.121 -41.680 1.00 87.62 591 SER A CA 1
ATOM 4673 C C . SER A 1 591 ? 23.972 -11.448 -40.339 1.00 87.62 591 SER A C 1
ATOM 4675 O O . SER A 1 591 ? 24.573 -12.041 -39.440 1.00 87.62 591 SER A O 1
ATOM 4677 N N . GLN A 1 592 ? 23.562 -10.187 -40.206 1.00 87.38 592 GLN A N 1
ATOM 4678 C CA . GLN A 1 592 ? 23.736 -9.441 -38.968 1.00 87.38 592 GLN A CA 1
ATOM 4679 C C . GLN A 1 592 ? 22.859 -10.018 -37.850 1.00 87.38 592 GLN A C 1
ATOM 4681 O O . GLN A 1 592 ? 23.328 -10.138 -36.721 1.00 87.38 592 GLN A O 1
ATOM 4686 N N . ALA A 1 593 ? 21.627 -10.426 -38.163 1.00 86.88 593 ALA A N 1
ATOM 4687 C CA . ALA A 1 593 ? 20.711 -11.018 -37.193 1.00 86.88 593 ALA A CA 1
ATOM 4688 C C . ALA A 1 593 ? 21.173 -12.394 -36.682 1.00 86.88 593 ALA A C 1
ATOM 4690 O O . ALA A 1 593 ? 20.958 -12.721 -35.516 1.00 86.88 593 ALA A O 1
ATOM 4691 N N . VAL A 1 594 ? 21.841 -13.189 -37.526 1.00 87.00 594 VAL A N 1
ATOM 4692 C CA . VAL A 1 594 ? 22.418 -14.481 -37.117 1.00 87.00 594 VAL A CA 1
ATOM 4693 C C . VAL A 1 594 ? 23.804 -14.364 -36.475 1.00 87.00 594 VAL A C 1
ATOM 4695 O O . VAL A 1 594 ? 24.317 -15.366 -35.984 1.00 87.00 594 VAL A O 1
ATOM 4698 N N . GLY A 1 595 ? 24.401 -13.166 -36.440 1.00 82.94 595 GLY A N 1
ATOM 4699 C CA . GLY A 1 595 ? 25.664 -12.897 -35.745 1.00 82.94 595 GLY A CA 1
ATOM 4700 C C . GLY A 1 595 ? 26.940 -13.223 -36.532 1.00 82.94 595 GLY A C 1
ATOM 4701 O O . GLY A 1 595 ? 28.000 -13.354 -35.929 1.00 82.94 595 GLY A O 1
ATOM 4702 N N . LEU A 1 596 ? 26.886 -13.331 -37.866 1.00 80.06 596 LEU A N 1
ATOM 4703 C CA . LEU A 1 596 ? 28.043 -13.707 -38.706 1.00 80.06 596 LEU A CA 1
ATOM 4704 C C . LEU A 1 596 ? 29.047 -12.566 -38.987 1.00 80.06 596 LEU A C 1
ATOM 4706 O O . LEU A 1 596 ? 30.034 -12.783 -39.690 1.00 80.06 596 LEU A O 1
ATOM 4710 N N . LYS A 1 597 ? 28.815 -11.359 -38.457 1.00 67.25 597 LYS A N 1
ATOM 4711 C CA . LYS A 1 597 ? 29.573 -10.138 -38.789 1.00 67.25 597 LYS A CA 1
ATOM 4712 C C . LYS A 1 597 ? 30.927 -10.005 -38.066 1.00 67.25 597 LYS A C 1
ATOM 4714 O O . LYS A 1 597 ? 31.867 -9.500 -38.663 1.00 67.25 597 LYS A O 1
ATOM 4719 N N . ASP A 1 598 ? 31.050 -10.481 -36.823 1.00 65.25 598 ASP A N 1
ATOM 4720 C CA . ASP A 1 598 ? 32.189 -10.160 -35.937 1.00 65.25 598 ASP A CA 1
ATOM 4721 C C . ASP A 1 598 ? 32.832 -11.410 -35.299 1.00 65.25 598 ASP A C 1
ATOM 4723 O O . ASP A 1 598 ? 33.016 -11.494 -34.084 1.00 65.25 598 ASP A O 1
ATOM 4727 N N . LEU A 1 599 ? 33.180 -12.415 -36.109 1.00 73.31 599 LEU A N 1
ATOM 4728 C CA . LEU A 1 599 ? 33.742 -13.690 -35.632 1.00 73.31 599 LEU A CA 1
ATOM 4729 C C . LEU A 1 599 ? 35.249 -13.601 -35.333 1.00 73.31 599 LEU A C 1
ATOM 4731 O O . LEU A 1 599 ? 36.078 -14.151 -36.057 1.00 73.31 599 LEU A O 1
ATOM 4735 N N . ASN A 1 600 ? 35.604 -12.918 -34.242 1.00 65.69 600 ASN A N 1
ATOM 4736 C CA . ASN A 1 600 ? 37.005 -12.646 -33.884 1.00 65.69 600 ASN A CA 1
ATOM 4737 C C . ASN A 1 600 ? 37.547 -13.525 -32.740 1.00 65.69 600 ASN A C 1
ATOM 4739 O O . ASN A 1 600 ? 38.761 -13.630 -32.568 1.00 65.69 600 ASN A O 1
ATOM 4743 N N . ASN A 1 601 ? 36.677 -14.142 -31.928 1.00 71.19 601 ASN A N 1
ATOM 4744 C CA . ASN A 1 601 ? 37.068 -15.034 -30.826 1.00 71.19 601 ASN A CA 1
ATOM 4745 C C . ASN A 1 601 ? 35.907 -15.943 -30.364 1.00 71.19 601 ASN A C 1
ATOM 4747 O O . ASN A 1 601 ? 34.753 -15.723 -30.714 1.00 71.19 601 ASN A O 1
ATOM 4751 N N . VAL A 1 602 ? 36.184 -16.936 -29.511 1.00 66.56 602 VAL A N 1
ATOM 4752 C CA . VAL A 1 602 ? 35.176 -17.900 -29.016 1.00 66.56 602 VAL A CA 1
ATOM 4753 C C . VAL A 1 602 ? 34.011 -17.240 -28.257 1.00 66.56 602 VAL A C 1
ATOM 4755 O O . VAL A 1 602 ? 32.906 -17.773 -28.249 1.00 66.56 602 VAL A O 1
ATOM 4758 N N . GLN A 1 603 ? 34.194 -16.064 -27.646 1.00 70.62 603 GLN A N 1
ATOM 4759 C CA . GLN A 1 603 ? 33.097 -15.370 -26.956 1.00 70.62 603 GLN A CA 1
ATOM 4760 C C . GLN A 1 603 ? 32.039 -14.857 -27.942 1.00 70.62 603 GLN A C 1
ATOM 4762 O O . GLN A 1 603 ? 30.860 -14.821 -27.598 1.00 70.62 603 GLN A O 1
ATOM 4767 N N . THR A 1 604 ? 32.442 -14.540 -29.176 1.00 69.56 604 THR A N 1
ATOM 4768 C CA . THR A 1 604 ? 31.530 -14.073 -30.233 1.00 69.56 604 THR A CA 1
ATOM 4769 C C . THR A 1 604 ? 30.558 -15.163 -30.699 1.00 69.56 604 THR A C 1
ATOM 4771 O O . THR A 1 604 ? 29.429 -14.838 -31.058 1.00 69.56 604 THR A O 1
ATOM 4774 N N . LEU A 1 605 ? 30.905 -16.453 -30.544 1.00 67.56 605 LEU A N 1
ATOM 4775 C CA . LEU A 1 605 ? 30.005 -17.585 -30.828 1.00 67.56 605 LEU A CA 1
ATOM 4776 C C . LEU A 1 605 ? 28.714 -17.562 -30.007 1.00 67.56 605 LEU A C 1
ATOM 4778 O O . LEU A 1 605 ? 27.688 -18.037 -30.473 1.00 67.56 605 LEU A O 1
ATOM 4782 N N . ARG A 1 606 ? 28.727 -16.978 -28.800 1.00 67.44 606 ARG A N 1
ATOM 4783 C CA . ARG A 1 606 ? 27.524 -16.887 -27.947 1.00 67.44 606 ARG A CA 1
ATOM 4784 C C . ARG A 1 606 ? 26.416 -16.041 -28.570 1.00 67.44 606 ARG A C 1
ATOM 4786 O O . ARG A 1 606 ? 25.255 -16.156 -28.179 1.00 67.44 606 ARG A O 1
ATOM 4793 N N . HIS A 1 607 ? 26.792 -15.163 -29.492 1.00 71.00 607 HIS A N 1
ATOM 4794 C CA . HIS A 1 607 ? 25.885 -14.274 -30.199 1.00 71.00 607 HIS A CA 1
ATOM 4795 C C . HIS A 1 607 ? 25.495 -14.822 -31.574 1.00 71.00 607 HIS A C 1
ATOM 4797 O O . HIS A 1 607 ? 24.550 -14.307 -32.167 1.00 71.00 607 HIS A O 1
ATOM 4803 N N . VAL A 1 608 ? 26.161 -15.883 -32.046 1.00 78.06 608 VAL A N 1
ATOM 4804 C CA . VAL A 1 608 ? 25.793 -16.577 -33.279 1.00 78.06 608 VAL A CA 1
ATOM 4805 C C . VAL A 1 608 ? 24.566 -17.440 -33.017 1.00 78.06 608 VAL A C 1
ATOM 4807 O O . VAL A 1 608 ? 24.496 -18.171 -32.031 1.00 78.06 608 VAL A O 1
ATOM 4810 N N . LYS A 1 609 ? 23.565 -17.322 -33.886 1.00 81.88 609 LYS A N 1
ATOM 4811 C CA . LYS A 1 609 ? 22.271 -18.009 -33.745 1.00 81.88 609 LYS A CA 1
ATOM 4812 C C . LYS A 1 609 ? 22.134 -19.238 -34.644 1.00 81.88 609 LYS A C 1
ATOM 4814 O O . LYS A 1 609 ? 21.057 -19.817 -34.710 1.00 81.88 609 LYS A O 1
ATOM 4819 N N . ILE A 1 610 ? 23.217 -19.621 -35.317 1.00 82.00 610 ILE A N 1
ATOM 4820 C CA . ILE A 1 610 ? 23.304 -20.822 -36.149 1.00 82.00 610 ILE A CA 1
ATOM 4821 C C . ILE A 1 610 ? 23.751 -21.980 -35.259 1.00 82.00 610 ILE A C 1
ATOM 4823 O O . ILE A 1 610 ? 24.787 -21.873 -34.604 1.00 82.00 610 ILE A O 1
ATOM 4827 N N . SER A 1 611 ? 22.971 -23.059 -35.216 1.00 80.38 611 SER A N 1
ATOM 4828 C CA . SER A 1 611 ? 23.373 -24.287 -34.531 1.00 80.38 611 SER A CA 1
ATOM 4829 C C . SER A 1 611 ? 24.354 -25.094 -35.391 1.00 80.38 611 SER A C 1
ATOM 4831 O O . SER A 1 611 ? 24.382 -24.950 -36.616 1.00 80.38 611 SER A O 1
ATOM 4833 N N . ASP A 1 612 ? 25.129 -25.980 -34.767 1.00 74.88 612 ASP A N 1
ATOM 4834 C CA . ASP A 1 612 ? 26.036 -26.883 -35.492 1.00 74.88 612 ASP A CA 1
ATOM 4835 C C . ASP A 1 612 ? 25.273 -27.828 -36.443 1.00 74.88 612 ASP A C 1
ATOM 4837 O O . ASP A 1 612 ? 25.803 -28.240 -37.474 1.00 74.88 612 ASP A O 1
ATOM 4841 N N . GLU A 1 613 ? 24.006 -28.133 -36.134 1.00 79.50 613 GLU A N 1
ATOM 4842 C CA . GLU A 1 613 ? 23.128 -28.972 -36.959 1.00 79.50 613 GLU A CA 1
ATOM 4843 C C . GLU A 1 613 ? 22.633 -28.237 -38.218 1.00 79.50 613 GLU A C 1
ATOM 4845 O O . GLU A 1 613 ? 22.507 -28.852 -39.278 1.00 79.50 613 GLU A O 1
ATOM 4850 N N . ASP A 1 614 ? 22.421 -26.919 -38.134 1.00 83.00 614 ASP A N 1
ATOM 4851 C CA . ASP A 1 614 ? 21.925 -26.088 -39.244 1.00 83.00 614 ASP A CA 1
ATOM 4852 C C . ASP A 1 614 ? 23.053 -25.579 -40.162 1.00 83.00 614 ASP A C 1
ATOM 4854 O O . ASP A 1 614 ? 22.815 -25.174 -41.307 1.00 83.00 614 ASP A O 1
ATOM 4858 N N . LEU A 1 615 ? 24.303 -25.596 -39.686 1.00 81.75 615 LEU A N 1
ATOM 4859 C CA . LEU A 1 615 ? 25.471 -25.067 -40.396 1.00 81.75 615 LEU A CA 1
ATOM 4860 C C . LEU A 1 615 ? 25.689 -25.678 -41.802 1.00 81.75 615 LEU A C 1
ATOM 4862 O O . LEU A 1 615 ? 25.991 -24.920 -42.734 1.00 81.75 615 LEU A O 1
ATOM 4866 N N . PRO A 1 616 ? 25.500 -26.995 -42.030 1.00 84.31 616 PRO A N 1
ATOM 4867 C CA . PRO A 1 616 ? 25.578 -27.576 -43.370 1.00 84.31 616 PRO A CA 1
ATOM 4868 C C . PRO A 1 616 ? 24.516 -27.026 -44.331 1.00 84.31 616 PRO A C 1
ATOM 4870 O O . PRO A 1 616 ? 24.819 -26.808 -45.504 1.00 84.31 616 PRO A O 1
ATOM 4873 N N . MET A 1 617 ? 23.301 -26.757 -43.840 1.00 86.50 617 MET A N 1
ATOM 4874 C CA . MET A 1 617 ? 22.208 -26.210 -44.653 1.00 86.50 617 MET A CA 1
ATOM 4875 C C . MET A 1 617 ? 22.484 -24.758 -45.047 1.00 86.50 617 MET A C 1
ATOM 4877 O O . MET A 1 617 ? 22.278 -24.379 -46.199 1.00 86.50 617 MET A O 1
ATOM 4881 N N . VAL A 1 618 ? 23.031 -23.957 -44.124 1.00 86.00 618 VAL A N 1
ATOM 4882 C CA . VAL A 1 618 ? 23.493 -22.589 -44.418 1.00 86.00 618 VAL A CA 1
ATOM 4883 C C . VAL A 1 618 ? 24.552 -22.600 -45.517 1.00 86.00 618 VAL A C 1
ATOM 4885 O O . VAL A 1 618 ? 24.449 -21.847 -46.486 1.00 86.00 618 VAL A O 1
ATOM 4888 N N . LYS A 1 619 ? 25.547 -23.486 -45.402 1.00 86.44 619 LYS A N 1
ATOM 4889 C CA . LYS A 1 619 ? 26.611 -23.639 -46.401 1.00 86.44 619 LYS A CA 1
ATOM 4890 C C . LYS A 1 619 ? 26.062 -24.021 -47.775 1.00 86.44 619 LYS A C 1
ATOM 4892 O O . LYS A 1 619 ? 26.525 -23.500 -48.788 1.00 86.44 619 LYS A O 1
ATOM 4897 N N . GLU A 1 620 ? 25.086 -24.924 -47.817 1.00 88.50 620 GLU A N 1
ATOM 4898 C CA . GLU A 1 620 ? 24.432 -25.335 -49.059 1.00 88.50 620 GLU A CA 1
ATOM 4899 C C . GLU A 1 620 ? 23.687 -24.167 -49.720 1.00 88.50 620 GLU A C 1
ATOM 4901 O O . GLU A 1 620 ? 23.883 -23.911 -50.907 1.00 88.50 620 GLU A O 1
ATOM 4906 N N . LEU A 1 621 ? 22.882 -23.420 -48.959 1.00 89.19 621 LEU A N 1
ATOM 4907 C CA . LEU A 1 621 ? 22.099 -22.297 -49.483 1.00 89.19 621 LEU A CA 1
ATOM 4908 C C . LEU A 1 621 ? 22.976 -21.132 -49.956 1.00 89.19 621 LEU A C 1
ATOM 4910 O O . LEU A 1 621 ? 22.740 -20.593 -51.036 1.00 89.19 621 LEU A O 1
ATOM 4914 N N . LEU A 1 622 ? 24.029 -20.779 -49.208 1.00 86.94 622 LEU A N 1
ATOM 4915 C CA . LEU A 1 622 ? 25.024 -19.805 -49.673 1.00 86.94 622 LEU A CA 1
ATOM 4916 C C . LEU A 1 622 ? 25.723 -20.299 -50.953 1.00 86.94 622 LEU A C 1
ATOM 4918 O O . LEU A 1 622 ? 25.996 -19.506 -51.854 1.00 86.94 622 LEU A O 1
ATOM 4922 N N . GLY A 1 623 ? 25.966 -21.609 -51.064 1.00 87.69 623 GLY A N 1
ATOM 4923 C CA . GLY A 1 623 ? 26.498 -22.249 -52.269 1.00 87.69 623 GLY A CA 1
ATOM 4924 C C . GLY A 1 623 ? 25.601 -22.049 -53.482 1.00 87.69 623 GLY A C 1
ATOM 4925 O O . GLY A 1 623 ? 26.078 -21.581 -54.513 1.00 87.69 623 GLY A O 1
ATOM 4926 N N . ARG A 1 624 ? 24.297 -22.306 -53.334 1.00 89.94 624 ARG A N 1
ATOM 4927 C CA . ARG A 1 624 ? 23.301 -22.095 -54.398 1.00 89.94 624 ARG A CA 1
ATOM 4928 C C . ARG A 1 624 ? 23.252 -20.643 -54.867 1.00 89.94 624 ARG A C 1
ATOM 4930 O O . ARG A 1 624 ? 23.208 -20.397 -56.066 1.00 89.94 624 ARG A O 1
ATOM 4937 N N . ILE A 1 625 ? 23.323 -19.681 -53.942 1.00 88.19 625 ILE A N 1
ATOM 4938 C CA . ILE A 1 625 ? 23.367 -18.255 -54.302 1.00 88.19 625 ILE A CA 1
ATOM 4939 C C . ILE A 1 625 ? 24.595 -17.960 -55.173 1.00 88.19 625 ILE A C 1
ATOM 4941 O O . ILE A 1 625 ? 24.480 -17.268 -56.182 1.00 88.19 625 ILE A O 1
ATOM 4945 N N . MET A 1 626 ? 25.763 -18.499 -54.815 1.00 85.31 626 MET A N 1
ATOM 4946 C CA . MET A 1 626 ? 26.988 -18.303 -55.593 1.00 85.31 626 MET A CA 1
ATOM 4947 C C . MET A 1 626 ? 26.927 -18.990 -56.967 1.00 85.31 626 MET A C 1
ATOM 4949 O O . MET A 1 626 ? 27.345 -18.403 -57.962 1.00 85.31 626 MET A O 1
ATOM 4953 N N . GLU A 1 627 ? 26.330 -20.181 -57.052 1.00 87.31 627 GLU A N 1
ATOM 4954 C CA . GLU A 1 627 ? 26.080 -20.871 -58.324 1.00 87.31 627 GLU A CA 1
ATOM 4955 C C . GLU A 1 627 ? 25.169 -20.058 -59.261 1.00 87.31 627 GLU A C 1
ATOM 4957 O O . GLU A 1 627 ? 25.422 -20.011 -60.467 1.00 87.31 627 GLU A O 1
ATOM 4962 N N . SER A 1 628 ? 24.164 -19.354 -58.726 1.00 87.56 628 SER A N 1
ATOM 4963 C CA . SER A 1 628 ? 23.310 -18.454 -59.515 1.00 87.56 628 SER A CA 1
ATOM 4964 C C . SER A 1 628 ? 24.107 -17.313 -60.160 1.00 87.56 628 SER A C 1
ATOM 4966 O O . SER A 1 628 ? 23.870 -16.975 -61.325 1.00 87.56 628 SER A O 1
ATOM 4968 N N . PHE A 1 629 ? 25.092 -16.747 -59.451 1.00 85.75 629 PHE A N 1
ATOM 4969 C CA . PHE A 1 629 ? 26.006 -15.747 -60.020 1.00 85.75 629 PHE A CA 1
ATOM 4970 C C . PHE A 1 629 ? 26.901 -16.344 -61.118 1.00 85.75 629 PHE A C 1
ATOM 4972 O O . PHE A 1 629 ? 26.993 -15.766 -62.206 1.00 85.75 629 PHE A O 1
ATOM 4979 N N . ASP A 1 630 ? 27.487 -17.523 -60.889 1.00 84.31 630 ASP A N 1
ATOM 4980 C CA . ASP A 1 630 ? 28.311 -18.227 -61.883 1.00 84.31 630 ASP A CA 1
ATOM 4981 C C . ASP A 1 630 ? 27.522 -18.531 -63.170 1.00 84.31 630 ASP A C 1
ATOM 4983 O O . ASP A 1 630 ? 28.018 -18.384 -64.296 1.00 84.31 630 ASP A O 1
ATOM 4987 N N . ASP A 1 631 ? 26.267 -18.959 -63.036 1.00 84.44 631 ASP A N 1
ATOM 4988 C CA . ASP A 1 631 ? 25.402 -19.267 -64.172 1.00 84.44 631 ASP A CA 1
ATOM 4989 C C . ASP A 1 631 ? 24.959 -18.009 -64.931 1.00 84.44 631 ASP A C 1
ATOM 4991 O O . ASP A 1 631 ? 24.885 -18.028 -66.174 1.00 84.44 631 ASP A O 1
ATOM 4995 N N . ALA A 1 632 ? 24.749 -16.892 -64.229 1.00 83.44 632 ALA A N 1
ATOM 4996 C CA . ALA A 1 632 ? 24.539 -15.590 -64.851 1.00 83.44 632 ALA A CA 1
ATOM 4997 C C . ALA A 1 632 ? 25.773 -15.140 -65.650 1.00 83.44 632 ALA A C 1
ATOM 4999 O O . ALA A 1 632 ? 25.633 -14.717 -66.804 1.00 83.44 632 ALA A O 1
ATOM 5000 N N . GLU 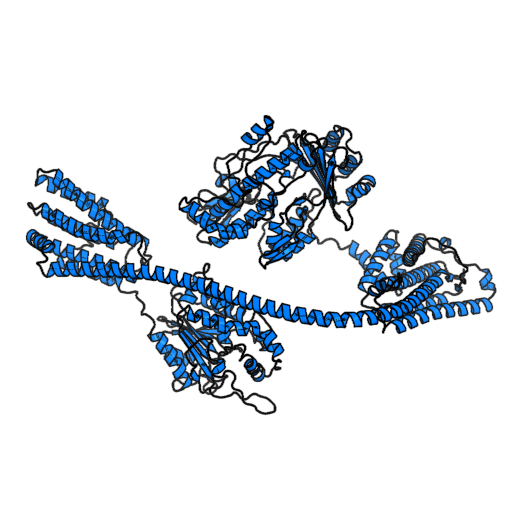A 1 633 ? 26.982 -15.314 -65.112 1.00 83.44 633 GLU A N 1
ATOM 5001 C CA . GLU A 1 633 ? 28.236 -14.982 -65.798 1.00 83.44 633 GLU A CA 1
ATOM 5002 C C . GLU A 1 633 ? 28.468 -15.842 -67.046 1.00 83.44 633 GLU A C 1
ATOM 5004 O O . GLU A 1 633 ? 28.783 -15.332 -68.132 1.00 83.44 633 GLU A O 1
ATOM 5009 N N . ARG A 1 634 ? 28.229 -17.155 -66.953 1.00 83.06 634 ARG A N 1
ATOM 5010 C CA . ARG A 1 634 ? 28.293 -18.068 -68.107 1.00 83.06 634 ARG A CA 1
ATOM 5011 C C . ARG A 1 634 ? 27.292 -17.678 -69.187 1.00 83.06 634 ARG A C 1
ATOM 5013 O O . ARG A 1 634 ? 27.612 -17.735 -70.381 1.00 83.06 634 ARG A O 1
ATOM 5020 N N . THR A 1 635 ? 26.081 -17.297 -68.789 1.00 82.75 635 THR A N 1
ATOM 5021 C CA . THR A 1 635 ? 25.019 -16.871 -69.707 1.00 82.75 635 THR A CA 1
ATOM 5022 C C . THR A 1 635 ? 25.383 -15.555 -70.386 1.00 82.75 635 THR A C 1
ATOM 5024 O O . THR A 1 635 ? 25.333 -15.475 -71.617 1.00 82.75 635 THR A O 1
ATOM 5027 N N . SER A 1 636 ? 25.861 -14.572 -69.622 1.00 80.50 636 SER A N 1
ATOM 5028 C CA . SER A 1 636 ? 26.392 -13.306 -70.133 1.00 80.50 636 SER A CA 1
ATOM 5029 C C . SER A 1 636 ? 27.518 -13.533 -71.150 1.00 80.50 636 SER A C 1
ATOM 5031 O O . SER A 1 636 ? 27.440 -13.076 -72.296 1.00 80.50 636 SER A O 1
ATOM 5033 N N . SER A 1 637 ? 28.504 -14.363 -70.803 1.00 81.12 637 SER A N 1
ATOM 5034 C CA . SER A 1 637 ? 29.623 -14.730 -71.678 1.00 81.12 637 SER A CA 1
ATOM 5035 C C . SER A 1 637 ? 29.174 -15.396 -72.985 1.00 81.12 637 SER A C 1
ATOM 5037 O O . SER A 1 637 ? 29.746 -15.147 -74.053 1.00 81.12 637 SER A O 1
ATOM 5039 N N . ARG A 1 638 ? 28.137 -16.245 -72.942 1.00 82.06 638 ARG A N 1
ATOM 5040 C CA . ARG A 1 638 ? 27.548 -16.875 -74.139 1.00 82.06 638 ARG A CA 1
ATOM 5041 C C . ARG A 1 638 ? 26.834 -15.857 -75.030 1.00 82.06 638 ARG A C 1
ATOM 5043 O O . ARG A 1 638 ? 26.962 -15.948 -76.251 1.00 82.06 638 ARG A O 1
ATOM 5050 N N . ILE A 1 639 ? 26.112 -14.901 -74.446 1.00 77.75 639 ILE A N 1
ATOM 5051 C CA . ILE A 1 639 ? 25.415 -13.837 -75.186 1.00 77.75 639 ILE A CA 1
ATOM 5052 C C . ILE A 1 639 ? 26.429 -12.906 -75.858 1.00 77.75 639 ILE A C 1
ATOM 5054 O O . ILE A 1 639 ? 26.328 -12.673 -77.064 1.00 77.75 639 ILE A O 1
ATOM 5058 N N . LYS A 1 640 ? 27.467 -12.487 -75.124 1.00 78.00 640 LYS A N 1
ATOM 5059 C CA . LYS A 1 640 ? 28.588 -11.684 -75.638 1.00 78.00 640 LYS A CA 1
ATOM 5060 C C . LYS A 1 640 ? 29.271 -12.344 -76.843 1.00 78.00 640 LYS A C 1
ATOM 5062 O O . LYS A 1 640 ? 29.542 -11.682 -77.840 1.00 78.00 640 LYS A O 1
ATOM 5067 N N . LYS A 1 641 ? 29.493 -13.666 -76.794 1.00 79.88 641 LYS A N 1
ATOM 5068 C CA . LYS A 1 641 ? 30.071 -14.437 -77.915 1.00 79.88 641 LYS A CA 1
ATOM 5069 C C . LYS A 1 641 ? 29.140 -14.555 -79.127 1.00 79.88 641 LYS A C 1
ATOM 5071 O O . LYS A 1 641 ? 29.630 -14.594 -80.251 1.00 79.88 641 LYS A O 1
ATOM 5076 N N . ARG A 1 642 ? 27.821 -14.653 -78.920 1.00 77.56 642 ARG A N 1
ATOM 5077 C CA . ARG A 1 642 ? 26.832 -14.812 -80.005 1.00 77.56 642 ARG A CA 1
ATOM 5078 C C . ARG A 1 642 ? 26.520 -13.505 -80.730 1.00 77.56 642 ARG A C 1
ATOM 5080 O O . ARG A 1 642 ? 26.259 -13.548 -81.925 1.00 77.56 642 ARG A O 1
ATOM 5087 N N . ASN A 1 643 ? 26.573 -12.375 -80.028 1.00 71.75 643 ASN A N 1
ATOM 5088 C CA . ASN A 1 643 ? 26.193 -11.065 -80.556 1.00 71.75 643 ASN A CA 1
ATOM 5089 C C . ASN A 1 643 ? 27.248 -9.995 -80.197 1.00 71.75 643 ASN A C 1
ATOM 5091 O O . ASN A 1 643 ? 27.019 -9.182 -79.300 1.00 71.75 643 ASN A O 1
ATOM 5095 N N . PRO A 1 644 ? 28.393 -9.943 -80.905 1.00 65.88 644 PRO A N 1
ATOM 5096 C CA . PRO A 1 644 ? 29.487 -9.010 -80.603 1.00 65.88 644 PRO A CA 1
ATOM 5097 C C . PRO A 1 644 ? 29.099 -7.524 -80.707 1.00 65.88 644 PRO A C 1
ATOM 5099 O O . PRO A 1 644 ? 29.749 -6.671 -80.108 1.00 65.88 644 PRO A O 1
ATOM 5102 N N . SER A 1 645 ? 28.027 -7.200 -81.438 1.00 62.38 645 SER A N 1
ATOM 5103 C CA . SER A 1 645 ? 27.477 -5.843 -81.555 1.00 62.38 645 SER A CA 1
ATOM 5104 C C . SER A 1 645 ? 26.755 -5.350 -80.293 1.00 62.38 645 SER A C 1
ATOM 5106 O O . SER A 1 645 ? 26.528 -4.151 -80.161 1.00 62.38 645 SER A O 1
ATOM 5108 N N . LEU A 1 646 ? 26.404 -6.235 -79.348 1.00 62.38 646 LEU A N 1
ATOM 5109 C CA . LEU A 1 646 ? 25.851 -5.833 -78.043 1.00 62.38 646 LEU A CA 1
ATOM 5110 C C . LEU A 1 646 ? 26.931 -5.223 -77.133 1.00 62.38 646 LEU A C 1
ATOM 5112 O O . LEU A 1 646 ? 26.625 -4.388 -76.289 1.00 62.38 646 LEU A O 1
ATOM 5116 N N . SER A 1 647 ? 28.202 -5.585 -77.337 1.00 57.16 647 SER A N 1
ATOM 5117 C CA . SER A 1 647 ? 29.348 -5.047 -76.586 1.00 57.16 647 SER A CA 1
ATOM 5118 C C . SER A 1 647 ? 29.712 -3.602 -76.949 1.00 57.16 647 SER A C 1
ATOM 5120 O O . SER A 1 647 ? 30.381 -2.938 -76.168 1.00 57.16 647 SER A O 1
ATOM 5122 N N . SER A 1 648 ? 29.287 -3.101 -78.114 1.00 55.50 648 SER A N 1
ATOM 5123 C CA . SER A 1 648 ? 29.537 -1.714 -78.545 1.00 55.50 648 SER A CA 1
ATOM 5124 C C . SER A 1 648 ? 28.565 -0.689 -77.947 1.00 55.50 648 SER A C 1
ATOM 5126 O O . SER A 1 648 ? 28.762 0.506 -78.141 1.00 55.50 648 SER A O 1
ATOM 5128 N N . GLY A 1 649 ? 27.524 -1.145 -77.241 1.00 58.62 649 GLY A N 1
ATOM 5129 C CA . GLY A 1 649 ? 26.446 -0.306 -76.721 1.00 58.62 649 GLY A CA 1
ATOM 5130 C C . GLY A 1 649 ? 26.676 0.299 -75.338 1.00 58.62 649 GLY A C 1
ATOM 5131 O O . GLY A 1 649 ? 25.768 0.935 -74.853 1.00 58.62 649 GLY A O 1
ATOM 5132 N N . GLY A 1 650 ? 27.823 0.123 -74.675 1.00 70.25 650 GLY A N 1
ATOM 5133 C CA . GLY A 1 650 ? 28.052 0.689 -73.333 1.00 70.25 650 GLY A CA 1
ATOM 5134 C C . GLY A 1 650 ? 27.180 0.095 -72.205 1.00 70.25 650 GLY A C 1
ATOM 5135 O O . GLY A 1 650 ? 26.308 -0.752 -72.427 1.00 70.25 650 GLY A O 1
ATOM 5136 N N . VAL A 1 651 ? 27.451 0.534 -70.973 1.00 79.88 651 VAL A N 1
ATOM 5137 C CA . VAL A 1 651 ? 26.786 0.120 -69.721 1.00 79.88 651 VAL A CA 1
ATOM 5138 C C . VAL A 1 651 ? 25.959 1.290 -69.177 1.00 79.88 651 VAL A C 1
ATOM 5140 O O . VAL A 1 651 ? 26.331 2.448 -69.379 1.00 79.88 651 VAL A O 1
ATOM 5143 N N . LEU A 1 652 ? 24.825 0.996 -68.538 1.00 81.62 652 LEU A N 1
ATOM 5144 C CA . LEU A 1 652 ? 23.987 1.995 -67.872 1.00 81.62 652 LEU A CA 1
ATOM 5145 C C . LEU A 1 652 ? 24.624 2.444 -66.554 1.00 81.62 652 LEU A C 1
ATOM 5147 O O . LEU A 1 652 ? 25.062 1.624 -65.752 1.00 81.62 652 LEU A O 1
ATOM 5151 N N . ASP A 1 653 ? 24.647 3.755 -66.343 1.00 81.38 653 ASP A N 1
ATOM 5152 C CA . ASP A 1 653 ? 25.234 4.405 -65.173 1.00 81.38 653 ASP A CA 1
ATOM 5153 C C . ASP A 1 653 ? 24.103 4.824 -64.212 1.00 81.38 653 ASP A C 1
ATOM 5155 O O . ASP A 1 653 ? 23.318 5.712 -64.570 1.00 81.38 653 ASP A O 1
ATOM 5159 N N . PRO A 1 654 ? 23.985 4.222 -63.007 1.00 81.44 654 PRO A N 1
ATOM 5160 C CA . PRO A 1 654 ? 22.940 4.568 -62.043 1.00 81.44 654 PRO A CA 1
ATOM 5161 C C . PRO A 1 654 ? 22.862 6.068 -61.738 1.00 81.44 654 PRO A C 1
ATOM 5163 O O . PRO A 1 654 ? 21.766 6.595 -61.563 1.00 81.44 654 PRO A O 1
ATOM 5166 N N . ALA A 1 655 ? 23.998 6.777 -61.748 1.00 77.75 655 ALA A N 1
ATOM 5167 C CA . ALA A 1 655 ? 24.051 8.210 -61.468 1.00 77.75 655 ALA A CA 1
ATOM 5168 C C . ALA A 1 655 ? 23.450 9.080 -62.590 1.00 77.75 655 ALA A C 1
ATOM 5170 O O . ALA A 1 655 ? 23.141 10.248 -62.358 1.00 77.75 655 ALA A O 1
ATOM 5171 N N . LYS A 1 656 ? 23.294 8.541 -63.807 1.00 81.19 656 LYS A N 1
ATOM 5172 C CA . LYS A 1 656 ? 22.748 9.263 -64.973 1.00 81.19 656 LYS A CA 1
ATOM 5173 C C . LYS A 1 656 ? 21.338 8.827 -65.350 1.00 81.19 656 LYS A C 1
ATOM 5175 O O . LYS A 1 656 ? 20.591 9.620 -65.920 1.00 81.19 656 LYS A O 1
ATOM 5180 N N . GLU A 1 657 ? 20.990 7.576 -65.070 1.00 84.06 657 GLU A N 1
ATOM 5181 C CA . GLU A 1 657 ? 19.792 6.935 -65.617 1.00 84.06 657 GLU A CA 1
ATOM 5182 C C . GLU A 1 657 ? 18.614 6.890 -64.625 1.00 84.06 657 GLU A C 1
ATOM 5184 O O . GLU A 1 657 ? 17.456 6.860 -65.056 1.00 84.06 657 GLU A O 1
ATOM 5189 N N . LEU A 1 658 ? 18.875 6.946 -63.312 1.00 86.31 658 LEU A N 1
ATOM 5190 C CA . LEU A 1 658 ? 17.841 6.960 -62.269 1.00 86.31 658 LEU A CA 1
ATOM 5191 C C . LEU A 1 658 ? 17.175 8.333 -62.121 1.00 86.31 658 LEU A C 1
ATOM 5193 O O . LEU A 1 658 ? 17.775 9.371 -62.402 1.00 86.31 658 LEU A O 1
ATOM 5197 N N . ASP A 1 659 ? 15.909 8.344 -61.701 1.00 86.94 659 ASP A N 1
ATOM 5198 C CA . ASP A 1 659 ? 15.297 9.569 -61.182 1.00 86.94 659 ASP A CA 1
ATOM 5199 C C . ASP A 1 659 ? 15.849 9.930 -59.788 1.00 86.94 659 ASP A C 1
ATOM 5201 O O . ASP A 1 659 ? 16.532 9.134 -59.145 1.00 86.94 659 ASP A O 1
ATOM 5205 N N . GLU A 1 660 ? 15.592 11.155 -59.328 1.00 83.62 660 GLU A N 1
ATOM 5206 C CA . GLU A 1 660 ? 16.168 11.693 -58.086 1.00 83.62 660 GLU A CA 1
ATOM 5207 C C . GLU A 1 660 ? 15.807 10.855 -56.845 1.00 83.62 660 GLU A C 1
ATOM 5209 O O . GLU A 1 660 ? 16.657 10.605 -55.986 1.00 83.62 660 GLU A O 1
ATOM 5214 N N . ALA A 1 661 ? 14.568 10.359 -56.777 1.00 82.94 661 ALA A N 1
ATOM 5215 C CA . ALA A 1 661 ? 14.087 9.563 -55.654 1.00 82.94 661 ALA A CA 1
ATOM 5216 C C . ALA A 1 661 ? 14.687 8.147 -55.672 1.00 82.94 661 ALA A C 1
ATOM 5218 O O . ALA A 1 661 ? 15.146 7.657 -54.638 1.00 82.94 661 ALA A O 1
ATOM 5219 N N . ALA A 1 662 ? 14.753 7.510 -56.843 1.00 85.06 662 ALA A N 1
ATOM 5220 C CA . ALA A 1 662 ? 15.374 6.205 -57.031 1.00 85.06 662 ALA A CA 1
ATOM 5221 C C . ALA A 1 662 ? 16.894 6.247 -56.819 1.00 85.06 662 ALA A C 1
ATOM 5223 O O . ALA A 1 662 ? 17.445 5.329 -56.213 1.00 85.06 662 ALA A O 1
ATOM 5224 N N . ALA A 1 663 ? 17.571 7.314 -57.252 1.00 85.31 663 ALA A N 1
ATOM 5225 C CA . ALA A 1 663 ? 19.001 7.516 -57.024 1.00 85.31 663 ALA A CA 1
ATOM 5226 C C . ALA A 1 663 ? 19.316 7.670 -55.528 1.00 85.31 663 ALA A C 1
ATOM 5228 O O . ALA A 1 663 ? 20.218 7.003 -55.016 1.00 85.31 663 ALA A O 1
ATOM 5229 N N . SER A 1 664 ? 18.536 8.490 -54.811 1.00 86.19 664 SER A N 1
ATOM 5230 C CA . SER A 1 664 ? 18.679 8.658 -53.360 1.00 86.19 664 SER A CA 1
ATOM 5231 C C . SER A 1 664 ? 18.434 7.347 -52.612 1.00 86.19 664 SER A C 1
ATOM 5233 O O . SER A 1 664 ? 19.208 6.977 -51.725 1.00 86.19 664 SER A O 1
ATOM 5235 N N . LEU A 1 665 ? 17.388 6.610 -52.998 1.00 87.94 665 LEU A N 1
ATOM 5236 C CA . LEU A 1 665 ? 17.065 5.319 -52.403 1.00 87.94 665 LEU A CA 1
ATOM 5237 C C . LEU A 1 665 ? 18.191 4.302 -52.637 1.00 87.94 665 LEU A C 1
ATOM 5239 O O . LEU A 1 665 ? 18.677 3.708 -51.677 1.00 87.94 665 LEU A O 1
ATOM 5243 N N . HIS A 1 666 ? 18.662 4.161 -53.878 1.00 88.50 666 HIS A N 1
ATOM 5244 C CA . HIS A 1 666 ? 19.762 3.264 -54.237 1.00 88.50 666 HIS A CA 1
ATOM 5245 C C . HIS A 1 666 ? 21.048 3.577 -53.451 1.00 88.50 666 HIS A C 1
ATOM 5247 O O . HIS A 1 666 ? 21.667 2.668 -52.897 1.00 88.50 666 HIS A O 1
ATOM 5253 N N . GLN A 1 667 ? 21.409 4.860 -53.320 1.00 86.81 667 GLN A N 1
ATOM 5254 C CA . GLN A 1 667 ? 22.575 5.291 -52.546 1.00 86.81 667 GLN A CA 1
ATOM 5255 C C . GLN A 1 667 ? 22.455 4.912 -51.063 1.00 86.81 667 GLN A C 1
ATOM 5257 O O . GLN A 1 667 ? 23.409 4.397 -50.481 1.00 86.81 667 GLN A O 1
ATOM 5262 N N . LYS A 1 668 ? 21.286 5.126 -50.449 1.00 87.94 668 LYS A N 1
ATOM 5263 C CA . LYS A 1 668 ? 21.058 4.781 -49.038 1.00 87.94 668 LYS A CA 1
ATOM 5264 C C . LYS A 1 668 ? 21.121 3.278 -48.785 1.00 87.94 668 LYS A C 1
ATOM 5266 O O . LYS A 1 668 ? 21.716 2.864 -47.791 1.00 87.94 668 LYS A O 1
ATOM 5271 N N . MET A 1 669 ? 20.548 2.466 -49.678 1.00 89.56 669 MET A N 1
ATOM 5272 C CA . MET A 1 669 ? 20.654 1.005 -49.592 1.00 89.56 669 MET A CA 1
ATOM 5273 C C . MET A 1 669 ? 22.123 0.565 -49.609 1.00 89.56 669 MET A C 1
ATOM 5275 O O . MET A 1 669 ? 22.533 -0.262 -48.796 1.00 89.56 669 MET A O 1
ATOM 5279 N N . ASP A 1 670 ? 22.935 1.162 -50.484 1.00 85.50 670 ASP A N 1
ATOM 5280 C CA . ASP A 1 670 ? 24.365 0.864 -50.571 1.00 85.50 670 ASP A CA 1
ATOM 5281 C C . ASP A 1 670 ? 25.141 1.316 -49.321 1.00 85.50 670 ASP A C 1
ATOM 5283 O O . ASP A 1 670 ? 25.982 0.569 -48.819 1.00 85.50 670 ASP A O 1
ATOM 5287 N N . THR A 1 671 ? 24.819 2.485 -48.749 1.00 86.38 671 THR A N 1
ATOM 5288 C CA . THR A 1 671 ? 25.403 2.943 -47.475 1.00 86.38 671 THR A CA 1
ATOM 5289 C C . THR A 1 671 ? 25.120 1.962 -46.339 1.00 86.38 671 THR A C 1
ATOM 5291 O O . THR A 1 671 ? 26.052 1.556 -45.647 1.00 86.38 671 THR A O 1
ATOM 5294 N N . ILE A 1 672 ? 23.867 1.523 -46.178 1.00 87.88 672 ILE A N 1
ATOM 5295 C CA . ILE A 1 672 ? 23.483 0.565 -45.130 1.00 87.88 672 ILE A CA 1
ATOM 5296 C C . ILE A 1 672 ? 24.266 -0.745 -45.288 1.00 87.88 672 ILE A C 1
ATOM 5298 O O . ILE A 1 672 ? 24.822 -1.256 -44.313 1.00 87.88 672 ILE A O 1
ATOM 5302 N N . VAL A 1 673 ? 24.370 -1.270 -46.513 1.00 86.00 673 VAL A N 1
ATOM 5303 C CA . VAL A 1 673 ? 25.148 -2.488 -46.788 1.00 86.00 673 VAL A CA 1
ATOM 5304 C C . VAL A 1 673 ? 26.627 -2.299 -46.433 1.00 86.00 673 VAL A C 1
ATOM 5306 O O . VAL A 1 673 ? 27.199 -3.146 -45.747 1.00 86.00 673 VAL A O 1
ATOM 5309 N N . LYS A 1 674 ? 27.246 -1.181 -46.824 1.00 82.81 674 LYS A N 1
ATOM 5310 C CA . LYS A 1 674 ? 28.659 -0.893 -46.521 1.00 82.81 674 LYS A CA 1
ATOM 5311 C C . LYS A 1 674 ? 28.928 -0.791 -45.018 1.00 82.81 674 LYS A C 1
ATOM 5313 O O . LYS A 1 674 ? 29.872 -1.410 -44.525 1.00 82.81 674 LYS A O 1
ATOM 5318 N N . THR A 1 675 ? 28.059 -0.113 -44.268 1.00 82.38 675 THR A N 1
ATOM 5319 C CA . THR A 1 675 ? 28.139 -0.044 -42.798 1.00 82.38 675 THR A CA 1
ATOM 5320 C C . THR A 1 675 ? 28.014 -1.431 -42.156 1.00 82.38 675 THR A C 1
ATOM 5322 O O . THR A 1 675 ? 28.682 -1.745 -41.163 1.00 82.38 675 THR A O 1
ATOM 5325 N N . ARG A 1 676 ? 27.198 -2.318 -42.736 1.00 82.38 676 ARG A N 1
ATOM 5326 C CA . ARG A 1 676 ? 27.083 -3.708 -42.276 1.00 82.38 676 ARG A CA 1
ATOM 5327 C C . ARG A 1 676 ? 28.318 -4.555 -42.557 1.00 82.38 676 ARG A C 1
ATOM 5329 O O . ARG A 1 676 ? 28.575 -5.455 -41.771 1.00 82.38 676 ARG A O 1
ATOM 5336 N N . GLN A 1 677 ? 29.094 -4.245 -43.590 1.00 73.81 677 GLN A N 1
ATOM 5337 C CA . GLN A 1 677 ? 30.328 -4.964 -43.925 1.00 73.81 677 GLN A CA 1
ATOM 5338 C C . GLN A 1 677 ? 31.583 -4.424 -43.217 1.00 73.81 677 GLN A C 1
ATOM 5340 O O . GLN A 1 677 ? 32.655 -4.999 -43.371 1.00 73.81 677 GLN A O 1
ATOM 5345 N N . GLY A 1 678 ? 31.483 -3.325 -42.455 1.00 66.31 678 GLY A N 1
ATOM 5346 C CA . GLY A 1 678 ? 32.612 -2.773 -41.691 1.00 66.31 678 GLY A CA 1
ATOM 5347 C C . GLY A 1 678 ? 33.748 -2.197 -42.549 1.00 66.31 678 GLY A C 1
ATOM 5348 O O . GLY A 1 678 ? 34.866 -2.054 -42.062 1.00 66.31 678 GLY A O 1
ATOM 5349 N N . LYS A 1 679 ? 33.486 -1.882 -43.825 1.00 60.38 679 LYS A N 1
ATOM 5350 C CA . LYS A 1 679 ? 34.472 -1.323 -44.760 1.00 60.38 679 LYS A CA 1
ATOM 5351 C C . LYS A 1 679 ? 34.238 0.180 -44.934 1.00 60.38 679 LYS A C 1
ATOM 5353 O O . LYS A 1 679 ? 33.340 0.579 -45.673 1.00 60.38 679 LYS A O 1
ATOM 5358 N N . GLU A 1 680 ? 35.053 1.001 -44.276 1.00 43.47 680 GLU A N 1
ATOM 5359 C CA . GLU A 1 680 ? 35.244 2.410 -44.643 1.00 43.47 680 GLU A CA 1
ATOM 5360 C C . GLU A 1 680 ? 36.337 2.488 -45.722 1.00 43.47 680 GLU A C 1
ATOM 5362 O O . GLU A 1 680 ? 37.457 2.032 -45.509 1.00 43.47 680 GLU A O 1
ATOM 5367 N N . GLU A 1 681 ? 35.958 2.994 -46.899 1.00 46.97 681 GLU A N 1
ATOM 5368 C CA . GLU A 1 681 ? 36.824 3.468 -47.994 1.00 46.97 681 GLU A CA 1
ATOM 5369 C C . GLU A 1 681 ? 38.168 2.730 -48.199 1.00 46.97 681 GLU A C 1
ATOM 5371 O O . GLU A 1 681 ? 39.224 3.243 -47.835 1.00 46.97 681 GLU A O 1
ATOM 5376 N N . GLN A 1 682 ? 38.170 1.572 -48.880 1.00 35.06 682 GLN A N 1
ATOM 5377 C CA . GLN A 1 682 ? 39.378 1.045 -49.541 1.00 35.06 682 GLN A CA 1
ATOM 5378 C C . GLN A 1 682 ? 39.095 0.394 -50.904 1.00 35.06 682 GLN A C 1
ATOM 5380 O O . GLN A 1 682 ? 37.964 0.039 -51.226 1.00 35.06 682 GLN A O 1
ATOM 5385 N N . SER A 1 683 ? 40.174 0.332 -51.686 1.00 36.91 683 SER A N 1
ATOM 5386 C CA . SER A 1 683 ? 40.322 0.312 -53.145 1.00 36.91 683 SER A CA 1
ATOM 5387 C C . SER A 1 683 ? 39.522 -0.719 -53.941 1.00 36.91 683 SER A C 1
ATOM 5389 O O . SER A 1 683 ? 39.399 -1.877 -53.549 1.00 36.91 683 SER A O 1
ATOM 5391 N N . GLU A 1 684 ? 39.092 -0.277 -55.129 1.00 40.31 684 GLU A N 1
ATOM 5392 C CA . GLU A 1 684 ? 38.686 -1.088 -56.282 1.00 40.31 684 GLU A CA 1
ATOM 5393 C C . GLU A 1 684 ? 39.819 -2.056 -56.678 1.00 40.31 684 GLU A C 1
ATOM 5395 O O . GLU A 1 684 ? 40.640 -1.754 -57.541 1.00 40.31 684 GLU A O 1
ATOM 5400 N N . ASP A 1 685 ? 39.900 -3.215 -56.024 1.00 39.19 685 ASP A N 1
ATOM 5401 C CA . ASP A 1 685 ? 40.589 -4.368 -56.605 1.00 39.19 685 ASP A CA 1
ATOM 5402 C C . ASP A 1 685 ? 39.712 -4.942 -57.724 1.00 39.19 685 ASP A C 1
ATOM 5404 O O . ASP A 1 685 ? 38.489 -5.007 -57.586 1.00 39.19 685 ASP A O 1
ATOM 5408 N N . GLU A 1 686 ? 40.354 -5.336 -58.828 1.00 46.94 686 GLU A N 1
ATOM 5409 C CA . GLU A 1 686 ? 39.769 -5.838 -60.079 1.00 46.94 686 GLU A CA 1
ATOM 5410 C C . GLU A 1 686 ? 38.741 -6.968 -59.848 1.00 46.94 686 GLU A C 1
ATOM 5412 O O . GLU A 1 686 ? 39.046 -8.157 -59.957 1.00 46.94 686 GLU A O 1
ATOM 5417 N N . GLN A 1 687 ? 37.493 -6.612 -59.539 1.00 51.59 687 GLN A N 1
ATOM 5418 C CA . GLN A 1 687 ? 36.374 -7.544 -59.553 1.00 51.59 687 GLN A CA 1
ATOM 5419 C C . GLN A 1 687 ? 35.889 -7.740 -60.986 1.00 51.59 687 GLN A C 1
ATOM 5421 O O . GLN A 1 687 ? 35.799 -6.811 -61.786 1.00 51.59 687 GLN A O 1
ATOM 5426 N N . THR A 1 688 ? 35.585 -8.988 -61.316 1.00 53.75 688 THR A N 1
ATOM 5427 C CA . THR A 1 688 ? 35.113 -9.402 -62.634 1.00 53.75 688 THR A CA 1
ATOM 5428 C C . THR A 1 688 ? 33.773 -8.720 -62.933 1.00 53.75 688 THR A C 1
ATOM 5430 O O . THR A 1 688 ? 32.783 -8.959 -62.244 1.00 53.75 688 THR A O 1
ATOM 5433 N N . GLU A 1 689 ? 33.738 -7.838 -63.934 1.00 65.88 689 GLU A N 1
ATOM 5434 C CA . GLU A 1 689 ? 32.521 -7.115 -64.324 1.00 65.88 689 GLU A CA 1
ATOM 5435 C C . GLU A 1 689 ? 31.485 -8.074 -64.939 1.00 65.88 689 GLU A C 1
ATOM 5437 O O . GLU A 1 689 ? 31.685 -8.613 -66.036 1.00 65.88 689 GLU A O 1
ATOM 5442 N N . LEU A 1 690 ? 30.347 -8.263 -64.261 1.00 78.75 690 LEU A N 1
ATOM 5443 C CA . LEU A 1 690 ? 29.238 -9.083 -64.750 1.00 78.75 690 LEU A CA 1
ATOM 5444 C C . LEU A 1 690 ? 28.205 -8.204 -65.467 1.00 78.75 690 LEU A C 1
ATOM 5446 O O . LEU A 1 690 ? 27.332 -7.612 -64.840 1.00 78.75 690 LEU A O 1
ATOM 5450 N N . ILE A 1 691 ? 28.265 -8.144 -66.800 1.00 81.50 691 ILE A N 1
ATOM 5451 C CA . ILE A 1 691 ? 27.311 -7.357 -67.602 1.00 81.50 691 ILE A CA 1
ATOM 5452 C C . ILE A 1 691 ? 26.096 -8.208 -67.995 1.00 81.50 691 ILE A C 1
ATOM 5454 O O . ILE A 1 691 ? 26.235 -9.216 -68.690 1.00 81.50 691 ILE A O 1
ATOM 5458 N N . LEU A 1 692 ? 24.888 -7.783 -67.635 1.00 81.12 692 LEU A N 1
ATOM 5459 C CA . LEU A 1 692 ? 23.630 -8.405 -68.051 1.00 81.12 692 LEU A CA 1
ATOM 5460 C C . LEU A 1 692 ? 23.062 -7.709 -69.295 1.00 81.12 692 LEU A C 1
ATOM 5462 O O . LEU A 1 692 ? 22.862 -6.495 -69.327 1.00 81.12 692 LEU A O 1
ATOM 5466 N N . TYR A 1 693 ? 22.810 -8.495 -70.346 1.00 79.19 693 TYR A N 1
ATOM 5467 C CA . TYR A 1 693 ? 22.420 -7.987 -71.670 1.00 79.19 693 TYR A CA 1
ATOM 5468 C C . TYR A 1 693 ? 20.910 -8.029 -71.954 1.00 79.19 693 TYR A C 1
ATOM 5470 O O . TYR A 1 693 ? 20.457 -7.347 -72.869 1.00 79.19 693 TYR A O 1
ATOM 5478 N N . GLU A 1 694 ? 20.136 -8.827 -71.212 1.00 77.94 694 GLU A N 1
ATOM 5479 C CA . GLU A 1 694 ? 18.691 -9.002 -71.420 1.00 77.94 694 GLU A CA 1
ATOM 5480 C C . GLU A 1 694 ? 17.945 -9.020 -70.076 1.00 77.94 694 GLU A C 1
ATOM 5482 O O . GLU A 1 694 ? 18.358 -9.724 -69.154 1.00 77.94 694 GLU A O 1
ATOM 5487 N N . ASP A 1 695 ? 16.809 -8.322 -70.012 1.00 76.12 695 ASP A N 1
ATOM 5488 C CA . ASP A 1 695 ? 15.948 -8.169 -68.824 1.00 76.12 695 ASP A CA 1
ATOM 5489 C C . ASP A 1 695 ? 15.484 -9.513 -68.233 1.00 76.12 695 ASP A C 1
ATOM 5491 O O . ASP A 1 695 ? 15.657 -9.770 -67.047 1.00 76.12 695 ASP A O 1
ATOM 5495 N N . LYS A 1 696 ? 15.055 -10.455 -69.083 1.00 77.62 696 LYS A N 1
ATOM 5496 C CA . LYS A 1 696 ? 14.625 -11.804 -68.661 1.00 77.62 696 LYS A CA 1
ATOM 5497 C C . LYS A 1 696 ? 15.691 -12.590 -67.877 1.00 77.62 696 LYS A C 1
ATOM 5499 O O . LYS A 1 696 ? 15.348 -13.432 -67.055 1.00 77.62 696 LYS A O 1
ATOM 5504 N N . ASN A 1 697 ? 16.979 -12.355 -68.153 1.00 75.62 697 ASN A N 1
ATOM 5505 C CA . ASN A 1 697 ? 18.068 -13.050 -67.462 1.00 75.62 697 ASN A CA 1
ATOM 5506 C C . ASN A 1 697 ? 18.337 -12.410 -66.095 1.00 75.62 697 ASN A C 1
ATOM 5508 O O . ASN A 1 697 ? 18.737 -13.109 -65.171 1.00 75.62 697 ASN A O 1
ATOM 5512 N N . PHE A 1 698 ? 18.088 -11.104 -65.968 1.00 79.94 698 PHE A N 1
ATOM 5513 C CA . PHE A 1 698 ? 18.122 -10.402 -64.692 1.00 79.94 698 PHE A CA 1
ATOM 5514 C C . PHE A 1 698 ? 16.963 -10.840 -63.791 1.00 79.94 698 PHE A C 1
ATOM 5516 O O . PHE A 1 698 ? 17.203 -11.207 -62.646 1.00 79.94 698 PHE A O 1
ATOM 5523 N N . THR A 1 699 ? 15.731 -10.872 -64.313 1.00 80.25 699 THR A N 1
ATOM 5524 C CA . THR A 1 699 ? 14.553 -11.326 -63.553 1.00 80.25 699 THR A CA 1
ATOM 5525 C C . THR A 1 699 ? 14.776 -12.718 -62.977 1.00 80.25 699 THR A C 1
ATOM 5527 O O . THR A 1 699 ? 14.601 -12.915 -61.781 1.00 80.25 699 THR A O 1
ATOM 5530 N N . ARG A 1 700 ? 15.272 -13.646 -63.805 1.00 82.56 700 ARG A N 1
ATOM 5531 C CA . ARG A 1 700 ? 15.600 -15.004 -63.371 1.00 82.56 700 ARG A CA 1
ATOM 5532 C C . ARG A 1 700 ? 16.676 -15.038 -62.280 1.00 82.56 700 ARG A C 1
ATOM 5534 O O . ARG A 1 700 ? 16.509 -15.746 -61.301 1.00 82.56 700 ARG A O 1
ATOM 5541 N N . LEU A 1 701 ? 17.759 -14.272 -62.434 1.00 84.56 701 LEU A N 1
ATOM 5542 C CA . LEU A 1 701 ? 18.826 -14.203 -61.429 1.00 84.56 701 LEU A CA 1
ATOM 5543 C C . LEU A 1 701 ? 18.302 -13.689 -60.079 1.00 84.56 701 LEU A C 1
ATOM 5545 O O . LEU A 1 701 ? 18.648 -14.236 -59.038 1.00 84.56 701 LEU A O 1
ATOM 5549 N N . ILE A 1 702 ? 17.465 -12.649 -60.096 1.00 83.38 702 ILE A N 1
ATOM 5550 C CA . ILE A 1 702 ? 16.853 -12.103 -58.882 1.00 83.38 702 ILE A CA 1
ATOM 5551 C C . ILE A 1 702 ? 15.910 -13.109 -58.233 1.00 83.38 702 ILE A C 1
ATOM 5553 O O . ILE A 1 702 ? 15.979 -13.264 -57.022 1.00 83.38 702 ILE A O 1
ATOM 5557 N N . GLU A 1 703 ? 15.067 -13.794 -59.005 1.00 84.94 703 GLU A N 1
ATOM 5558 C CA . GLU A 1 703 ? 14.159 -14.826 -58.488 1.00 84.94 703 GLU A CA 1
ATOM 5559 C C . GLU A 1 703 ? 14.943 -15.980 -57.843 1.00 84.94 703 GLU A C 1
ATOM 5561 O O . GLU A 1 703 ? 14.737 -16.263 -56.665 1.00 84.94 703 GLU A O 1
ATOM 5566 N N . ASP A 1 704 ? 15.923 -16.552 -58.555 1.00 85.69 704 ASP A N 1
ATOM 5567 C CA . ASP A 1 704 ? 16.736 -17.680 -58.073 1.00 85.69 704 ASP A CA 1
ATOM 5568 C C . ASP A 1 704 ? 17.497 -17.324 -56.770 1.00 85.69 704 ASP A C 1
ATOM 5570 O O . ASP A 1 704 ? 17.609 -18.131 -55.837 1.00 85.69 704 ASP A O 1
ATOM 5574 N N . ILE A 1 705 ? 18.014 -16.092 -56.673 1.00 87.81 705 ILE A N 1
ATOM 5575 C CA . ILE A 1 705 ? 18.683 -15.591 -55.463 1.00 87.81 705 ILE A CA 1
ATOM 5576 C C . ILE A 1 705 ? 17.669 -15.296 -54.353 1.00 87.81 705 ILE A C 1
ATOM 5578 O O . ILE A 1 705 ? 17.913 -15.658 -53.204 1.00 87.81 705 ILE A O 1
ATOM 5582 N N . SER A 1 706 ? 16.554 -14.635 -54.660 1.00 85.88 706 SER A N 1
ATOM 5583 C CA . SER A 1 706 ? 15.535 -14.245 -53.679 1.00 85.88 706 SER A CA 1
ATOM 5584 C C . SER A 1 706 ? 14.903 -15.468 -53.013 1.00 85.88 706 SER A C 1
ATOM 5586 O O . SER A 1 706 ? 14.747 -15.475 -51.792 1.00 85.88 706 SER A O 1
ATOM 5588 N N . ASP A 1 707 ? 14.657 -16.538 -53.775 1.00 87.06 707 ASP A N 1
ATOM 5589 C CA . ASP A 1 707 ? 14.189 -17.828 -53.258 1.00 87.06 707 ASP A CA 1
ATOM 5590 C C . ASP A 1 707 ? 15.218 -18.459 -52.312 1.00 87.06 707 ASP A C 1
ATOM 5592 O O . ASP A 1 707 ? 14.889 -18.847 -51.190 1.00 87.06 707 ASP A O 1
ATOM 5596 N N . SER A 1 708 ? 16.495 -18.463 -52.703 1.00 88.19 708 SER A N 1
ATOM 5597 C CA . SER A 1 708 ? 17.574 -18.994 -51.861 1.00 88.19 708 SER A CA 1
ATOM 5598 C C . SER A 1 708 ? 17.766 -18.179 -50.570 1.00 88.19 708 SER A C 1
ATOM 5600 O O . SER A 1 708 ? 17.999 -18.742 -49.501 1.00 88.19 708 SER A O 1
ATOM 5602 N N . VAL A 1 709 ? 17.626 -16.849 -50.636 1.00 86.81 709 VAL A N 1
ATOM 5603 C CA . VAL A 1 709 ? 17.646 -15.955 -49.463 1.00 86.81 709 VAL A CA 1
ATOM 5604 C C . VAL A 1 709 ? 16.400 -16.159 -48.595 1.00 86.81 709 VAL A C 1
ATOM 5606 O O . VAL A 1 709 ? 16.471 -16.046 -47.371 1.00 86.81 709 VAL A O 1
ATOM 5609 N N . ASN A 1 710 ? 15.255 -16.479 -49.194 1.00 87.56 710 ASN A N 1
ATOM 5610 C CA . ASN A 1 710 ? 14.028 -16.780 -48.470 1.00 87.56 710 ASN A CA 1
ATOM 5611 C C . ASN A 1 710 ? 14.152 -18.074 -47.664 1.00 87.56 710 ASN A C 1
ATOM 5613 O O . ASN A 1 710 ? 13.831 -18.074 -46.476 1.00 87.56 710 ASN A O 1
ATOM 5617 N N . ASP A 1 711 ? 14.681 -19.132 -48.272 1.00 88.00 711 ASP A N 1
ATOM 5618 C CA . ASP A 1 711 ? 14.983 -20.385 -47.579 1.00 88.00 711 ASP A CA 1
ATOM 5619 C C . ASP A 1 711 ? 15.960 -20.147 -46.421 1.00 88.00 711 ASP A C 1
ATOM 5621 O O . ASP A 1 711 ? 15.734 -20.619 -45.309 1.00 88.00 711 ASP A O 1
ATOM 5625 N N . LEU A 1 712 ? 16.983 -19.316 -46.642 1.00 86.12 712 LEU A N 1
ATOM 5626 C CA . LEU A 1 712 ? 17.978 -18.965 -45.630 1.00 86.12 712 LEU A CA 1
ATOM 5627 C C . LEU A 1 712 ? 17.375 -18.221 -44.427 1.00 86.12 712 LEU A C 1
ATOM 5629 O O . LEU A 1 712 ? 17.740 -18.486 -43.283 1.00 86.12 712 LEU A O 1
ATOM 5633 N N . VAL A 1 713 ? 16.427 -17.311 -44.665 1.00 85.00 713 VAL A N 1
ATOM 5634 C CA . VAL A 1 713 ? 15.699 -16.598 -43.604 1.00 85.00 713 VAL A CA 1
ATOM 5635 C C . VAL A 1 713 ? 14.755 -17.538 -42.846 1.00 85.00 713 VAL A C 1
ATOM 5637 O O . VAL A 1 713 ? 14.692 -17.467 -41.619 1.00 85.00 713 VAL A O 1
ATOM 5640 N N . ASN A 1 714 ? 14.061 -18.438 -43.548 1.00 85.56 714 ASN A N 1
ATOM 5641 C CA . ASN A 1 714 ? 13.086 -19.357 -42.950 1.00 85.56 714 ASN A CA 1
ATOM 5642 C C . ASN A 1 714 ? 13.724 -20.439 -42.072 1.00 85.56 714 ASN A C 1
ATOM 5644 O O . ASN A 1 714 ? 13.056 -20.955 -41.178 1.00 85.56 714 ASN A O 1
ATOM 5648 N N . LEU A 1 715 ? 15.003 -20.761 -42.291 1.00 85.00 715 LEU A N 1
ATOM 5649 C CA . LEU A 1 715 ? 15.749 -21.665 -41.413 1.00 85.00 715 LEU A CA 1
ATOM 5650 C C . LEU A 1 715 ? 15.896 -21.126 -39.984 1.00 85.00 715 LEU A C 1
ATOM 5652 O O . LEU A 1 715 ? 16.056 -21.914 -39.059 1.00 85.00 715 LEU A O 1
ATOM 5656 N N . PHE A 1 716 ? 15.805 -19.806 -39.778 1.00 84.50 716 PHE A N 1
ATOM 5657 C CA . PHE A 1 716 ? 16.062 -19.184 -38.476 1.00 84.50 716 PHE A CA 1
ATOM 5658 C C . PHE A 1 716 ? 14.902 -18.284 -38.012 1.00 84.50 716 PHE A C 1
ATOM 5660 O O . PHE A 1 716 ? 15.076 -17.070 -37.874 1.00 84.50 716 PHE A O 1
ATOM 5667 N N . PRO A 1 717 ? 13.722 -18.844 -37.681 1.00 77.94 717 PRO A N 1
ATOM 5668 C CA . PRO A 1 717 ? 12.598 -18.053 -37.166 1.00 77.94 717 PRO A CA 1
ATOM 5669 C C . PRO A 1 717 ? 12.935 -17.370 -35.829 1.00 77.94 717 PRO A C 1
ATOM 5671 O O . PRO A 1 717 ? 12.419 -16.305 -35.510 1.00 77.94 717 PRO A O 1
ATOM 5674 N N . ALA A 1 718 ? 13.872 -17.928 -35.056 1.00 77.88 718 ALA A N 1
ATOM 5675 C CA . ALA A 1 718 ? 14.294 -17.368 -33.773 1.00 77.88 718 ALA A CA 1
ATOM 5676 C C . ALA A 1 718 ? 14.980 -15.992 -33.884 1.00 77.88 718 ALA A C 1
ATOM 5678 O O . ALA A 1 718 ? 15.074 -15.285 -32.882 1.00 77.88 718 ALA A O 1
ATOM 5679 N N . VAL A 1 719 ? 15.466 -15.600 -35.070 1.00 83.62 719 VAL A N 1
ATOM 5680 C CA . VAL A 1 719 ? 16.053 -14.266 -35.293 1.00 83.62 719 VAL A CA 1
ATOM 5681 C C . VAL A 1 719 ? 15.087 -13.292 -35.967 1.00 83.62 719 VAL A C 1
ATOM 5683 O O . VAL A 1 719 ? 15.491 -12.185 -36.320 1.00 83.62 719 VAL A O 1
ATOM 5686 N N . GLU A 1 720 ? 13.818 -13.674 -36.140 1.00 84.38 720 GLU A N 1
ATOM 5687 C CA . GLU A 1 720 ? 12.794 -12.851 -36.789 1.00 84.38 720 GLU A CA 1
ATOM 5688 C C . GLU A 1 720 ? 12.627 -11.491 -36.095 1.00 84.38 720 GLU A C 1
ATOM 5690 O O . GLU A 1 720 ? 12.582 -10.469 -36.771 1.00 84.38 720 GLU A O 1
ATOM 5695 N N . GLU A 1 721 ? 12.650 -11.447 -34.758 1.00 84.69 721 GLU A N 1
ATOM 5696 C CA . GLU A 1 721 ? 12.561 -10.196 -33.986 1.00 84.69 721 GLU A CA 1
ATOM 5697 C C . GLU A 1 721 ? 13.753 -9.259 -34.257 1.00 84.69 721 GLU A C 1
ATOM 5699 O O . GLU A 1 721 ? 13.586 -8.053 -34.450 1.00 84.69 721 GLU A O 1
ATOM 5704 N N . MET A 1 722 ? 14.969 -9.809 -34.337 1.00 85.75 722 MET A N 1
ATOM 5705 C CA . MET A 1 722 ? 16.168 -9.024 -34.638 1.00 85.75 722 MET A CA 1
ATOM 5706 C C . MET A 1 722 ? 16.190 -8.560 -36.099 1.00 85.75 722 MET A C 1
ATOM 5708 O O . MET A 1 722 ? 16.570 -7.421 -36.373 1.00 85.75 722 MET A O 1
ATOM 5712 N N . GLN A 1 723 ? 15.746 -9.407 -37.033 1.00 89.25 723 GLN A N 1
ATOM 5713 C CA . GLN A 1 723 ? 15.560 -9.013 -38.428 1.00 89.25 723 GLN A CA 1
ATOM 5714 C C . GLN A 1 723 ? 14.500 -7.915 -38.565 1.00 89.25 723 GLN A C 1
ATOM 5716 O O . GLN A 1 723 ? 14.727 -6.964 -39.307 1.00 89.25 723 GLN A O 1
ATOM 5721 N N . GLN A 1 724 ? 13.399 -7.987 -37.812 1.00 89.31 724 GLN A N 1
ATOM 5722 C CA . GLN A 1 724 ? 12.371 -6.949 -37.789 1.00 89.31 724 GLN A CA 1
ATOM 5723 C C . GLN A 1 724 ? 12.934 -5.624 -37.266 1.00 89.31 724 GLN A C 1
ATOM 5725 O O . GLN A 1 724 ? 12.719 -4.592 -37.893 1.00 89.31 724 GLN A O 1
ATOM 5730 N N . LYS A 1 725 ? 13.734 -5.643 -36.192 1.00 88.81 725 LYS A N 1
ATOM 5731 C CA . LYS A 1 725 ? 14.387 -4.432 -35.670 1.00 88.81 725 LYS A CA 1
ATOM 5732 C C . LYS A 1 725 ? 15.302 -3.769 -36.709 1.00 88.81 725 LYS A C 1
ATOM 5734 O O . LYS A 1 725 ? 15.204 -2.569 -36.942 1.00 88.81 725 LYS A O 1
ATOM 5739 N N . LEU A 1 726 ? 16.165 -4.549 -37.363 1.00 88.94 726 LEU A N 1
ATOM 5740 C CA . LEU A 1 726 ? 17.052 -4.041 -38.418 1.00 88.94 726 LEU A CA 1
ATOM 5741 C C . LEU A 1 726 ? 16.265 -3.541 -39.641 1.00 88.94 726 LEU A C 1
ATOM 5743 O O . LEU A 1 726 ? 16.688 -2.598 -40.306 1.00 88.94 726 LEU A O 1
ATOM 5747 N N . CYS A 1 727 ? 15.123 -4.164 -39.933 1.00 89.81 727 CYS A N 1
ATOM 5748 C CA . CYS A 1 727 ? 14.202 -3.733 -40.977 1.00 89.81 727 CYS A CA 1
ATOM 5749 C C . CYS A 1 727 ? 13.528 -2.392 -40.631 1.00 89.81 727 CYS A C 1
ATOM 5751 O O . CYS A 1 727 ? 13.353 -1.549 -41.509 1.00 89.81 727 CYS A O 1
ATOM 5753 N N . ASP A 1 728 ? 13.165 -2.168 -39.367 1.00 86.56 728 ASP A N 1
ATOM 5754 C CA . ASP A 1 728 ? 12.604 -0.894 -38.904 1.00 86.56 728 ASP A CA 1
ATOM 5755 C C . ASP A 1 728 ? 13.648 0.239 -39.013 1.00 86.56 728 ASP A C 1
ATOM 5757 O O . ASP A 1 728 ? 13.329 1.344 -39.461 1.00 86.56 728 ASP A O 1
ATOM 5761 N N . GLU A 1 729 ? 14.914 -0.048 -38.682 1.00 87.69 729 GLU A N 1
ATOM 5762 C CA . GLU A 1 729 ? 16.053 0.873 -38.844 1.00 87.69 729 GLU A CA 1
ATOM 5763 C C . GLU A 1 729 ? 16.301 1.231 -40.323 1.00 87.69 729 GLU A C 1
ATOM 5765 O O . GLU A 1 729 ? 16.437 2.409 -40.663 1.00 87.69 729 GLU A O 1
ATOM 5770 N N . GLU A 1 730 ? 16.285 0.236 -41.218 1.00 90.88 730 GLU A N 1
ATOM 5771 C CA . GLU A 1 730 ? 16.375 0.420 -42.676 1.00 90.88 730 GLU A CA 1
ATOM 5772 C C . GLU A 1 730 ? 15.301 1.383 -43.201 1.00 90.88 730 GLU A C 1
ATOM 5774 O O . GLU A 1 730 ? 15.609 2.337 -43.923 1.00 90.88 730 GLU A O 1
ATOM 5779 N N . VAL A 1 731 ? 14.035 1.153 -42.832 1.00 88.75 731 VAL A N 1
ATOM 5780 C CA . VAL A 1 731 ? 12.906 1.989 -43.267 1.00 88.75 731 VAL A CA 1
ATOM 5781 C C . VAL A 1 731 ? 13.022 3.402 -42.700 1.00 88.75 731 VAL A C 1
ATOM 5783 O O . VAL A 1 731 ? 12.784 4.363 -43.431 1.00 88.75 731 VAL A O 1
ATOM 5786 N N . SER A 1 732 ? 13.435 3.550 -41.439 1.00 84.19 732 SER A N 1
ATOM 5787 C CA . SER A 1 732 ? 13.653 4.853 -40.799 1.00 84.19 732 SER A CA 1
ATOM 5788 C C . SER A 1 732 ? 14.706 5.697 -41.532 1.00 84.19 732 SER A C 1
ATOM 5790 O O . SER A 1 732 ? 14.479 6.875 -41.827 1.00 84.19 732 SER A O 1
ATOM 5792 N N . GLU A 1 733 ? 15.835 5.093 -41.912 1.00 83.75 733 GLU A N 1
ATOM 5793 C CA . GLU A 1 733 ? 16.890 5.776 -42.670 1.00 83.75 733 GLU A CA 1
ATOM 5794 C C . GLU A 1 733 ? 16.445 6.150 -44.096 1.00 83.75 733 GLU A C 1
ATOM 5796 O O . GLU A 1 733 ? 16.735 7.250 -44.598 1.00 83.75 733 GLU A O 1
ATOM 5801 N N . MET A 1 734 ? 15.677 5.275 -44.752 1.00 83.44 734 MET A N 1
ATOM 5802 C CA . MET A 1 734 ? 15.177 5.498 -46.112 1.00 83.44 734 MET A CA 1
ATOM 5803 C C . MET A 1 734 ? 14.010 6.502 -46.180 1.00 83.44 734 MET A C 1
ATOM 5805 O O . MET A 1 734 ? 13.938 7.255 -47.152 1.00 83.44 734 MET A O 1
ATOM 5809 N N . ASN A 1 735 ? 13.184 6.624 -45.131 1.00 78.06 735 ASN A N 1
ATOM 5810 C CA . ASN A 1 735 ? 12.023 7.533 -45.046 1.00 78.06 735 ASN A CA 1
ATOM 5811 C C . ASN A 1 735 ? 12.373 9.034 -45.150 1.00 78.06 735 ASN A C 1
ATOM 5813 O O . ASN A 1 735 ? 11.517 9.870 -45.409 1.00 78.06 735 ASN A O 1
ATOM 5817 N N . LYS A 1 736 ? 13.645 9.414 -44.988 1.00 67.06 736 LYS A N 1
ATOM 5818 C CA . LYS A 1 736 ? 14.070 10.828 -45.031 1.00 67.06 736 LYS A CA 1
ATOM 5819 C C . LYS A 1 736 ? 14.047 11.459 -46.445 1.00 67.06 736 LYS A C 1
ATOM 5821 O O . LYS A 1 736 ? 14.459 12.604 -46.580 1.00 67.06 736 LYS A O 1
ATOM 5826 N N . ALA A 1 737 ? 13.655 10.724 -47.493 1.00 61.44 737 ALA A N 1
ATOM 5827 C CA . ALA A 1 737 ? 13.622 11.193 -48.886 1.00 61.44 737 ALA A CA 1
ATOM 5828 C C . ALA A 1 737 ? 12.186 11.213 -49.454 1.00 61.44 737 ALA A C 1
ATOM 5830 O O . ALA A 1 737 ? 11.395 10.302 -49.206 1.00 61.44 737 ALA A O 1
ATOM 5831 N N . GLU A 1 738 ? 11.847 12.252 -50.222 1.00 63.84 738 GLU A N 1
ATOM 5832 C CA . GLU A 1 738 ? 10.499 12.462 -50.768 1.00 63.84 738 GLU A CA 1
ATOM 5833 C C . GLU A 1 738 ? 10.131 11.346 -51.769 1.00 63.84 738 GLU A C 1
ATOM 5835 O O . GLU A 1 738 ? 10.941 10.959 -52.608 1.00 63.84 738 GLU A O 1
ATOM 5840 N N . ASN A 1 739 ? 8.923 10.778 -51.653 1.00 71.94 739 ASN A N 1
ATOM 5841 C CA . ASN A 1 739 ? 8.430 9.622 -52.430 1.00 71.94 739 ASN A CA 1
ATOM 5842 C C . ASN A 1 739 ? 9.217 8.295 -52.287 1.00 71.94 739 ASN A C 1
ATOM 5844 O O . ASN A 1 739 ? 8.847 7.299 -52.917 1.00 71.94 739 ASN A O 1
ATOM 5848 N N . ALA A 1 740 ? 10.229 8.222 -51.414 1.00 78.12 740 ALA A N 1
ATOM 5849 C CA . ALA A 1 740 ? 11.067 7.031 -51.251 1.00 78.12 740 ALA A CA 1
ATOM 5850 C C . ALA A 1 740 ? 10.305 5.811 -50.707 1.00 78.12 740 ALA A C 1
ATOM 5852 O O . ALA A 1 740 ? 10.544 4.696 -51.163 1.00 78.12 740 ALA A O 1
ATOM 5853 N N . LEU A 1 741 ? 9.347 6.002 -49.789 1.00 82.94 741 LEU A N 1
ATOM 5854 C CA . LEU A 1 741 ? 8.554 4.895 -49.232 1.00 82.94 741 LEU A CA 1
ATOM 5855 C C . LEU A 1 741 ? 7.659 4.211 -50.278 1.00 82.94 741 LEU A C 1
ATOM 5857 O O . LEU A 1 741 ? 7.442 3.006 -50.193 1.00 82.94 741 LEU A O 1
ATOM 5861 N N . SER A 1 742 ? 7.166 4.947 -51.281 1.00 85.38 742 SER A N 1
ATOM 5862 C CA . SER A 1 742 ? 6.350 4.357 -52.354 1.00 85.38 742 SER A CA 1
ATOM 5863 C C . SER A 1 742 ? 7.201 3.490 -53.282 1.00 85.38 742 SER A C 1
ATOM 5865 O O . SER A 1 742 ? 6.833 2.353 -53.563 1.00 85.38 742 SER A O 1
ATOM 5867 N N . LEU A 1 743 ? 8.366 3.996 -53.700 1.00 87.12 743 LEU A N 1
ATOM 5868 C CA . LEU A 1 743 ? 9.312 3.250 -54.536 1.00 87.12 743 LEU A CA 1
ATOM 5869 C C . LEU A 1 743 ? 9.892 2.039 -53.795 1.00 87.12 743 LEU A C 1
ATOM 5871 O O . LEU A 1 743 ? 10.027 0.965 -54.375 1.00 87.12 743 LEU A O 1
ATOM 5875 N N . LEU A 1 744 ? 10.185 2.187 -52.500 1.00 89.88 744 LEU A N 1
ATOM 5876 C CA . LEU A 1 744 ? 10.667 1.097 -51.657 1.00 89.88 744 LEU A CA 1
ATOM 5877 C C . LEU A 1 744 ? 9.611 0.001 -51.491 1.00 89.88 744 LEU A C 1
ATOM 5879 O O . LEU A 1 744 ? 9.951 -1.175 -51.562 1.00 89.88 744 LEU A O 1
ATOM 5883 N N . LYS A 1 745 ? 8.336 0.372 -51.320 1.00 89.38 745 LYS A N 1
ATOM 5884 C CA . LYS A 1 745 ? 7.224 -0.585 -51.277 1.00 89.38 745 LYS A CA 1
ATOM 5885 C C . LYS A 1 745 ? 7.134 -1.393 -52.575 1.00 89.38 745 LYS A C 1
ATOM 5887 O O . LYS A 1 745 ? 6.996 -2.609 -52.511 1.00 89.38 745 LYS A O 1
ATOM 5892 N N . GLU A 1 746 ? 7.225 -0.736 -53.731 1.00 88.06 746 GLU A N 1
ATOM 5893 C CA . GLU A 1 746 ? 7.169 -1.398 -55.044 1.00 88.06 746 GLU A CA 1
ATOM 5894 C C . GLU A 1 746 ? 8.390 -2.294 -55.304 1.00 88.06 746 GLU A C 1
ATOM 5896 O O . GLU A 1 746 ? 8.246 -3.396 -55.830 1.00 88.06 746 GLU A O 1
ATOM 5901 N N . ALA A 1 747 ? 9.588 -1.859 -54.905 1.00 87.94 747 ALA A N 1
ATOM 5902 C CA . ALA A 1 747 ? 10.810 -2.649 -55.045 1.00 87.94 747 ALA A CA 1
ATOM 5903 C C . ALA A 1 747 ? 10.866 -3.844 -54.076 1.00 87.94 747 ALA A C 1
ATOM 5905 O O . ALA A 1 747 ? 11.426 -4.884 -54.420 1.00 87.94 747 ALA A O 1
ATOM 5906 N N . ALA A 1 748 ? 10.291 -3.704 -52.876 1.00 90.00 748 ALA A N 1
ATOM 5907 C CA . ALA A 1 748 ? 10.224 -4.769 -51.878 1.00 90.00 748 ALA A CA 1
ATOM 5908 C C . ALA A 1 748 ? 9.138 -5.810 -52.170 1.00 90.00 748 ALA A C 1
ATOM 5910 O O . ALA A 1 748 ? 9.215 -6.932 -51.663 1.00 90.00 748 ALA A O 1
ATOM 5911 N N . ASP A 1 749 ? 8.144 -5.474 -52.992 1.00 86.50 749 ASP A N 1
ATOM 5912 C CA . ASP A 1 749 ? 7.058 -6.384 -53.332 1.00 86.50 749 ASP A CA 1
ATOM 5913 C C . ASP A 1 749 ? 7.575 -7.639 -54.057 1.00 86.50 749 ASP A C 1
ATOM 5915 O O . ASP A 1 749 ? 8.281 -7.572 -55.068 1.00 86.50 749 ASP A O 1
ATOM 5919 N N . GLY A 1 750 ? 7.271 -8.806 -53.488 1.00 79.06 750 GLY A N 1
ATOM 5920 C CA . GLY A 1 750 ? 7.767 -10.103 -53.955 1.00 79.06 750 GLY A CA 1
ATOM 5921 C C . GLY A 1 750 ? 9.261 -10.379 -53.719 1.00 79.06 750 GLY A C 1
ATOM 5922 O O . GLY A 1 750 ? 9.706 -11.474 -54.038 1.00 79.06 750 GLY A O 1
ATOM 5923 N N . GLN A 1 751 ? 10.035 -9.438 -53.161 1.00 85.00 751 GLN A N 1
ATOM 5924 C CA . GLN A 1 751 ? 11.471 -9.614 -52.870 1.00 85.00 751 GLN A CA 1
ATOM 5925 C C . GLN A 1 751 ? 11.772 -9.652 -51.366 1.00 85.00 751 GLN A C 1
ATOM 5927 O O . GLN A 1 751 ? 12.638 -10.402 -50.909 1.00 85.00 751 GLN A O 1
ATOM 5932 N N . ASP A 1 752 ? 11.036 -8.869 -50.574 1.00 90.88 752 ASP A N 1
ATOM 5933 C CA . ASP A 1 752 ? 11.168 -8.799 -49.122 1.00 90.88 752 ASP A CA 1
ATOM 5934 C C . ASP A 1 752 ? 9.825 -8.446 -48.462 1.00 90.88 752 ASP A C 1
ATOM 5936 O O . ASP A 1 752 ? 9.453 -7.283 -48.288 1.00 90.88 752 ASP A O 1
ATOM 5940 N N . ASN A 1 753 ? 9.089 -9.485 -48.064 1.00 88.69 753 ASN A N 1
ATOM 5941 C CA . ASN A 1 753 ? 7.770 -9.340 -47.445 1.00 88.69 753 ASN A CA 1
ATOM 5942 C C . ASN A 1 753 ? 7.814 -8.602 -46.100 1.00 88.69 753 ASN A C 1
ATOM 5944 O O . ASN A 1 753 ? 6.847 -7.923 -45.752 1.00 88.69 753 ASN A O 1
ATOM 5948 N N . MET A 1 754 ? 8.900 -8.751 -45.334 1.00 89.38 754 MET A N 1
ATOM 5949 C CA . MET A 1 754 ? 9.056 -8.083 -44.041 1.00 89.38 754 MET A CA 1
ATOM 5950 C C . MET A 1 754 ? 9.231 -6.582 -44.262 1.00 89.38 754 MET A C 1
ATOM 5952 O O . MET A 1 754 ? 8.458 -5.794 -43.722 1.00 89.38 754 MET A O 1
ATOM 5956 N N . LEU A 1 755 ? 10.143 -6.196 -45.157 1.00 90.38 755 LEU A N 1
ATOM 5957 C CA . LEU A 1 755 ? 10.361 -4.798 -45.530 1.00 90.38 755 LEU A CA 1
ATOM 5958 C C . LEU A 1 755 ? 9.108 -4.155 -46.128 1.00 90.38 755 LEU A C 1
ATOM 5960 O O . LEU A 1 755 ? 8.728 -3.058 -45.720 1.00 90.38 755 LEU A O 1
ATOM 5964 N N . SER A 1 756 ? 8.407 -4.863 -47.016 1.00 89.56 756 SER A N 1
ATOM 5965 C CA . SER A 1 756 ? 7.146 -4.395 -47.602 1.00 89.56 756 SER A CA 1
ATOM 5966 C C . SER A 1 756 ? 6.071 -4.123 -46.532 1.00 89.56 756 SER A C 1
ATOM 5968 O O . SER A 1 756 ? 5.474 -3.042 -46.510 1.00 89.56 756 SER A O 1
ATOM 5970 N N . LYS A 1 757 ? 5.869 -5.044 -45.575 1.00 87.12 757 LYS A N 1
ATOM 5971 C CA . LYS A 1 757 ? 4.919 -4.867 -44.456 1.00 87.12 757 LYS A CA 1
ATOM 5972 C C . LYS A 1 757 ? 5.307 -3.719 -43.529 1.00 87.12 757 LYS A C 1
ATOM 5974 O O . LYS A 1 757 ? 4.431 -2.960 -43.118 1.00 87.12 757 LYS A O 1
ATOM 5979 N N . THR A 1 758 ? 6.591 -3.576 -43.207 1.00 88.38 758 THR A N 1
ATOM 5980 C CA . THR A 1 758 ? 7.091 -2.489 -42.356 1.00 88.38 758 THR A CA 1
ATOM 5981 C C . THR A 1 758 ? 6.833 -1.132 -42.999 1.00 88.38 758 THR A C 1
ATOM 5983 O O . THR A 1 758 ? 6.296 -0.237 -42.349 1.00 88.38 758 THR A O 1
ATOM 5986 N N . VAL A 1 759 ? 7.116 -0.992 -44.297 1.00 85.44 759 VAL A N 1
ATOM 5987 C CA . VAL A 1 759 ? 6.830 0.236 -45.052 1.00 85.44 759 VAL A CA 1
ATOM 5988 C C . VAL A 1 759 ? 5.328 0.549 -45.052 1.00 85.44 759 VAL A C 1
ATOM 5990 O O . VAL A 1 759 ? 4.950 1.691 -44.798 1.00 85.44 759 VAL A O 1
ATOM 5993 N N . ILE A 1 760 ? 4.459 -0.452 -45.250 1.00 80.81 760 ILE A N 1
ATOM 5994 C CA . ILE A 1 760 ? 2.994 -0.282 -45.166 1.00 80.81 760 ILE A CA 1
ATOM 5995 C C . ILE A 1 760 ? 2.567 0.174 -43.763 1.00 80.81 760 ILE A C 1
ATOM 5997 O O . ILE A 1 760 ? 1.831 1.150 -43.637 1.00 80.81 760 ILE A O 1
ATOM 6001 N N . LYS A 1 761 ? 3.069 -0.474 -42.706 1.00 79.50 761 LYS A N 1
ATOM 6002 C CA . LYS A 1 761 ? 2.760 -0.125 -41.312 1.00 79.50 761 LYS A CA 1
ATOM 6003 C C . LYS A 1 761 ? 3.210 1.291 -40.966 1.00 79.50 761 LYS A C 1
ATOM 6005 O O . LYS A 1 761 ? 2.493 1.993 -40.262 1.00 79.50 761 LYS A O 1
ATOM 6010 N N . VAL A 1 762 ? 4.371 1.734 -41.449 1.00 77.75 762 VAL A N 1
ATOM 6011 C CA . VAL A 1 762 ? 4.840 3.114 -41.253 1.00 77.75 762 VAL A CA 1
ATOM 6012 C C . VAL A 1 762 ? 3.885 4.093 -41.936 1.00 77.75 762 VAL A C 1
ATOM 6014 O O . VAL A 1 762 ? 3.415 5.011 -41.268 1.00 77.75 762 VAL A O 1
ATOM 6017 N N . ILE A 1 763 ? 3.498 3.831 -43.191 1.00 67.81 763 ILE A N 1
ATOM 6018 C CA . ILE A 1 763 ? 2.501 4.627 -43.929 1.00 67.81 763 ILE A CA 1
ATOM 6019 C C . ILE A 1 763 ? 1.149 4.686 -43.178 1.00 67.81 763 ILE A C 1
ATOM 6021 O O . ILE A 1 763 ? 0.530 5.746 -43.107 1.00 67.81 763 ILE A O 1
ATOM 6025 N N . GLU A 1 764 ? 0.693 3.586 -42.569 1.00 52.94 764 GLU A N 1
ATOM 6026 C CA . GLU A 1 764 ? -0.581 3.506 -41.829 1.00 52.94 764 GLU A CA 1
ATOM 6027 C C . GLU A 1 764 ? -0.510 4.104 -40.406 1.00 52.94 764 GLU A C 1
ATOM 6029 O O . GLU A 1 764 ? -1.440 4.776 -39.954 1.00 52.94 764 GLU A O 1
ATOM 6034 N N . SER A 1 765 ? 0.600 3.916 -39.687 1.00 45.31 765 SER A N 1
ATOM 6035 C CA . SER A 1 765 ? 0.795 4.360 -38.295 1.00 45.31 765 SER A CA 1
ATOM 6036 C C . SER A 1 765 ? 0.853 5.880 -38.140 1.00 45.31 765 SER A C 1
ATOM 6038 O O . SER A 1 765 ? 0.362 6.405 -37.138 1.00 45.31 765 SER A O 1
ATOM 6040 N N . THR A 1 766 ? 1.324 6.602 -39.164 1.00 44.88 766 THR A N 1
ATOM 6041 C CA . THR A 1 766 ? 1.217 8.070 -39.242 1.00 44.88 766 THR A CA 1
ATOM 6042 C C . THR A 1 766 ? -0.249 8.544 -39.200 1.00 44.88 766 THR A C 1
ATOM 6044 O O . THR A 1 766 ? -0.522 9.699 -38.886 1.00 44.88 766 THR A O 1
ATOM 6047 N N . THR A 1 767 ? -1.209 7.638 -39.423 1.00 36.72 767 THR A N 1
ATOM 6048 C CA . THR A 1 767 ? -2.656 7.901 -39.426 1.00 36.72 767 THR A CA 1
ATOM 6049 C C . THR A 1 767 ? -3.355 7.568 -38.088 1.00 36.72 767 THR A C 1
ATOM 6051 O O . THR A 1 767 ? -4.503 7.967 -37.904 1.00 36.72 767 THR A O 1
ATOM 6054 N N . THR A 1 768 ? -2.713 6.871 -37.125 1.00 31.17 768 THR A N 1
ATOM 6055 C CA . THR A 1 768 ? -3.426 6.178 -36.007 1.00 31.17 768 THR A CA 1
ATOM 6056 C C . THR A 1 768 ? -3.083 6.641 -34.568 1.00 31.17 768 THR A C 1
ATOM 6058 O O . THR A 1 768 ? -3.585 6.078 -33.596 1.00 31.17 768 THR A O 1
ATOM 6061 N N . TYR A 1 769 ? -2.284 7.694 -34.371 1.00 30.44 769 TYR A N 1
ATOM 6062 C CA . TYR A 1 769 ? -1.802 8.149 -33.045 1.00 30.44 769 TYR A CA 1
ATOM 6063 C C . TYR A 1 769 ? -2.807 8.970 -32.189 1.00 30.44 769 TYR A C 1
ATOM 6065 O O . TYR A 1 769 ? -2.413 9.889 -31.480 1.00 30.44 769 TYR A O 1
ATOM 6073 N N . ASN A 1 770 ? -4.109 8.654 -32.213 1.00 29.95 770 ASN A N 1
ATOM 6074 C CA . ASN A 1 770 ? -5.148 9.491 -31.576 1.00 29.95 770 ASN A CA 1
ATOM 6075 C C . ASN A 1 770 ? -5.755 8.977 -30.248 1.00 29.95 770 ASN A C 1
ATOM 6077 O O . ASN A 1 770 ? -6.725 9.569 -29.787 1.00 29.95 770 ASN A O 1
ATOM 6081 N N . ASN A 1 771 ? -5.216 7.936 -29.592 1.00 30.92 771 ASN A N 1
ATOM 6082 C CA . ASN A 1 771 ? -5.810 7.365 -28.360 1.00 30.92 771 ASN A CA 1
ATOM 6083 C C . ASN A 1 771 ? -4.880 7.318 -27.124 1.00 30.92 771 ASN A C 1
ATOM 6085 O O . ASN A 1 771 ? -4.851 6.339 -26.381 1.00 30.92 771 ASN A O 1
ATOM 6089 N N . SER A 1 772 ? -4.159 8.402 -26.849 1.00 32.47 772 SER A N 1
ATOM 6090 C CA . SER A 1 772 ? -3.598 8.699 -25.524 1.00 32.47 772 SER A CA 1
ATOM 6091 C C . SER A 1 772 ? -4.493 9.728 -24.820 1.00 32.47 772 SER A C 1
ATOM 6093 O O . SER A 1 772 ? -4.963 10.677 -25.445 1.00 32.47 772 SER A O 1
ATOM 6095 N N . VAL A 1 773 ? -4.745 9.572 -23.512 1.00 34.19 773 VAL A N 1
ATOM 6096 C CA . VAL A 1 773 ? -5.243 10.699 -22.703 1.00 34.19 773 VAL A CA 1
ATOM 6097 C C . VAL A 1 773 ? -4.094 11.698 -22.622 1.00 34.19 773 VAL A C 1
ATOM 6099 O O . VAL A 1 773 ? -3.215 11.604 -21.770 1.00 34.19 773 VAL A O 1
ATOM 6102 N N . VAL A 1 774 ? -4.058 12.605 -23.592 1.00 32.69 774 VAL A N 1
ATOM 6103 C CA . VAL A 1 774 ? -3.127 13.723 -23.637 1.00 32.69 774 VAL A CA 1
ATOM 6104 C C . VAL A 1 774 ? -3.645 14.759 -22.650 1.00 32.69 774 VAL A C 1
ATOM 6106 O O . VAL A 1 774 ? -4.736 15.301 -22.827 1.00 32.69 774 VAL A O 1
ATOM 6109 N N . PHE A 1 775 ? -2.864 15.060 -21.613 1.00 35.59 775 PHE A N 1
ATOM 6110 C CA . PHE A 1 775 ? -3.040 16.316 -20.894 1.00 35.59 775 PHE A CA 1
ATOM 6111 C C . PHE A 1 775 ? -2.722 17.439 -21.885 1.00 35.59 775 PHE A C 1
ATOM 6113 O O . PHE A 1 775 ? -1.563 17.759 -22.127 1.00 35.59 775 PHE A O 1
ATOM 6120 N N . GLN A 1 776 ? -3.750 17.988 -22.534 1.00 30.05 776 GLN A N 1
ATOM 6121 C CA . GLN A 1 776 ? -3.590 19.150 -23.396 1.00 30.05 776 GLN A CA 1
ATOM 6122 C C . GLN A 1 776 ? -3.378 20.378 -22.514 1.00 30.05 776 GLN A C 1
ATOM 6124 O O . GLN A 1 776 ? -4.313 20.954 -21.963 1.00 30.05 776 GLN A O 1
ATOM 6129 N N . GLY A 1 777 ? -2.116 20.754 -22.371 1.00 38.00 777 GLY A N 1
ATOM 6130 C CA . GLY A 1 777 ? -1.692 22.022 -21.809 1.00 38.00 777 GLY A CA 1
ATOM 6131 C C . GLY A 1 777 ? -0.202 22.171 -22.047 1.00 38.00 777 GLY A C 1
ATOM 6132 O O . GLY A 1 777 ? 0.575 21.333 -21.608 1.00 38.00 777 GLY A O 1
ATOM 6133 N N . THR A 1 778 ? 0.209 23.243 -22.715 1.00 39.75 778 THR A N 1
ATOM 6134 C CA . THR A 1 778 ? 1.621 23.573 -22.980 1.00 39.75 778 THR A CA 1
ATOM 6135 C C . THR A 1 778 ? 2.446 23.823 -21.705 1.00 39.75 778 THR A C 1
ATOM 6137 O O . THR A 1 778 ? 3.654 23.998 -21.801 1.00 39.75 778 THR A O 1
ATOM 6140 N N . ASN A 1 779 ? 1.812 23.769 -20.520 1.00 48.59 779 ASN A N 1
ATOM 6141 C CA . ASN A 1 779 ? 2.387 24.042 -19.194 1.00 48.59 779 ASN A CA 1
ATOM 6142 C C . ASN A 1 779 ? 2.208 22.878 -18.196 1.00 48.59 779 ASN A C 1
ATOM 6144 O O . ASN A 1 779 ? 2.157 23.095 -16.982 1.00 48.59 779 ASN A O 1
ATOM 6148 N N . SER A 1 780 ? 2.001 21.645 -18.663 1.00 49.00 780 SER A N 1
ATOM 6149 C CA . SER A 1 780 ? 1.586 20.546 -17.789 1.00 49.00 780 SER A CA 1
ATOM 6150 C C . SER A 1 780 ? 2.736 20.008 -16.922 1.00 49.00 780 SER A C 1
ATOM 6152 O O . SER A 1 780 ? 3.319 18.983 -17.242 1.00 49.00 780 SER A O 1
ATOM 6154 N N . GLY A 1 781 ? 2.997 20.659 -15.785 1.00 59.44 781 GLY A N 1
ATOM 6155 C CA . GLY A 1 781 ? 3.649 20.074 -14.608 1.00 59.44 781 GLY A CA 1
ATOM 6156 C C . GLY A 1 781 ? 5.172 20.215 -14.491 1.00 59.44 781 GLY A C 1
ATOM 6157 O O . GLY A 1 781 ? 5.882 20.552 -15.429 1.00 59.44 781 GLY A O 1
ATOM 6158 N N . ASP A 1 782 ? 5.670 19.985 -13.275 1.00 68.44 782 ASP A N 1
ATOM 6159 C CA . ASP A 1 782 ? 7.086 20.001 -12.904 1.00 68.44 782 ASP A CA 1
ATOM 6160 C C . ASP A 1 782 ? 7.566 18.607 -12.462 1.00 68.44 782 ASP A C 1
ATOM 6162 O O . ASP A 1 782 ? 6.853 17.606 -12.581 1.00 68.44 782 ASP A O 1
ATOM 6166 N N . PHE A 1 783 ? 8.787 18.543 -11.933 1.00 80.12 783 PHE A N 1
ATOM 6167 C CA . PHE A 1 783 ? 9.341 17.343 -11.317 1.00 80.12 783 PHE A CA 1
ATOM 6168 C C . PHE A 1 783 ? 9.331 17.452 -9.803 1.00 80.12 783 PHE A C 1
ATOM 6170 O O . PHE A 1 783 ? 9.674 18.491 -9.236 1.00 80.12 783 PHE A O 1
ATOM 6177 N N . PHE A 1 784 ? 9.039 16.339 -9.150 1.00 81.94 784 PHE A N 1
ATOM 6178 C CA . PHE A 1 784 ? 9.144 16.205 -7.706 1.00 81.94 784 PHE A CA 1
ATOM 6179 C C . PHE A 1 784 ? 9.822 14.880 -7.356 1.00 81.94 784 PHE A C 1
ATOM 6181 O O . PHE A 1 784 ? 10.016 14.022 -8.218 1.00 81.94 784 PHE A O 1
ATOM 6188 N N . SER A 1 785 ? 10.226 14.747 -6.099 1.00 81.00 785 SER A N 1
ATOM 6189 C CA . SER A 1 785 ? 10.905 13.559 -5.594 1.00 81.00 785 SER A CA 1
ATOM 6190 C C . SER A 1 785 ? 10.000 12.779 -4.655 1.00 81.00 785 SER A C 1
ATOM 6192 O O . SER A 1 785 ? 9.203 13.367 -3.921 1.00 81.00 785 SER A O 1
ATOM 6194 N N . ILE A 1 786 ? 10.146 11.457 -4.684 1.00 83.75 786 ILE A N 1
ATOM 6195 C CA . ILE A 1 786 ? 9.452 10.533 -3.786 1.00 83.75 786 ILE A CA 1
ATOM 6196 C C . ILE A 1 786 ? 10.500 9.805 -2.951 1.00 83.75 786 ILE A C 1
ATOM 6198 O O . ILE A 1 786 ? 11.489 9.292 -3.481 1.00 83.75 786 ILE A O 1
ATOM 6202 N N . GLY A 1 787 ? 10.287 9.783 -1.636 1.00 82.56 787 GLY A N 1
ATOM 6203 C CA . GLY A 1 787 ? 11.164 9.102 -0.690 1.00 82.56 787 GLY A CA 1
ATOM 6204 C C . GLY A 1 787 ? 11.242 7.598 -0.952 1.00 82.56 787 GLY A C 1
ATOM 6205 O O . GLY A 1 787 ? 10.270 6.976 -1.389 1.00 82.56 787 GLY A O 1
ATOM 6206 N N . ARG A 1 788 ? 12.410 7.002 -0.671 1.00 85.69 788 ARG A N 1
ATOM 6207 C CA . ARG A 1 788 ? 12.634 5.554 -0.843 1.00 85.69 788 ARG A CA 1
ATOM 6208 C C . ARG A 1 788 ? 11.624 4.745 -0.027 1.00 85.69 788 ARG A C 1
ATOM 6210 O O . ARG A 1 788 ? 11.074 3.773 -0.535 1.00 85.69 788 ARG A O 1
ATOM 6217 N N . ASN A 1 789 ? 11.313 5.217 1.180 1.00 86.31 789 ASN A N 1
ATOM 6218 C CA . ASN A 1 789 ? 10.302 4.646 2.060 1.00 86.31 789 ASN A CA 1
ATOM 6219 C C . ASN A 1 789 ? 8.920 4.491 1.415 1.00 86.31 789 ASN A C 1
ATOM 6221 O O . ASN A 1 789 ? 8.260 3.474 1.614 1.00 86.31 789 ASN A O 1
ATOM 6225 N N . ILE A 1 790 ? 8.493 5.455 0.600 1.00 90.88 790 ILE A N 1
ATOM 6226 C CA . ILE A 1 790 ? 7.210 5.352 -0.097 1.00 90.88 790 ILE A CA 1
ATOM 6227 C C . ILE A 1 790 ? 7.273 4.303 -1.200 1.00 90.88 790 ILE A C 1
ATOM 6229 O O . ILE A 1 790 ? 6.364 3.488 -1.310 1.00 90.88 790 ILE A O 1
ATOM 6233 N N . ILE A 1 791 ? 8.343 4.278 -1.998 1.00 88.88 791 ILE A N 1
ATOM 6234 C CA . ILE A 1 791 ? 8.492 3.261 -3.047 1.00 88.88 791 ILE A CA 1
ATOM 6235 C C . ILE A 1 791 ? 8.564 1.854 -2.437 1.00 88.88 791 ILE A C 1
ATOM 6237 O O . ILE A 1 791 ? 7.931 0.942 -2.963 1.00 88.88 791 ILE A O 1
ATOM 6241 N N . ALA A 1 792 ? 9.241 1.676 -1.299 1.00 89.00 792 ALA A N 1
ATOM 6242 C CA . ALA A 1 792 ? 9.239 0.414 -0.559 1.00 89.00 792 ALA A CA 1
ATOM 6243 C C . ALA A 1 792 ? 7.823 0.017 -0.104 1.00 89.00 792 ALA A C 1
ATOM 6245 O O . ALA A 1 792 ? 7.409 -1.125 -0.298 1.00 89.00 792 ALA A O 1
ATOM 6246 N N . HIS A 1 793 ? 7.040 0.966 0.419 1.00 92.00 793 HIS A N 1
ATOM 6247 C CA . HIS A 1 793 ? 5.634 0.725 0.746 1.00 92.00 793 HIS A CA 1
ATOM 6248 C C . HIS A 1 793 ? 4.813 0.329 -0.497 1.00 92.00 793 HIS A C 1
ATOM 6250 O O . HIS A 1 793 ? 4.026 -0.615 -0.439 1.00 92.00 793 HIS A O 1
ATOM 6256 N N . LEU A 1 794 ? 5.027 0.979 -1.648 1.00 92.62 794 LEU A N 1
ATOM 6257 C CA . LEU A 1 794 ? 4.374 0.587 -2.901 1.00 92.62 794 LEU A CA 1
ATOM 6258 C C . LEU A 1 794 ? 4.770 -0.827 -3.336 1.00 92.62 794 LEU A C 1
ATOM 6260 O O . LEU A 1 794 ? 3.915 -1.557 -3.815 1.00 92.62 794 LEU A O 1
ATOM 6264 N N . TYR A 1 795 ? 6.017 -1.252 -3.147 1.00 90.94 795 TYR A N 1
ATOM 6265 C CA . TYR A 1 795 ? 6.417 -2.633 -3.430 1.00 90.94 795 TYR A CA 1
ATOM 6266 C C . TYR A 1 795 ? 5.684 -3.653 -2.554 1.00 90.94 795 TYR A C 1
ATOM 6268 O O . TYR A 1 795 ? 5.272 -4.699 -3.051 1.00 90.94 795 TYR A O 1
ATOM 6276 N N . ASN A 1 796 ? 5.471 -3.325 -1.279 1.00 89.19 796 ASN A N 1
ATOM 6277 C CA . ASN A 1 796 ? 4.772 -4.193 -0.334 1.00 89.19 796 ASN A CA 1
ATOM 6278 C C . ASN A 1 796 ? 3.266 -4.329 -0.629 1.00 89.19 796 ASN A C 1
ATOM 6280 O O . ASN A 1 796 ? 2.698 -5.388 -0.370 1.00 89.19 796 ASN A O 1
ATOM 6284 N N . HIS A 1 797 ? 2.615 -3.281 -1.152 1.00 90.38 797 HIS A N 1
ATOM 6285 C CA . HIS A 1 797 ? 1.144 -3.222 -1.252 1.00 90.38 797 HIS A CA 1
ATOM 6286 C C . HIS A 1 797 ? 0.592 -3.058 -2.676 1.00 90.38 797 HIS A C 1
ATOM 6288 O O . HIS A 1 797 ? -0.523 -3.489 -2.962 1.00 90.38 797 HIS A O 1
ATOM 6294 N N . TYR A 1 798 ? 1.356 -2.451 -3.586 1.00 92.06 798 TYR A N 1
ATOM 6295 C CA . TYR A 1 798 ? 0.948 -2.089 -4.949 1.00 92.06 798 TYR A CA 1
ATOM 6296 C C . TYR A 1 798 ? 2.075 -2.347 -5.976 1.00 92.06 798 TYR A C 1
ATOM 6298 O O . TYR A 1 798 ? 2.533 -1.408 -6.635 1.00 92.06 798 TYR A O 1
ATOM 6306 N N . PRO A 1 799 ? 2.528 -3.602 -6.170 1.00 87.88 799 PRO A N 1
ATOM 6307 C CA . PRO A 1 799 ? 3.732 -3.911 -6.951 1.00 87.88 799 PRO A CA 1
ATOM 6308 C C . PRO A 1 799 ? 3.671 -3.434 -8.411 1.00 87.88 799 PRO A C 1
ATOM 6310 O O . PRO A 1 799 ? 4.676 -2.981 -8.950 1.00 87.88 799 PRO A O 1
ATOM 6313 N N . ASN A 1 800 ? 2.491 -3.449 -9.043 1.00 86.12 800 ASN A N 1
ATOM 6314 C CA . ASN A 1 800 ? 2.318 -2.929 -10.406 1.00 86.12 800 ASN A CA 1
ATOM 6315 C C . ASN A 1 800 ? 2.497 -1.406 -10.475 1.00 86.12 800 ASN A C 1
ATOM 6317 O O . ASN A 1 800 ? 3.119 -0.897 -11.403 1.00 86.12 800 ASN A O 1
ATOM 6321 N N . LEU A 1 801 ? 1.979 -0.676 -9.481 1.00 89.12 801 LEU A N 1
ATOM 6322 C CA . LEU A 1 801 ? 2.193 0.765 -9.378 1.00 89.12 801 LEU A CA 1
ATOM 6323 C C . LEU A 1 801 ? 3.659 1.066 -9.047 1.00 89.12 801 LEU A C 1
ATOM 6325 O O . LEU A 1 801 ? 4.210 2.012 -9.593 1.00 89.12 801 LEU A O 1
ATOM 6329 N N . ALA A 1 802 ? 4.308 0.257 -8.204 1.00 89.38 802 ALA A N 1
ATOM 6330 C CA . ALA A 1 802 ? 5.737 0.385 -7.926 1.00 89.38 802 ALA A CA 1
ATOM 6331 C C . ALA A 1 802 ? 6.581 0.214 -9.202 1.00 89.38 802 ALA A C 1
ATOM 6333 O O . ALA A 1 802 ? 7.448 1.044 -9.470 1.00 89.38 802 ALA A O 1
ATOM 6334 N N . ALA A 1 803 ? 6.275 -0.799 -10.020 1.00 86.06 803 ALA A N 1
ATOM 6335 C CA . ALA A 1 803 ? 6.932 -1.033 -11.305 1.00 86.06 803 ALA A CA 1
ATOM 6336 C C . ALA A 1 803 ? 6.686 0.110 -12.303 1.00 86.06 803 ALA A C 1
ATOM 6338 O O . ALA A 1 803 ? 7.618 0.559 -12.968 1.00 86.06 803 ALA A O 1
ATOM 6339 N N . GLU A 1 804 ? 5.458 0.632 -12.383 1.00 86.94 804 GLU A N 1
ATOM 6340 C CA . GLU A 1 804 ? 5.161 1.789 -13.232 1.00 86.94 804 GLU A CA 1
ATOM 6341 C C . GLU A 1 804 ? 5.915 3.033 -12.756 1.00 86.94 804 GLU A C 1
ATOM 6343 O O . GLU A 1 804 ? 6.554 3.703 -13.563 1.00 86.94 804 GLU A O 1
ATOM 6348 N N . CYS A 1 805 ? 5.919 3.309 -11.448 1.00 87.06 805 CYS A N 1
ATOM 6349 C CA . CYS A 1 805 ? 6.697 4.391 -10.852 1.00 87.06 805 CYS A CA 1
ATOM 6350 C C . CYS A 1 805 ? 8.188 4.262 -11.171 1.00 87.06 805 CYS A C 1
ATOM 6352 O O . CYS A 1 805 ? 8.820 5.277 -11.435 1.00 87.06 805 CYS A O 1
ATOM 6354 N N . GLU A 1 806 ? 8.758 3.058 -11.173 1.00 84.38 806 GLU A N 1
ATOM 6355 C CA . GLU A 1 806 ? 10.148 2.833 -11.582 1.00 84.38 806 GLU A CA 1
ATOM 6356 C C . GLU A 1 806 ? 10.349 3.088 -13.082 1.00 84.38 806 GLU A C 1
ATOM 6358 O O . GLU A 1 806 ? 11.308 3.750 -13.467 1.00 84.38 806 GLU A O 1
ATOM 6363 N N . ARG A 1 807 ? 9.407 2.665 -13.931 1.00 85.12 807 ARG A N 1
ATOM 6364 C CA . ARG A 1 807 ? 9.450 2.905 -15.382 1.00 85.12 807 ARG A CA 1
ATOM 6365 C C . ARG A 1 807 ? 9.403 4.393 -15.743 1.00 85.12 807 ARG A C 1
ATOM 6367 O O . ARG A 1 807 ? 10.036 4.810 -16.709 1.00 85.12 807 ARG A O 1
ATOM 6374 N N . ILE A 1 808 ? 8.628 5.190 -15.005 1.00 84.31 808 ILE A N 1
ATOM 6375 C CA . ILE A 1 808 ? 8.521 6.648 -15.200 1.00 84.31 808 ILE A CA 1
ATOM 6376 C C . ILE A 1 808 ? 9.462 7.451 -14.290 1.00 84.31 808 ILE A C 1
ATOM 6378 O O . ILE A 1 808 ? 9.344 8.679 -14.222 1.00 84.31 808 ILE A O 1
ATOM 6382 N N . ASN A 1 809 ? 10.350 6.769 -13.563 1.00 84.12 809 ASN A N 1
ATOM 6383 C CA . ASN A 1 809 ? 11.357 7.397 -12.727 1.00 84.12 809 ASN A CA 1
ATOM 6384 C C . ASN A 1 809 ? 12.507 7.925 -13.581 1.00 84.12 809 ASN A C 1
ATOM 6386 O O . ASN A 1 809 ? 12.931 7.306 -14.553 1.00 84.12 809 ASN A O 1
ATOM 6390 N N . TYR A 1 810 ? 13.084 9.025 -13.126 1.00 77.75 810 TYR A N 1
ATOM 6391 C CA . TYR A 1 810 ? 14.349 9.517 -13.618 1.00 77.75 810 TYR A CA 1
ATOM 6392 C C . TYR A 1 810 ? 15.383 9.492 -12.488 1.00 77.75 810 TYR A C 1
ATOM 6394 O O . TYR A 1 810 ? 15.477 10.417 -11.677 1.00 77.75 810 TYR A O 1
ATOM 6402 N N . SER A 1 811 ? 16.164 8.413 -12.423 1.00 65.94 811 SER A N 1
ATOM 6403 C CA . SER A 1 811 ? 17.296 8.302 -11.501 1.00 65.94 811 SER A CA 1
ATOM 6404 C C . SER A 1 811 ? 18.458 9.141 -12.024 1.00 65.94 811 SER A C 1
ATOM 6406 O O . SER A 1 811 ? 18.966 8.850 -13.103 1.00 65.94 811 SER A O 1
ATOM 6408 N N . GLY A 1 812 ? 18.881 10.169 -11.289 1.00 70.62 812 GLY A N 1
ATOM 6409 C CA . GLY A 1 812 ? 19.939 11.066 -11.753 1.00 70.62 812 GLY A CA 1
ATOM 6410 C C . GLY A 1 812 ? 21.072 11.270 -10.758 1.00 70.62 812 GLY A C 1
ATOM 6411 O O . GLY A 1 812 ? 20.869 11.223 -9.543 1.00 70.62 812 GLY A O 1
ATOM 6412 N N . LEU A 1 813 ? 22.258 11.526 -11.307 1.00 82.75 813 LEU A N 1
ATOM 6413 C CA . LEU A 1 813 ? 23.397 12.085 -10.580 1.00 82.75 813 LEU A CA 1
ATOM 6414 C C . LEU A 1 813 ? 23.206 13.602 -10.413 1.00 82.75 813 LEU A C 1
ATOM 6416 O O . LEU A 1 813 ? 22.398 14.214 -11.115 1.00 82.75 813 LEU A O 1
ATOM 6420 N N . ILE A 1 814 ? 23.939 14.218 -9.489 1.00 83.50 814 ILE A N 1
ATOM 6421 C CA . ILE A 1 814 ? 23.974 15.671 -9.294 1.00 83.50 814 ILE A CA 1
ATOM 6422 C C . ILE A 1 814 ? 25.374 16.192 -9.609 1.00 83.50 814 ILE A C 1
ATOM 6424 O O . ILE A 1 814 ? 26.368 15.582 -9.220 1.00 83.50 814 ILE A O 1
ATOM 6428 N N . ALA A 1 815 ? 25.446 17.338 -10.280 1.00 87.25 815 ALA A N 1
ATOM 6429 C CA . ALA A 1 815 ? 26.670 18.112 -10.440 1.00 87.25 815 ALA A CA 1
ATOM 6430 C C . ALA A 1 815 ? 26.468 19.549 -9.942 1.00 87.25 815 ALA A C 1
ATOM 6432 O O . ALA A 1 815 ? 25.483 20.212 -10.274 1.00 87.25 815 ALA A O 1
ATOM 6433 N N . TYR A 1 816 ? 27.420 20.050 -9.164 1.00 84.31 816 TYR A N 1
ATOM 6434 C CA . TYR A 1 816 ? 27.369 21.388 -8.583 1.00 84.31 816 TYR A CA 1
ATOM 6435 C C . TYR A 1 816 ? 28.259 22.340 -9.378 1.00 84.31 816 TYR A C 1
ATOM 6437 O O . TYR A 1 816 ? 29.389 21.997 -9.726 1.00 84.31 816 TYR A O 1
ATOM 6445 N N . HIS A 1 817 ? 27.750 23.534 -9.661 1.00 86.31 817 HIS A N 1
ATOM 6446 C CA . HIS A 1 817 ? 28.413 24.553 -10.466 1.00 86.31 817 HIS A CA 1
ATOM 6447 C C . HIS A 1 817 ? 28.327 25.929 -9.793 1.00 86.31 817 HIS A C 1
ATOM 6449 O O . HIS A 1 817 ? 27.411 26.218 -9.016 1.00 86.31 817 HIS A O 1
ATOM 6455 N N . LYS A 1 818 ? 29.261 26.811 -10.137 1.00 83.75 818 LYS A N 1
ATOM 6456 C CA . LYS A 1 818 ? 29.123 28.257 -9.930 1.00 83.75 818 LYS A CA 1
ATOM 6457 C C . LYS A 1 818 ? 28.103 28.821 -10.932 1.00 83.75 818 LYS A C 1
ATOM 6459 O O . LYS A 1 818 ? 27.891 28.237 -11.993 1.00 83.75 818 LYS A O 1
ATOM 6464 N N . LEU A 1 819 ? 27.508 29.990 -10.661 1.00 84.81 819 LEU A N 1
ATOM 6465 C CA . LEU A 1 819 ? 26.589 30.647 -11.618 1.00 84.81 819 LEU A CA 1
ATOM 6466 C C . LEU A 1 819 ? 27.223 30.974 -12.983 1.00 84.81 819 LEU A C 1
ATOM 6468 O O . LEU A 1 819 ? 26.495 31.118 -13.961 1.00 84.81 819 LEU A O 1
ATOM 6472 N N . ASN A 1 820 ? 28.553 31.076 -13.067 1.00 84.88 820 ASN A N 1
ATOM 6473 C CA . ASN A 1 820 ? 29.283 31.251 -14.329 1.00 84.88 820 ASN A CA 1
ATOM 6474 C C . ASN A 1 820 ? 29.462 29.930 -15.118 1.00 84.88 820 ASN A C 1
ATOM 6476 O O . ASN A 1 820 ? 30.167 29.911 -16.123 1.00 84.88 820 ASN A O 1
ATOM 6480 N N . GLY A 1 821 ? 28.873 28.820 -14.656 1.00 83.56 821 GLY A N 1
ATOM 6481 C CA . GLY A 1 821 ? 28.937 27.505 -15.294 1.00 83.56 821 GLY A CA 1
ATOM 6482 C C . GLY A 1 821 ? 30.191 26.679 -14.983 1.00 83.56 821 GLY A C 1
ATOM 6483 O O . GLY A 1 821 ? 30.307 25.568 -15.496 1.00 83.56 821 GLY A O 1
ATOM 6484 N N . GLU A 1 822 ? 31.121 27.172 -14.159 1.00 86.19 822 GLU A N 1
ATOM 6485 C CA . GLU A 1 822 ? 32.289 26.407 -13.705 1.00 86.19 822 GLU A CA 1
ATOM 6486 C C . GLU A 1 822 ? 31.858 25.268 -12.771 1.00 86.19 822 GLU A C 1
ATOM 6488 O O . GLU A 1 822 ? 31.147 25.497 -11.790 1.00 86.19 822 GLU A O 1
ATOM 6493 N N . ARG A 1 823 ? 32.278 24.030 -13.063 1.00 87.81 823 ARG A N 1
ATOM 6494 C CA . ARG A 1 823 ? 31.932 22.855 -12.252 1.00 87.81 823 ARG A CA 1
ATOM 6495 C C . ARG A 1 823 ? 32.762 22.811 -10.972 1.00 87.81 823 ARG A C 1
ATOM 6497 O O . ARG A 1 823 ? 33.985 22.813 -11.035 1.00 87.81 823 ARG A O 1
ATOM 6504 N N . ILE A 1 824 ? 32.077 22.698 -9.840 1.00 83.56 824 ILE A N 1
ATOM 6505 C CA . ILE A 1 824 ? 32.659 22.516 -8.507 1.00 83.56 824 ILE A CA 1
ATOM 6506 C C . ILE A 1 824 ? 32.862 21.018 -8.243 1.00 83.56 824 ILE A C 1
ATOM 6508 O O . ILE A 1 824 ? 33.961 20.591 -7.915 1.00 83.56 824 ILE A O 1
ATOM 6512 N N . SER A 1 825 ? 31.815 20.202 -8.425 1.00 84.19 825 SER A N 1
ATOM 6513 C CA . SER A 1 825 ? 31.842 18.758 -8.135 1.00 84.19 825 SER A CA 1
ATOM 6514 C C . SER A 1 825 ? 30.772 17.967 -8.908 1.00 84.19 825 SER A C 1
ATOM 6516 O O . SER A 1 825 ? 29.888 18.546 -9.546 1.00 84.19 825 SER A O 1
ATOM 6518 N N . GLY A 1 826 ? 30.862 16.632 -8.866 1.00 85.50 826 GLY A N 1
ATOM 6519 C CA . GLY A 1 826 ? 29.985 15.703 -9.591 1.00 85.50 826 GLY A CA 1
ATOM 6520 C C . GLY A 1 826 ? 30.329 15.527 -11.085 1.00 85.50 826 GLY A C 1
ATOM 6521 O O . GLY A 1 826 ? 31.295 16.128 -11.568 1.00 85.50 826 GLY A O 1
ATOM 6522 N N . PRO A 1 827 ? 29.568 14.705 -11.840 1.00 87.88 827 PRO A N 1
ATOM 6523 C CA . PRO A 1 827 ? 28.330 14.023 -11.445 1.00 87.88 827 PRO A CA 1
ATOM 6524 C C . PRO A 1 827 ? 28.537 12.971 -10.347 1.00 87.88 827 PRO A C 1
ATOM 6526 O O . PRO A 1 827 ? 29.385 12.094 -10.476 1.00 87.88 827 PRO A O 1
ATOM 6529 N N . GLU A 1 828 ? 27.762 13.047 -9.270 1.00 82.69 828 GLU A N 1
ATOM 6530 C CA . GLU A 1 828 ? 27.813 12.108 -8.143 1.00 82.69 828 GLU A CA 1
ATOM 6531 C C . GLU A 1 828 ? 26.405 11.721 -7.668 1.00 82.69 828 GLU A C 1
ATOM 6533 O O . GLU A 1 828 ? 25.426 12.421 -7.933 1.00 82.69 828 GLU A O 1
ATOM 6538 N N . ALA A 1 829 ? 26.275 10.577 -6.991 1.00 76.31 829 ALA A N 1
ATOM 6539 C CA . ALA A 1 829 ? 24.998 10.170 -6.414 1.00 76.31 829 ALA A CA 1
ATOM 6540 C C . ALA A 1 829 ? 24.632 11.088 -5.240 1.00 76.31 829 ALA A C 1
ATOM 6542 O O . ALA A 1 829 ? 25.502 11.524 -4.487 1.00 76.31 829 ALA A O 1
ATOM 6543 N N . VAL A 1 830 ? 23.338 11.352 -5.052 1.00 70.25 830 VAL A N 1
ATOM 6544 C CA . VAL A 1 830 ? 22.887 12.157 -3.912 1.00 70.25 830 VAL A CA 1
ATOM 6545 C C . VAL A 1 830 ? 23.202 11.407 -2.611 1.00 70.25 830 VAL A C 1
ATOM 6547 O O . VAL A 1 830 ? 22.817 10.236 -2.502 1.00 70.25 830 VAL A O 1
ATOM 6550 N N . PRO A 1 831 ? 23.867 12.036 -1.624 1.00 64.94 831 PRO A N 1
ATOM 6551 C CA . PRO A 1 831 ? 24.184 11.401 -0.347 1.00 64.94 831 PRO A CA 1
ATOM 6552 C C . PRO A 1 831 ? 22.905 11.252 0.494 1.00 64.94 831 PRO A C 1
ATOM 6554 O O . PRO A 1 831 ? 22.578 12.104 1.315 1.00 64.94 831 PRO A O 1
ATOM 6557 N N . ILE A 1 832 ? 22.136 10.193 0.225 1.00 69.19 832 ILE A N 1
ATOM 6558 C CA . ILE A 1 832 ? 20.841 9.899 0.854 1.00 69.19 832 ILE A CA 1
ATOM 6559 C C . ILE A 1 832 ? 20.829 8.437 1.299 1.00 69.19 832 ILE A C 1
ATOM 6561 O O . ILE A 1 832 ? 20.440 7.578 0.502 1.00 69.19 832 ILE A O 1
ATOM 6565 N N . GLY A 1 833 ? 21.218 8.169 2.543 1.00 66.69 833 GLY A N 1
ATOM 6566 C CA . GLY A 1 833 ? 21.161 6.855 3.185 1.00 66.69 833 GLY A CA 1
ATOM 6567 C C . GLY A 1 833 ? 21.614 5.652 2.364 1.00 66.69 833 GLY A C 1
ATOM 6568 O O . GLY A 1 833 ? 22.264 5.750 1.319 1.00 66.69 833 GLY A O 1
ATOM 6569 N N . LYS A 1 834 ? 21.273 4.457 2.850 1.00 72.94 834 LYS A N 1
ATOM 6570 C CA . LYS A 1 834 ? 21.509 3.231 2.083 1.00 72.94 834 LYS A CA 1
ATOM 6571 C C . LYS A 1 834 ? 20.483 3.132 0.955 1.00 72.94 834 LYS A C 1
ATOM 6573 O O . LYS A 1 834 ? 19.297 3.356 1.187 1.00 72.94 834 LYS A O 1
ATOM 6578 N N . PRO A 1 835 ? 20.899 2.756 -0.265 1.00 75.44 835 PRO A N 1
ATOM 6579 C CA . PRO A 1 835 ? 19.972 2.643 -1.376 1.00 75.44 835 PRO A CA 1
ATOM 6580 C C . PRO A 1 835 ? 19.114 1.383 -1.343 1.00 75.44 835 PRO A C 1
ATOM 6582 O O . PRO A 1 835 ? 18.274 1.206 -2.217 1.00 75.44 835 PRO A O 1
ATOM 6585 N N . THR A 1 836 ? 19.318 0.530 -0.348 1.00 82.94 836 THR A N 1
ATOM 6586 C CA . THR A 1 836 ? 18.609 -0.730 -0.179 1.00 82.94 836 THR A CA 1
ATOM 6587 C C . THR A 1 836 ? 17.630 -0.619 0.984 1.00 82.94 836 THR A C 1
ATOM 6589 O O . THR A 1 836 ? 17.988 -0.091 2.039 1.00 82.94 836 THR A O 1
ATOM 6592 N N . MET A 1 837 ? 16.406 -1.105 0.787 1.00 83.06 837 MET A N 1
ATOM 6593 C CA . MET A 1 837 ? 15.380 -1.213 1.821 1.00 83.06 837 MET A CA 1
ATOM 6594 C C . MET A 1 837 ? 14.912 -2.658 1.961 1.00 83.06 837 MET A C 1
ATOM 6596 O O . MET A 1 837 ? 14.674 -3.332 0.958 1.00 83.06 837 MET A O 1
ATOM 6600 N N . THR A 1 838 ? 14.719 -3.099 3.201 1.00 82.69 838 THR A N 1
ATOM 6601 C CA . THR A 1 838 ? 14.104 -4.389 3.511 1.00 82.69 838 THR A CA 1
ATOM 6602 C C . THR A 1 838 ? 12.587 -4.299 3.322 1.00 82.69 838 THR A C 1
ATOM 6604 O O . THR A 1 838 ? 11.932 -3.451 3.933 1.00 82.69 838 THR A O 1
ATOM 6607 N N . LEU A 1 839 ? 12.027 -5.162 2.478 1.00 84.56 839 LEU A N 1
ATOM 6608 C CA . LEU A 1 839 ? 10.587 -5.304 2.267 1.00 84.56 839 LEU A CA 1
ATOM 6609 C C . LEU A 1 839 ? 9.943 -6.154 3.378 1.00 84.56 839 LEU A C 1
ATOM 6611 O O . LEU A 1 839 ? 10.628 -6.771 4.196 1.00 84.56 839 LEU A O 1
ATOM 6615 N N . ASN A 1 840 ? 8.608 -6.207 3.414 1.00 80.38 840 ASN A N 1
ATOM 6616 C CA . ASN A 1 840 ? 7.863 -6.919 4.464 1.00 80.38 840 ASN A CA 1
ATOM 6617 C C . ASN A 1 840 ? 8.112 -8.437 4.472 1.00 80.38 840 ASN A C 1
ATOM 6619 O O . ASN A 1 840 ? 7.922 -9.083 5.501 1.00 80.38 840 ASN A O 1
ATOM 6623 N N . ASP A 1 841 ? 8.539 -9.005 3.345 1.00 80.38 841 ASP A N 1
ATOM 6624 C CA . ASP A 1 841 ? 8.913 -10.416 3.201 1.00 80.38 841 ASP A CA 1
ATOM 6625 C C . ASP A 1 841 ? 10.372 -10.710 3.603 1.00 80.38 841 ASP A C 1
ATOM 6627 O O . ASP A 1 841 ? 10.818 -11.855 3.525 1.00 80.38 841 ASP A O 1
ATOM 6631 N N . GLY A 1 842 ? 11.114 -9.691 4.051 1.00 83.25 842 GLY A N 1
ATOM 6632 C CA . GLY A 1 842 ? 12.524 -9.784 4.421 1.00 83.25 842 GLY A CA 1
ATOM 6633 C C . GLY A 1 842 ? 13.496 -9.688 3.243 1.00 83.25 842 GLY A C 1
ATOM 6634 O O . GLY A 1 842 ? 14.703 -9.770 3.461 1.00 83.25 842 GLY A O 1
ATOM 6635 N N . SER A 1 843 ? 13.011 -9.514 2.009 1.00 84.50 843 SER A N 1
ATOM 6636 C CA . SER A 1 843 ? 13.874 -9.305 0.847 1.00 84.50 843 SER A CA 1
ATOM 6637 C C . SER A 1 843 ? 14.478 -7.899 0.837 1.00 84.50 843 SER A C 1
ATOM 6639 O O . SER A 1 843 ? 13.872 -6.927 1.285 1.00 84.50 843 SER A O 1
ATOM 6641 N N . GLU A 1 844 ? 15.696 -7.780 0.316 1.00 88.06 844 GLU A N 1
ATOM 6642 C CA . GLU A 1 844 ? 16.396 -6.504 0.166 1.00 88.06 844 GLU A CA 1
ATOM 6643 C C . GLU A 1 844 ? 16.167 -5.944 -1.243 1.00 88.06 844 GLU A C 1
ATOM 6645 O O . GLU A 1 844 ? 16.509 -6.586 -2.240 1.00 88.06 844 GLU A O 1
ATOM 6650 N N . LYS A 1 845 ? 15.615 -4.730 -1.344 1.00 84.50 845 LYS A N 1
ATOM 6651 C CA . LYS A 1 845 ? 15.336 -4.060 -2.620 1.00 84.50 845 LYS A CA 1
ATOM 6652 C C . LYS A 1 845 ? 16.177 -2.800 -2.767 1.00 84.50 845 LYS A C 1
ATOM 6654 O O . LYS A 1 845 ? 16.087 -1.883 -1.955 1.00 84.50 845 LYS A O 1
ATOM 6659 N N . PHE A 1 846 ? 16.958 -2.725 -3.844 1.00 86.00 846 PHE A N 1
ATOM 6660 C CA . PHE A 1 846 ? 17.608 -1.484 -4.259 1.00 86.00 846 PHE A CA 1
ATOM 6661 C C . PHE A 1 846 ? 16.561 -0.521 -4.836 1.00 86.00 846 PHE A C 1
ATOM 6663 O O . PHE A 1 846 ? 15.858 -0.859 -5.787 1.00 86.00 846 PHE A O 1
ATOM 6670 N N . ILE A 1 847 ? 16.455 0.672 -4.256 1.00 81.50 847 ILE A N 1
ATOM 6671 C CA . ILE A 1 847 ? 15.521 1.730 -4.645 1.00 81.50 847 ILE A CA 1
ATOM 6672 C C . ILE A 1 847 ? 16.343 3.005 -4.797 1.00 81.50 847 ILE A C 1
ATOM 6674 O O . ILE A 1 847 ? 16.684 3.579 -3.767 1.00 81.50 847 ILE A O 1
ATOM 6678 N N . PRO A 1 848 ? 16.691 3.473 -6.011 1.00 74.19 848 PRO A N 1
ATOM 6679 C CA . PRO A 1 848 ? 17.503 4.677 -6.199 1.00 74.19 848 PRO A CA 1
ATOM 6680 C C . PRO A 1 848 ? 16.772 5.946 -5.728 1.00 74.19 848 PRO A C 1
ATOM 6682 O O . PRO A 1 848 ? 15.618 5.907 -5.308 1.00 74.19 848 PRO A O 1
ATOM 6685 N N . PHE A 1 849 ? 17.440 7.101 -5.787 1.00 75.25 849 PHE A N 1
ATOM 6686 C CA . PHE A 1 849 ? 16.738 8.374 -5.624 1.00 75.25 849 PHE A CA 1
ATOM 6687 C C . PHE A 1 849 ? 15.732 8.548 -6.768 1.00 75.25 849 PHE A C 1
ATOM 6689 O O . PHE A 1 849 ? 16.110 8.434 -7.936 1.00 75.25 849 PHE A O 1
ATOM 6696 N N . ASN A 1 850 ? 14.465 8.803 -6.429 1.00 77.19 850 ASN A N 1
ATOM 6697 C CA . ASN A 1 850 ? 13.392 8.855 -7.413 1.00 77.19 850 ASN A CA 1
ATOM 6698 C C . ASN A 1 850 ? 12.955 10.293 -7.703 1.00 77.19 850 ASN A C 1
ATOM 6700 O O . ASN A 1 850 ? 12.607 11.038 -6.779 1.00 77.19 850 ASN A O 1
ATOM 6704 N N . ARG A 1 851 ? 12.935 10.667 -8.987 1.00 82.81 851 ARG A N 1
ATOM 6705 C CA . ARG A 1 851 ? 12.294 11.889 -9.484 1.00 82.81 851 ARG A CA 1
ATOM 6706 C C . ARG A 1 851 ? 11.255 11.527 -10.529 1.00 82.81 851 ARG A C 1
ATOM 6708 O O . ARG A 1 851 ? 11.536 10.785 -11.463 1.00 82.81 851 ARG A O 1
ATOM 6715 N N . HIS A 1 852 ? 10.077 12.123 -10.414 1.00 85.81 852 HIS A N 1
ATOM 6716 C CA . HIS A 1 852 ? 8.957 11.851 -11.304 1.00 85.81 852 HIS A CA 1
ATOM 6717 C C . HIS A 1 852 ? 8.443 13.128 -11.943 1.00 85.81 852 HIS A C 1
ATOM 6719 O O . HIS A 1 852 ? 8.303 14.160 -11.283 1.00 85.81 852 HIS A O 1
ATOM 6725 N N . HIS A 1 853 ? 8.111 13.038 -13.230 1.00 84.69 853 HIS A N 1
ATOM 6726 C CA . HIS A 1 853 ? 7.343 14.074 -13.906 1.00 84.69 853 HIS A CA 1
ATOM 6727 C C . HIS A 1 853 ? 5.897 14.033 -13.396 1.00 84.69 853 HIS A C 1
ATOM 6729 O O . HIS A 1 853 ? 5.229 12.998 -13.499 1.00 84.69 853 HIS A O 1
ATOM 6735 N N . ARG A 1 854 ? 5.398 15.144 -12.842 1.00 82.62 854 ARG A N 1
ATOM 6736 C CA . ARG A 1 854 ? 4.100 15.197 -12.151 1.00 82.62 854 ARG A CA 1
ATOM 6737 C C . ARG A 1 854 ? 2.926 14.639 -12.962 1.00 82.62 854 ARG A C 1
ATOM 6739 O O . ARG A 1 854 ? 2.223 13.789 -12.417 1.00 82.62 854 ARG A O 1
ATOM 6746 N N . PRO A 1 855 ? 2.708 15.012 -14.236 1.00 81.56 855 PRO A N 1
ATOM 6747 C CA . PRO A 1 855 ? 1.621 14.444 -15.032 1.00 81.56 855 PRO A CA 1
ATOM 6748 C C . PRO A 1 855 ? 1.739 12.935 -15.232 1.00 81.56 855 PRO A C 1
ATOM 6750 O O . PRO A 1 855 ? 0.732 12.239 -15.147 1.00 81.56 855 PRO A O 1
ATOM 6753 N N . LYS A 1 856 ? 2.956 12.413 -15.456 1.00 85.19 856 LYS A N 1
ATOM 6754 C CA . LYS A 1 856 ? 3.173 10.967 -15.623 1.00 85.19 856 LYS A CA 1
ATOM 6755 C C . LYS A 1 856 ? 2.832 10.218 -14.339 1.00 85.19 856 LYS A C 1
ATOM 6757 O O . LYS A 1 856 ? 2.139 9.208 -14.383 1.00 85.19 856 LYS A O 1
ATOM 6762 N N . PHE A 1 857 ? 3.253 10.751 -13.195 1.00 87.56 857 PHE A N 1
ATOM 6763 C CA . PHE A 1 857 ? 2.951 10.151 -11.900 1.00 87.56 857 PHE A CA 1
ATOM 6764 C C . PHE A 1 857 ? 1.456 10.194 -11.561 1.00 87.56 857 PHE A C 1
ATOM 6766 O O . PHE A 1 857 ? 0.887 9.194 -11.133 1.00 87.56 857 PHE A O 1
ATOM 6773 N N . VAL A 1 858 ? 0.786 11.326 -11.803 1.00 86.88 858 VAL A N 1
ATOM 6774 C CA . VAL A 1 858 ? -0.669 11.438 -11.613 1.00 86.88 858 VAL A CA 1
ATOM 6775 C C . VAL A 1 858 ? -1.416 10.476 -12.541 1.00 86.88 858 VAL A C 1
ATOM 6777 O O . VAL A 1 858 ? -2.372 9.840 -12.104 1.00 86.88 858 VAL A O 1
ATOM 6780 N N . ALA A 1 859 ? -0.970 10.310 -13.789 1.00 83.81 859 ALA A N 1
ATOM 6781 C CA . ALA A 1 859 ? -1.541 9.327 -14.707 1.00 83.81 859 ALA A CA 1
ATOM 6782 C C . ALA A 1 859 ? -1.387 7.888 -14.183 1.00 83.81 859 ALA A C 1
ATOM 6784 O O . ALA A 1 859 ? -2.355 7.128 -14.221 1.00 83.81 859 ALA A O 1
ATOM 6785 N N . ALA A 1 860 ? -0.219 7.536 -13.633 1.00 86.50 860 ALA A N 1
ATOM 6786 C CA . ALA A 1 860 ? 0.015 6.233 -13.009 1.00 86.50 860 ALA A CA 1
ATOM 6787 C C . ALA A 1 860 ? -0.919 5.994 -11.806 1.00 86.50 860 ALA A C 1
ATOM 6789 O O . ALA A 1 860 ? -1.543 4.936 -11.702 1.00 86.50 860 ALA A O 1
ATOM 6790 N N . LEU A 1 861 ? -1.099 6.998 -10.938 1.00 89.81 861 LEU A N 1
ATOM 6791 C CA . LEU A 1 861 ? -2.047 6.918 -9.821 1.00 89.81 861 LEU A CA 1
ATOM 6792 C C . LEU A 1 861 ? -3.497 6.764 -10.294 1.00 89.81 861 LEU A C 1
ATOM 6794 O O . LEU A 1 861 ? -4.218 5.920 -9.770 1.00 89.81 861 LEU A O 1
ATOM 6798 N N . LEU A 1 862 ? -3.935 7.535 -11.292 1.00 86.06 862 LEU A N 1
ATOM 6799 C CA . LEU A 1 862 ? -5.295 7.438 -11.836 1.00 86.06 862 LEU A CA 1
ATOM 6800 C C . LEU A 1 862 ? -5.561 6.073 -12.481 1.00 86.06 862 LEU A C 1
ATOM 6802 O O . LEU A 1 862 ? -6.652 5.523 -12.322 1.00 86.06 862 LEU A O 1
ATOM 6806 N N . ALA A 1 863 ? -4.567 5.505 -13.167 1.00 82.62 863 ALA A N 1
ATOM 6807 C CA . ALA A 1 863 ? -4.650 4.146 -13.684 1.00 82.62 863 ALA A CA 1
ATOM 6808 C C . ALA A 1 863 ? -4.837 3.132 -12.543 1.00 82.62 863 ALA A C 1
ATOM 6810 O O . ALA A 1 863 ? -5.721 2.280 -12.622 1.00 82.62 863 ALA A O 1
ATOM 6811 N N . GLN A 1 864 ? -4.085 3.270 -11.446 1.00 87.81 864 GLN A N 1
ATOM 6812 C CA . GLN A 1 864 ? -4.226 2.395 -10.281 1.00 87.81 864 GLN A CA 1
ATOM 6813 C C . GLN A 1 864 ? -5.590 2.546 -9.588 1.00 87.81 864 GLN A C 1
ATOM 6815 O O . GLN A 1 864 ? -6.224 1.546 -9.261 1.00 87.81 864 GLN A O 1
ATOM 6820 N N . VAL A 1 865 ? -6.077 3.774 -9.404 1.00 87.19 865 VAL A N 1
ATOM 6821 C CA . VAL A 1 865 ? -7.408 4.066 -8.838 1.00 87.19 865 VAL A CA 1
ATOM 6822 C C . VAL A 1 865 ? -8.508 3.407 -9.676 1.00 87.19 865 VAL A C 1
ATOM 6824 O O . VAL A 1 865 ? -9.397 2.756 -9.125 1.00 87.19 865 VAL A O 1
ATOM 6827 N N . ARG A 1 866 ? -8.405 3.489 -11.010 1.00 83.25 866 ARG A N 1
ATOM 6828 C CA . ARG A 1 866 ? -9.324 2.815 -11.937 1.00 83.25 866 ARG A CA 1
ATOM 6829 C C . ARG A 1 866 ? -9.256 1.292 -11.812 1.00 83.25 866 ARG A C 1
ATOM 6831 O O . ARG A 1 866 ? -10.301 0.651 -11.797 1.00 83.25 866 ARG A O 1
ATOM 6838 N N . ASN A 1 867 ? -8.056 0.722 -11.695 1.00 82.38 867 ASN A N 1
ATOM 6839 C CA . ASN A 1 867 ? -7.869 -0.722 -11.520 1.00 82.38 867 ASN A CA 1
ATOM 6840 C C . ASN A 1 867 ? -8.479 -1.239 -10.209 1.00 82.38 867 ASN A C 1
ATOM 6842 O O . ASN A 1 867 ? -8.954 -2.368 -10.160 1.00 82.38 867 ASN A O 1
ATOM 6846 N N . LEU A 1 868 ? -8.496 -0.409 -9.162 1.00 85.50 868 LEU A N 1
ATOM 6847 C CA . LEU A 1 868 ? -9.128 -0.718 -7.876 1.00 85.50 868 LEU A CA 1
ATOM 6848 C C . LEU A 1 868 ? -10.649 -0.478 -7.867 1.00 85.50 868 LEU A C 1
ATOM 6850 O O . LEU A 1 868 ? -11.294 -0.730 -6.851 1.00 85.50 868 LEU A O 1
ATOM 6854 N N . GLY A 1 869 ? -11.232 0.016 -8.966 1.00 86.88 869 GLY A N 1
ATOM 6855 C CA . GLY A 1 869 ? -12.663 0.319 -9.052 1.00 86.88 869 GLY A CA 1
ATOM 6856 C C . GLY A 1 869 ? -13.104 1.506 -8.188 1.00 86.88 869 GLY A C 1
ATOM 6857 O O . GLY A 1 869 ? -14.281 1.605 -7.850 1.00 86.88 869 GLY A O 1
ATOM 6858 N N . ILE A 1 870 ? -12.181 2.396 -7.812 1.00 89.56 870 ILE A N 1
ATOM 6859 C CA . ILE A 1 870 ? -12.489 3.590 -7.018 1.00 89.56 870 ILE A CA 1
ATOM 6860 C C . ILE A 1 870 ? -13.071 4.664 -7.946 1.00 89.56 870 ILE A C 1
ATOM 6862 O O . ILE A 1 870 ? -12.458 5.047 -8.944 1.00 89.56 870 ILE A O 1
ATOM 6866 N N . GLU A 1 871 ? -14.259 5.159 -7.611 1.00 89.31 871 GLU A N 1
ATOM 6867 C CA . GLU A 1 871 ? -14.938 6.201 -8.380 1.00 89.31 871 GLU A CA 1
ATOM 6868 C C . GLU A 1 871 ? -14.235 7.560 -8.229 1.00 89.31 871 GLU A C 1
ATOM 6870 O O . GLU A 1 871 ? -13.915 7.994 -7.121 1.00 89.31 871 GLU A O 1
ATOM 6875 N N . VAL A 1 872 ? -14.025 8.256 -9.352 1.00 89.25 872 VAL A N 1
ATOM 6876 C CA . VAL A 1 872 ? -13.470 9.617 -9.384 1.00 89.25 872 VAL A CA 1
ATOM 6877 C C . VAL A 1 872 ? -14.433 10.540 -10.115 1.00 89.25 872 VAL A C 1
ATOM 6879 O O . VAL A 1 872 ? -14.734 10.335 -11.291 1.00 89.25 872 VAL A O 1
ATOM 6882 N N . ILE A 1 873 ? -14.872 11.595 -9.428 1.00 89.00 873 ILE A N 1
ATOM 6883 C CA . ILE A 1 873 ? -15.787 12.598 -9.976 1.00 89.00 873 ILE A CA 1
ATOM 6884 C C . ILE A 1 873 ? -14.998 13.871 -10.288 1.00 89.00 873 ILE A C 1
ATOM 6886 O O . ILE A 1 873 ? -14.634 14.639 -9.397 1.00 89.00 873 ILE A O 1
ATOM 6890 N N . PHE A 1 874 ? -14.738 14.110 -11.572 1.00 89.62 874 PHE A N 1
ATOM 6891 C CA . PHE A 1 874 ? -14.106 15.343 -12.042 1.00 89.62 874 PHE A CA 1
ATOM 6892 C C . PHE A 1 874 ? -15.121 16.489 -12.162 1.00 89.62 874 PHE A C 1
ATOM 6894 O O . PHE A 1 874 ? -16.321 16.269 -12.310 1.00 89.62 874 PHE A O 1
ATOM 6901 N N . GLY A 1 875 ? -14.642 17.736 -12.098 1.00 87.38 875 GLY A N 1
ATOM 6902 C CA . GLY A 1 875 ? -15.493 18.931 -12.201 1.00 87.38 875 GLY A CA 1
ATOM 6903 C C . GLY A 1 875 ? -16.333 19.240 -10.951 1.00 87.38 875 GLY A C 1
ATOM 6904 O O . GLY A 1 875 ? -17.077 20.217 -10.944 1.00 87.38 875 GLY A O 1
ATOM 6905 N N . ALA A 1 876 ? -16.199 18.458 -9.877 1.00 90.94 876 ALA A N 1
ATOM 6906 C CA . ALA A 1 876 ? -16.892 18.658 -8.605 1.00 90.94 876 ALA A CA 1
ATOM 6907 C C . ALA A 1 876 ? -16.062 19.526 -7.642 1.00 90.94 876 ALA A C 1
ATOM 6909 O O . ALA A 1 876 ? -15.387 19.030 -6.742 1.00 90.94 876 ALA A O 1
ATOM 6910 N N . LYS A 1 877 ? -16.090 20.848 -7.830 1.00 93.81 877 LYS A N 1
ATOM 6911 C CA . LYS A 1 877 ? -15.332 21.780 -6.983 1.00 93.81 877 LYS A CA 1
ATOM 6912 C C . LYS A 1 877 ? -15.947 21.896 -5.585 1.00 93.81 877 LYS A C 1
ATOM 6914 O O . LYS A 1 877 ? -17.070 22.377 -5.449 1.00 93.81 877 LYS A O 1
ATOM 6919 N N . VAL A 1 878 ? -15.198 21.508 -4.555 1.00 95.88 878 VAL A N 1
ATOM 6920 C CA . VAL A 1 878 ? -15.571 21.690 -3.142 1.00 95.88 878 VAL A CA 1
ATOM 6921 C C . VAL A 1 878 ? -15.347 23.145 -2.723 1.00 95.88 878 VAL A C 1
ATOM 6923 O O . VAL A 1 878 ? -14.289 23.719 -2.981 1.00 95.88 878 VAL A O 1
ATOM 6926 N N . VAL A 1 879 ? -16.344 23.750 -2.077 1.00 96.06 879 VAL A N 1
ATOM 6927 C CA . VAL A 1 879 ? -16.302 25.147 -1.607 1.00 96.06 879 VAL A CA 1
ATOM 6928 C C . VAL A 1 879 ? -16.448 25.287 -0.093 1.00 96.06 879 VAL A C 1
ATOM 6930 O O . VAL A 1 879 ? -16.070 26.331 0.445 1.00 96.06 879 VAL A O 1
ATOM 6933 N N . ASP A 1 880 ? -16.956 24.259 0.594 1.00 96.56 880 ASP A N 1
ATOM 6934 C CA . ASP A 1 880 ? -17.100 24.251 2.052 1.00 96.56 880 ASP A CA 1
ATOM 6935 C C . ASP A 1 880 ? -17.107 22.830 2.642 1.00 96.56 880 ASP A C 1
ATOM 6937 O O . ASP A 1 880 ? -17.335 21.857 1.919 1.00 96.56 880 ASP A O 1
ATOM 6941 N N . TYR A 1 881 ? -16.883 22.722 3.954 1.00 97.31 881 TYR A N 1
ATOM 6942 C CA . TYR A 1 881 ? -16.828 21.462 4.712 1.00 97.31 881 TYR A CA 1
ATOM 6943 C C . TYR A 1 881 ? -17.740 21.535 5.942 1.00 97.31 881 TYR A C 1
ATOM 6945 O O . TYR A 1 881 ? -17.884 22.597 6.545 1.00 97.31 881 TYR A O 1
ATOM 6953 N N . PHE A 1 882 ? -18.341 20.413 6.347 1.00 96.31 882 PHE A N 1
ATOM 6954 C CA . PHE A 1 882 ? -19.217 20.365 7.522 1.00 96.31 882 PHE A CA 1
ATOM 6955 C C . PHE A 1 882 ? -19.125 19.043 8.296 1.00 96.31 882 PHE A C 1
ATOM 6957 O O . PHE A 1 882 ? -18.686 18.022 7.767 1.00 96.31 882 PHE A O 1
ATOM 6964 N N . GLU A 1 883 ? -19.595 19.066 9.546 1.00 96.19 883 GLU A N 1
ATOM 6965 C CA . GLU A 1 883 ? -19.822 17.889 10.392 1.00 96.19 883 GLU A CA 1
ATOM 6966 C C . GLU A 1 883 ? -21.258 17.865 10.919 1.00 96.19 883 GLU A C 1
ATOM 6968 O O . GLU A 1 883 ? -21.825 18.904 11.255 1.00 96.19 883 GLU A O 1
ATOM 6973 N N . ASP A 1 884 ? -21.816 16.662 11.023 1.00 94.06 884 ASP A N 1
ATOM 6974 C CA . ASP A 1 884 ? -23.060 16.355 11.720 1.00 94.06 884 ASP A CA 1
ATOM 6975 C C . ASP A 1 884 ? -22.715 15.473 12.930 1.00 94.06 884 ASP A C 1
ATOM 6977 O O . ASP A 1 884 ? -22.404 14.283 12.795 1.00 94.06 884 ASP A O 1
ATOM 6981 N N . LEU A 1 885 ? -22.700 16.087 14.116 1.00 92.06 885 LEU A N 1
ATOM 6982 C CA . LEU A 1 885 ? -22.279 15.434 15.358 1.00 92.06 885 LEU A CA 1
ATOM 6983 C C . LEU A 1 885 ? -23.312 14.419 15.861 1.00 92.06 885 LEU A C 1
ATOM 6985 O O . LEU A 1 885 ? -22.923 13.408 16.446 1.00 92.06 885 LEU A O 1
ATOM 6989 N N . ASP A 1 886 ? -24.598 14.643 15.593 1.00 90.06 886 ASP A N 1
ATOM 6990 C CA . ASP A 1 886 ? -25.676 13.759 16.040 1.00 90.06 886 ASP A CA 1
ATOM 6991 C C . ASP A 1 886 ? -25.676 12.465 15.222 1.00 90.06 886 ASP A C 1
ATOM 6993 O O . ASP A 1 886 ? -25.751 11.363 15.767 1.00 90.06 886 ASP A O 1
ATOM 6997 N N . ARG A 1 887 ? -25.523 12.590 13.897 1.00 92.50 887 ARG A N 1
ATOM 6998 C CA . ARG A 1 887 ? -25.442 11.442 12.980 1.00 92.50 887 ARG A CA 1
ATOM 6999 C C . ARG A 1 887 ? -24.042 10.856 12.861 1.00 92.50 887 ARG A C 1
ATOM 7001 O O . ARG A 1 887 ? -23.883 9.836 12.189 1.00 92.50 887 ARG A O 1
ATOM 7008 N N . GLN A 1 888 ? -23.042 11.476 13.490 1.00 92.12 888 GLN A N 1
ATOM 7009 C CA . GLN A 1 888 ? -21.644 11.049 13.432 1.00 92.12 888 GLN A CA 1
ATOM 7010 C C . GLN A 1 888 ? -21.120 10.970 11.983 1.00 92.12 888 GLN A C 1
ATOM 7012 O O . GLN A 1 888 ? -20.469 10.001 11.588 1.00 92.12 888 GLN A O 1
ATOM 7017 N N . LYS A 1 889 ? -21.408 12.003 11.182 1.00 94.94 889 LYS A N 1
ATOM 7018 C CA . LYS A 1 889 ? -21.006 12.121 9.769 1.00 94.94 889 LYS A CA 1
ATOM 7019 C C . LYS A 1 889 ? -20.236 13.417 9.514 1.00 94.94 889 LYS A C 1
ATOM 7021 O O . LYS A 1 889 ? -20.332 14.375 10.274 1.00 94.94 889 LYS A O 1
ATOM 7026 N N . ALA A 1 890 ? -19.488 13.449 8.420 1.00 97.12 890 ALA A N 1
ATOM 7027 C CA . ALA A 1 890 ? -18.879 14.652 7.863 1.00 97.12 890 ALA A CA 1
ATOM 7028 C C . ALA A 1 890 ? -19.250 14.790 6.387 1.00 97.12 890 ALA A C 1
ATOM 7030 O O . ALA A 1 890 ? -19.722 13.836 5.769 1.00 97.12 890 ALA A O 1
ATOM 7031 N N . GLY A 1 891 ? -19.041 15.964 5.805 1.00 97.31 891 GLY A N 1
ATOM 7032 C CA . GLY A 1 891 ? -19.353 16.171 4.402 1.00 97.31 891 GLY A CA 1
ATOM 7033 C C . GLY A 1 891 ? -18.724 17.406 3.784 1.00 97.31 891 GLY A C 1
ATOM 7034 O O . GLY A 1 891 ? -18.062 18.208 4.445 1.00 97.31 891 GLY A O 1
ATOM 7035 N N . VAL A 1 892 ? -18.958 17.537 2.482 1.00 98.06 892 VAL A N 1
ATOM 7036 C CA . VAL A 1 892 ? -18.514 18.661 1.654 1.00 98.06 892 VAL A CA 1
ATOM 7037 C C . VAL A 1 892 ? -19.694 19.318 0.955 1.00 98.06 892 VAL A C 1
ATOM 7039 O O . VAL A 1 892 ? -20.699 18.671 0.649 1.00 98.06 892 VAL A O 1
ATOM 7042 N N . VAL A 1 893 ? -19.557 20.613 0.683 1.00 97.75 893 VAL A N 1
ATOM 7043 C CA . VAL A 1 893 ? -20.471 21.392 -0.153 1.00 97.75 893 VAL A CA 1
ATOM 7044 C C . VAL A 1 893 ? -19.766 21.697 -1.467 1.00 97.75 893 VAL A C 1
ATOM 7046 O O . VAL A 1 893 ? -18.664 22.249 -1.471 1.00 97.75 893 VAL A O 1
ATOM 7049 N N . LEU A 1 894 ? -20.395 21.336 -2.582 1.00 96.62 894 LEU A N 1
ATOM 7050 C CA . LEU A 1 894 ? -19.897 21.629 -3.923 1.00 96.62 894 LEU A CA 1
ATOM 7051 C C . LEU A 1 894 ? -20.308 23.037 -4.370 1.00 96.62 894 LEU A C 1
ATOM 7053 O O . LEU A 1 894 ? -21.286 23.596 -3.880 1.00 96.62 894 LEU A O 1
ATOM 7057 N N . GLU A 1 895 ? -19.604 23.595 -5.354 1.00 95.62 895 GLU A N 1
ATOM 7058 C CA . GLU A 1 895 ? -19.928 24.894 -5.969 1.00 95.62 895 GLU A CA 1
ATOM 7059 C C . GLU A 1 895 ? -21.348 24.922 -6.567 1.00 95.62 895 GLU A C 1
ATOM 7061 O O . GLU A 1 895 ? -21.994 25.965 -6.588 1.00 95.62 895 GLU A O 1
ATOM 7066 N N . SER A 1 896 ? -21.878 23.761 -6.968 1.00 92.94 896 SER A N 1
ATOM 7067 C CA . SER A 1 896 ? -23.271 23.590 -7.405 1.00 92.94 896 SER A CA 1
ATOM 7068 C C . SER A 1 896 ? -24.307 23.721 -6.279 1.00 92.94 896 SER A C 1
ATOM 7070 O O . SER A 1 896 ? -25.506 23.742 -6.549 1.00 92.94 896 SER A O 1
ATOM 7072 N N . GLY A 1 897 ? -23.869 23.762 -5.018 1.00 94.31 897 GLY A N 1
ATOM 7073 C CA . GLY A 1 897 ? -24.708 23.716 -3.820 1.00 94.31 897 GLY A CA 1
ATOM 7074 C C . GLY A 1 897 ? -25.034 22.301 -3.327 1.00 94.31 897 GLY A C 1
ATOM 7075 O O . GLY A 1 897 ? -25.618 22.158 -2.252 1.00 94.31 897 GLY A O 1
ATOM 7076 N N . ALA A 1 898 ? -24.656 21.252 -4.067 1.00 94.31 898 ALA A N 1
ATOM 7077 C CA . ALA A 1 898 ? -24.865 19.868 -3.644 1.00 94.31 898 ALA A CA 1
ATOM 7078 C C . ALA A 1 898 ? -24.036 19.531 -2.392 1.00 94.31 898 ALA A C 1
ATOM 7080 O O . ALA A 1 898 ? -22.887 19.957 -2.265 1.00 94.31 898 ALA A O 1
ATOM 7081 N N . LYS A 1 899 ? -24.614 18.737 -1.485 1.00 96.94 899 LYS A N 1
ATOM 7082 C CA . LYS A 1 899 ? -23.935 18.223 -0.289 1.00 96.94 899 LYS A CA 1
ATOM 7083 C C . LYS A 1 899 ? -23.657 16.735 -0.435 1.00 96.94 899 LYS A C 1
ATOM 7085 O O . LYS A 1 899 ? -24.543 15.988 -0.843 1.00 96.94 899 LYS A O 1
ATOM 7090 N N . MET A 1 900 ? -22.453 16.318 -0.066 1.00 96.00 900 MET A N 1
ATOM 7091 C CA . MET A 1 900 ? -22.041 14.913 -0.041 1.00 96.00 900 MET A CA 1
ATOM 7092 C C . MET A 1 900 ? -21.589 14.549 1.372 1.00 96.00 900 MET A C 1
ATOM 7094 O O . MET A 1 900 ? -20.845 15.315 1.980 1.00 96.00 900 MET A O 1
ATOM 7098 N N . GLU A 1 901 ? -22.044 13.407 1.891 1.00 96.88 901 GLU A N 1
ATOM 7099 C CA . GLU A 1 901 ? -21.785 12.948 3.264 1.00 96.88 901 GLU A CA 1
ATOM 7100 C C . GLU A 1 901 ? -20.970 11.647 3.283 1.00 96.88 901 GLU A C 1
ATOM 7102 O O . GLU A 1 901 ? -21.146 10.777 2.431 1.00 96.88 901 GLU A O 1
ATOM 7107 N N . ALA A 1 902 ? -20.119 11.498 4.297 1.00 96.44 902 ALA A N 1
ATOM 7108 C CA . ALA A 1 902 ? -19.282 10.331 4.547 1.00 96.44 902 ALA A CA 1
ATOM 7109 C C . ALA A 1 902 ? -19.026 10.139 6.056 1.00 96.44 902 ALA A C 1
ATOM 7111 O O . ALA A 1 902 ? -19.336 10.998 6.882 1.00 96.44 902 ALA A O 1
ATOM 7112 N N . ASP A 1 903 ? -18.457 8.993 6.438 1.00 95.31 903 ASP A N 1
ATOM 7113 C CA . ASP A 1 903 ? -18.009 8.742 7.820 1.00 95.31 903 ASP A CA 1
ATOM 7114 C C . ASP A 1 903 ? -16.800 9.602 8.217 1.00 95.31 903 ASP A C 1
ATOM 7116 O O . ASP A 1 903 ? -16.660 9.982 9.383 1.00 95.31 903 ASP A O 1
ATOM 7120 N N . VAL A 1 904 ? -15.946 9.894 7.236 1.00 97.12 904 VAL A N 1
ATOM 7121 C CA . VAL A 1 904 ? -14.761 10.745 7.328 1.00 97.12 904 VAL A CA 1
ATOM 7122 C C . VAL A 1 904 ? -14.561 11.455 5.988 1.00 97.12 904 VAL A C 1
ATOM 7124 O O . VAL A 1 904 ? -14.779 10.863 4.931 1.00 97.12 904 VAL A O 1
ATOM 7127 N N . VAL A 1 905 ? -14.146 12.717 6.027 1.00 98.12 905 VAL A N 1
ATOM 7128 C CA . VAL A 1 905 ? -13.736 13.510 4.867 1.00 98.12 905 VAL A CA 1
ATOM 7129 C C . VAL A 1 905 ? -12.247 13.802 4.991 1.00 98.12 905 VAL A C 1
ATOM 7131 O O . VAL A 1 905 ? -11.804 14.414 5.963 1.00 98.12 905 VAL A O 1
ATOM 7134 N N . VAL A 1 906 ? -11.479 13.374 3.991 1.00 98.25 906 VAL A N 1
ATOM 7135 C CA . VAL A 1 906 ? -10.049 13.672 3.884 1.00 98.25 906 VAL A CA 1
ATOM 7136 C C . VAL A 1 906 ? -9.883 14.903 2.998 1.00 98.25 906 VAL A C 1
ATOM 7138 O O . VAL A 1 906 ? -10.108 14.843 1.790 1.00 98.25 906 VAL A O 1
ATOM 7141 N N . ALA A 1 907 ? -9.526 16.033 3.601 1.00 97.00 907 ALA A N 1
ATOM 7142 C CA . ALA A 1 907 ? -9.203 17.258 2.888 1.00 97.00 907 ALA A CA 1
ATOM 7143 C C . ALA A 1 907 ? -7.765 17.158 2.358 1.00 97.00 907 ALA A C 1
ATOM 7145 O O . ALA A 1 907 ? -6.804 17.251 3.114 1.00 97.00 907 ALA A O 1
ATOM 7146 N N . ALA A 1 908 ? -7.633 16.932 1.051 1.00 95.81 908 ALA A N 1
ATOM 7147 C CA . ALA A 1 908 ? -6.365 16.917 0.316 1.00 95.81 908 ALA A CA 1
ATOM 7148 C C . ALA A 1 908 ? -6.369 17.985 -0.799 1.00 95.81 908 ALA A C 1
ATOM 7150 O O . ALA A 1 908 ? -5.835 17.784 -1.885 1.00 95.81 908 ALA A O 1
ATOM 7151 N N . ASP A 1 909 ? -7.028 19.118 -0.541 1.00 91.44 909 ASP A N 1
ATOM 7152 C CA . ASP A 1 909 ? -7.278 20.220 -1.482 1.00 91.44 909 ASP A CA 1
ATOM 7153 C C . ASP A 1 909 ? -6.146 21.265 -1.536 1.00 91.44 909 ASP A C 1
ATOM 7155 O O . ASP A 1 909 ? -6.250 22.259 -2.253 1.00 91.44 909 ASP A O 1
ATOM 7159 N N . GLY A 1 910 ? -5.048 21.010 -0.822 1.00 88.69 910 GLY A N 1
ATOM 7160 C CA . GLY A 1 910 ? -3.802 21.766 -0.904 1.00 88.69 910 GLY A CA 1
ATOM 7161 C C . GLY A 1 910 ? -3.866 23.184 -0.332 1.00 88.69 910 GLY A C 1
ATOM 7162 O O . GLY A 1 910 ? -4.665 23.496 0.556 1.00 88.69 910 GLY A O 1
ATOM 7163 N N . ILE A 1 911 ? -2.976 24.047 -0.829 1.00 83.94 911 ILE A N 1
ATOM 7164 C CA . ILE A 1 911 ? -2.836 25.436 -0.373 1.00 83.94 911 ILE A CA 1
ATOM 7165 C C . ILE A 1 911 ? -4.151 26.201 -0.578 1.00 83.94 911 ILE A C 1
ATOM 7167 O O . ILE A 1 911 ? -4.766 26.158 -1.643 1.00 83.94 911 ILE A O 1
ATOM 7171 N N . GLY A 1 912 ? -4.581 26.943 0.447 1.00 82.19 912 GLY A N 1
ATOM 7172 C CA . GLY A 1 912 ? -5.847 27.680 0.416 1.00 82.19 912 GLY A CA 1
ATOM 7173 C C . GLY A 1 912 ? -7.087 26.810 0.664 1.00 82.19 912 GLY A C 1
ATOM 7174 O O . GLY A 1 912 ? -8.201 27.233 0.304 1.00 82.19 912 GLY A O 1
ATOM 7175 N N . THR A 1 913 ? -6.885 25.632 1.276 1.00 89.75 913 THR A N 1
ATOM 7176 C CA . THR A 1 913 ? -7.918 24.673 1.697 1.00 89.75 913 THR A CA 1
ATOM 7177 C C . THR A 1 913 ? -9.127 25.355 2.334 1.00 89.75 913 THR A C 1
ATOM 7179 O O . THR A 1 913 ? -9.006 26.263 3.165 1.00 89.75 913 THR A O 1
ATOM 7182 N N . LYS A 1 914 ? -10.333 24.914 1.956 1.00 92.38 914 LYS A N 1
ATOM 7183 C CA . LYS A 1 914 ? -11.576 25.441 2.557 1.00 92.38 914 LYS A CA 1
ATOM 7184 C C . LYS A 1 914 ? -11.907 24.777 3.888 1.00 92.38 914 LYS A C 1
ATOM 7186 O O . LYS A 1 914 ? -12.652 25.357 4.676 1.00 92.38 914 LYS A O 1
ATOM 7191 N N . SER A 1 915 ? -11.285 23.636 4.181 1.00 93.69 915 SER A N 1
ATOM 7192 C CA . SER A 1 915 ? -11.480 22.903 5.434 1.00 93.69 915 SER A CA 1
ATOM 7193 C C . SER A 1 915 ? -10.978 23.674 6.660 1.00 93.69 915 SER A C 1
ATOM 7195 O O . SER A 1 915 ? -11.477 23.458 7.763 1.00 93.69 915 SER A O 1
ATOM 7197 N N . ASN A 1 916 ? -10.050 24.628 6.485 1.00 91.25 916 ASN A N 1
ATOM 7198 C CA . ASN A 1 916 ? -9.445 25.357 7.604 1.00 91.25 916 ASN A CA 1
ATOM 7199 C C . ASN A 1 916 ? -10.467 26.162 8.418 1.00 91.25 916 ASN A C 1
ATOM 7201 O O . ASN A 1 916 ? -10.299 26.306 9.623 1.00 91.25 916 ASN A O 1
ATOM 7205 N N . LYS A 1 917 ? -11.561 26.624 7.790 1.00 91.12 917 LYS A N 1
ATOM 7206 C CA . LYS A 1 917 ? -12.668 27.298 8.493 1.00 91.12 917 LYS A CA 1
ATOM 7207 C C . LYS A 1 917 ? -13.292 26.424 9.584 1.00 91.12 917 LYS A C 1
ATOM 7209 O O . LYS A 1 917 ? -13.787 26.956 10.571 1.00 91.12 917 LYS A O 1
ATOM 7214 N N . LEU A 1 918 ? -13.294 25.108 9.372 1.00 93.81 918 LEU A N 1
ATOM 7215 C CA . LEU A 1 918 ? -13.853 24.115 10.281 1.00 93.81 918 LEU A CA 1
ATOM 7216 C C . LEU A 1 918 ? -12.789 23.542 11.225 1.00 93.81 918 LEU A C 1
ATOM 7218 O O . LEU A 1 918 ? -13.062 23.368 12.409 1.00 93.81 918 LEU A O 1
ATOM 7222 N N . VAL A 1 919 ? -11.596 23.239 10.706 1.00 94.25 919 VAL A N 1
ATOM 7223 C CA . VAL A 1 919 ? -10.519 22.584 11.468 1.00 94.25 919 VAL A CA 1
ATOM 7224 C C . VAL A 1 919 ? -9.828 23.553 12.430 1.00 94.25 919 VAL A C 1
ATOM 7226 O O . VAL A 1 919 ? -9.649 23.216 13.595 1.00 94.25 919 VAL A O 1
ATOM 7229 N N . ASN A 1 920 ? -9.511 24.769 11.977 1.00 90.00 920 ASN A N 1
ATOM 7230 C CA . ASN A 1 920 ? -8.811 25.791 12.760 1.00 90.00 920 ASN A CA 1
ATOM 7231 C C . ASN A 1 920 ? -9.606 27.115 12.755 1.00 90.00 920 ASN A C 1
ATOM 7233 O O . ASN A 1 920 ? -9.180 28.107 12.151 1.00 90.00 920 ASN A O 1
ATOM 7237 N N . PRO A 1 921 ? -10.802 27.155 13.378 1.00 84.81 921 PRO A N 1
ATOM 7238 C CA . PRO A 1 921 ? -11.668 28.326 13.337 1.00 84.81 921 PRO A CA 1
ATOM 7239 C C . PRO A 1 921 ? -11.015 29.526 14.036 1.00 84.81 921 PRO A C 1
ATOM 7241 O O . PRO A 1 921 ? -10.674 29.469 15.214 1.00 84.81 921 PRO A O 1
ATOM 7244 N N . GLY A 1 922 ? -10.890 30.641 13.313 1.00 74.00 922 GLY A N 1
ATOM 7245 C CA . GLY A 1 922 ? -10.317 31.884 13.838 1.00 74.00 922 GLY A CA 1
ATOM 7246 C C . GLY A 1 922 ? -8.790 31.975 13.767 1.00 74.00 922 GLY A C 1
ATOM 7247 O O . GLY A 1 922 ? -8.245 33.019 14.123 1.00 74.00 922 GLY A O 1
ATOM 7248 N N . GLU A 1 923 ? -8.102 30.941 13.274 1.00 72.75 923 GLU A N 1
ATOM 7249 C CA . GLU A 1 923 ? -6.678 31.021 12.949 1.00 72.75 923 GLU A CA 1
ATOM 7250 C C . GLU A 1 923 ? -6.491 31.483 11.498 1.00 72.75 923 GLU A C 1
ATOM 7252 O O . GLU A 1 923 ? -6.958 30.849 10.549 1.00 72.75 923 GLU A O 1
ATOM 7257 N N . ASP A 1 924 ? -5.808 32.614 11.324 1.00 60.81 924 ASP A N 1
ATOM 7258 C CA . ASP A 1 924 ? -5.463 33.141 10.004 1.00 60.81 924 ASP A CA 1
ATOM 7259 C C . ASP A 1 924 ? -4.362 32.280 9.365 1.00 60.81 924 ASP A C 1
ATOM 7261 O O . ASP A 1 924 ? -3.314 32.045 9.974 1.00 60.81 924 ASP A O 1
ATOM 7265 N N . ASP A 1 925 ? -4.549 31.876 8.104 1.00 66.50 925 ASP A N 1
ATOM 7266 C CA . ASP A 1 925 ? -3.501 31.246 7.288 1.00 66.50 925 ASP A CA 1
ATOM 7267 C C . ASP A 1 925 ? -2.490 32.283 6.795 1.00 66.50 925 ASP A C 1
ATOM 7269 O O . ASP A 1 925 ? -2.366 32.566 5.603 1.00 66.50 925 ASP A O 1
ATOM 7273 N N . LYS A 1 926 ? -1.803 32.923 7.746 1.00 74.19 926 LYS A N 1
ATOM 7274 C CA . LYS A 1 926 ? -0.790 33.927 7.442 1.00 74.19 926 LYS A CA 1
ATOM 7275 C C . LYS A 1 926 ? 0.412 33.266 6.790 1.00 74.19 926 LYS A C 1
ATOM 7277 O O . LYS A 1 926 ? 1.250 32.653 7.444 1.00 74.19 926 LYS A O 1
ATOM 7282 N N . ALA A 1 927 ? 0.492 33.470 5.486 1.00 79.38 927 ALA A N 1
ATOM 7283 C CA . ALA A 1 927 ? 1.678 33.220 4.704 1.00 79.38 927 ALA A CA 1
ATOM 7284 C C . ALA A 1 927 ? 2.674 34.382 4.890 1.00 79.38 927 ALA A C 1
ATOM 7286 O O . ALA A 1 927 ? 2.308 35.555 4.781 1.00 79.38 927 ALA A O 1
ATOM 7287 N N . TYR A 1 928 ? 3.937 34.068 5.164 1.00 78.44 928 TYR A N 1
ATOM 7288 C CA . TYR A 1 928 ? 5.030 35.036 5.230 1.00 78.44 928 TYR A CA 1
ATOM 7289 C C . TYR A 1 928 ? 5.851 34.937 3.949 1.00 78.44 928 TYR A C 1
ATOM 7291 O O . TYR A 1 928 ? 6.278 33.845 3.580 1.00 78.44 928 TYR A O 1
ATOM 7299 N N . SER A 1 929 ? 6.108 36.059 3.276 1.00 76.94 929 SER A N 1
ATOM 7300 C CA . SER A 1 929 ? 7.000 36.040 2.112 1.00 76.94 929 SER A CA 1
ATOM 7301 C C . SER A 1 929 ? 8.408 35.642 2.540 1.00 76.94 929 SER A C 1
ATOM 7303 O O . SER A 1 929 ? 8.927 36.122 3.552 1.00 76.94 929 SER A O 1
ATOM 7305 N N . SER A 1 930 ? 9.033 34.765 1.758 1.00 73.88 930 SER A N 1
ATOM 7306 C CA . SER A 1 930 ? 10.454 34.452 1.906 1.00 73.88 930 SER A CA 1
ATOM 7307 C C . SER A 1 930 ? 11.377 35.546 1.388 1.00 73.88 930 SER A C 1
ATOM 7309 O O . SER A 1 930 ? 12.579 35.489 1.634 1.00 73.88 930 SER A O 1
ATOM 7311 N N . GLY A 1 931 ? 10.836 36.529 0.663 1.00 76.94 931 GLY A N 1
ATOM 7312 C CA . GLY A 1 931 ? 11.636 37.456 -0.129 1.00 76.94 931 GLY A CA 1
ATOM 7313 C C . GLY A 1 931 ? 12.211 36.823 -1.399 1.00 76.94 931 GLY A C 1
ATOM 7314 O O . GLY A 1 931 ? 12.963 37.489 -2.105 1.00 76.94 931 GLY A O 1
ATOM 7315 N N . MET A 1 932 ? 11.837 35.578 -1.717 1.00 79.25 932 MET A N 1
ATOM 7316 C CA . MET A 1 932 ? 12.295 34.816 -2.876 1.00 79.25 932 MET A CA 1
ATOM 7317 C C . MET A 1 932 ? 11.115 34.285 -3.701 1.00 79.25 932 MET A C 1
ATOM 7319 O O . MET A 1 932 ? 10.029 34.008 -3.188 1.00 79.25 932 MET A O 1
ATOM 7323 N N . SER A 1 933 ? 11.347 34.114 -4.994 1.00 84.06 933 SER A N 1
ATOM 7324 C CA . SER A 1 933 ? 10.443 33.463 -5.940 1.00 84.06 933 SER A CA 1
ATOM 7325 C C . SER A 1 933 ? 11.239 32.486 -6.802 1.00 84.06 933 SER A C 1
ATOM 7327 O O . SER A 1 933 ? 12.475 32.464 -6.754 1.00 84.06 933 SER A O 1
ATOM 7329 N N . ILE A 1 934 ? 10.546 31.615 -7.528 1.00 84.00 934 ILE A N 1
ATOM 7330 C CA . ILE A 1 934 ? 11.172 30.618 -8.387 1.00 84.00 934 ILE A CA 1
ATOM 7331 C C . ILE A 1 934 ? 10.523 30.618 -9.765 1.00 84.00 934 ILE A C 1
ATOM 7333 O O . ILE A 1 934 ? 9.356 30.254 -9.920 1.00 84.00 934 ILE A O 1
ATOM 7337 N N . PHE A 1 935 ? 11.321 30.954 -10.776 1.00 87.88 935 PHE A N 1
ATOM 7338 C CA . PHE A 1 935 ? 10.985 30.646 -12.154 1.00 87.88 935 PHE A CA 1
ATOM 7339 C C . PHE A 1 935 ? 11.109 29.148 -12.368 1.00 87.88 935 PHE A C 1
ATOM 7341 O O . PHE A 1 935 ? 12.086 28.531 -11.937 1.00 87.88 935 PHE A O 1
ATOM 7348 N N . ARG A 1 936 ? 10.138 28.548 -13.045 1.00 87.12 936 ARG A N 1
ATOM 7349 C CA . ARG A 1 936 ? 10.160 27.116 -13.316 1.00 87.12 936 ARG A CA 1
ATOM 7350 C C . ARG A 1 936 ? 9.441 26.761 -14.599 1.00 87.12 936 ARG A C 1
ATOM 7352 O O . ARG A 1 936 ? 8.421 27.360 -14.935 1.00 87.12 936 ARG A O 1
ATOM 7359 N N . THR A 1 937 ? 9.971 25.749 -15.272 1.00 87.06 937 THR A N 1
ATOM 7360 C CA . THR A 1 937 ? 9.399 25.209 -16.501 1.00 87.06 937 THR A CA 1
ATOM 7361 C C . THR A 1 937 ? 9.815 23.757 -16.714 1.00 87.06 937 THR A C 1
ATOM 7363 O O . THR A 1 937 ? 10.867 23.316 -16.237 1.00 87.06 937 THR A O 1
ATOM 7366 N N . SER A 1 938 ? 8.990 23.027 -17.455 1.00 86.88 938 SER A N 1
ATOM 7367 C CA . SER A 1 938 ? 9.359 21.776 -18.100 1.00 86.88 938 SER A CA 1
ATOM 7368 C C . SER A 1 938 ? 8.722 21.735 -19.491 1.00 86.88 938 SER A C 1
ATOM 7370 O O . SER A 1 938 ? 7.622 22.258 -19.685 1.00 86.88 938 SER A O 1
ATOM 7372 N N . PHE A 1 939 ? 9.426 21.181 -20.474 1.00 86.00 939 PHE A N 1
ATOM 7373 C CA . PHE A 1 939 ? 8.967 21.141 -21.863 1.00 86.00 939 PHE A CA 1
ATOM 7374 C C . PHE A 1 939 ? 9.636 19.998 -22.650 1.00 86.00 939 PHE A C 1
ATOM 7376 O O . PHE A 1 939 ? 10.648 19.462 -22.187 1.00 86.00 939 PHE A O 1
ATOM 7383 N N . PRO A 1 940 ? 9.084 19.594 -23.814 1.00 87.38 940 PRO A N 1
ATOM 7384 C CA . PRO A 1 940 ? 9.661 18.530 -24.638 1.00 87.38 940 PRO A CA 1
ATOM 7385 C C . PRO A 1 940 ? 11.127 18.804 -24.974 1.00 87.38 940 PRO A C 1
ATOM 7387 O O . PRO A 1 940 ? 11.486 19.922 -25.364 1.00 87.38 940 PRO A O 1
ATOM 7390 N N . VAL A 1 941 ? 11.981 17.796 -24.789 1.00 89.81 941 VAL A N 1
ATOM 7391 C CA . VAL A 1 941 ? 13.438 17.960 -24.892 1.00 89.81 941 VAL A CA 1
ATOM 7392 C C . VAL A 1 941 ? 13.864 18.426 -26.286 1.00 89.81 941 VAL A C 1
ATOM 7394 O O . VAL A 1 941 ? 14.817 19.188 -26.413 1.00 89.81 941 VAL A O 1
ATOM 7397 N N . GLU A 1 942 ? 13.124 18.051 -27.328 1.00 90.56 942 GLU A N 1
ATOM 7398 C CA . GLU A 1 942 ? 13.416 18.353 -28.730 1.00 90.56 942 GLU A CA 1
ATOM 7399 C C . GLU A 1 942 ? 13.512 19.860 -28.994 1.00 90.56 942 GLU A C 1
ATOM 7401 O O . GLU A 1 942 ? 14.315 20.287 -29.821 1.00 90.56 942 GLU A O 1
ATOM 7406 N N . LEU A 1 943 ? 12.747 20.675 -28.258 1.00 90.75 943 LEU A N 1
ATOM 7407 C CA . LEU A 1 943 ? 12.792 22.134 -28.379 1.00 90.75 943 LEU A CA 1
ATOM 7408 C C . LEU A 1 943 ? 14.119 22.707 -27.873 1.00 90.75 943 LEU A C 1
ATOM 7410 O O . LEU A 1 943 ? 14.669 23.613 -28.493 1.00 90.75 943 LEU A O 1
ATOM 7414 N N . ALA A 1 944 ? 14.658 22.151 -26.785 1.00 91.56 944 ALA A N 1
ATOM 7415 C CA . ALA A 1 944 ? 15.969 22.536 -26.270 1.00 91.56 944 ALA A CA 1
ATOM 7416 C C . ALA A 1 944 ? 17.100 22.026 -27.172 1.00 91.56 944 ALA A C 1
ATOM 7418 O O . ALA A 1 944 ? 18.060 22.746 -27.430 1.00 91.56 944 ALA A O 1
ATOM 7419 N N . LEU A 1 945 ? 16.986 20.793 -27.675 1.00 92.81 945 LEU A N 1
ATOM 7420 C CA . LEU A 1 945 ? 18.030 20.155 -28.488 1.00 92.81 945 LEU A CA 1
ATOM 7421 C C . LEU A 1 945 ? 18.074 20.636 -29.940 1.00 92.81 945 LEU A C 1
ATOM 7423 O O . LEU A 1 945 ? 19.023 20.306 -30.655 1.00 92.81 945 LEU A O 1
ATOM 7427 N N . ALA A 1 946 ? 17.074 21.406 -30.375 1.00 93.56 946 ALA A N 1
ATOM 7428 C CA . ALA A 1 946 ? 17.102 22.112 -31.651 1.00 93.56 946 ALA A CA 1
ATOM 7429 C C . ALA A 1 946 ? 18.273 23.107 -31.728 1.00 93.56 946 ALA A C 1
ATOM 7431 O O . ALA A 1 946 ? 18.771 23.379 -32.820 1.00 93.56 946 ALA A O 1
ATOM 7432 N N . ASP A 1 947 ? 18.736 23.615 -30.581 1.00 94.56 947 ASP A N 1
ATOM 7433 C CA . ASP A 1 947 ? 19.960 24.399 -30.479 1.00 94.56 947 ASP A CA 1
ATOM 7434 C C . ASP A 1 947 ? 21.179 23.473 -30.262 1.00 94.56 947 ASP A C 1
ATOM 7436 O O . ASP A 1 947 ? 21.276 22.819 -29.216 1.00 94.56 947 ASP A O 1
ATOM 7440 N N . PRO A 1 948 ? 22.139 23.414 -31.210 1.00 93.88 948 PRO A N 1
ATOM 7441 C CA . PRO A 1 948 ? 23.316 22.557 -31.091 1.00 93.88 948 PRO A CA 1
ATOM 7442 C C . PRO A 1 948 ? 24.159 22.828 -29.841 1.00 93.88 948 PRO A C 1
ATOM 7444 O O . PRO A 1 948 ? 24.657 21.885 -29.239 1.00 93.88 948 PRO A O 1
ATOM 7447 N N . GLU A 1 949 ? 24.289 24.083 -29.401 1.00 94.62 949 GLU A N 1
ATOM 7448 C CA . GLU A 1 949 ? 25.114 24.402 -28.227 1.00 94.62 949 GLU A CA 1
ATOM 7449 C C . GLU A 1 949 ? 24.465 23.922 -26.929 1.00 94.62 949 GLU A C 1
ATOM 7451 O O . GLU A 1 949 ? 25.151 23.435 -26.030 1.00 94.62 949 GLU A O 1
ATOM 7456 N N . VAL A 1 950 ? 23.134 24.004 -26.840 1.00 94.94 950 VAL A N 1
ATOM 7457 C CA . VAL A 1 950 ? 22.373 23.455 -25.708 1.00 94.94 950 VAL A CA 1
ATOM 7458 C C . VAL A 1 950 ? 22.469 21.929 -25.709 1.00 94.94 950 VAL A C 1
ATOM 7460 O O . VAL A 1 950 ? 22.727 21.321 -24.667 1.00 94.94 950 VAL A O 1
ATOM 7463 N N . ARG A 1 951 ? 22.312 21.300 -26.881 1.00 93.38 951 ARG A N 1
ATOM 7464 C CA . ARG A 1 951 ? 22.427 19.846 -27.038 1.00 93.38 951 ARG A CA 1
ATOM 7465 C C . ARG A 1 951 ? 23.790 19.323 -26.597 1.00 93.38 951 ARG A C 1
ATOM 7467 O O . ARG A 1 951 ? 23.837 18.308 -25.901 1.00 93.38 951 ARG A O 1
ATOM 7474 N N . ASP A 1 952 ? 24.855 20.009 -26.994 1.00 93.25 952 ASP A N 1
ATOM 7475 C CA . ASP A 1 952 ? 26.228 19.576 -26.753 1.00 93.25 952 ASP A CA 1
ATOM 7476 C C . ASP A 1 952 ? 26.678 19.884 -25.307 1.00 93.25 952 ASP A C 1
ATOM 7478 O O . ASP A 1 952 ? 27.500 19.154 -24.753 1.00 93.25 952 ASP A O 1
ATOM 7482 N N . ARG A 1 953 ? 26.112 20.913 -24.646 1.00 92.38 953 ARG A N 1
ATOM 7483 C CA . ARG A 1 953 ? 26.429 21.257 -23.243 1.00 92.38 953 ARG A CA 1
ATOM 7484 C C . ARG A 1 953 ? 25.805 20.312 -22.223 1.00 92.38 953 ARG A C 1
ATOM 7486 O O . ARG A 1 953 ? 26.422 20.069 -21.185 1.00 92.38 953 ARG A O 1
ATOM 7493 N N . TRP A 1 954 ? 24.599 19.812 -22.477 1.00 91.94 954 TRP A N 1
ATOM 7494 C CA . TRP A 1 954 ? 23.901 18.908 -21.560 1.00 91.94 954 TRP A CA 1
ATOM 7495 C C . TRP A 1 954 ? 23.627 17.558 -22.229 1.00 91.94 954 TRP A C 1
ATOM 7497 O O . TRP A 1 954 ? 22.468 17.272 -22.518 1.00 91.94 954 TRP A O 1
ATOM 7507 N N . PRO A 1 955 ? 24.639 16.719 -22.515 1.00 88.19 955 PRO A N 1
ATOM 7508 C CA . PRO A 1 955 ? 24.406 15.350 -22.967 1.00 88.19 955 PRO A CA 1
ATOM 7509 C C . PRO A 1 955 ? 23.834 14.489 -21.827 1.00 88.19 955 PRO A C 1
ATOM 7511 O O . PRO A 1 955 ? 24.003 14.807 -20.648 1.00 88.19 955 PRO A O 1
ATOM 7514 N N . LEU A 1 956 ? 23.167 13.385 -22.172 1.00 87.69 956 LEU A N 1
ATOM 7515 C CA . LEU A 1 956 ? 22.940 12.311 -21.201 1.00 87.69 956 LEU A CA 1
ATOM 7516 C C . LEU A 1 956 ? 24.263 11.572 -20.960 1.00 87.69 956 LEU A C 1
ATOM 7518 O O . LEU A 1 956 ? 25.118 11.525 -21.846 1.00 87.69 956 LEU A O 1
ATOM 7522 N N . LEU A 1 957 ? 24.441 11.027 -19.759 1.00 83.94 957 LEU A N 1
ATOM 7523 C CA . LEU A 1 957 ? 25.597 10.192 -19.431 1.00 83.94 957 LEU A CA 1
ATOM 7524 C C . LEU A 1 957 ? 25.401 8.768 -19.979 1.00 83.94 957 LEU A C 1
ATOM 7526 O O . LEU A 1 957 ? 24.302 8.416 -20.413 1.00 83.94 957 LEU A O 1
ATOM 7530 N N . ASP A 1 958 ? 26.455 7.947 -19.931 1.00 78.44 958 ASP A N 1
ATOM 7531 C CA . ASP A 1 958 ? 26.419 6.548 -20.378 1.00 78.44 958 ASP A CA 1
ATOM 7532 C C . ASP A 1 958 ? 25.197 5.800 -19.817 1.00 78.44 958 ASP A C 1
ATOM 7534 O O . ASP A 1 958 ? 24.921 5.841 -18.616 1.00 78.44 958 ASP A O 1
ATOM 7538 N N . GLY A 1 959 ? 24.463 5.113 -20.698 1.00 73.62 959 GLY A N 1
ATOM 7539 C CA . GLY A 1 959 ? 23.218 4.424 -20.341 1.00 73.62 959 GLY A CA 1
ATOM 7540 C C . GLY A 1 959 ? 22.005 5.347 -20.174 1.00 73.62 959 GLY A C 1
ATOM 7541 O O . GLY A 1 959 ? 21.099 5.007 -19.418 1.00 73.62 959 GLY A O 1
ATOM 7542 N N . ASP A 1 960 ? 21.997 6.505 -20.845 1.00 77.62 960 ASP A N 1
ATOM 7543 C CA . ASP A 1 960 ? 20.925 7.513 -20.811 1.00 77.62 960 ASP A CA 1
ATOM 7544 C C . ASP A 1 960 ? 20.651 8.093 -19.410 1.00 77.62 960 ASP A C 1
ATOM 7546 O O . ASP A 1 960 ? 19.543 8.539 -19.097 1.00 77.62 960 ASP A O 1
ATOM 7550 N N . VAL A 1 961 ? 21.673 8.117 -18.548 1.00 81.75 961 VAL A N 1
ATOM 7551 C CA . VAL A 1 961 ? 21.533 8.580 -17.162 1.00 81.75 961 VAL A CA 1
ATOM 7552 C C . VAL A 1 961 ? 21.470 10.117 -17.117 1.00 81.75 961 VAL A C 1
ATOM 7554 O O . VAL A 1 961 ? 22.418 10.786 -17.545 1.00 81.75 961 VAL A O 1
ATOM 7557 N N . PRO A 1 962 ? 20.389 10.719 -16.578 1.00 85.69 962 PRO A N 1
ATOM 7558 C CA . PRO A 1 962 ? 20.274 12.166 -16.441 1.00 85.69 962 PRO A CA 1
ATOM 7559 C C . PRO A 1 962 ? 21.183 12.708 -15.329 1.00 85.69 962 PRO A C 1
ATOM 7561 O O . PRO A 1 962 ? 21.407 12.068 -14.300 1.00 85.69 962 PRO A O 1
ATOM 7564 N N . CYS A 1 963 ? 21.644 13.946 -15.494 1.00 87.25 963 CYS A N 1
ATOM 7565 C CA . CYS A 1 963 ? 22.373 14.689 -14.469 1.00 87.25 963 CYS A CA 1
ATOM 7566 C C . CYS A 1 963 ? 21.613 15.979 -14.136 1.00 87.25 963 CYS A C 1
ATOM 7568 O O . CYS A 1 963 ? 21.277 16.753 -15.034 1.00 87.25 963 CYS A O 1
ATOM 7570 N N . LEU A 1 964 ? 21.314 16.199 -12.854 1.00 86.56 964 LEU A N 1
ATOM 7571 C CA . LEU A 1 964 ? 20.808 17.477 -12.358 1.00 86.56 964 LEU A CA 1
ATOM 7572 C C . LEU A 1 964 ? 21.997 18.395 -12.085 1.00 86.56 964 LEU A C 1
ATOM 7574 O O . LEU A 1 964 ? 22.805 18.122 -11.198 1.00 86.56 964 LEU A O 1
ATOM 7578 N N . GLU A 1 965 ? 22.072 19.513 -12.792 1.00 89.06 965 GLU A N 1
ATOM 7579 C CA . GLU A 1 965 ? 23.049 20.548 -12.490 1.00 89.06 965 GLU A CA 1
ATOM 7580 C C . GLU A 1 965 ? 22.450 21.603 -11.560 1.00 89.06 965 GLU A C 1
ATOM 7582 O O . GLU A 1 965 ? 21.385 22.153 -11.839 1.00 89.06 965 GLU A O 1
ATOM 7587 N N . ILE A 1 966 ? 23.153 21.905 -10.467 1.00 85.31 966 ILE A N 1
ATOM 7588 C CA . ILE A 1 966 ? 22.787 22.941 -9.495 1.00 85.31 966 ILE A CA 1
ATOM 7589 C C . ILE A 1 966 ? 23.842 24.041 -9.539 1.00 85.31 966 ILE A C 1
ATOM 7591 O O . ILE A 1 966 ? 24.994 23.813 -9.179 1.00 85.31 966 ILE A O 1
ATOM 7595 N N . TRP A 1 967 ? 23.452 25.230 -9.985 1.00 87.06 967 TRP A N 1
ATOM 7596 C CA . TRP A 1 967 ? 24.333 26.377 -10.176 1.00 87.06 967 TRP A CA 1
ATOM 7597 C C . TRP A 1 967 ? 24.035 27.403 -9.083 1.00 87.06 967 TRP A C 1
ATOM 7599 O O . TRP A 1 967 ? 22.945 27.970 -9.070 1.00 87.06 967 TRP A O 1
ATOM 7609 N N . GLY A 1 968 ? 24.955 27.636 -8.147 1.00 77.56 968 GLY A N 1
ATOM 7610 C CA . GLY A 1 968 ? 24.711 28.534 -7.008 1.00 77.56 968 GLY A CA 1
ATOM 7611 C C . GLY A 1 968 ? 25.476 29.848 -7.062 1.00 77.56 968 GLY A C 1
ATOM 7612 O O . GLY A 1 968 ? 26.597 29.919 -7.573 1.00 77.56 968 GLY A O 1
ATOM 7613 N N . GLY A 1 969 ? 24.869 30.890 -6.493 1.00 73.88 969 GLY A N 1
ATOM 7614 C CA . GLY A 1 969 ? 25.507 32.177 -6.231 1.00 73.88 969 GLY A CA 1
ATOM 7615 C C . GLY A 1 969 ? 24.688 33.060 -5.288 1.00 73.88 969 GLY A C 1
ATOM 7616 O O . GLY A 1 969 ? 23.755 32.593 -4.636 1.00 73.88 969 GLY A O 1
ATOM 7617 N N . ASP A 1 970 ? 25.068 34.334 -5.169 1.00 72.00 970 ASP A N 1
ATOM 7618 C CA . ASP A 1 970 ? 24.519 35.233 -4.146 1.00 72.00 970 ASP A CA 1
ATOM 7619 C C . ASP A 1 970 ? 23.001 35.442 -4.302 1.00 72.00 970 ASP A C 1
ATOM 7621 O O . ASP A 1 970 ? 22.540 36.105 -5.232 1.00 72.00 970 ASP A O 1
ATOM 7625 N N . ASN A 1 971 ? 22.225 34.887 -3.361 1.00 70.44 971 ASN A N 1
ATOM 7626 C CA . ASN A 1 971 ? 20.761 34.934 -3.336 1.00 70.44 971 ASN A CA 1
ATOM 7627 C C . ASN A 1 971 ? 20.084 34.409 -4.622 1.00 70.44 971 ASN A C 1
ATOM 7629 O O . ASN A 1 971 ? 19.025 34.910 -5.005 1.00 70.44 971 ASN A O 1
ATOM 7633 N N . MET A 1 972 ? 20.683 33.426 -5.301 1.00 77.88 972 MET A N 1
ATOM 7634 C CA . MET A 1 972 ? 20.130 32.832 -6.523 1.00 77.88 972 MET A CA 1
ATOM 7635 C C . MET A 1 972 ? 20.703 31.443 -6.789 1.00 77.88 972 MET A C 1
ATOM 7637 O O . MET A 1 972 ? 21.874 31.160 -6.531 1.00 77.88 972 MET A O 1
ATOM 7641 N N . SER A 1 973 ? 19.880 30.574 -7.362 1.00 82.88 973 SER A N 1
ATOM 7642 C CA . SER A 1 973 ? 20.304 29.268 -7.848 1.00 82.88 973 SER A CA 1
ATOM 7643 C C . SER A 1 973 ? 19.605 28.937 -9.158 1.00 82.88 973 SER A C 1
ATOM 7645 O O . SER A 1 973 ? 18.408 29.182 -9.292 1.00 82.88 973 SER A O 1
ATOM 7647 N N . PHE A 1 974 ? 20.340 28.359 -10.102 1.00 87.81 974 PHE A N 1
ATOM 7648 C CA . PHE A 1 974 ? 19.825 27.893 -11.383 1.00 87.81 974 PHE A CA 1
ATOM 7649 C C . PHE A 1 974 ? 19.983 26.373 -11.474 1.00 87.81 974 PHE A C 1
ATOM 7651 O O . PHE A 1 974 ? 21.061 25.828 -11.269 1.00 87.81 974 PHE A O 1
ATOM 7658 N N . PHE A 1 975 ? 18.882 25.681 -11.721 1.00 88.19 975 PHE A N 1
ATOM 7659 C CA . PHE A 1 975 ? 18.803 24.232 -11.808 1.00 88.19 975 PHE A CA 1
ATOM 7660 C C . PHE A 1 975 ? 18.525 23.869 -13.253 1.00 88.19 975 PHE A C 1
ATOM 7662 O O . PHE A 1 975 ? 17.554 24.371 -13.817 1.00 88.19 975 PHE A O 1
ATOM 7669 N N . VAL A 1 976 ? 19.321 22.977 -13.829 1.00 90.88 976 VAL A N 1
ATOM 7670 C CA . VAL A 1 976 ? 19.088 22.449 -15.175 1.00 90.88 976 VAL A CA 1
ATOM 7671 C C . VAL A 1 976 ? 19.057 20.941 -15.102 1.00 90.88 976 VAL A C 1
ATOM 7673 O O . VAL A 1 976 ? 19.952 20.318 -14.532 1.00 90.88 976 VAL A O 1
ATOM 7676 N N . GLN A 1 977 ? 18.026 20.343 -15.684 1.00 88.56 977 GLN A N 1
ATOM 7677 C CA . GLN A 1 977 ? 17.946 18.904 -15.806 1.00 88.56 977 GLN A CA 1
ATOM 7678 C C . GLN A 1 977 ? 17.386 18.508 -17.162 1.00 88.56 977 GLN A C 1
ATOM 7680 O O . GLN A 1 977 ? 16.258 18.849 -17.520 1.00 88.56 977 GLN A O 1
ATOM 7685 N N . ARG A 1 978 ? 18.190 17.731 -17.881 1.00 87.75 978 ARG A N 1
ATOM 7686 C CA . ARG A 1 978 ? 17.790 17.053 -19.104 1.00 87.75 978 ARG A CA 1
ATOM 7687 C C . ARG A 1 978 ? 17.453 15.602 -18.793 1.00 87.75 978 ARG A C 1
ATOM 7689 O O . ARG A 1 978 ? 18.244 14.902 -18.163 1.00 87.75 978 ARG A O 1
ATOM 7696 N N . TYR A 1 979 ? 16.317 15.156 -19.306 1.00 86.38 979 TYR A N 1
ATOM 7697 C CA . TYR A 1 979 ? 15.922 13.757 -19.387 1.00 86.38 979 TYR A CA 1
ATOM 7698 C C . TYR A 1 979 ? 15.884 13.294 -20.850 1.00 86.38 979 TYR A C 1
ATOM 7700 O O . TYR A 1 979 ? 16.172 14.072 -21.762 1.00 86.38 979 TYR A O 1
ATOM 7708 N N . SER A 1 980 ? 15.536 12.026 -21.081 1.00 84.50 980 SER A N 1
ATOM 7709 C CA . SER A 1 980 ? 15.425 11.454 -22.430 1.00 84.50 980 SER A CA 1
ATOM 7710 C C . SER A 1 980 ? 14.350 12.120 -23.288 1.00 84.50 980 SER A C 1
ATOM 7712 O O . SER A 1 980 ? 14.524 12.206 -24.497 1.00 84.50 980 SER A O 1
ATOM 7714 N N . ASP A 1 981 ? 13.276 12.617 -22.672 1.00 84.50 981 ASP A N 1
ATOM 7715 C CA . ASP A 1 981 ? 12.113 13.178 -23.365 1.00 84.50 981 ASP A CA 1
ATOM 7716 C C . ASP A 1 981 ? 11.689 14.573 -22.872 1.00 84.50 981 ASP A C 1
ATOM 7718 O O . ASP A 1 981 ? 10.869 15.239 -23.502 1.00 84.50 981 ASP A O 1
ATOM 7722 N N . ILE A 1 982 ? 12.243 15.048 -21.751 1.00 87.88 982 ILE A N 1
ATOM 7723 C CA . ILE A 1 982 ? 11.871 16.331 -21.137 1.00 87.88 982 ILE A CA 1
ATOM 7724 C C . ILE A 1 982 ? 13.119 17.148 -20.784 1.00 87.88 982 ILE A C 1
ATOM 7726 O O . ILE A 1 982 ? 14.071 16.630 -20.202 1.00 87.88 982 ILE A O 1
ATOM 7730 N N . MET A 1 983 ? 13.083 18.449 -21.072 1.00 89.38 983 MET A N 1
ATOM 7731 C CA . MET A 1 983 ? 14.010 19.443 -20.533 1.00 89.38 983 MET A CA 1
ATOM 7732 C C . MET A 1 983 ? 13.317 20.240 -19.421 1.00 89.38 983 MET A C 1
ATOM 7734 O O . MET A 1 983 ? 12.160 20.638 -19.549 1.00 89.38 983 MET A O 1
ATOM 7738 N N . CYS A 1 984 ? 14.015 20.473 -18.312 1.00 89.69 984 CYS A N 1
ATOM 7739 C CA . CYS A 1 984 ? 13.507 21.218 -17.166 1.00 89.69 984 CYS A CA 1
ATOM 7740 C C . CYS A 1 984 ? 14.571 22.190 -16.665 1.00 89.69 984 CYS A C 1
ATOM 7742 O O . CYS A 1 984 ? 15.738 21.822 -16.519 1.00 89.69 984 CYS A O 1
ATOM 7744 N N . TRP A 1 985 ? 14.155 23.405 -16.313 1.00 90.62 985 TRP A N 1
ATOM 7745 C CA . TRP A 1 985 ? 15.001 24.302 -15.538 1.00 90.62 985 TRP A CA 1
ATOM 7746 C C . TRP A 1 985 ? 14.201 25.062 -14.479 1.00 90.62 985 TRP A C 1
ATOM 7748 O O . TRP A 1 985 ? 12.991 25.275 -14.609 1.00 90.62 985 TRP A O 1
ATOM 7758 N N . LEU A 1 986 ? 14.882 25.432 -13.395 1.00 88.62 986 LEU A N 1
ATOM 7759 C CA . LEU A 1 986 ? 14.339 26.264 -12.325 1.00 88.62 986 LEU A CA 1
ATOM 7760 C C . LEU A 1 986 ? 15.341 27.360 -11.968 1.00 88.62 986 LEU A C 1
ATOM 7762 O O . LEU A 1 986 ? 16.539 27.107 -11.961 1.00 88.62 986 LEU A O 1
ATOM 7766 N N . MET A 1 987 ? 14.876 28.558 -11.627 1.00 87.88 987 MET A N 1
ATOM 7767 C CA . MET A 1 987 ? 15.742 29.638 -11.158 1.00 87.88 987 MET A CA 1
ATOM 7768 C C . MET A 1 987 ? 15.128 30.333 -9.952 1.00 87.88 987 MET A C 1
ATOM 7770 O O . MET A 1 987 ? 14.071 30.948 -10.070 1.00 87.88 987 MET A O 1
ATOM 7774 N N . THR A 1 988 ? 15.780 30.253 -8.794 1.00 85.19 988 THR A N 1
ATOM 7775 C CA . THR A 1 988 ? 15.382 31.046 -7.627 1.00 85.19 988 THR A CA 1
ATOM 7776 C C . THR A 1 988 ? 15.901 32.470 -7.771 1.00 85.19 988 THR A C 1
ATOM 7778 O O . THR A 1 988 ? 17.040 32.683 -8.167 1.00 85.19 988 THR A O 1
ATOM 7781 N N . HIS A 1 989 ? 15.082 33.462 -7.445 1.00 84.12 989 HIS A N 1
ATOM 7782 C CA . HIS A 1 989 ? 15.467 34.870 -7.498 1.00 84.12 989 HIS A CA 1
ATOM 7783 C C . HIS A 1 989 ? 14.776 35.665 -6.394 1.00 84.12 989 HIS A C 1
ATOM 7785 O O . HIS A 1 989 ? 13.827 35.194 -5.768 1.00 84.12 989 HIS A O 1
ATOM 7791 N N . LYS A 1 990 ? 15.238 36.896 -6.154 1.00 83.69 990 LYS A N 1
ATOM 7792 C CA . LYS A 1 990 ? 14.576 37.806 -5.211 1.00 83.69 990 LYS A CA 1
ATOM 7793 C C . LYS A 1 990 ? 13.154 38.111 -5.687 1.00 83.69 990 LYS A C 1
ATOM 7795 O O . LYS A 1 990 ? 12.953 38.486 -6.845 1.00 83.69 990 LYS A O 1
ATOM 7800 N N . SER A 1 991 ? 12.187 37.963 -4.784 1.00 79.88 991 SER A N 1
ATOM 7801 C CA . SER A 1 991 ? 10.781 38.284 -5.033 1.00 79.88 991 SER A CA 1
ATOM 7802 C C . SER A 1 991 ? 10.618 39.787 -5.253 1.00 79.88 991 SER A C 1
ATOM 7804 O O . SER A 1 991 ? 11.249 40.610 -4.587 1.00 79.88 991 SER A O 1
ATOM 7806 N N . THR A 1 992 ? 9.723 40.157 -6.167 1.00 69.69 992 THR A N 1
ATOM 7807 C CA . THR A 1 992 ? 9.278 41.550 -6.336 1.00 69.69 992 THR A CA 1
ATOM 7808 C C . THR A 1 992 ? 8.096 41.905 -5.422 1.00 69.69 992 THR A C 1
ATOM 7810 O O . THR A 1 992 ? 7.624 43.044 -5.448 1.00 69.69 992 THR A O 1
ATOM 7813 N N . GLY A 1 993 ? 7.601 40.941 -4.631 1.00 64.50 993 GLY A N 1
ATOM 7814 C CA . GLY A 1 993 ? 6.429 41.068 -3.756 1.00 64.50 993 GLY A CA 1
ATOM 7815 C C . GLY A 1 993 ? 5.093 41.165 -4.503 1.00 64.50 993 GLY A C 1
ATOM 7816 O O . GLY A 1 993 ? 4.093 41.582 -3.922 1.00 64.50 993 GLY A O 1
ATOM 7817 N N . LYS A 1 994 ? 5.088 40.856 -5.805 1.00 59.00 994 LYS A N 1
ATOM 7818 C CA . LYS A 1 994 ? 3.907 40.859 -6.686 1.00 59.00 994 LYS A CA 1
ATOM 7819 C C . LYS A 1 994 ? 3.552 39.462 -7.207 1.00 59.00 994 LYS A C 1
ATOM 7821 O O . LYS A 1 994 ? 2.696 39.360 -8.084 1.00 59.00 994 LYS A O 1
ATOM 7826 N N . GLY A 1 995 ? 4.243 38.425 -6.735 1.00 56.19 995 GLY A N 1
ATOM 7827 C CA . GLY A 1 995 ? 4.024 37.057 -7.179 1.00 56.19 995 GLY A CA 1
ATOM 7828 C C . GLY A 1 995 ? 2.729 36.480 -6.610 1.00 56.19 995 GLY A C 1
ATOM 7829 O O . GLY A 1 995 ? 2.127 37.012 -5.678 1.00 56.19 995 GLY A O 1
ATOM 7830 N N . LEU A 1 996 ? 2.265 35.391 -7.215 1.00 60.78 996 LEU A N 1
ATOM 7831 C CA . LEU A 1 996 ? 1.142 34.598 -6.722 1.00 60.78 996 LEU A CA 1
ATOM 7832 C C . LEU A 1 996 ? 1.656 33.179 -6.453 1.00 60.78 996 LEU A C 1
ATOM 7834 O O . LEU A 1 996 ? 2.446 32.651 -7.232 1.00 60.78 996 LEU A O 1
ATOM 7838 N N . GLU A 1 997 ? 1.183 32.529 -5.386 1.00 65.50 997 GLU A N 1
ATOM 7839 C CA . GLU A 1 997 ? 1.351 31.078 -5.180 1.00 65.50 997 GLU A CA 1
ATOM 7840 C C . GLU A 1 997 ? 0.421 30.318 -6.141 1.00 65.50 997 GLU A C 1
ATOM 7842 O O . GLU A 1 997 ? -0.558 29.691 -5.731 1.00 65.50 997 GLU A O 1
ATOM 7847 N N . SER A 1 998 ? 0.652 30.459 -7.448 1.00 66.19 998 SER A N 1
ATOM 7848 C CA . SER A 1 998 ? -0.235 29.920 -8.473 1.00 66.19 998 SER A CA 1
ATOM 7849 C C . SER A 1 998 ? 0.505 29.303 -9.652 1.00 66.19 998 SER A C 1
ATOM 7851 O O . SER A 1 998 ? 1.448 29.865 -10.197 1.00 66.19 998 SER A O 1
ATOM 7853 N N . TRP A 1 999 ? 0.000 28.148 -10.089 1.00 63.62 999 TRP A N 1
ATOM 7854 C CA . TRP A 1 999 ? 0.490 27.397 -11.247 1.00 63.62 999 TRP A CA 1
ATOM 7855 C C . TRP A 1 999 ? -0.101 27.903 -12.568 1.00 63.62 999 TRP A C 1
ATOM 7857 O O . TRP A 1 999 ? 0.241 27.402 -13.633 1.00 63.62 999 TRP A O 1
ATOM 7867 N N . SER A 1 1000 ? -1.038 28.851 -12.511 1.00 58.91 1000 SER A N 1
ATOM 7868 C CA . SER A 1 1000 ? -1.904 29.211 -13.639 1.00 58.91 1000 SER A CA 1
ATOM 7869 C C . SER A 1 1000 ? -1.609 30.575 -14.261 1.00 58.91 1000 SER A C 1
ATOM 7871 O O . SER A 1 1000 ? -2.390 31.037 -15.091 1.00 58.91 1000 SER A O 1
ATOM 7873 N N . GLN A 1 1001 ? -0.501 31.223 -13.890 1.00 68.44 1001 GLN A N 1
ATOM 7874 C CA . GLN A 1 1001 ? -0.102 32.508 -14.470 1.00 68.44 1001 GLN A CA 1
ATOM 7875 C C . GLN A 1 1001 ? 1.309 32.433 -15.058 1.00 68.44 1001 GLN A C 1
ATOM 7877 O O . GLN A 1 1001 ? 2.285 32.485 -14.308 1.00 68.44 1001 GLN A O 1
ATOM 7882 N N . PRO A 1 1002 ? 1.428 32.292 -16.388 1.00 80.50 1002 PRO A N 1
ATOM 7883 C CA . PRO A 1 1002 ? 2.721 32.307 -17.040 1.00 80.50 1002 PRO A CA 1
ATOM 7884 C C . PRO A 1 1002 ? 3.300 33.723 -17.098 1.00 80.50 1002 PRO A C 1
ATOM 7886 O O . PRO A 1 1002 ? 2.564 34.714 -17.110 1.00 80.50 1002 PRO A O 1
ATOM 7889 N N . ILE A 1 1003 ? 4.626 33.818 -17.162 1.00 84.81 1003 ILE A N 1
ATOM 7890 C CA . ILE A 1 1003 ? 5.348 35.083 -17.313 1.00 84.81 1003 ILE A CA 1
ATOM 7891 C C . ILE A 1 1003 ? 6.112 35.152 -18.645 1.00 84.81 1003 ILE A C 1
ATOM 7893 O O . ILE A 1 1003 ? 6.523 34.121 -19.183 1.00 84.81 1003 ILE A O 1
ATOM 7897 N N . PRO A 1 1004 ? 6.368 36.361 -19.181 1.00 86.81 1004 PRO A N 1
ATOM 7898 C CA . PRO A 1 1004 ? 7.160 36.512 -20.395 1.00 86.81 1004 PRO A CA 1
ATOM 7899 C C . PRO A 1 1004 ? 8.613 36.064 -20.206 1.00 86.81 1004 PRO A C 1
ATOM 7901 O O . PRO A 1 1004 ? 9.276 36.455 -19.243 1.00 86.81 1004 PRO A O 1
ATOM 7904 N N . LEU A 1 1005 ? 9.149 35.359 -21.204 1.00 88.44 1005 LEU A N 1
ATOM 7905 C CA . LEU A 1 1005 ? 10.561 34.969 -21.301 1.00 88.44 1005 LEU A CA 1
ATOM 7906 C C . LEU A 1 1005 ? 11.530 36.148 -21.094 1.00 88.44 1005 LEU A C 1
ATOM 7908 O O . LEU A 1 1005 ? 12.566 36.011 -20.444 1.00 88.44 1005 LEU A O 1
ATOM 7912 N N . SER A 1 1006 ? 11.176 37.332 -21.603 1.00 89.06 1006 SER A N 1
ATOM 7913 C CA . SER A 1 1006 ? 11.979 38.552 -21.465 1.00 89.06 1006 SER A CA 1
ATOM 7914 C C . SER A 1 1006 ? 12.240 38.942 -20.009 1.00 89.06 1006 SER A C 1
ATOM 7916 O O . SER A 1 1006 ? 13.266 39.546 -19.719 1.00 89.06 1006 SER A O 1
ATOM 7918 N N . THR A 1 1007 ? 11.338 38.602 -19.083 1.00 89.56 1007 THR A N 1
ATOM 7919 C CA . THR A 1 1007 ? 11.521 38.860 -17.646 1.00 89.56 1007 THR A CA 1
ATOM 7920 C C . THR A 1 1007 ? 12.728 38.098 -17.107 1.00 89.56 1007 THR A C 1
ATOM 7922 O O . THR A 1 1007 ? 13.555 38.671 -16.399 1.00 89.56 1007 THR A O 1
ATOM 7925 N N . VAL A 1 1008 ? 12.860 36.830 -17.502 1.00 90.94 1008 VAL A N 1
ATOM 7926 C CA . VAL A 1 1008 ? 13.961 35.955 -17.092 1.00 90.94 1008 VAL A CA 1
ATOM 7927 C C . VAL A 1 1008 ? 15.272 36.413 -17.732 1.00 90.94 1008 VAL A C 1
ATOM 7929 O O . VAL A 1 1008 ? 16.260 36.585 -17.027 1.00 90.94 1008 VAL A O 1
ATOM 7932 N N . LEU A 1 1009 ? 15.264 36.705 -19.038 1.00 91.69 1009 LEU A N 1
ATOM 7933 C CA . LEU A 1 1009 ? 16.454 37.171 -19.767 1.00 91.69 1009 LEU A CA 1
ATOM 7934 C C . LEU A 1 1009 ? 16.973 38.528 -19.267 1.00 91.69 1009 LEU A C 1
ATOM 7936 O O . LEU A 1 1009 ? 18.180 38.751 -19.187 1.00 91.69 1009 LEU A O 1
ATOM 7940 N N . ASN A 1 1010 ? 16.075 39.441 -18.887 1.00 91.69 1010 ASN A N 1
ATOM 7941 C CA . ASN A 1 1010 ? 16.474 40.703 -18.271 1.00 91.69 1010 ASN A CA 1
ATOM 7942 C C . ASN A 1 1010 ? 17.180 40.462 -16.932 1.00 91.69 1010 ASN A C 1
ATOM 7944 O O . ASN 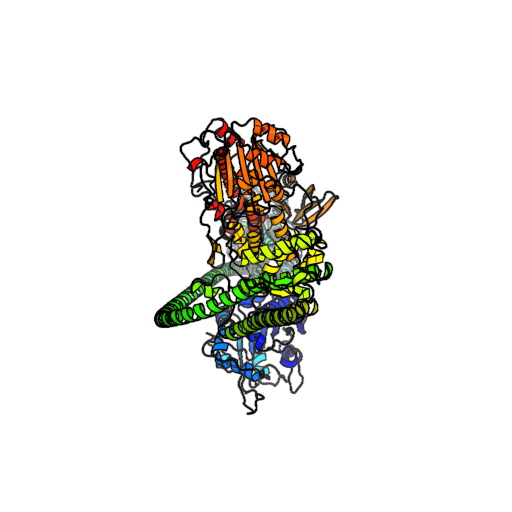A 1 1010 ? 18.193 41.104 -16.669 1.00 91.69 1010 ASN A O 1
ATOM 7948 N N . LEU A 1 1011 ? 16.691 39.528 -16.107 1.00 89.94 1011 LEU A N 1
ATOM 7949 C CA . LEU A 1 1011 ? 17.360 39.173 -14.857 1.00 89.94 1011 LEU A CA 1
ATOM 7950 C C . LEU A 1 1011 ? 18.736 38.552 -15.123 1.00 89.94 1011 LEU A C 1
ATOM 7952 O O . LEU A 1 1011 ? 19.717 39.011 -14.538 1.00 89.94 1011 LEU A O 1
ATOM 7956 N N . THR A 1 1012 ? 18.836 37.567 -16.022 1.00 91.12 1012 THR A N 1
ATOM 7957 C CA . THR A 1 1012 ? 20.115 36.894 -16.296 1.00 91.12 1012 THR A CA 1
ATOM 7958 C C . THR A 1 1012 ? 21.167 37.839 -16.872 1.00 91.12 1012 THR A C 1
ATOM 7960 O O . THR A 1 1012 ? 22.342 37.706 -16.544 1.00 91.12 1012 THR A O 1
ATOM 7963 N N . SER A 1 1013 ? 20.759 38.867 -17.626 1.00 90.56 1013 SER A N 1
ATOM 7964 C CA . SER A 1 1013 ? 21.665 39.910 -18.134 1.00 90.56 1013 SER A CA 1
ATOM 7965 C C . SER A 1 1013 ? 22.345 40.755 -17.044 1.00 90.56 1013 SER A C 1
ATOM 7967 O O . SER A 1 1013 ? 23.365 41.392 -17.305 1.00 90.56 1013 SER A O 1
ATOM 7969 N N . THR A 1 1014 ? 21.807 40.762 -15.817 1.00 89.00 1014 THR A N 1
ATOM 7970 C CA . THR A 1 1014 ? 22.407 41.475 -14.673 1.00 89.00 1014 THR A CA 1
ATOM 7971 C C . THR A 1 1014 ? 23.463 40.654 -13.933 1.00 89.00 1014 THR A C 1
ATOM 7973 O O . THR A 1 1014 ? 24.155 41.185 -13.065 1.00 89.00 1014 THR A O 1
ATOM 7976 N N . ILE A 1 1015 ? 23.599 39.368 -14.268 1.00 85.06 1015 ILE A N 1
ATOM 7977 C CA . ILE A 1 1015 ? 24.494 38.429 -13.597 1.00 85.06 1015 ILE A CA 1
ATOM 7978 C C . ILE A 1 1015 ? 25.863 38.456 -14.293 1.00 85.06 1015 ILE A C 1
ATOM 7980 O O . ILE A 1 1015 ? 25.947 38.165 -15.489 1.00 85.06 1015 ILE A O 1
ATOM 7984 N N . PRO A 1 1016 ? 26.960 38.761 -13.576 1.00 83.38 1016 PRO A N 1
ATOM 7985 C CA . PRO A 1 1016 ? 28.295 38.748 -14.165 1.00 83.38 1016 PRO A CA 1
ATOM 7986 C C . PRO A 1 1016 ? 28.666 37.365 -14.712 1.00 83.38 1016 PRO A C 1
ATOM 7988 O O . PRO A 1 1016 ? 28.603 36.374 -13.987 1.00 83.38 1016 PRO A O 1
ATOM 7991 N N . ASN A 1 1017 ? 29.111 37.312 -15.970 1.00 86.88 1017 ASN A N 1
ATOM 7992 C CA . ASN A 1 1017 ? 29.580 36.094 -16.645 1.00 86.88 1017 ASN A CA 1
ATOM 7993 C C . ASN A 1 1017 ? 28.559 34.939 -16.668 1.00 86.88 1017 ASN A C 1
ATOM 7995 O O . ASN A 1 1017 ? 28.959 33.775 -16.641 1.00 86.88 1017 ASN A O 1
ATOM 7999 N N . PHE A 1 1018 ? 27.255 35.231 -16.703 1.00 89.56 1018 PHE A N 1
ATOM 8000 C CA . PHE A 1 1018 ? 26.250 34.186 -16.896 1.00 89.56 1018 PHE A CA 1
ATOM 8001 C C . PHE A 1 1018 ? 26.424 33.533 -18.280 1.00 89.56 1018 PHE A C 1
ATOM 8003 O O . PHE A 1 1018 ? 26.462 34.260 -19.274 1.00 89.56 1018 PHE A O 1
ATOM 8010 N N . PRO A 1 1019 ? 26.549 32.198 -18.378 1.00 91.81 1019 PRO A N 1
ATOM 8011 C CA . PRO A 1 1019 ? 26.877 31.528 -19.633 1.00 91.81 1019 PRO A CA 1
ATOM 8012 C C . PRO A 1 1019 ? 25.855 31.759 -20.744 1.00 91.81 1019 PRO A C 1
ATOM 8014 O O . PRO A 1 1019 ? 24.656 31.541 -20.556 1.00 91.81 1019 PRO A O 1
ATOM 8017 N N . ASP A 1 1020 ? 26.342 32.081 -21.943 1.00 94.06 1020 ASP A N 1
ATOM 8018 C CA . ASP A 1 1020 ? 25.493 32.254 -23.128 1.00 94.06 1020 ASP A CA 1
ATOM 8019 C C . ASP A 1 1020 ? 24.668 30.996 -23.424 1.00 94.06 1020 ASP A C 1
ATOM 8021 O O . ASP A 1 1020 ? 23.479 31.087 -23.721 1.00 94.06 1020 ASP A O 1
ATOM 8025 N N . VAL A 1 1021 ? 25.251 29.808 -23.236 1.00 94.00 1021 VAL A N 1
ATOM 8026 C CA . VAL A 1 1021 ? 24.550 28.529 -23.421 1.00 94.00 1021 VAL A CA 1
ATOM 8027 C C . VAL A 1 1021 ? 23.355 28.348 -22.469 1.00 94.00 1021 VAL A C 1
ATOM 8029 O O . VAL A 1 1021 ? 22.348 27.753 -22.850 1.00 94.00 1021 VAL A O 1
ATOM 8032 N N . ALA A 1 1022 ? 23.402 28.921 -21.260 1.00 94.19 1022 ALA A N 1
ATOM 8033 C CA . ALA A 1 1022 ? 22.269 28.929 -20.330 1.00 94.19 1022 ALA A CA 1
ATOM 8034 C C . ALA A 1 1022 ? 21.170 29.901 -20.781 1.00 94.19 1022 ALA A C 1
ATOM 8036 O O . ALA A 1 1022 ? 19.988 29.564 -20.713 1.00 94.19 1022 ALA A O 1
ATOM 8037 N N . ASN A 1 1023 ? 21.536 31.069 -21.320 1.00 94.75 1023 ASN A N 1
ATOM 8038 C CA . ASN A 1 1023 ? 20.569 31.973 -21.953 1.00 94.75 1023 ASN A CA 1
ATOM 8039 C C . ASN A 1 1023 ? 19.900 31.332 -23.179 1.00 94.75 1023 ASN A C 1
ATOM 8041 O O . ASN A 1 1023 ? 18.694 31.494 -23.358 1.00 94.75 1023 ASN A O 1
ATOM 8045 N N . ARG A 1 1024 ? 20.646 30.569 -23.986 1.00 95.69 1024 ARG A N 1
ATOM 8046 C CA . ARG A 1 1024 ? 20.107 29.817 -25.135 1.00 95.69 1024 ARG A CA 1
ATOM 8047 C C . ARG A 1 1024 ? 19.115 28.740 -24.699 1.00 95.69 1024 ARG A C 1
ATOM 8049 O O . ARG A 1 1024 ? 18.030 28.643 -25.267 1.00 95.69 1024 ARG A O 1
ATOM 8056 N N . LEU A 1 1025 ? 19.419 28.007 -23.625 1.00 95.38 1025 LEU A N 1
ATOM 8057 C CA . LEU A 1 1025 ? 18.466 27.076 -23.014 1.00 95.38 1025 LEU A CA 1
ATOM 8058 C C . LEU A 1 1025 ? 17.186 27.795 -22.566 1.00 95.38 1025 LEU A C 1
ATOM 8060 O O . LEU A 1 1025 ? 16.088 27.356 -22.899 1.00 95.38 1025 LEU A O 1
ATOM 8064 N N . ILE A 1 1026 ? 17.308 28.916 -21.851 1.00 94.38 1026 ILE A N 1
ATOM 8065 C CA . ILE A 1 1026 ? 16.148 29.706 -21.417 1.00 94.38 1026 ILE A CA 1
ATOM 8066 C C . ILE A 1 1026 ? 15.318 30.142 -22.636 1.00 94.38 1026 ILE A C 1
ATOM 8068 O O . ILE A 1 1026 ? 14.099 29.980 -22.621 1.00 94.38 1026 ILE A O 1
ATOM 8072 N N . GLN A 1 1027 ? 15.960 30.593 -23.719 1.00 94.00 1027 GLN A N 1
ATOM 8073 C CA . GLN A 1 1027 ? 15.304 30.989 -24.974 1.00 94.00 1027 GLN A CA 1
ATOM 8074 C C . GLN A 1 1027 ? 14.558 29.859 -25.691 1.00 94.00 1027 GLN A C 1
ATOM 8076 O O . GLN A 1 1027 ? 13.590 30.140 -26.393 1.00 94.00 1027 GLN A O 1
ATOM 8081 N N . SER A 1 1028 ? 14.965 28.602 -25.499 1.00 92.75 1028 SER A N 1
ATOM 8082 C CA . SER A 1 1028 ? 14.269 27.438 -26.068 1.00 92.75 1028 SER A CA 1
ATOM 8083 C C . SER A 1 1028 ? 12.932 27.115 -25.384 1.00 92.75 1028 SER A C 1
ATOM 8085 O O . SER A 1 1028 ? 12.168 26.283 -25.877 1.00 92.75 1028 SER A O 1
ATOM 8087 N N . THR A 1 1029 ? 12.630 27.770 -24.258 1.00 91.12 1029 THR A N 1
ATOM 8088 C CA . THR A 1 1029 ? 11.391 27.540 -23.508 1.00 91.12 1029 THR A CA 1
ATOM 8089 C C . THR A 1 1029 ? 10.169 27.972 -24.335 1.00 91.12 1029 THR A C 1
ATOM 8091 O O . THR A 1 1029 ? 10.168 29.086 -24.868 1.00 91.12 1029 THR A O 1
ATOM 8094 N N . PRO A 1 1030 ? 9.104 27.148 -24.423 1.00 87.19 1030 PRO A N 1
ATOM 8095 C CA . PRO A 1 1030 ? 7.876 27.508 -25.126 1.00 87.19 1030 PRO A CA 1
ATOM 8096 C C . PRO A 1 1030 ? 7.259 28.825 -24.648 1.00 87.19 1030 PRO A C 1
ATOM 8098 O O . PRO A 1 1030 ? 7.379 29.207 -23.480 1.00 87.19 1030 PRO A O 1
ATOM 8101 N N . VAL A 1 1031 ? 6.519 29.483 -25.547 1.00 79.62 1031 VAL A N 1
ATOM 8102 C CA . VAL A 1 1031 ? 5.678 30.635 -25.193 1.00 79.62 1031 VAL A CA 1
ATOM 8103 C C . VAL A 1 1031 ? 4.715 30.224 -24.079 1.00 79.62 1031 VAL A C 1
ATOM 8105 O O . VAL A 1 1031 ? 4.137 29.141 -24.123 1.00 79.62 1031 VAL A O 1
ATOM 8108 N N . ASP A 1 1032 ? 4.593 31.084 -23.069 1.00 77.19 1032 ASP A N 1
ATOM 8109 C CA . ASP A 1 1032 ? 3.817 30.857 -21.847 1.00 77.19 1032 ASP A CA 1
ATOM 8110 C C . ASP A 1 1032 ? 4.289 29.676 -20.974 1.00 77.19 1032 ASP A C 1
ATOM 8112 O O . ASP A 1 1032 ? 3.633 29.351 -19.992 1.00 77.19 1032 ASP A O 1
ATOM 8116 N N . GLY A 1 1033 ? 5.449 29.072 -21.251 1.00 78.69 1033 GLY A N 1
ATOM 8117 C CA . GLY A 1 1033 ? 5.950 27.890 -20.537 1.00 78.69 1033 GLY A CA 1
ATOM 8118 C C . GLY A 1 1033 ? 6.584 28.151 -19.166 1.00 78.69 1033 GLY A C 1
ATOM 8119 O O . GLY A 1 1033 ? 6.995 27.200 -18.502 1.00 78.69 1033 GLY A O 1
ATOM 8120 N N . ILE A 1 1034 ? 6.715 29.411 -18.738 1.00 86.12 1034 ILE A N 1
ATOM 8121 C CA . ILE A 1 1034 ? 7.445 29.795 -17.518 1.00 86.12 1034 ILE A CA 1
ATOM 8122 C C . ILE A 1 1034 ? 6.466 30.271 -16.456 1.00 86.12 1034 ILE A C 1
ATOM 8124 O O . ILE A 1 1034 ? 5.709 31.212 -16.683 1.00 86.12 1034 ILE A O 1
ATOM 8128 N N . ILE A 1 1035 ? 6.543 29.671 -15.273 1.00 85.62 1035 ILE A N 1
ATOM 8129 C CA . ILE A 1 1035 ? 5.786 30.084 -14.091 1.00 85.62 1035 ILE A CA 1
ATOM 8130 C C . ILE A 1 1035 ? 6.744 30.773 -13.124 1.00 85.62 1035 ILE A C 1
ATOM 8132 O O . ILE A 1 1035 ? 7.826 30.246 -12.872 1.00 85.62 1035 ILE A O 1
ATOM 8136 N N . ASP A 1 1036 ? 6.338 31.917 -12.575 1.00 85.00 1036 ASP A N 1
ATOM 8137 C CA . ASP A 1 1036 ? 7.017 32.579 -11.457 1.00 85.00 1036 ASP A CA 1
ATOM 8138 C C . ASP A 1 1036 ? 6.228 32.330 -10.169 1.00 85.00 1036 ASP A C 1
ATOM 8140 O O . ASP A 1 1036 ? 5.148 32.888 -9.963 1.00 85.00 1036 ASP A O 1
ATOM 8144 N N . TRP A 1 1037 ? 6.738 31.430 -9.332 1.00 81.19 1037 TRP A N 1
ATOM 8145 C CA . TRP A 1 1037 ? 6.071 31.014 -8.106 1.00 81.19 1037 TRP A CA 1
ATOM 8146 C C . TRP A 1 1037 ? 6.670 31.729 -6.896 1.00 81.19 1037 TRP A C 1
ATOM 8148 O O . TRP A 1 1037 ? 7.847 31.538 -6.573 1.00 81.19 1037 TRP A O 1
ATOM 8158 N N . GLU A 1 1038 ? 5.864 32.505 -6.168 1.00 82.31 1038 GLU A N 1
ATOM 8159 C CA . GLU A 1 1038 ? 6.337 33.131 -4.931 1.00 82.31 1038 GLU A CA 1
ATOM 8160 C C . GLU A 1 1038 ? 6.509 32.096 -3.813 1.00 82.31 1038 GLU A C 1
ATOM 8162 O O . GLU A 1 1038 ? 5.609 31.313 -3.512 1.00 82.31 1038 GLU A O 1
ATOM 8167 N N . ILE A 1 1039 ? 7.687 32.077 -3.187 1.00 77.06 1039 ILE A N 1
ATOM 8168 C CA . ILE A 1 1039 ? 7.978 31.144 -2.104 1.00 77.06 1039 ILE A CA 1
ATOM 8169 C C . ILE A 1 1039 ? 7.450 31.756 -0.806 1.00 77.06 1039 ILE A C 1
ATOM 8171 O O . ILE A 1 1039 ? 7.996 32.745 -0.304 1.00 77.06 1039 ILE A O 1
ATOM 8175 N N . MET A 1 1040 ? 6.406 31.146 -0.251 1.00 79.44 1040 MET A N 1
ATOM 8176 C CA . MET A 1 1040 ? 5.767 31.594 0.982 1.00 79.44 1040 MET A CA 1
ATOM 8177 C C . MET A 1 1040 ? 5.933 30.569 2.103 1.00 79.44 1040 MET A C 1
ATOM 8179 O O . MET A 1 1040 ? 5.913 29.357 1.889 1.00 79.44 1040 MET A O 1
ATOM 8183 N N . TRP A 1 1041 ? 6.064 31.074 3.323 1.00 77.25 1041 TRP A N 1
ATOM 8184 C CA . TRP A 1 1041 ? 6.205 30.294 4.543 1.00 77.25 1041 TRP A CA 1
ATOM 8185 C C . TRP A 1 1041 ? 4.897 30.272 5.329 1.00 77.25 1041 TRP A C 1
ATOM 8187 O O . TRP A 1 1041 ? 4.240 31.304 5.442 1.00 77.25 1041 TRP A O 1
ATOM 8197 N N . ARG A 1 1042 ? 4.558 29.143 5.955 1.00 83.25 1042 ARG A N 1
ATOM 8198 C CA . ARG A 1 1042 ? 3.454 29.048 6.928 1.00 83.25 1042 ARG A CA 1
ATOM 8199 C C . ARG A 1 1042 ? 3.924 28.369 8.209 1.00 83.25 1042 ARG A C 1
ATOM 8201 O O . ARG A 1 1042 ? 4.745 27.452 8.149 1.00 83.25 1042 ARG A O 1
ATOM 8208 N N . ASP A 1 1043 ? 3.454 28.868 9.351 1.00 86.56 1043 ASP A N 1
ATOM 8209 C CA . ASP A 1 1043 ? 3.814 28.311 10.656 1.00 86.56 1043 ASP A CA 1
ATOM 8210 C C . ASP A 1 1043 ? 3.276 26.868 10.765 1.00 86.56 1043 ASP A C 1
ATOM 8212 O O . ASP A 1 1043 ? 2.190 26.587 10.240 1.00 86.56 1043 ASP A O 1
ATOM 8216 N N . PRO A 1 1044 ? 3.994 25.938 11.425 1.00 89.50 1044 PRO A N 1
ATOM 8217 C CA . PRO A 1 1044 ? 3.490 24.586 11.643 1.00 89.50 1044 PRO A CA 1
ATOM 8218 C C . PRO A 1 1044 ? 2.184 24.606 12.439 1.00 89.50 1044 PRO A C 1
ATOM 8220 O O . PRO A 1 1044 ? 2.108 25.218 13.505 1.00 89.50 1044 PRO A O 1
ATOM 8223 N N . ARG A 1 1045 ? 1.167 23.886 11.957 1.00 86.69 1045 ARG A N 1
ATOM 8224 C CA . ARG A 1 1045 ? -0.109 23.722 12.663 1.00 86.69 1045 ARG A CA 1
ATOM 8225 C C . ARG A 1 1045 ? -0.162 22.388 13.369 1.00 86.69 1045 ARG A C 1
ATOM 8227 O O . ARG A 1 1045 ? -0.002 21.363 12.719 1.00 86.69 1045 ARG A O 1
ATOM 8234 N N . SER A 1 1046 ? -0.426 22.396 14.671 1.00 89.94 1046 SER A N 1
ATOM 8235 C CA . SER A 1 1046 ? -0.551 21.165 15.457 1.00 89.94 1046 SER A CA 1
ATOM 8236 C C . SER A 1 1046 ? -1.884 20.451 15.270 1.00 89.94 1046 SER A C 1
ATOM 8238 O O . SER A 1 1046 ? -1.954 19.258 15.547 1.00 89.94 1046 SER A O 1
ATOM 8240 N N . ASN A 1 1047 ? -2.917 21.147 14.789 1.00 92.31 1047 ASN A N 1
ATOM 8241 C CA . ASN A 1 1047 ? -4.267 20.611 14.628 1.00 92.31 1047 ASN A CA 1
ATOM 8242 C C . ASN A 1 1047 ? -4.615 20.443 13.145 1.00 92.31 1047 ASN A C 1
ATOM 8244 O O . ASN A 1 1047 ? -4.705 21.420 12.400 1.00 92.31 1047 ASN A O 1
ATOM 8248 N N . TRP A 1 1048 ? -4.830 19.197 12.726 1.00 96.12 1048 TRP A N 1
ATOM 8249 C CA . TRP A 1 1048 ? -5.227 18.823 11.359 1.00 96.12 1048 TRP A CA 1
ATOM 8250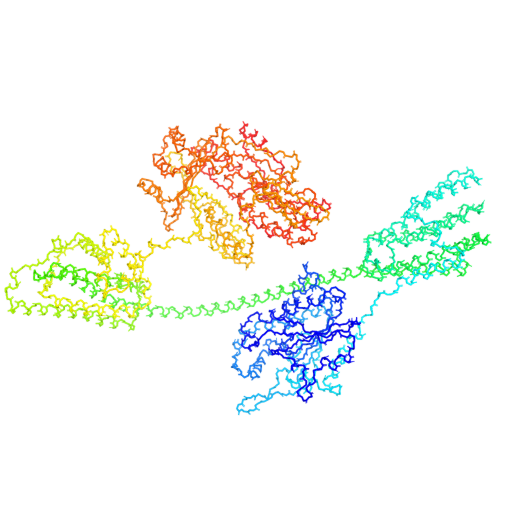 C C . TRP A 1 1048 ? -6.633 18.228 11.307 1.00 96.12 1048 TRP A C 1
ATOM 8252 O O . TRP A 1 1048 ? -7.133 17.877 10.244 1.00 96.12 1048 TRP A O 1
ATOM 8262 N N . VAL A 1 1049 ? -7.269 18.071 12.464 1.00 97.25 1049 VAL A N 1
ATOM 8263 C CA . VAL A 1 1049 ? -8.514 17.326 12.636 1.00 97.25 1049 VAL A CA 1
ATOM 8264 C C . VAL A 1 1049 ? -9.572 18.254 13.212 1.00 97.25 1049 VAL A C 1
ATOM 8266 O O . VAL A 1 1049 ? -9.292 19.010 14.143 1.00 97.25 1049 VAL A O 1
ATOM 8269 N N . SER A 1 1050 ? -10.790 18.193 12.674 1.00 95.88 1050 SER A N 1
ATOM 8270 C CA . SER A 1 1050 ? -11.919 18.989 13.157 1.00 95.88 1050 SER A CA 1
ATOM 8271 C C . SER A 1 1050 ? -12.124 18.821 14.672 1.00 95.88 1050 SER A C 1
ATOM 8273 O O . SER A 1 1050 ? -12.152 17.695 15.183 1.00 95.88 1050 SER A O 1
ATOM 8275 N N . PRO A 1 1051 ? -12.292 19.922 15.427 1.00 90.81 1051 PRO A N 1
ATOM 8276 C CA . PRO A 1 1051 ? -12.305 19.867 16.886 1.00 90.81 1051 PRO A CA 1
ATOM 8277 C C . PRO A 1 1051 ? -13.546 19.164 17.444 1.00 90.81 1051 PRO A C 1
ATOM 8279 O O . PRO A 1 1051 ? -13.445 18.544 18.501 1.00 90.81 1051 PRO A O 1
ATOM 8282 N N . GLY A 1 1052 ? -14.678 19.234 16.731 1.00 85.69 1052 GLY A N 1
ATOM 8283 C CA . GLY A 1 1052 ? -15.938 18.592 17.101 1.00 85.69 1052 GLY A CA 1
ATOM 8284 C C . GLY A 1 1052 ? -15.875 17.072 16.961 1.00 85.69 1052 GLY A C 1
ATOM 8285 O O . GLY A 1 1052 ? -15.513 16.364 17.899 1.00 85.69 1052 GLY A O 1
ATOM 8286 N N . GLY A 1 1053 ? -16.237 16.559 15.784 1.00 87.44 1053 GLY A N 1
ATOM 8287 C CA . GLY A 1 1053 ? -16.359 15.123 15.533 1.00 87.44 1053 GLY A CA 1
ATOM 8288 C C . GLY A 1 1053 ? -15.038 14.428 15.214 1.00 87.44 1053 GLY A C 1
ATOM 8289 O O . GLY A 1 1053 ? -14.948 13.209 15.348 1.00 87.44 1053 GLY A O 1
ATOM 8290 N N . GLY A 1 1054 ? -14.004 15.165 14.812 1.00 94.88 1054 GLY A N 1
ATOM 8291 C CA . GLY A 1 1054 ? -12.753 14.606 14.301 1.00 94.88 1054 GLY A CA 1
ATOM 8292 C C . GLY A 1 1054 ? -12.921 13.801 13.011 1.00 94.88 1054 GLY A C 1
ATOM 8293 O O . GLY A 1 1054 ? -12.199 12.835 12.776 1.00 94.88 1054 GLY A O 1
ATOM 8294 N N . ARG A 1 1055 ? -13.912 14.157 12.194 1.00 96.50 1055 ARG A N 1
ATOM 8295 C CA . ARG A 1 1055 ? -14.306 13.466 10.962 1.00 96.50 1055 ARG A CA 1
ATOM 8296 C C . ARG A 1 1055 ? -13.955 14.251 9.704 1.00 96.50 1055 ARG A C 1
ATOM 8298 O O . ARG A 1 1055 ? -14.127 13.718 8.616 1.00 96.50 1055 ARG A O 1
ATOM 8305 N N . VAL A 1 1056 ? -13.423 15.465 9.826 1.00 97.88 1056 VAL A N 1
ATOM 8306 C CA . VAL A 1 1056 ? -12.727 16.160 8.737 1.00 97.88 1056 VAL A CA 1
ATOM 8307 C C . VAL A 1 1056 ? -11.250 16.230 9.103 1.00 97.88 1056 VAL A C 1
ATOM 8309 O O . VAL A 1 1056 ? -10.904 16.763 10.157 1.00 97.88 1056 VAL A O 1
ATOM 8312 N N . VAL A 1 1057 ? -10.388 15.666 8.259 1.00 98.00 1057 VAL A N 1
ATOM 8313 C CA . VAL A 1 1057 ? -8.938 15.597 8.487 1.00 98.00 1057 VAL A CA 1
ATOM 8314 C C . VAL A 1 1057 ? -8.182 16.176 7.296 1.00 98.00 1057 VAL A C 1
ATOM 8316 O O . VAL A 1 1057 ? -8.436 15.798 6.156 1.00 98.00 1057 VAL A O 1
ATOM 8319 N N . GLN A 1 1058 ? -7.273 17.106 7.566 1.00 97.62 1058 GLN A N 1
ATOM 8320 C CA . GLN A 1 1058 ? -6.350 17.695 6.601 1.00 97.62 1058 GLN A CA 1
ATOM 8321 C C . GLN A 1 1058 ? -5.130 16.787 6.420 1.00 97.62 1058 GLN A C 1
ATOM 8323 O O . GLN A 1 1058 ? -4.595 16.264 7.397 1.00 97.62 1058 GLN A O 1
ATOM 8328 N N . VAL A 1 1059 ? -4.675 16.628 5.176 1.00 97.25 1059 VAL A N 1
ATOM 8329 C CA . VAL A 1 1059 ? -3.439 15.908 4.817 1.00 97.25 1059 VAL A CA 1
ATOM 8330 C C . VAL A 1 1059 ? -2.657 16.662 3.737 1.00 97.25 1059 VAL A C 1
ATOM 8332 O O . VAL A 1 1059 ? -3.223 17.481 2.999 1.00 97.25 1059 VAL A O 1
ATOM 8335 N N . GLY A 1 1060 ? -1.352 16.390 3.626 1.00 94.06 1060 GLY A N 1
ATOM 8336 C CA . GLY A 1 1060 ? -0.476 17.069 2.667 1.00 94.06 1060 GLY A CA 1
ATOM 8337 C C . GLY A 1 1060 ? -0.504 18.593 2.823 1.00 94.06 1060 GLY A C 1
ATOM 8338 O O . GLY A 1 1060 ? -0.664 19.104 3.928 1.00 94.06 1060 GLY A O 1
ATOM 8339 N N . ASP A 1 1061 ? -0.447 19.321 1.705 1.00 90.31 1061 ASP A N 1
ATOM 8340 C CA . ASP A 1 1061 ? -0.377 20.792 1.679 1.00 90.31 1061 ASP A CA 1
ATOM 8341 C C . ASP A 1 1061 ? -1.555 21.513 2.368 1.00 90.31 1061 ASP A C 1
ATOM 8343 O O . ASP A 1 1061 ? -1.444 22.696 2.689 1.00 90.31 1061 ASP A O 1
ATOM 8347 N N . SER A 1 1062 ? -2.679 20.828 2.614 1.00 91.56 1062 SER A N 1
ATOM 8348 C CA . SER A 1 1062 ? -3.789 21.392 3.398 1.00 91.56 1062 SER A CA 1
ATOM 8349 C C . SER A 1 1062 ? -3.505 21.419 4.909 1.00 91.56 1062 SER A C 1
ATOM 8351 O O . SER A 1 1062 ? -4.035 22.280 5.612 1.00 91.56 1062 SER A O 1
ATOM 8353 N N . ALA A 1 1063 ? -2.664 20.501 5.398 1.00 92.44 1063 ALA A N 1
ATOM 8354 C CA . ALA A 1 1063 ? -2.239 20.383 6.792 1.00 92.44 1063 ALA A CA 1
ATOM 8355 C C . ALA A 1 1063 ? -0.875 21.045 7.033 1.00 92.44 1063 ALA A C 1
ATOM 8357 O O . ALA A 1 1063 ? -0.662 21.710 8.049 1.00 92.44 1063 ALA A O 1
ATOM 8358 N N . HIS A 1 1064 ? 0.060 20.865 6.100 1.00 90.56 1064 HIS A N 1
ATOM 8359 C CA . HIS A 1 1064 ? 1.440 21.321 6.216 1.00 90.56 1064 HIS A CA 1
ATOM 8360 C C . HIS A 1 1064 ? 2.014 21.687 4.850 1.00 90.56 1064 HIS A C 1
ATOM 8362 O O . HIS A 1 1064 ? 2.046 20.888 3.926 1.00 90.56 1064 HIS A O 1
ATOM 8368 N N . THR A 1 1065 ? 2.508 22.914 4.713 1.00 84.50 1065 THR A N 1
ATOM 8369 C CA . THR A 1 1065 ? 3.142 23.361 3.467 1.00 84.50 1065 THR A CA 1
ATOM 8370 C C . THR A 1 1065 ? 4.654 23.266 3.559 1.00 84.50 1065 THR A C 1
ATOM 8372 O O . THR A 1 1065 ? 5.248 23.636 4.578 1.00 84.50 1065 THR A O 1
ATOM 8375 N N . PHE A 1 1066 ? 5.284 22.847 2.469 1.00 78.81 1066 PHE A N 1
ATOM 8376 C CA . PHE A 1 1066 ? 6.731 22.723 2.364 1.00 78.81 1066 PHE A CA 1
ATOM 8377 C C . PHE A 1 1066 ? 7.334 23.744 1.406 1.00 78.81 1066 PHE A C 1
ATOM 8379 O O . PHE A 1 1066 ? 6.751 24.089 0.381 1.00 78.81 1066 PHE A O 1
ATOM 8386 N N . LEU A 1 1067 ? 8.572 24.151 1.692 1.00 69.44 1067 LEU A N 1
ATOM 8387 C CA . LEU A 1 1067 ? 9.406 24.771 0.671 1.00 69.44 1067 LEU A CA 1
ATOM 8388 C C . LEU A 1 1067 ? 9.717 23.771 -0.447 1.00 69.44 1067 LEU A C 1
ATOM 8390 O O . LEU A 1 1067 ? 10.053 22.619 -0.138 1.00 69.44 1067 LEU A O 1
ATOM 8394 N N . PRO A 1 1068 ? 9.782 24.215 -1.714 1.00 64.31 1068 PRO A N 1
ATOM 8395 C CA . PRO A 1 1068 ? 10.302 23.391 -2.802 1.00 64.31 1068 PRO A CA 1
ATOM 8396 C C . PRO A 1 1068 ? 11.707 22.828 -2.522 1.00 64.31 1068 PRO A C 1
ATOM 8398 O O . PRO A 1 1068 ? 11.996 21.690 -2.882 1.00 64.31 1068 PRO A O 1
ATOM 8401 N N . SER A 1 1069 ? 12.559 23.573 -1.807 1.00 60.00 1069 SER A N 1
ATOM 8402 C CA . SER A 1 1069 ? 13.917 23.144 -1.432 1.00 60.00 1069 SER A CA 1
ATOM 8403 C C . SER A 1 1069 ? 13.971 22.021 -0.385 1.00 60.00 1069 SER A C 1
ATOM 8405 O O . SER A 1 1069 ? 15.042 21.469 -0.148 1.00 60.00 1069 SER A O 1
ATOM 8407 N N . SER A 1 1070 ? 12.847 21.648 0.239 1.00 66.88 1070 SER A N 1
ATOM 8408 C CA . SER A 1 1070 ? 12.796 20.520 1.186 1.00 66.88 1070 SER A CA 1
ATOM 8409 C C . SER A 1 1070 ? 12.823 19.146 0.506 1.00 66.88 1070 SER A C 1
ATOM 8411 O O . SER A 1 1070 ? 13.118 18.145 1.158 1.00 66.88 1070 SER A O 1
ATOM 8413 N N . GLY A 1 1071 ? 12.440 19.069 -0.776 1.00 71.25 1071 GLY A N 1
ATOM 8414 C CA . GLY A 1 1071 ? 12.354 17.816 -1.536 1.00 71.25 1071 GLY A CA 1
ATOM 8415 C C . GLY A 1 1071 ? 11.397 16.754 -0.970 1.00 71.25 1071 GLY A C 1
ATOM 8416 O O . GLY A 1 1071 ? 11.390 15.637 -1.477 1.00 71.25 1071 GLY A O 1
ATOM 8417 N N . SER A 1 1072 ? 10.605 17.075 0.063 1.00 80.94 1072 SER A N 1
ATOM 8418 C CA . SER A 1 1072 ? 9.919 16.068 0.891 1.00 80.94 1072 SER A CA 1
ATOM 8419 C C . SER A 1 1072 ? 8.404 16.245 1.000 1.00 80.94 1072 SER A C 1
ATOM 8421 O O . SER A 1 1072 ? 7.748 15.360 1.539 1.00 80.94 1072 SER A O 1
ATOM 8423 N N . GLY A 1 1073 ? 7.818 17.328 0.476 1.00 86.62 1073 GLY A N 1
ATOM 8424 C CA . GLY A 1 1073 ? 6.378 17.592 0.627 1.00 86.62 1073 GLY A CA 1
ATOM 8425 C C . GLY A 1 1073 ? 5.483 16.464 0.098 1.00 86.62 1073 GLY A C 1
ATOM 8426 O O . GLY A 1 1073 ? 4.616 15.973 0.815 1.00 86.62 1073 GLY A O 1
ATOM 8427 N N . ALA A 1 1074 ? 5.757 15.970 -1.115 1.00 87.94 1074 ALA A N 1
ATOM 8428 C CA . ALA A 1 1074 ? 5.014 14.845 -1.692 1.00 87.94 1074 ALA A CA 1
ATOM 8429 C C . ALA A 1 1074 ? 5.187 13.552 -0.876 1.00 87.94 1074 ALA A C 1
ATOM 8431 O O . ALA A 1 1074 ? 4.209 12.860 -0.607 1.00 87.94 1074 ALA A O 1
ATOM 8432 N N . THR A 1 1075 ? 6.414 13.261 -0.431 1.00 90.94 1075 THR A N 1
ATOM 8433 C CA . THR A 1 1075 ? 6.712 12.130 0.460 1.00 90.94 1075 THR A CA 1
ATOM 8434 C C . THR A 1 1075 ? 5.906 12.221 1.753 1.00 90.94 1075 THR A C 1
ATOM 8436 O O . THR A 1 1075 ? 5.291 11.239 2.148 1.00 90.94 1075 THR A O 1
ATOM 8439 N N . GLN A 1 1076 ? 5.846 13.396 2.390 1.00 93.81 1076 GLN A N 1
ATOM 8440 C CA . GLN A 1 1076 ? 5.089 13.581 3.630 1.00 93.81 1076 GLN A CA 1
ATOM 8441 C C . GLN A 1 1076 ? 3.578 13.451 3.414 1.00 93.81 1076 GLN A C 1
ATOM 8443 O O . GLN A 1 1076 ? 2.922 12.814 4.230 1.00 93.81 1076 GLN A O 1
ATOM 8448 N N . ALA A 1 1077 ? 3.033 13.951 2.301 1.00 94.25 1077 ALA A N 1
ATOM 8449 C CA . ALA A 1 1077 ? 1.625 13.742 1.954 1.00 94.25 1077 ALA A CA 1
ATOM 8450 C C . ALA A 1 1077 ? 1.285 12.249 1.760 1.00 94.25 1077 ALA A C 1
ATOM 8452 O O . ALA A 1 1077 ? 0.214 11.791 2.157 1.00 94.25 1077 ALA A O 1
ATOM 8453 N N . MET A 1 1078 ? 2.204 11.466 1.185 1.00 95.12 1078 MET A N 1
ATOM 8454 C CA . MET A 1 1078 ? 2.039 10.015 1.046 1.00 95.12 1078 MET A CA 1
ATOM 8455 C C . MET A 1 1078 ? 2.214 9.287 2.388 1.00 95.12 1078 MET A C 1
ATOM 8457 O O . MET A 1 1078 ? 1.433 8.388 2.690 1.00 95.12 1078 MET A O 1
ATOM 8461 N N . GLU A 1 1079 ? 3.163 9.705 3.235 1.00 96.62 1079 GLU A N 1
ATOM 8462 C CA . GLU A 1 1079 ? 3.272 9.213 4.617 1.00 96.62 1079 GLU A CA 1
ATOM 8463 C C . GLU A 1 1079 ? 1.985 9.489 5.410 1.00 96.62 1079 GLU A C 1
ATOM 8465 O O . GLU A 1 1079 ? 1.573 8.641 6.205 1.00 96.62 1079 GLU A O 1
ATOM 8470 N N . ASP A 1 1080 ? 1.328 10.633 5.180 1.00 98.00 1080 ASP A N 1
ATOM 8471 C CA . ASP A 1 1080 ? 0.054 10.945 5.823 1.00 98.00 1080 ASP A CA 1
ATOM 8472 C C . ASP A 1 1080 ? -1.054 10.004 5.370 1.00 98.00 1080 ASP A C 1
ATOM 8474 O O . ASP A 1 1080 ? -1.776 9.477 6.211 1.00 98.00 1080 ASP A O 1
ATOM 8478 N N . ALA A 1 1081 ? -1.169 9.766 4.059 1.00 97.38 1081 ALA A N 1
ATOM 8479 C CA . ALA A 1 1081 ? -2.156 8.846 3.507 1.00 97.38 1081 ALA A CA 1
ATOM 8480 C C . ALA A 1 1081 ? -1.997 7.438 4.106 1.00 97.38 1081 ALA A C 1
ATOM 8482 O O . ALA A 1 1081 ? -2.981 6.837 4.541 1.00 97.38 1081 ALA A O 1
ATOM 8483 N N . ILE A 1 1082 ? -0.755 6.952 4.207 1.00 97.88 1082 ILE A N 1
ATOM 8484 C CA . ILE A 1 1082 ? -0.423 5.652 4.805 1.00 97.88 1082 ILE A CA 1
ATOM 8485 C C . ILE A 1 1082 ? -0.775 5.631 6.299 1.00 97.88 1082 ILE A C 1
ATOM 8487 O O . ILE A 1 1082 ? -1.470 4.725 6.766 1.00 97.88 1082 ILE A O 1
ATOM 8491 N N . SER A 1 1083 ? -0.334 6.635 7.062 1.00 98.38 1083 SER A N 1
ATOM 8492 C CA . SER A 1 1083 ? -0.580 6.707 8.506 1.00 98.38 1083 SER A CA 1
ATOM 8493 C C . SER A 1 1083 ? -2.071 6.831 8.824 1.00 98.38 1083 SER A C 1
ATOM 8495 O O . SER A 1 1083 ? -2.571 6.110 9.684 1.00 98.38 1083 SER A O 1
ATOM 8497 N N . LEU A 1 1084 ? -2.804 7.689 8.110 1.00 98.62 1084 LEU A N 1
ATOM 8498 C CA . LEU A 1 1084 ? -4.236 7.887 8.310 1.00 98.62 1084 LEU A CA 1
ATOM 8499 C C . LEU A 1 1084 ? -5.020 6.612 7.993 1.00 98.62 1084 LEU A C 1
ATOM 8501 O O . LEU A 1 1084 ? -5.854 6.198 8.798 1.00 98.62 1084 LEU A O 1
ATOM 8505 N N . ALA A 1 1085 ? -4.732 5.965 6.859 1.00 97.94 1085 ALA A N 1
ATOM 8506 C CA . ALA A 1 1085 ? -5.360 4.697 6.495 1.00 97.94 1085 ALA A CA 1
ATOM 8507 C C . ALA A 1 1085 ? -5.097 3.619 7.558 1.00 97.94 1085 ALA A C 1
ATOM 8509 O O . ALA A 1 1085 ? -6.029 2.941 7.994 1.00 97.94 1085 ALA A O 1
ATOM 8510 N N . THR A 1 1086 ? -3.857 3.529 8.047 1.00 97.88 1086 THR A N 1
ATOM 8511 C CA . THR A 1 1086 ? -3.464 2.591 9.109 1.00 97.88 1086 THR A CA 1
ATOM 8512 C C . THR A 1 1086 ? -4.196 2.891 10.421 1.00 97.88 1086 THR A C 1
ATOM 8514 O O . THR A 1 1086 ? -4.772 1.991 11.032 1.00 97.88 1086 THR A O 1
ATOM 8517 N N . CYS A 1 1087 ? -4.264 4.156 10.842 1.00 97.81 1087 CYS A N 1
ATOM 8518 C CA . CYS A 1 1087 ? -5.009 4.568 12.031 1.00 97.81 1087 CYS A CA 1
ATOM 8519 C C . CYS A 1 1087 ? -6.503 4.239 11.921 1.00 97.81 1087 CYS A C 1
ATOM 8521 O O . CYS A 1 1087 ? -7.073 3.694 12.864 1.00 97.81 1087 CYS A O 1
ATOM 8523 N N . LEU A 1 1088 ? -7.140 4.528 10.781 1.00 97.44 1088 LEU A N 1
ATOM 8524 C CA . LEU A 1 1088 ? -8.552 4.202 10.537 1.00 97.44 1088 LEU A CA 1
ATOM 8525 C C . LEU A 1 1088 ? -8.787 2.686 10.549 1.00 97.44 1088 LEU A C 1
ATOM 8527 O O . LEU A 1 1088 ? -9.783 2.214 11.099 1.00 97.44 1088 LEU A O 1
ATOM 8531 N N . GLN A 1 1089 ? -7.847 1.913 10.003 1.00 96.94 1089 GLN A N 1
ATOM 8532 C CA . GLN A 1 1089 ? -7.874 0.454 10.029 1.00 96.94 1089 GLN A CA 1
ATOM 8533 C C . GLN A 1 1089 ? -7.749 -0.119 11.455 1.00 96.94 1089 GLN A C 1
ATOM 8535 O O . GLN A 1 1089 ? -8.336 -1.169 11.736 1.00 96.94 1089 GLN A O 1
ATOM 8540 N N . ILE A 1 1090 ? -6.952 0.502 12.332 1.00 92.81 1090 ILE A N 1
ATOM 8541 C CA . ILE A 1 1090 ? -6.783 0.076 13.732 1.00 92.81 1090 ILE A CA 1
ATOM 8542 C C . ILE A 1 1090 ? -7.985 0.513 14.577 1.00 92.81 1090 ILE A C 1
ATOM 8544 O O . ILE A 1 1090 ? -8.539 -0.298 15.313 1.00 92.81 1090 ILE A O 1
ATOM 8548 N N . GLY A 1 1091 ? -8.417 1.771 14.452 1.00 85.06 1091 GLY A N 1
ATOM 8549 C CA . GLY A 1 1091 ? -9.545 2.314 15.212 1.00 85.06 1091 GLY A CA 1
ATOM 8550 C C . GLY A 1 1091 ? -10.894 1.697 14.831 1.00 85.06 1091 GLY A C 1
ATOM 8551 O O . GLY A 1 1091 ? -11.783 1.572 15.678 1.00 85.06 1091 GLY A O 1
ATOM 8552 N N . GLY A 1 1092 ? -11.048 1.274 13.574 1.00 88.69 1092 GLY A N 1
ATOM 8553 C CA . GLY A 1 1092 ? -12.286 0.701 13.057 1.00 88.69 1092 GLY A CA 1
ATOM 8554 C C . GLY A 1 1092 ? -13.428 1.720 12.958 1.00 88.69 1092 GLY A C 1
ATOM 8555 O O . GLY A 1 1092 ? -13.301 2.894 13.309 1.00 88.69 1092 GLY A O 1
ATOM 8556 N N . LYS A 1 1093 ? -14.593 1.261 12.481 1.00 86.88 1093 LYS A N 1
ATOM 8557 C CA . LYS A 1 1093 ? -15.751 2.132 12.189 1.00 86.88 1093 LYS A CA 1
ATOM 8558 C C . LYS A 1 1093 ? -16.277 2.892 13.416 1.00 86.88 1093 LYS A C 1
ATOM 8560 O O . LYS A 1 1093 ? -16.791 3.996 13.268 1.00 86.88 1093 LYS A O 1
ATOM 8565 N N . GLY A 1 1094 ? -16.137 2.314 14.611 1.00 86.69 1094 GLY A N 1
ATOM 8566 C CA . GLY A 1 1094 ? -16.611 2.913 15.863 1.00 86.69 1094 GLY A CA 1
ATOM 8567 C C . GLY A 1 1094 ? -15.745 4.063 16.385 1.00 86.69 1094 GLY A C 1
ATOM 8568 O O . GLY A 1 1094 ? -16.253 4.906 17.113 1.00 86.69 1094 GLY A O 1
ATOM 8569 N N . ASN A 1 1095 ? -14.467 4.142 15.991 1.00 90.62 1095 ASN A N 1
ATOM 8570 C CA . ASN A 1 1095 ? -13.503 5.070 16.596 1.00 90.62 1095 ASN A CA 1
ATOM 8571 C C . ASN A 1 1095 ? -12.824 5.994 15.578 1.00 90.62 1095 ASN A C 1
ATOM 8573 O O . ASN A 1 1095 ? -11.680 6.395 15.781 1.00 90.62 1095 ASN A O 1
ATOM 8577 N N . VAL A 1 1096 ? -13.520 6.365 14.497 1.00 94.31 1096 VAL A N 1
ATOM 8578 C CA . VAL A 1 1096 ? -12.998 7.281 13.461 1.00 94.31 1096 VAL A CA 1
ATOM 8579 C C . VAL A 1 1096 ? -12.413 8.561 14.072 1.00 94.31 1096 VAL A C 1
ATOM 8581 O O . VAL A 1 1096 ? -11.297 8.935 13.733 1.00 94.31 1096 VAL A O 1
ATOM 8584 N N . SER A 1 1097 ? -13.126 9.181 15.020 1.00 93.44 1097 SER A N 1
ATOM 8585 C CA . SER A 1 1097 ? -12.685 10.410 15.703 1.00 93.44 1097 SER A CA 1
ATOM 8586 C C . SER A 1 1097 ? -11.342 10.254 16.417 1.00 93.44 1097 SER A C 1
ATOM 8588 O O . SER A 1 1097 ? -10.492 11.138 16.393 1.00 93.44 1097 SER A O 1
ATOM 8590 N N . ILE A 1 1098 ? -11.141 9.111 17.071 1.00 94.62 1098 ILE A N 1
ATOM 8591 C CA . ILE A 1 1098 ? -9.902 8.823 17.786 1.00 94.62 1098 ILE A CA 1
ATOM 8592 C C . ILE A 1 1098 ? -8.790 8.475 16.799 1.00 94.62 1098 ILE A C 1
ATOM 8594 O O . ILE A 1 1098 ? -7.682 8.980 16.940 1.00 94.62 1098 ILE A O 1
ATOM 8598 N N . ALA A 1 1099 ? -9.082 7.686 15.766 1.00 97.38 1099 ALA A N 1
ATOM 8599 C CA . ALA A 1 1099 ? -8.110 7.306 14.748 1.00 97.38 1099 ALA A CA 1
ATOM 8600 C C . ALA A 1 1099 ? -7.501 8.523 14.031 1.00 97.38 1099 ALA A C 1
ATOM 8602 O O . ALA A 1 1099 ? -6.282 8.598 13.878 1.00 97.38 1099 ALA A O 1
ATOM 8603 N N . THR A 1 1100 ? -8.319 9.503 13.635 1.00 98.06 1100 THR A N 1
ATOM 8604 C CA . THR A 1 1100 ? -7.829 10.737 12.992 1.00 98.06 1100 THR A CA 1
ATOM 8605 C C . THR A 1 1100 ? -6.955 11.564 13.940 1.00 98.06 1100 THR A C 1
ATOM 8607 O O . THR A 1 1100 ? -5.916 12.081 13.530 1.00 98.06 1100 THR A O 1
ATOM 8610 N N . ARG A 1 1101 ? -7.307 11.641 15.230 1.00 97.75 1101 ARG A N 1
ATOM 8611 C CA . ARG A 1 1101 ? -6.508 12.333 16.261 1.00 97.75 1101 ARG A CA 1
ATOM 8612 C C . ARG A 1 1101 ? -5.182 11.628 16.552 1.00 97.75 1101 ARG A C 1
ATOM 8614 O O . ARG A 1 1101 ? -4.162 12.297 16.711 1.00 97.75 1101 ARG A O 1
ATOM 8621 N N . VAL A 1 1102 ? -5.174 10.294 16.576 1.00 97.94 1102 VAL A N 1
ATOM 8622 C CA . VAL A 1 1102 ? -3.944 9.493 16.702 1.00 97.94 1102 VAL A CA 1
ATOM 8623 C C . VAL A 1 1102 ? -3.019 9.764 15.515 1.00 97.94 1102 VAL A C 1
ATOM 8625 O O . VAL A 1 1102 ? -1.842 10.054 15.720 1.00 97.94 1102 VAL A O 1
ATOM 8628 N N . HIS A 1 1103 ? -3.558 9.763 14.291 1.00 98.38 1103 HIS A N 1
ATOM 8629 C CA . HIS A 1 1103 ? -2.815 10.120 13.082 1.00 98.38 1103 HIS A CA 1
ATOM 8630 C C . HIS A 1 1103 ? -2.170 11.510 13.196 1.00 98.38 1103 HIS A C 1
ATOM 8632 O O . HIS A 1 1103 ? -0.959 11.642 13.023 1.00 98.38 1103 HIS A O 1
ATOM 8638 N N . ASN A 1 1104 ? -2.946 12.533 13.570 1.00 98.12 1104 ASN A N 1
ATOM 8639 C CA . ASN A 1 1104 ? -2.427 13.887 13.758 1.00 98.12 1104 ASN A CA 1
ATOM 8640 C C . ASN A 1 1104 ? -1.251 13.908 14.752 1.00 98.12 1104 ASN A C 1
ATOM 8642 O O . ASN A 1 1104 ? -0.226 14.529 14.462 1.00 98.12 1104 ASN A O 1
ATOM 8646 N N . LYS A 1 1105 ? -1.365 13.223 15.897 1.00 96.88 1105 LYS A N 1
ATOM 8647 C CA . LYS A 1 1105 ? -0.308 13.209 16.920 1.00 96.88 1105 LYS A CA 1
ATOM 8648 C C . LYS A 1 1105 ? 0.950 12.465 16.460 1.00 96.88 1105 LYS A C 1
ATOM 8650 O O . LYS A 1 1105 ? 2.049 12.940 16.728 1.00 96.88 1105 LYS A O 1
ATOM 8655 N N . LEU A 1 1106 ? 0.809 11.349 15.740 1.00 97.56 1106 LEU A N 1
ATOM 8656 C CA . LEU A 1 1106 ? 1.944 10.587 15.199 1.00 97.56 1106 LEU A CA 1
ATOM 8657 C C . LEU A 1 1106 ? 2.722 11.356 14.123 1.00 97.56 1106 LEU A C 1
ATOM 8659 O O . LEU A 1 1106 ? 3.921 11.128 13.941 1.00 97.56 1106 LEU A O 1
ATOM 8663 N N . ARG A 1 1107 ? 2.040 12.234 13.381 1.00 97.38 1107 ARG A N 1
ATOM 8664 C CA . ARG A 1 1107 ? 2.592 12.900 12.199 1.00 97.38 1107 ARG A CA 1
ATOM 8665 C C . ARG A 1 1107 ? 3.107 14.309 12.457 1.00 97.38 1107 ARG A C 1
ATOM 8667 O O . ARG A 1 1107 ? 4.129 14.672 11.879 1.00 97.38 1107 ARG A O 1
ATOM 8674 N N . PHE A 1 1108 ? 2.445 15.091 13.309 1.00 96.44 1108 PHE A N 1
ATOM 8675 C CA . PHE A 1 1108 ? 2.717 16.526 13.438 1.00 96.44 1108 PHE A CA 1
ATOM 8676 C C . PHE A 1 1108 ? 4.178 16.855 13.777 1.00 96.44 1108 PHE A C 1
ATOM 8678 O O . PHE A 1 1108 ? 4.814 17.619 13.052 1.00 96.44 1108 PHE A O 1
ATOM 8685 N N . GLU A 1 1109 ? 4.724 16.274 14.849 1.00 95.38 1109 GLU A N 1
ATOM 8686 C CA . GLU A 1 1109 ? 6.083 16.599 15.314 1.00 95.38 1109 GLU A CA 1
ATOM 8687 C C . GLU A 1 1109 ? 7.131 16.219 14.260 1.00 95.38 1109 GLU A C 1
ATOM 8689 O O . GLU A 1 1109 ? 8.018 17.014 13.946 1.00 95.38 1109 GLU A O 1
ATOM 8694 N N . ARG A 1 1110 ? 6.957 15.056 13.619 1.00 94.75 1110 ARG A N 1
ATOM 8695 C CA . ARG A 1 1110 ? 7.785 14.609 12.494 1.00 94.75 1110 ARG A CA 1
ATOM 8696 C C . ARG A 1 1110 ? 7.737 15.583 11.325 1.00 94.75 1110 ARG A C 1
ATOM 8698 O O . ARG A 1 1110 ? 8.785 16.043 10.881 1.00 94.75 1110 ARG A O 1
ATOM 8705 N N . VAL A 1 1111 ? 6.546 15.917 10.836 1.00 94.44 1111 VAL A N 1
ATOM 8706 C CA . VAL A 1 1111 ? 6.378 16.847 9.712 1.00 94.44 1111 VAL A CA 1
ATOM 8707 C C . VAL A 1 1111 ? 6.988 18.210 10.038 1.00 94.44 1111 VAL A C 1
ATOM 8709 O O . VAL A 1 1111 ? 7.690 18.781 9.205 1.00 94.44 1111 VAL A O 1
ATOM 8712 N N . SER A 1 1112 ? 6.802 18.697 11.265 1.00 93.12 1112 SER A N 1
ATOM 8713 C CA . SER A 1 1112 ? 7.386 19.956 11.724 1.00 93.12 1112 SER A CA 1
ATOM 8714 C C . SER A 1 1112 ? 8.923 19.916 11.733 1.00 93.12 1112 SER A C 1
ATOM 8716 O O . SER A 1 1112 ? 9.563 20.874 11.296 1.00 93.12 1112 SER A O 1
ATOM 8718 N N . CYS A 1 1113 ? 9.540 18.799 12.133 1.00 92.06 1113 CYS A N 1
ATOM 8719 C CA . CYS A 1 1113 ? 10.986 18.595 11.997 1.00 92.06 1113 CYS A CA 1
ATOM 8720 C C . CYS A 1 1113 ? 11.432 18.564 10.526 1.00 92.06 1113 CYS A C 1
ATOM 8722 O O . CYS A 1 1113 ? 12.427 19.197 10.181 1.00 92.06 1113 CYS A O 1
ATOM 8724 N N . VAL A 1 1114 ? 10.687 17.906 9.631 1.00 90.69 1114 VAL A N 1
ATOM 8725 C CA . VAL A 1 1114 ? 11.017 17.898 8.193 1.00 90.69 1114 VAL A CA 1
ATOM 8726 C C . VAL A 1 1114 ? 10.920 19.313 7.598 1.00 90.69 1114 VAL A C 1
ATOM 8728 O O . VAL A 1 1114 ? 11.743 19.694 6.761 1.00 90.69 1114 VAL A O 1
ATOM 8731 N N . GLN A 1 1115 ? 9.964 20.137 8.048 1.00 88.56 1115 GLN A N 1
ATOM 8732 C CA . GLN A 1 1115 ? 9.873 21.550 7.654 1.00 88.56 1115 GLN A CA 1
ATOM 8733 C C . GLN A 1 1115 ? 11.115 22.339 8.107 1.00 88.56 1115 GLN A C 1
ATOM 8735 O O . GLN A 1 1115 ? 11.656 23.118 7.318 1.00 88.56 1115 GLN A O 1
ATOM 8740 N N . LEU A 1 1116 ? 11.621 22.097 9.325 1.00 86.81 1116 LEU A N 1
ATOM 8741 C CA . LEU A 1 1116 ? 12.877 22.688 9.814 1.00 86.81 1116 LEU A CA 1
ATOM 8742 C C . LEU A 1 1116 ? 14.090 22.288 8.963 1.00 86.81 1116 LEU A C 1
ATOM 8744 O O . LEU A 1 1116 ? 14.906 23.150 8.632 1.00 86.81 1116 LEU A O 1
ATOM 8748 N N . SER A 1 1117 ? 14.194 21.024 8.544 1.00 82.75 1117 SER A N 1
ATOM 8749 C CA . SER A 1 1117 ? 15.256 20.584 7.625 1.00 82.75 1117 SER A CA 1
ATOM 8750 C C . SER A 1 1117 ? 15.225 21.365 6.304 1.00 82.75 1117 SER A C 1
ATOM 8752 O O . SER A 1 1117 ? 16.273 21.736 5.774 1.00 82.75 1117 SER A O 1
ATOM 8754 N N . GLY A 1 1118 ? 14.029 21.704 5.807 1.00 80.00 1118 GLY A N 1
ATOM 8755 C CA . GLY A 1 1118 ? 13.851 22.579 4.644 1.00 80.00 1118 GLY A CA 1
ATOM 8756 C C . GLY A 1 1118 ? 14.435 23.985 4.838 1.00 80.00 1118 GLY A C 1
ATOM 8757 O O . GLY A 1 1118 ? 15.078 24.506 3.925 1.00 80.00 1118 GLY A O 1
ATOM 8758 N N . PHE A 1 1119 ? 14.281 24.577 6.029 1.00 76.75 1119 PHE A N 1
ATOM 8759 C CA . PHE A 1 1119 ? 14.910 25.858 6.385 1.00 76.75 1119 PHE A CA 1
ATOM 8760 C C . PHE A 1 1119 ? 16.437 25.764 6.407 1.00 76.75 1119 PHE A C 1
ATOM 8762 O O . PHE A 1 1119 ? 17.113 26.638 5.864 1.00 76.75 1119 PHE A O 1
ATOM 8769 N N . MET A 1 1120 ? 16.983 24.703 7.006 1.00 76.19 1120 MET A N 1
ATOM 8770 C CA . MET A 1 1120 ? 18.431 24.480 7.070 1.00 76.19 1120 MET A CA 1
ATOM 8771 C C . MET A 1 1120 ? 19.029 24.329 5.664 1.00 76.19 1120 MET A C 1
ATOM 8773 O O . MET A 1 1120 ? 20.030 24.971 5.348 1.00 76.19 1120 MET A O 1
ATOM 8777 N N . ASN A 1 1121 ? 18.379 23.552 4.791 1.00 75.06 1121 ASN A N 1
ATOM 8778 C CA . ASN A 1 1121 ? 18.805 23.378 3.401 1.00 75.06 1121 ASN A CA 1
ATOM 8779 C C . ASN A 1 1121 ? 18.681 24.675 2.588 1.00 75.06 1121 ASN A C 1
ATOM 8781 O O . ASN A 1 1121 ? 19.601 25.024 1.850 1.00 75.06 1121 ASN A O 1
ATOM 8785 N N . HIS A 1 1122 ? 17.602 25.443 2.770 1.00 72.06 1122 HIS A N 1
ATOM 8786 C CA . HIS A 1 1122 ? 17.462 26.749 2.124 1.00 72.06 1122 HIS A CA 1
ATOM 8787 C C . HIS A 1 1122 ? 18.560 27.732 2.561 1.00 72.06 1122 HIS A C 1
ATOM 8789 O O . HIS A 1 1122 ? 19.095 28.457 1.724 1.00 72.06 1122 HIS A O 1
ATOM 8795 N N . GLN A 1 1123 ? 18.954 27.729 3.841 1.00 68.50 1123 GLN A N 1
ATOM 8796 C CA . GLN A 1 1123 ? 20.044 28.576 4.339 1.00 68.50 1123 GLN A CA 1
ATOM 8797 C C . GLN A 1 1123 ? 21.401 28.197 3.725 1.00 68.50 1123 GLN A C 1
ATOM 8799 O O . GLN A 1 1123 ? 22.182 29.093 3.410 1.00 68.50 1123 GLN A O 1
ATOM 8804 N N . LYS A 1 1124 ? 21.679 26.901 3.516 1.00 66.69 1124 LYS A N 1
ATOM 8805 C CA . LYS A 1 1124 ? 22.891 26.445 2.807 1.00 66.69 1124 LYS A CA 1
ATOM 8806 C C . LYS A 1 1124 ? 22.927 26.955 1.363 1.00 66.69 1124 LYS A C 1
ATOM 8808 O O . LYS A 1 1124 ? 23.955 27.433 0.908 1.00 66.69 1124 LYS A O 1
ATOM 8813 N N . GLN A 1 1125 ? 21.785 26.919 0.675 1.00 62.62 1125 GLN A N 1
ATOM 8814 C CA . GLN A 1 1125 ? 21.672 27.314 -0.734 1.00 62.62 1125 GLN A CA 1
ATOM 8815 C C . GLN A 1 1125 ? 21.675 28.835 -0.972 1.00 62.62 1125 GLN A C 1
ATOM 8817 O O . GLN A 1 1125 ? 22.002 29.271 -2.071 1.00 62.62 1125 GLN A O 1
ATOM 8822 N N . SER A 1 1126 ? 21.286 29.647 0.019 1.00 57.06 1126 SER A N 1
ATOM 8823 C CA . SER A 1 1126 ? 21.074 31.100 -0.144 1.00 57.06 1126 SER A CA 1
ATOM 8824 C C . SER A 1 1126 ? 22.143 31.997 0.498 1.00 57.06 1126 SER A C 1
ATOM 8826 O O . SER A 1 1126 ? 22.123 33.205 0.268 1.00 57.06 1126 SER A O 1
ATOM 8828 N N . ASN A 1 1127 ? 23.076 31.460 1.297 1.00 52.47 1127 ASN A N 1
ATOM 8829 C CA . ASN A 1 1127 ? 24.020 32.270 2.078 1.00 52.47 1127 ASN A CA 1
ATOM 8830 C C . ASN A 1 1127 ? 25.380 32.497 1.365 1.00 52.47 1127 ASN A C 1
ATOM 8832 O O . ASN A 1 1127 ? 26.068 31.521 1.062 1.00 52.47 1127 ASN A O 1
ATOM 8836 N N . PRO A 1 1128 ? 25.844 33.756 1.200 1.00 41.19 1128 PRO A N 1
ATOM 8837 C CA . PRO A 1 1128 ? 27.137 34.076 0.581 1.00 41.19 1128 PRO A CA 1
ATOM 8838 C C . PRO A 1 1128 ? 28.379 33.532 1.313 1.00 41.19 1128 PRO A C 1
ATOM 8840 O O . PRO A 1 1128 ? 29.429 33.396 0.690 1.00 41.19 1128 PRO A O 1
ATOM 8843 N N . VAL A 1 1129 ? 28.292 33.181 2.604 1.00 40.28 1129 VAL A N 1
ATOM 8844 C CA . VAL A 1 1129 ? 29.414 32.576 3.363 1.00 40.28 1129 VAL A CA 1
ATOM 8845 C C . VAL A 1 1129 ? 29.744 31.152 2.888 1.00 40.28 1129 VAL A C 1
ATOM 8847 O O . VAL A 1 1129 ? 30.878 30.714 3.044 1.00 40.28 1129 VAL A O 1
ATOM 8850 N N . TYR A 1 1130 ? 28.777 30.463 2.276 1.00 46.00 1130 TYR A N 1
ATOM 8851 C CA . TYR A 1 1130 ? 28.929 29.135 1.665 1.00 46.00 1130 TYR A CA 1
ATOM 8852 C C . TYR A 1 1130 ? 28.841 29.208 0.136 1.00 46.00 1130 TYR A C 1
ATOM 8854 O O . TYR A 1 1130 ? 28.530 28.225 -0.535 1.00 46.00 1130 TYR A O 1
ATOM 8862 N N . SER A 1 1131 ? 29.068 30.407 -0.417 1.00 45.41 1131 SER A N 1
ATOM 8863 C CA . SER A 1 1131 ? 29.247 30.588 -1.853 1.00 45.41 1131 SER A CA 1
ATOM 8864 C C . SER A 1 1131 ? 30.361 29.668 -2.348 1.00 45.41 1131 SER A C 1
ATOM 8866 O O . SER A 1 1131 ? 31.232 29.255 -1.583 1.00 45.41 1131 SER A O 1
ATOM 8868 N N . ALA A 1 1132 ? 30.361 29.369 -3.642 1.00 47.09 1132 ALA A N 1
ATOM 8869 C CA . ALA A 1 1132 ? 31.342 28.501 -4.289 1.00 47.09 1132 ALA A CA 1
ATOM 8870 C C . ALA A 1 1132 ? 32.818 28.964 -4.194 1.00 47.09 1132 ALA A C 1
ATOM 8872 O O . ALA A 1 1132 ? 33.691 28.378 -4.833 1.00 47.09 1132 ALA A O 1
ATOM 8873 N N . ASP A 1 1133 ? 33.083 30.024 -3.430 1.00 46.66 1133 ASP A N 1
ATOM 8874 C CA . ASP A 1 1133 ? 34.399 30.545 -3.080 1.00 46.66 1133 ASP A CA 1
ATOM 8875 C C . ASP A 1 1133 ? 34.809 30.200 -1.626 1.00 46.66 1133 ASP A C 1
ATOM 8877 O O . ASP A 1 1133 ? 35.885 30.597 -1.184 1.00 46.66 1133 ASP A O 1
ATOM 8881 N N . SER A 1 1134 ? 33.980 29.469 -0.864 1.00 51.72 1134 SER A N 1
ATOM 8882 C CA . SER A 1 1134 ? 34.343 28.935 0.458 1.00 51.72 1134 SER A CA 1
ATOM 8883 C C . SER A 1 1134 ? 35.175 27.650 0.319 1.00 51.72 1134 SER A C 1
ATOM 8885 O O . SER A 1 1134 ? 34.835 26.788 -0.484 1.00 51.72 1134 SER A O 1
ATOM 8887 N N . GLU A 1 1135 ? 36.243 27.498 1.113 1.00 49.53 1135 GLU A N 1
ATOM 8888 C CA . GLU A 1 1135 ? 37.138 26.317 1.105 1.00 49.53 1135 GLU A CA 1
ATOM 8889 C C . GLU A 1 1135 ? 36.465 25.008 1.597 1.00 49.53 1135 GLU A C 1
ATOM 8891 O O . GLU A 1 1135 ? 37.114 23.967 1.658 1.00 49.53 1135 GLU A O 1
ATOM 8896 N N . ASP A 1 1136 ? 35.176 25.041 1.958 1.00 54.62 1136 ASP A N 1
ATOM 8897 C CA . ASP A 1 1136 ? 34.424 23.934 2.562 1.00 54.62 1136 ASP A CA 1
ATOM 8898 C C . ASP A 1 1136 ? 33.374 23.365 1.583 1.00 54.62 1136 ASP A C 1
ATOM 8900 O O . ASP A 1 1136 ? 32.195 23.731 1.622 1.00 54.62 1136 ASP A O 1
ATOM 8904 N N . GLU A 1 1137 ? 33.808 22.469 0.686 1.00 55.56 1137 GLU A N 1
ATOM 8905 C CA . GLU A 1 1137 ? 32.985 21.826 -0.362 1.00 55.56 1137 GLU A CA 1
ATOM 8906 C C . GLU A 1 1137 ? 31.734 21.092 0.176 1.00 55.56 1137 GLU A C 1
ATOM 8908 O O . GLU A 1 1137 ? 30.734 20.956 -0.533 1.00 55.56 1137 GLU A O 1
ATOM 8913 N N . GLU A 1 1138 ? 31.758 20.635 1.433 1.00 58.66 1138 GLU A N 1
ATOM 8914 C CA . GLU A 1 1138 ? 30.644 19.949 2.112 1.00 58.66 1138 GLU A CA 1
ATOM 8915 C C . GLU A 1 1138 ? 29.481 20.900 2.443 1.00 58.66 1138 GLU A C 1
ATOM 8917 O O . GLU A 1 1138 ? 28.312 20.503 2.455 1.00 58.66 1138 GLU A O 1
ATOM 8922 N N . SER A 1 1139 ? 29.773 22.183 2.668 1.00 56.44 1139 SER A N 1
ATOM 8923 C CA . SER A 1 1139 ? 28.788 23.169 3.128 1.00 56.44 1139 SER A CA 1
ATOM 8924 C C . SER A 1 1139 ? 27.708 23.522 2.090 1.00 56.44 1139 SER A C 1
ATOM 8926 O O . SER A 1 1139 ? 26.630 24.002 2.460 1.00 56.44 1139 SER A O 1
ATOM 8928 N N . PHE A 1 1140 ? 27.964 23.221 0.811 1.00 57.47 1140 PHE A N 1
ATOM 8929 C CA . PHE A 1 1140 ? 27.103 23.531 -0.335 1.00 57.47 1140 PHE A CA 1
ATOM 8930 C C . PHE A 1 1140 ? 26.168 22.374 -0.747 1.00 57.47 1140 PHE A C 1
ATOM 8932 O O . PHE A 1 1140 ? 25.183 22.587 -1.460 1.00 57.47 1140 PHE A O 1
ATOM 8939 N N . LYS A 1 1141 ? 26.434 21.138 -0.296 1.00 67.56 1141 LYS A N 1
ATOM 8940 C CA . LYS A 1 1141 ? 25.672 19.947 -0.706 1.00 67.56 1141 LYS A CA 1
ATOM 8941 C C . LYS A 1 1141 ? 24.334 19.833 0.038 1.00 67.56 1141 LYS A C 1
ATOM 8943 O O . LYS A 1 1141 ? 24.233 20.077 1.245 1.00 67.56 1141 LYS A O 1
ATOM 8948 N N . ILE A 1 1142 ? 23.288 19.422 -0.685 1.00 67.75 1142 ILE A N 1
ATOM 8949 C CA . ILE A 1 1142 ? 21.986 19.089 -0.085 1.00 67.75 1142 ILE A CA 1
ATOM 8950 C C . ILE A 1 1142 ? 22.135 17.772 0.680 1.00 67.75 1142 ILE A C 1
ATOM 8952 O O . ILE A 1 1142 ? 22.663 16.801 0.144 1.00 67.75 1142 ILE A O 1
ATOM 8956 N N . SER A 1 1143 ? 21.628 17.731 1.911 1.00 67.06 1143 SER A N 1
ATOM 8957 C CA . SER A 1 1143 ? 21.584 16.522 2.735 1.00 67.06 1143 SER A CA 1
ATOM 8958 C C . SER A 1 1143 ? 20.142 16.248 3.165 1.00 67.06 1143 SER A C 1
ATOM 8960 O O . SER A 1 1143 ? 19.386 17.173 3.488 1.00 67.06 1143 SER A O 1
ATOM 8962 N N . LEU A 1 1144 ? 19.757 14.973 3.114 1.00 75.44 1144 LEU A N 1
ATOM 8963 C CA . LEU A 1 1144 ? 18.505 14.443 3.643 1.00 75.44 1144 LEU A CA 1
ATOM 8964 C C . LEU A 1 1144 ? 18.869 13.369 4.662 1.00 75.44 1144 LEU A C 1
ATOM 8966 O O . LEU A 1 1144 ? 19.618 12.458 4.318 1.00 75.44 1144 LEU A O 1
ATOM 8970 N N . GLY A 1 1145 ? 18.341 13.489 5.879 1.00 78.25 1145 GLY A N 1
ATOM 8971 C CA . GLY A 1 1145 ? 18.725 12.593 6.962 1.00 78.25 1145 GLY A CA 1
ATOM 8972 C C . GLY A 1 1145 ? 18.155 11.180 6.820 1.00 78.25 1145 GLY A C 1
ATOM 8973 O O . GLY A 1 1145 ? 17.040 11.002 6.310 1.00 78.25 1145 GLY A O 1
ATOM 8974 N N . ASP A 1 1146 ? 18.872 10.178 7.324 1.00 82.25 1146 ASP A N 1
ATOM 8975 C CA . ASP A 1 1146 ? 18.449 8.769 7.318 1.00 82.25 1146 ASP A CA 1
ATOM 8976 C C . ASP A 1 1146 ? 17.100 8.575 8.023 1.00 82.25 1146 ASP A C 1
ATOM 8978 O O . ASP A 1 1146 ? 16.227 7.844 7.541 1.00 82.25 1146 ASP A O 1
ATOM 8982 N N . TRP A 1 1147 ? 16.877 9.309 9.118 1.00 87.12 1147 TRP A N 1
ATOM 8983 C CA . TRP A 1 1147 ? 15.614 9.313 9.867 1.00 87.12 1147 TRP A CA 1
ATOM 8984 C C . TRP A 1 1147 ? 14.408 9.774 9.025 1.00 87.12 1147 TRP A C 1
ATOM 8986 O O . TRP A 1 1147 ? 13.256 9.464 9.351 1.00 87.12 1147 TRP A O 1
ATOM 8996 N N . MET A 1 1148 ? 14.644 10.516 7.938 1.00 87.12 1148 MET A N 1
ATOM 8997 C CA . MET A 1 1148 ? 13.604 10.923 6.996 1.00 87.12 1148 MET A CA 1
ATOM 8998 C C . MET A 1 1148 ? 13.342 9.823 5.973 1.00 87.12 1148 MET A C 1
ATOM 9000 O O . MET A 1 1148 ? 12.195 9.421 5.795 1.00 87.12 1148 MET A O 1
ATOM 9004 N N . VAL A 1 1149 ? 14.396 9.343 5.310 1.00 82.44 1149 VAL A N 1
ATOM 9005 C CA . VAL A 1 1149 ? 14.286 8.536 4.081 1.00 82.44 1149 VAL A CA 1
ATOM 9006 C C . VAL A 1 1149 ? 14.130 7.037 4.320 1.00 82.44 1149 VAL A C 1
ATOM 9008 O O . VAL A 1 1149 ? 13.617 6.346 3.441 1.00 82.44 1149 VAL A O 1
ATOM 9011 N N . MET A 1 1150 ? 14.517 6.551 5.503 1.00 81.88 1150 MET A N 1
ATOM 9012 C CA . MET A 1 1150 ? 14.382 5.147 5.914 1.00 81.88 1150 MET A CA 1
ATOM 9013 C C . MET A 1 1150 ? 13.155 4.896 6.806 1.00 81.88 1150 MET A C 1
ATOM 9015 O O . MET A 1 1150 ? 12.969 3.792 7.313 1.00 81.88 1150 MET A O 1
ATOM 9019 N N . TYR A 1 1151 ? 12.319 5.911 7.032 1.00 88.88 1151 TYR A N 1
ATOM 9020 C CA . TYR A 1 1151 ? 11.169 5.820 7.927 1.00 88.88 1151 TYR A CA 1
ATOM 9021 C C . TYR A 1 1151 ? 9.994 5.055 7.320 1.00 88.88 1151 TYR A C 1
ATOM 9023 O O . TYR A 1 1151 ? 9.462 5.443 6.282 1.00 88.88 1151 TYR A O 1
ATOM 9031 N N . ASP A 1 1152 ? 9.512 4.052 8.045 1.00 91.56 1152 ASP A N 1
ATOM 9032 C CA . ASP A 1 1152 ? 8.287 3.325 7.726 1.00 91.56 1152 ASP A CA 1
ATOM 9033 C C . ASP A 1 1152 ? 7.110 3.859 8.562 1.00 91.56 1152 ASP A C 1
ATOM 9035 O O . ASP A 1 1152 ? 6.995 3.587 9.764 1.00 91.56 1152 ASP A O 1
ATOM 9039 N N . SER A 1 1153 ? 6.234 4.641 7.923 1.00 94.19 1153 SER A N 1
ATOM 9040 C CA . SER A 1 1153 ? 5.083 5.266 8.582 1.00 94.19 1153 SER A CA 1
ATOM 9041 C C . SER A 1 1153 ? 4.016 4.265 9.019 1.00 94.19 1153 SER A C 1
ATOM 9043 O O . SER A 1 1153 ? 3.367 4.482 10.046 1.00 94.19 1153 SER A O 1
ATOM 9045 N N . GLU A 1 1154 ? 3.843 3.166 8.288 1.00 94.81 1154 GLU A N 1
ATOM 9046 C CA . GLU A 1 1154 ? 2.865 2.127 8.603 1.00 94.81 1154 GLU A CA 1
ATOM 9047 C C . GLU A 1 1154 ? 3.313 1.347 9.838 1.00 94.81 1154 GLU A C 1
ATOM 9049 O O . GLU A 1 1154 ? 2.584 1.271 10.832 1.00 94.81 1154 GLU A O 1
ATOM 9054 N N . LYS A 1 1155 ? 4.552 0.844 9.821 1.00 93.56 1155 LYS A N 1
ATOM 9055 C CA . LYS A 1 1155 ? 5.132 0.096 10.941 1.00 93.56 1155 LYS A CA 1
ATOM 9056 C C . LYS A 1 1155 ? 5.187 0.935 12.214 1.00 93.56 1155 LYS A C 1
ATOM 9058 O O . LYS A 1 1155 ? 4.825 0.449 13.285 1.00 93.56 1155 LYS A O 1
ATOM 9063 N N . TYR A 1 1156 ? 5.586 2.202 12.098 1.00 95.81 1156 TYR A N 1
ATOM 9064 C CA . TYR A 1 1156 ? 5.589 3.130 13.227 1.00 95.81 1156 TYR A CA 1
ATOM 9065 C C . TYR A 1 1156 ? 4.182 3.359 13.786 1.00 95.81 1156 TYR A C 1
ATOM 9067 O O . TYR A 1 1156 ? 3.988 3.370 15.001 1.00 95.81 1156 TYR A O 1
ATOM 9075 N N . THR A 1 1157 ? 3.184 3.499 12.907 1.00 96.69 1157 THR A N 1
ATOM 9076 C CA . THR A 1 1157 ? 1.788 3.658 13.327 1.00 96.69 1157 THR A CA 1
ATOM 9077 C C . THR A 1 1157 ? 1.308 2.422 14.087 1.00 96.69 1157 THR A C 1
ATOM 9079 O O . THR A 1 1157 ? 0.761 2.575 15.174 1.00 96.69 1157 THR A O 1
ATOM 9082 N N . TYR A 1 1158 ? 1.561 1.204 13.595 1.00 96.38 1158 TYR A N 1
ATOM 9083 C CA . TYR A 1 1158 ? 1.198 -0.023 14.319 1.00 96.38 1158 TYR A CA 1
ATOM 9084 C C . TYR A 1 1158 ? 1.868 -0.131 15.694 1.00 96.38 1158 TYR A C 1
ATOM 9086 O O . TYR A 1 1158 ? 1.209 -0.527 16.653 1.00 96.38 1158 TYR A O 1
ATOM 9094 N N . ALA A 1 1159 ? 3.149 0.232 15.798 1.00 94.81 1159 ALA A N 1
ATOM 9095 C CA . ALA A 1 1159 ? 3.899 0.148 17.048 1.00 94.81 1159 ALA A CA 1
ATOM 9096 C C . ALA A 1 1159 ? 3.396 1.139 18.112 1.00 94.81 1159 ALA A C 1
ATOM 9098 O O . ALA A 1 1159 ? 3.268 0.775 19.277 1.00 94.81 1159 ALA A O 1
ATOM 9099 N N . HIS A 1 1160 ? 3.068 2.371 17.710 1.00 95.56 1160 HIS A N 1
ATOM 9100 C CA . HIS A 1 1160 ? 2.800 3.467 18.648 1.00 95.56 1160 HIS A CA 1
ATOM 9101 C C . HIS A 1 1160 ? 1.326 3.889 18.741 1.00 95.56 1160 HIS A C 1
ATOM 9103 O O . HIS A 1 1160 ? 0.996 4.759 19.548 1.00 95.56 1160 HIS A O 1
ATOM 9109 N N . TYR A 1 1161 ? 0.407 3.277 17.977 1.00 95.69 1161 TYR A N 1
ATOM 9110 C CA . TYR A 1 1161 ? -1.023 3.619 18.030 1.00 95.69 1161 TYR A CA 1
ATOM 9111 C C . TYR A 1 1161 ? -1.582 3.534 19.457 1.00 95.69 1161 TYR A C 1
ATOM 9113 O O . TYR A 1 1161 ? -2.257 4.454 19.910 1.00 95.69 1161 TYR A O 1
ATOM 9121 N N . GLY A 1 1162 ? -1.293 2.441 20.175 1.00 88.69 1162 GLY A N 1
ATOM 9122 C CA . GLY A 1 1162 ? -1.788 2.223 21.539 1.00 88.69 1162 GLY A CA 1
ATOM 9123 C C . GLY A 1 1162 ? -1.229 3.224 22.554 1.00 88.69 1162 GLY A C 1
ATOM 9124 O O . GLY A 1 1162 ? -1.957 3.691 23.427 1.00 88.69 1162 GLY A O 1
ATOM 9125 N N . GLU A 1 1163 ? 0.040 3.605 22.409 1.00 92.56 1163 GLU A N 1
ATOM 9126 C CA . GLU A 1 1163 ? 0.696 4.590 23.275 1.00 92.56 1163 GLU A CA 1
ATOM 9127 C C . GLU A 1 1163 ? 0.115 5.989 23.065 1.00 92.56 1163 GLU A C 1
ATOM 9129 O O . GLU A 1 1163 ? -0.237 6.668 24.029 1.00 92.56 1163 GLU A O 1
ATOM 9134 N N . VAL A 1 1164 ? -0.067 6.396 21.804 1.00 94.12 1164 VAL A N 1
ATOM 9135 C CA . VAL A 1 1164 ? -0.702 7.673 21.462 1.00 94.12 1164 VAL A CA 1
ATOM 9136 C C . VAL A 1 1164 ? -2.169 7.688 21.879 1.00 94.12 1164 VAL A C 1
ATOM 9138 O O . VAL A 1 1164 ? -2.649 8.696 22.389 1.00 94.12 1164 VAL A O 1
ATOM 9141 N N . LEU A 1 1165 ? -2.887 6.577 21.719 1.00 90.88 1165 LEU A N 1
ATOM 9142 C CA . LEU A 1 1165 ? -4.254 6.448 22.212 1.00 90.88 1165 LEU A CA 1
ATOM 9143 C C . LEU A 1 1165 ? -4.322 6.678 23.728 1.00 90.88 1165 LEU A C 1
ATOM 9145 O O . LEU A 1 1165 ? -5.143 7.466 24.194 1.00 90.88 1165 LEU A O 1
ATOM 9149 N N . ASN A 1 1166 ? -3.438 6.032 24.492 1.00 87.88 1166 ASN A N 1
ATOM 9150 C CA . ASN A 1 1166 ? -3.353 6.219 25.937 1.00 87.88 1166 ASN A CA 1
ATOM 9151 C C . ASN A 1 1166 ? -2.987 7.670 26.296 1.00 87.88 1166 ASN A C 1
ATOM 9153 O O . ASN A 1 1166 ? -3.609 8.266 27.170 1.00 87.88 1166 ASN A O 1
ATOM 9157 N N . HIS A 1 1167 ? -2.049 8.282 25.565 1.00 92.56 1167 HIS A N 1
ATOM 9158 C CA . HIS A 1 1167 ? -1.716 9.701 25.709 1.00 92.56 1167 HIS A CA 1
ATOM 9159 C C . HIS A 1 1167 ? -2.937 10.608 25.511 1.00 92.56 1167 HIS A C 1
ATOM 9161 O O . HIS A 1 1167 ? -3.187 11.488 26.332 1.00 92.56 1167 HIS A O 1
ATOM 9167 N N . LEU A 1 1168 ? -3.730 10.371 24.462 1.00 89.38 1168 LEU A N 1
ATOM 9168 C CA . LEU A 1 1168 ? -4.911 11.177 24.144 1.00 89.38 1168 LEU A CA 1
ATOM 9169 C C . LEU A 1 1168 ? -6.062 10.984 25.144 1.00 89.38 1168 LEU A C 1
ATOM 9171 O O . LEU A 1 1168 ? -6.795 11.936 25.400 1.00 89.38 1168 LEU A O 1
ATOM 9175 N N . ILE A 1 1169 ? -6.234 9.780 25.703 1.00 86.00 1169 ILE A N 1
ATOM 9176 C CA . ILE A 1 1169 ? -7.332 9.467 26.634 1.00 86.00 1169 ILE A CA 1
ATOM 9177 C C . ILE A 1 1169 ? -6.974 9.824 28.080 1.00 86.00 1169 ILE A C 1
ATOM 9179 O O . ILE A 1 1169 ? -7.791 10.411 28.788 1.00 86.00 1169 ILE A O 1
ATOM 9183 N N . SER A 1 1170 ? -5.781 9.448 28.545 1.00 85.81 1170 SER A N 1
ATOM 9184 C CA . SER A 1 1170 ? -5.403 9.526 29.960 1.00 85.81 1170 SER A CA 1
ATOM 9185 C C . SER A 1 1170 ? -4.404 10.642 30.272 1.00 85.81 1170 SER A C 1
ATOM 9187 O O . SER A 1 1170 ? -4.080 10.850 31.441 1.00 85.81 1170 SER A O 1
ATOM 9189 N N . GLY A 1 1171 ? -3.847 11.309 29.256 1.00 87.06 1171 GLY A N 1
ATOM 9190 C CA . GLY A 1 1171 ? -2.743 12.256 29.424 1.00 87.06 1171 GLY A CA 1
ATOM 9191 C C . GLY A 1 1171 ? -1.402 11.594 29.762 1.00 87.06 1171 GLY A C 1
ATOM 9192 O O . GLY A 1 1171 ? -0.494 12.279 30.235 1.00 87.06 1171 GLY A O 1
ATOM 9193 N N . ALA A 1 1172 ? -1.260 10.276 29.557 1.00 87.00 1172 ALA A N 1
ATOM 9194 C CA . ALA A 1 1172 ? 0.014 9.579 29.744 1.00 87.00 1172 ALA A CA 1
ATOM 9195 C C . ALA A 1 1172 ? 1.112 10.209 28.867 1.00 87.00 1172 ALA A C 1
ATOM 9197 O O . ALA A 1 1172 ? 0.813 10.640 27.755 1.00 87.00 1172 ALA A O 1
ATOM 9198 N N . PRO A 1 1173 ? 2.376 10.289 29.312 1.00 87.69 1173 PRO A N 1
ATOM 9199 C CA . PRO A 1 1173 ? 3.440 10.847 28.484 1.00 87.69 1173 PRO A CA 1
ATOM 9200 C C . PRO A 1 1173 ? 3.659 9.988 27.229 1.00 87.69 1173 PRO A C 1
ATOM 9202 O O . PRO A 1 1173 ? 3.689 8.762 27.309 1.00 87.69 1173 PRO A O 1
ATOM 9205 N N . PHE A 1 1174 ? 3.834 10.645 26.084 1.00 92.81 1174 PHE A N 1
ATOM 9206 C CA . PHE A 1 1174 ? 4.258 10.030 24.828 1.00 92.81 1174 PHE A CA 1
ATOM 9207 C C . PHE A 1 1174 ? 5.357 10.896 24.218 1.00 92.81 1174 PHE A C 1
ATOM 9209 O O . PHE A 1 1174 ? 5.189 12.112 24.101 1.00 92.81 1174 PHE A O 1
ATOM 9216 N N . GLU A 1 1175 ? 6.462 10.262 23.840 1.00 90.81 1175 GLU A N 1
ATOM 9217 C CA . GLU A 1 1175 ? 7.604 10.905 23.199 1.00 90.81 1175 GLU A CA 1
ATOM 9218 C C . GLU A 1 1175 ? 7.755 10.341 21.786 1.00 90.81 1175 GLU A C 1
ATOM 9220 O O . GLU A 1 1175 ? 7.869 9.129 21.595 1.00 90.81 1175 GLU A O 1
ATOM 9225 N N . ALA A 1 1176 ? 7.718 11.219 20.785 1.00 91.69 1176 ALA A N 1
ATOM 9226 C CA . ALA A 1 1176 ? 7.875 10.816 19.399 1.00 91.69 1176 ALA A CA 1
ATOM 9227 C C . ALA A 1 1176 ? 9.317 10.357 19.138 1.00 91.69 1176 ALA A C 1
ATOM 9229 O O . ALA A 1 1176 ? 10.270 11.068 19.442 1.00 91.69 1176 ALA A O 1
ATOM 9230 N N . THR A 1 1177 ? 9.480 9.183 18.527 1.00 92.94 1177 THR A N 1
ATOM 9231 C CA . THR A 1 1177 ? 10.794 8.632 18.148 1.00 92.94 1177 THR A CA 1
ATOM 9232 C C . THR A 1 1177 ? 11.039 8.672 16.636 1.00 92.94 1177 THR A C 1
ATOM 9234 O O . THR A 1 1177 ? 12.101 8.282 16.163 1.00 92.94 1177 THR A O 1
ATOM 9237 N N . ASN A 1 1178 ? 10.081 9.196 15.864 1.00 93.88 1178 ASN A N 1
ATOM 9238 C CA . ASN A 1 1178 ? 10.164 9.415 14.416 1.00 93.88 1178 ASN A CA 1
ATOM 9239 C C . ASN A 1 1178 ? 10.672 10.821 14.023 1.00 93.88 1178 ASN A C 1
ATOM 9241 O O . ASN A 1 1178 ? 10.406 11.285 12.907 1.00 93.88 1178 ASN A O 1
ATOM 9245 N N . ILE A 1 1179 ? 11.395 11.472 14.935 1.00 93.81 1179 ILE A N 1
ATOM 9246 C CA . ILE A 1 1179 ? 12.066 12.776 14.804 1.00 93.81 1179 ILE A CA 1
ATOM 9247 C C . ILE A 1 1179 ? 13.602 12.583 14.869 1.00 93.81 1179 ILE A C 1
ATOM 9249 O O . ILE A 1 1179 ? 14.046 11.471 15.167 1.00 93.81 1179 ILE A O 1
ATOM 9253 N N . PRO A 1 1180 ? 14.432 13.613 14.598 1.00 92.31 1180 PRO A N 1
ATOM 9254 C CA . PRO A 1 1180 ? 15.893 13.507 14.689 1.00 92.31 1180 PRO A CA 1
ATOM 9255 C C . PRO A 1 1180 ? 16.370 12.936 16.033 1.00 92.31 1180 PRO A C 1
ATOM 9257 O O . PRO A 1 1180 ? 15.866 13.295 17.101 1.00 92.31 1180 PRO A O 1
ATOM 9260 N N . ARG A 1 1181 ? 17.360 12.038 16.006 1.00 89.50 1181 ARG A N 1
ATOM 9261 C CA . ARG A 1 1181 ? 17.775 11.294 17.203 1.00 89.50 1181 ARG A CA 1
ATOM 9262 C C . ARG A 1 1181 ? 18.403 12.236 18.231 1.00 89.50 1181 ARG A C 1
ATOM 9264 O O . ARG A 1 1181 ? 19.371 12.927 17.941 1.00 89.50 1181 ARG A O 1
ATOM 9271 N N . GLY A 1 1182 ? 17.898 12.231 19.463 1.00 88.75 1182 GLY A N 1
ATOM 9272 C CA . GLY A 1 1182 ? 18.397 13.116 20.525 1.00 88.75 1182 GLY A CA 1
ATOM 9273 C C . GLY A 1 1182 ? 17.931 14.572 20.404 1.00 88.75 1182 GLY A C 1
ATOM 9274 O O . GLY A 1 1182 ? 18.396 15.412 21.170 1.00 88.75 1182 GLY A O 1
ATOM 9275 N N . TYR A 1 1183 ? 17.020 14.872 19.474 1.00 91.56 1183 TYR A N 1
ATOM 9276 C CA . TYR A 1 1183 ? 16.291 16.133 19.439 1.00 91.56 1183 TYR A CA 1
ATOM 9277 C C . TYR A 1 1183 ? 14.971 15.993 20.200 1.00 91.56 1183 TYR A C 1
ATOM 9279 O O . TYR A 1 1183 ? 14.220 15.047 19.977 1.00 91.56 1183 TYR A O 1
ATOM 9287 N N . THR A 1 1184 ? 14.656 16.960 21.059 1.00 89.88 1184 THR A N 1
ATOM 9288 C CA . THR A 1 1184 ? 13.331 17.074 21.679 1.00 89.88 1184 THR A CA 1
ATOM 9289 C C . THR A 1 1184 ? 12.556 18.178 20.976 1.00 89.88 1184 THR A C 1
ATOM 9291 O O . THR A 1 1184 ? 13.016 19.323 20.921 1.00 89.88 1184 THR A O 1
ATOM 9294 N N . TYR A 1 1185 ? 11.372 17.847 20.457 1.00 91.88 1185 TYR A N 1
ATOM 9295 C CA . TYR A 1 1185 ? 10.543 18.799 19.726 1.00 91.88 1185 TYR A CA 1
ATOM 9296 C C . TYR A 1 1185 ? 10.208 20.037 20.571 1.00 91.88 1185 TYR A C 1
ATOM 9298 O O . TYR A 1 1185 ? 9.753 19.938 21.713 1.00 91.88 1185 TYR A O 1
ATOM 9306 N N . LYS A 1 1186 ? 10.404 21.220 19.981 1.00 90.75 1186 LYS A N 1
ATOM 9307 C CA . LYS A 1 1186 ? 10.007 22.511 20.552 1.00 90.75 1186 LYS A CA 1
ATOM 9308 C C . LYS A 1 1186 ? 9.161 23.255 19.519 1.00 90.75 1186 LYS A C 1
ATOM 9310 O O . LYS A 1 1186 ? 9.626 23.388 18.386 1.00 90.75 1186 LYS A O 1
ATOM 9315 N N . PRO A 1 1187 ? 7.967 23.764 19.883 1.00 91.56 1187 PRO A N 1
ATOM 9316 C CA . PRO A 1 1187 ? 7.196 24.628 18.999 1.00 91.56 1187 PRO A CA 1
ATOM 9317 C C . PRO A 1 1187 ? 8.046 25.802 18.514 1.00 91.56 1187 PRO A C 1
ATOM 9319 O O . PRO A 1 1187 ? 8.812 26.383 19.286 1.00 91.56 1187 PRO A O 1
ATOM 9322 N N . TRP A 1 1188 ? 7.915 26.136 17.237 1.00 90.25 1188 TRP A N 1
ATOM 9323 C CA . TRP A 1 1188 ? 8.684 27.190 16.592 1.00 90.25 1188 TRP A CA 1
ATOM 9324 C C . TRP A 1 1188 ? 7.809 27.951 15.605 1.00 90.25 1188 TRP A C 1
ATOM 9326 O O . TRP A 1 1188 ? 6.856 27.405 15.050 1.00 90.25 1188 TRP A O 1
ATOM 9336 N N . THR A 1 1189 ? 8.161 29.213 15.375 1.00 88.50 1189 THR A N 1
ATOM 9337 C CA . THR A 1 1189 ? 7.510 30.063 14.374 1.00 88.50 1189 THR A CA 1
ATOM 9338 C C . THR A 1 1189 ? 8.514 30.590 13.358 1.00 88.50 1189 THR A C 1
ATOM 9340 O O . THR A 1 1189 ? 9.702 30.780 13.638 1.00 88.50 1189 THR A O 1
ATOM 9343 N N . ILE A 1 1190 ? 8.027 30.907 12.165 1.00 84.56 1190 ILE A N 1
ATOM 9344 C CA . ILE A 1 1190 ? 8.814 31.517 11.092 1.00 84.56 1190 ILE A CA 1
ATOM 9345 C C . ILE A 1 1190 ? 9.407 32.840 11.552 1.00 84.56 1190 ILE A C 1
ATOM 9347 O O . ILE A 1 1190 ? 10.564 33.136 11.269 1.00 84.56 1190 ILE A O 1
ATOM 9351 N N . LYS A 1 1191 ? 8.639 33.639 12.299 1.00 83.44 1191 LYS A N 1
ATOM 9352 C CA . LYS A 1 1191 ? 9.096 34.936 12.806 1.00 83.44 1191 LYS A CA 1
ATOM 9353 C C . LYS A 1 1191 ? 10.332 34.797 13.698 1.00 83.44 1191 LYS A C 1
ATOM 9355 O O . LYS A 1 1191 ? 11.236 35.628 13.619 1.00 83.44 1191 LYS A O 1
ATOM 9360 N N . GLU A 1 1192 ? 10.386 33.760 14.530 1.00 85.38 1192 GLU A N 1
ATOM 9361 C CA . GLU A 1 1192 ? 11.549 33.475 15.373 1.00 85.38 1192 GLU A CA 1
ATOM 9362 C C . GLU A 1 1192 ? 12.758 33.051 14.536 1.00 85.38 1192 GLU A C 1
ATOM 9364 O O . GLU A 1 1192 ? 13.853 33.580 14.745 1.00 85.38 1192 GLU A O 1
ATOM 9369 N N . LEU A 1 1193 ? 12.564 32.153 13.562 1.00 83.12 1193 LEU A N 1
ATOM 9370 C CA . LEU A 1 1193 ? 13.632 31.682 12.674 1.00 83.12 1193 LEU A CA 1
ATOM 9371 C 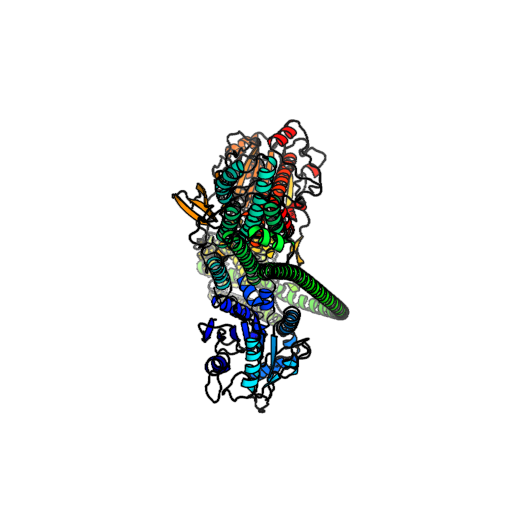C . LEU A 1 1193 ? 14.187 32.805 11.790 1.00 83.12 1193 LEU A C 1
ATOM 9373 O O . LEU A 1 1193 ? 15.396 33.035 11.782 1.00 83.12 1193 LEU A O 1
ATOM 9377 N N . LEU A 1 1194 ? 13.319 33.562 11.114 1.00 76.81 1194 LEU A N 1
ATOM 9378 C CA . LEU A 1 1194 ? 13.711 34.733 10.325 1.00 76.81 1194 LEU A CA 1
ATOM 9379 C C . LEU A 1 1194 ? 14.372 35.796 11.203 1.00 76.81 1194 LEU A C 1
ATOM 9381 O O . LEU A 1 1194 ? 15.331 36.433 10.783 1.00 76.81 1194 LEU A O 1
ATOM 9385 N N . GLY A 1 1195 ? 13.913 35.965 12.446 1.00 79.94 1195 GLY A N 1
ATOM 9386 C CA . GLY A 1 1195 ? 14.558 36.842 13.418 1.00 79.94 1195 GLY A CA 1
ATOM 9387 C C . GLY A 1 1195 ? 16.011 36.449 13.697 1.00 79.94 1195 GLY A C 1
ATOM 9388 O O . GLY A 1 1195 ? 16.865 37.331 13.758 1.00 79.94 1195 GLY A O 1
ATOM 9389 N N . LYS A 1 1196 ? 16.302 35.149 13.845 1.00 78.81 1196 LYS A N 1
ATOM 9390 C CA . LYS A 1 1196 ? 17.674 34.630 14.003 1.00 78.81 1196 LYS A CA 1
ATOM 9391 C C . LYS A 1 1196 ? 18.510 34.853 12.742 1.00 78.81 1196 LYS A C 1
ATOM 9393 O O . LYS A 1 1196 ? 19.603 35.408 12.834 1.00 78.81 1196 LYS A O 1
ATOM 9398 N N . ILE A 1 1197 ? 17.961 34.513 11.573 1.00 72.25 1197 ILE A N 1
ATOM 9399 C CA . ILE A 1 1197 ? 18.629 34.706 10.274 1.00 72.25 1197 ILE A CA 1
ATOM 9400 C C . ILE A 1 1197 ? 18.984 36.183 10.059 1.00 72.25 1197 ILE A C 1
ATOM 9402 O O . ILE A 1 1197 ? 20.126 36.499 9.741 1.00 72.25 1197 ILE A O 1
ATOM 9406 N N . ASN A 1 1198 ? 18.044 37.100 10.305 1.00 71.50 1198 ASN A N 1
ATOM 9407 C CA . ASN A 1 1198 ? 18.249 38.541 10.132 1.00 71.50 1198 ASN A CA 1
ATOM 9408 C C . ASN A 1 1198 ? 19.307 39.125 11.083 1.00 71.50 1198 ASN A C 1
ATOM 9410 O O . ASN A 1 1198 ? 19.864 40.182 10.799 1.00 71.50 1198 ASN A O 1
ATOM 9414 N N . ARG A 1 1199 ? 19.596 38.454 12.206 1.00 78.62 1199 ARG A N 1
ATOM 9415 C CA . ARG A 1 1199 ? 20.696 38.808 13.119 1.00 78.62 1199 ARG A CA 1
ATOM 9416 C C . ARG A 1 1199 ? 22.033 38.157 12.740 1.00 78.62 1199 ARG A C 1
ATOM 9418 O O . ARG A 1 1199 ? 23.021 38.384 13.429 1.00 78.62 1199 ARG A O 1
ATOM 9425 N N . GLY A 1 1200 ? 22.076 37.369 11.665 1.00 68.12 1200 GLY A N 1
ATOM 9426 C CA . GLY A 1 1200 ? 23.265 36.639 11.221 1.00 68.12 1200 GLY A CA 1
ATOM 9427 C C . GLY A 1 1200 ? 23.564 35.375 12.033 1.00 68.12 1200 GLY A C 1
ATOM 9428 O O . GLY A 1 1200 ? 24.666 34.836 11.941 1.00 68.12 1200 GLY A O 1
ATOM 9429 N N . GLU A 1 1201 ? 22.615 34.888 12.838 1.00 73.75 1201 GLU A N 1
ATOM 9430 C CA . GLU A 1 1201 ? 22.780 33.657 13.615 1.00 73.75 1201 GLU A CA 1
ATOM 9431 C C . GLU A 1 1201 ? 22.604 32.422 12.710 1.00 73.75 1201 GLU A C 1
ATOM 9433 O O . GLU A 1 1201 ? 21.681 32.354 11.891 1.00 73.75 1201 GLU A O 1
ATOM 9438 N N . LYS A 1 1202 ? 23.468 31.409 12.866 1.00 66.88 1202 LYS A N 1
ATOM 9439 C CA . LYS A 1 1202 ? 23.288 30.111 12.192 1.00 66.88 1202 LYS A CA 1
ATOM 9440 C C . LYS A 1 1202 ? 22.115 29.361 12.829 1.00 66.88 1202 LYS A C 1
ATOM 9442 O O . LYS A 1 1202 ? 22.030 29.278 14.055 1.00 66.88 1202 LYS A O 1
ATOM 9447 N N . ILE A 1 1203 ? 21.232 28.785 12.009 1.00 70.88 1203 ILE A N 1
ATOM 9448 C CA . ILE A 1 1203 ? 20.178 27.899 12.509 1.00 70.88 1203 ILE A CA 1
ATOM 9449 C C . ILE A 1 1203 ? 20.824 26.550 12.823 1.00 70.88 1203 ILE A C 1
ATOM 9451 O O . ILE A 1 1203 ? 21.216 25.811 11.925 1.00 70.88 1203 ILE A O 1
ATOM 9455 N N . HIS A 1 1204 ? 20.953 26.246 14.111 1.00 72.50 1204 HIS A N 1
ATOM 9456 C CA . HIS A 1 1204 ? 21.427 24.958 14.600 1.00 72.50 1204 HIS A CA 1
ATOM 9457 C C . HIS A 1 1204 ? 20.457 24.435 15.659 1.00 72.50 1204 HIS A C 1
ATOM 9459 O O . HIS A 1 1204 ? 20.028 25.185 16.542 1.00 72.50 1204 HIS A O 1
ATOM 9465 N N . PHE A 1 1205 ? 20.116 23.156 15.549 1.00 81.69 1205 PHE A N 1
ATOM 9466 C CA . PHE A 1 1205 ? 19.271 22.436 16.490 1.00 81.69 1205 PHE A CA 1
ATOM 9467 C C . PHE A 1 1205 ? 20.079 21.302 17.116 1.00 81.69 1205 PHE A C 1
ATOM 9469 O O . PHE A 1 1205 ? 20.976 20.753 16.482 1.00 81.69 1205 PHE A O 1
ATOM 9476 N N . GLU A 1 1206 ? 19.762 20.976 18.367 1.00 84.69 1206 GLU A N 1
ATOM 9477 C CA . GLU A 1 1206 ? 20.327 19.817 19.062 1.00 84.69 1206 GL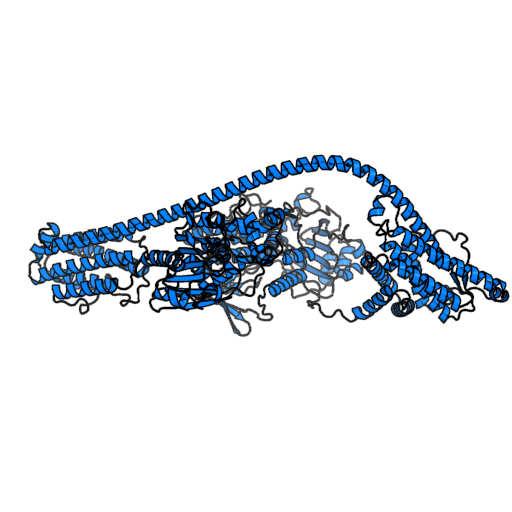U A CA 1
ATOM 9478 C C . GLU A 1 1206 ? 19.905 18.494 18.393 1.00 84.69 1206 GLU A C 1
ATOM 9480 O O . GLU A 1 1206 ? 18.942 18.462 17.623 1.00 84.69 1206 GLU A O 1
ATOM 9485 N N . GLY A 1 1207 ? 20.619 17.408 18.690 1.00 85.62 1207 GLY A N 1
ATOM 9486 C CA . GLY A 1 1207 ? 20.358 16.084 18.120 1.00 85.62 1207 GLY A CA 1
ATOM 9487 C C . GLY A 1 1207 ? 21.078 15.805 16.798 1.00 85.62 1207 GLY A C 1
ATOM 9488 O O . GLY A 1 1207 ? 21.798 16.641 16.255 1.00 85.62 1207 GLY A O 1
ATOM 9489 N N . ASP A 1 1208 ? 20.893 14.586 16.310 1.00 85.88 1208 ASP A N 1
ATOM 9490 C CA . ASP A 1 1208 ? 21.451 14.069 15.068 1.00 85.88 1208 ASP A CA 1
ATOM 9491 C C . ASP A 1 1208 ? 20.413 14.171 13.945 1.00 85.88 1208 ASP A C 1
ATOM 9493 O O . ASP A 1 1208 ? 19.384 13.491 13.961 1.00 85.88 1208 ASP A O 1
ATOM 9497 N N . TRP A 1 1209 ? 20.695 15.073 13.005 1.00 84.25 1209 TRP A N 1
ATOM 9498 C CA . TRP A 1 1209 ? 19.857 15.392 11.847 1.00 84.25 1209 TRP A CA 1
ATOM 9499 C C . TRP A 1 1209 ? 20.345 14.718 10.556 1.00 84.25 1209 TRP A C 1
ATOM 9501 O O . TRP A 1 1209 ? 19.800 15.026 9.490 1.00 84.25 1209 TRP A O 1
ATOM 9511 N N . SER A 1 1210 ? 21.373 13.862 10.656 1.00 74.06 1210 SER A N 1
ATOM 9512 C CA . SER A 1 1210 ? 21.940 13.112 9.530 1.00 74.06 1210 SER A CA 1
ATOM 9513 C C . SER A 1 1210 ? 21.139 11.878 9.133 1.00 74.06 1210 SER A C 1
ATOM 9515 O O . SER A 1 1210 ? 20.142 11.525 9.811 1.00 74.06 1210 SER A O 1
#

pLDDT: mean 76.82, std 15.03, range [29.95, 98.62]

Secondary structure (DSSP, 8-state):
-EEEEEE--TT--EEEEEE--SS--GGGGB-TTT--BHIIIIIHHHSTTEEEEEEE-SS---HHHHHH-TTHHHHHHHHHHHHHHHHS-GGGTTS-EEEEEETTHHHHHH-HHHHHHHH-TTS-HHHHHHHHTEEEEEEES-----TTTGGGGHHHHHHTT-PPPPHHHHHHHTTTTTHHHHHHHHHHHHS--EEEEEEESSPEEP-STT--EE-SS-HHHHSPTT--SPPEEESS-TTTTT----TT-HHHHHHHHHHHHHHHTSPPP--SSHHHHHHHHHHHHHHHHS--SSSS----SHHHHHHHHHHHHHHHHTT-S-HHHHHHHHHHHHHHHHHHHHHHHHHHTT---TTSS-TTHHHHHHHHHHHHHHHHHTT-TT-HHHHHHHHHHHHHHHHHHHTTTT-----HHHHHHHHHHHHHHHHHHHHHHHHHHTT-HHHHHHHHHH---HHHHHHHHHHHHHHHHHHHHHHHHHHHHHHHHHHHHHHHHHHHHHHHHHHHHHHHHHHHHHHHHHHHHHHHHHHHHHHHHHHHHHHHHHHHHHHHHHHHHHHHHHHHHEEEBTTS-HHHHHHHHHHHHHHHHHHHHHHHHTTTT--SSGGGGGG----TTTHHHHHHHHHHHHHHHHHHHHHHHHHHHH-GGGGGG-B--HHHHS-HHHHHHHHHHHHHHHHHHT--S--------EEE--HHHHHHHHHHHHHHHHHHHHT-GGGHHHHHHHHHHHHHHHTTSTTHHHHHHHHHTTT-HHHHHHHHHHHHHTT----S-----TT---EEEE-HHHHHHHHHH-HHHHHHHHHTB---EEEEEETTS-EEEEEE----S-SEEE-TTS-EEE---EEEEHHHHHHHHHHHHHHTT----TT--EEEEEEETTTTEEEEEETTS-EEEES-EEE---TT-STHHHHSTT----PEEEEEEEEEEEEEHHHHHTSHHHHHHSPPBTTTB-EEEEEEETTEEEEEEE-SSEEEEEEEEE--S--BS-SS-B--HHHHHHHHTTSTT--HHHHHHHHTSPTT--EEEEEEE-PPPS--B-TTTS-EEE-GGGT----GGGS-HHHHHHHHHHHHHHHHHHHTGGGHHHHHHHHHHHHHHHHHHHHHHHHHHHHHHH-GGGSTTSS-GGGGS----HHHHT--HHHHHHHHHHHHHHHHHH------SSSSBTPPP----HHHHHHHHHTT-----SSB--

Radius of gyration: 46.22 Å; chains: 1; bounding box: 92×98×154 Å